Protein AF-0000000080307669 (afdb_homodimer)

Structure (mmCIF, N/CA/C/O backbone):
data_AF-0000000080307669-model_v1
#
loop_
_entity.id
_entity.type
_entity.pdbx_description
1 polymer 'D-3-phosphoglycerate dehydrogenase'
#
loop_
_atom_site.group_PDB
_atom_site.id
_atom_site.type_symbol
_atom_site.label_atom_id
_atom_site.label_alt_id
_atom_site.label_comp_id
_atom_site.label_asym_id
_atom_site.label_entity_id
_atom_site.label_seq_id
_atom_site.pdbx_PDB_ins_code
_atom_site.Cartn_x
_atom_site.Cartn_y
_atom_site.Cartn_z
_atom_site.occupancy
_atom_site.B_iso_or_equiv
_atom_site.auth_seq_id
_atom_site.auth_comp_id
_atom_site.auth_asym_id
_atom_site.auth_atom_id
_atom_site.pdbx_PDB_model_num
ATOM 1 N N . MET A 1 1 ? 22.219 -35.094 -15.328 1 85.38 1 MET A N 1
ATOM 2 C CA . MET A 1 1 ? 20.797 -34.781 -15.484 1 85.38 1 MET A CA 1
ATOM 3 C C . MET A 1 1 ? 20.578 -33.75 -16.609 1 85.38 1 MET A C 1
ATOM 5 O O . MET A 1 1 ? 21.328 -32.781 -16.703 1 85.38 1 MET A O 1
ATOM 9 N N . ARG A 1 2 ? 19.766 -34.094 -17.531 1 91.94 2 ARG A N 1
ATOM 10 C CA . ARG A 1 2 ? 19.469 -33.188 -18.641 1 91.94 2 ARG A CA 1
ATOM 11 C C . ARG A 1 2 ? 18.156 -32.438 -18.406 1 91.94 2 ARG A C 1
ATOM 13 O O . ARG A 1 2 ? 17.141 -33.062 -18.062 1 91.94 2 ARG A O 1
ATOM 20 N N . ILE A 1 3 ? 18.25 -31.109 -18.547 1 97 3 ILE A N 1
ATOM 21 C CA . ILE A 1 3 ? 17.094 -30.266 -18.312 1 97 3 ILE A CA 1
ATOM 22 C C . ILE A 1 3 ? 16.75 -29.484 -19.562 1 97 3 ILE A C 1
ATOM 24 O O . ILE A 1 3 ? 17.641 -28.906 -20.203 1 97 3 ILE A O 1
ATOM 28 N N . LEU A 1 4 ? 15.523 -29.594 -19.969 1 97.62 4 LEU A N 1
ATOM 29 C CA . LEU A 1 4 ? 15.008 -28.734 -21.031 1 97.62 4 LEU A CA 1
ATOM 30 C C . LEU A 1 4 ? 14.125 -27.625 -20.469 1 97.62 4 LEU A C 1
ATOM 32 O O . LEU A 1 4 ? 13.164 -27.891 -19.75 1 97.62 4 LEU A O 1
ATOM 36 N N . VAL A 1 5 ? 14.531 -26.375 -20.734 1 97.38 5 VAL A N 1
ATOM 37 C CA . VAL A 1 5 ? 13.734 -25.219 -20.359 1 97.38 5 VAL A CA 1
ATOM 38 C C . VAL A 1 5 ? 13.031 -24.641 -21.578 1 97.38 5 VAL A C 1
ATOM 40 O O . VAL A 1 5 ? 13.68 -24.109 -22.484 1 97.38 5 VAL A O 1
ATOM 43 N N . ALA A 1 6 ? 11.703 -24.734 -21.547 1 96.12 6 ALA A N 1
ATOM 44 C CA . ALA A 1 6 ? 10.953 -24.391 -22.75 1 96.12 6 ALA A CA 1
ATOM 45 C C . ALA A 1 6 ? 10.242 -23.062 -22.609 1 96.12 6 ALA A C 1
ATOM 47 O O . ALA A 1 6 ? 9.328 -22.75 -23.375 1 96.12 6 ALA A O 1
ATOM 48 N N . ASP A 1 7 ? 10.562 -22.25 -21.547 1 93.94 7 ASP A N 1
ATOM 49 C CA . ASP A 1 7 ? 10 -20.922 -21.312 1 93.94 7 ASP A CA 1
ATOM 50 C C . ASP A 1 7 ? 11.055 -19.969 -20.734 1 93.94 7 ASP A C 1
ATOM 52 O O . ASP A 1 7 ? 12.125 -20.406 -20.312 1 93.94 7 ASP A O 1
ATOM 56 N N . LYS A 1 8 ? 10.734 -18.688 -20.797 1 88.81 8 LYS A N 1
ATOM 57 C CA . LYS A 1 8 ? 11.625 -17.703 -20.203 1 88.81 8 LYS A CA 1
ATOM 58 C C . LYS A 1 8 ? 11.539 -17.734 -18.672 1 88.81 8 LYS A C 1
ATOM 60 O O . LYS A 1 8 ? 10.445 -17.812 -18.109 1 88.81 8 LYS A O 1
ATOM 65 N N . LEU A 1 9 ? 12.758 -17.859 -18.062 1 92.44 9 LEU A N 1
ATOM 66 C CA . LEU A 1 9 ? 12.891 -17.812 -16.609 1 92.44 9 LEU A CA 1
ATOM 67 C C . LEU A 1 9 ? 13.812 -16.672 -16.188 1 92.44 9 LEU A C 1
ATOM 69 O O . LEU A 1 9 ? 14.406 -16 -17.031 1 92.44 9 LEU A O 1
ATOM 73 N N . ALA A 1 10 ? 13.812 -16.453 -14.906 1 90.69 10 ALA A N 1
ATOM 74 C CA . ALA A 1 10 ? 14.75 -15.453 -14.383 1 90.69 10 ALA A CA 1
ATOM 75 C C . ALA A 1 10 ? 16.172 -15.75 -14.867 1 90.69 10 ALA A C 1
ATOM 77 O O . ALA A 1 10 ? 16.578 -16.906 -14.961 1 90.69 10 ALA A O 1
ATOM 78 N N . SER A 1 11 ? 16.969 -14.711 -15.016 1 91.69 11 SER A N 1
ATOM 79 C CA . SER A 1 11 ? 18.25 -14.789 -15.711 1 91.69 11 SER A CA 1
ATOM 80 C C . SER A 1 11 ? 19.25 -15.633 -14.922 1 91.69 11 SER A C 1
ATOM 82 O O . SER A 1 11 ? 20.172 -16.219 -15.5 1 91.69 11 SER A O 1
ATOM 84 N N . PHE A 1 12 ? 19.047 -15.719 -13.664 1 92.25 12 PHE A N 1
ATOM 85 C CA . PHE A 1 12 ? 20.031 -16.422 -12.852 1 92.25 12 PHE A CA 1
ATOM 86 C C . PHE A 1 12 ? 19.75 -17.922 -12.852 1 92.25 12 PHE A C 1
ATOM 88 O O . PHE A 1 12 ? 20.625 -18.719 -12.484 1 92.25 12 PHE A O 1
ATOM 95 N N . VAL A 1 13 ? 18.578 -18.328 -13.297 1 95 13 VAL A N 1
ATOM 96 C CA . VAL A 1 13 ? 18.125 -19.703 -13.109 1 95 13 VAL A CA 1
ATOM 97 C C . VAL A 1 13 ? 19.016 -20.656 -13.898 1 95 13 VAL A C 1
ATOM 99 O O . VAL A 1 13 ? 19.5 -21.656 -13.359 1 95 13 VAL A O 1
ATOM 102 N N . PRO A 1 14 ? 19.297 -20.375 -15.172 1 94.44 14 PRO A N 1
ATOM 103 C CA . PRO A 1 14 ? 20.172 -21.281 -15.922 1 94.44 14 PRO A CA 1
ATOM 104 C C . PRO A 1 14 ? 21.531 -21.484 -15.266 1 94.44 14 PRO A C 1
ATOM 106 O O . PRO A 1 14 ? 22.016 -22.609 -15.156 1 94.44 14 PRO A O 1
ATOM 109 N N . GLY A 1 15 ? 22.094 -20.391 -14.812 1 94.75 15 GLY A N 1
ATOM 110 C CA . GLY A 1 15 ? 23.359 -20.484 -14.125 1 94.75 15 GLY A CA 1
ATOM 111 C C . GLY A 1 15 ? 23.312 -21.328 -12.867 1 94.75 15 GLY A C 1
ATOM 112 O O . GLY A 1 15 ? 24.203 -22.141 -12.617 1 94.75 15 GLY A O 1
ATOM 113 N N . ARG A 1 16 ? 22.297 -21.141 -12.141 1 95.56 16 ARG A N 1
ATOM 114 C CA . ARG A 1 16 ? 22.141 -21.891 -10.898 1 95.56 16 ARG A CA 1
ATOM 115 C C . ARG A 1 16 ? 21.922 -23.375 -11.188 1 95.56 16 ARG A C 1
ATOM 117 O O . ARG A 1 16 ? 22.344 -24.234 -10.414 1 95.56 16 ARG A O 1
ATOM 124 N N . LEU A 1 17 ? 21.172 -23.656 -12.258 1 95.81 17 LEU A N 1
ATOM 125 C CA . LEU A 1 17 ? 20.938 -25.047 -12.641 1 95.81 17 LEU A CA 1
ATOM 126 C C . LEU A 1 17 ? 22.219 -25.703 -13.125 1 95.81 17 LEU A C 1
ATOM 128 O O . LEU A 1 17 ? 22.469 -26.875 -12.836 1 95.81 17 LEU A O 1
ATOM 132 N N . GLN A 1 18 ? 23.031 -24.953 -13.789 1 94.88 18 GLN A N 1
ATOM 133 C CA . GLN A 1 18 ? 24.328 -25.469 -14.234 1 94.88 18 GLN A CA 1
ATOM 134 C C . GLN A 1 18 ? 25.25 -25.734 -13.047 1 94.88 18 GLN A C 1
ATOM 136 O O . GLN A 1 18 ? 26 -26.703 -13.047 1 94.88 18 GLN A O 1
ATOM 141 N N . ASP A 1 19 ? 25.125 -24.875 -12.109 1 93.88 19 ASP A N 1
ATOM 142 C CA . ASP A 1 19 ? 25.906 -25.062 -10.891 1 93.88 19 ASP A CA 1
ATOM 143 C C . ASP A 1 19 ? 25.547 -26.359 -10.18 1 93.88 19 ASP A C 1
ATOM 145 O O . ASP A 1 19 ? 26.375 -26.938 -9.477 1 93.88 19 ASP A O 1
ATOM 149 N N . LEU A 1 20 ? 24.375 -26.828 -10.414 1 90.88 20 LEU A N 1
ATOM 150 C CA . LEU A 1 20 ? 23.922 -28.078 -9.836 1 90.88 20 LEU A CA 1
ATOM 151 C C . LEU A 1 20 ? 24.438 -29.266 -10.641 1 90.88 20 LEU A C 1
ATOM 153 O O . LEU A 1 20 ? 24.234 -30.422 -10.266 1 90.88 20 LEU A O 1
ATOM 157 N N . GLY A 1 21 ? 25.062 -28.922 -11.828 1 90.06 21 GLY A N 1
ATOM 158 C CA . GLY A 1 21 ? 25.641 -29.984 -12.641 1 90.06 21 GLY A CA 1
ATOM 159 C C . GLY A 1 21 ? 24.734 -30.438 -13.766 1 90.06 21 GLY A C 1
ATOM 160 O O . GLY A 1 21 ? 24.984 -31.469 -14.391 1 90.06 21 GLY A O 1
ATOM 161 N N . ALA A 1 22 ? 23.734 -29.672 -14.062 1 91.25 22 ALA A N 1
ATOM 162 C CA . ALA A 1 22 ? 22.766 -30.062 -15.086 1 91.25 22 ALA A CA 1
ATOM 163 C C . ALA A 1 22 ? 23.25 -29.672 -16.484 1 91.25 22 ALA A C 1
ATOM 165 O O . ALA A 1 22 ? 23.922 -28.656 -16.641 1 91.25 22 ALA A O 1
ATOM 166 N N . ARG A 1 23 ? 23.047 -30.531 -17.453 1 94.88 23 ARG A N 1
ATOM 167 C CA . ARG A 1 23 ? 23.125 -30.172 -18.859 1 94.88 23 ARG A CA 1
ATOM 168 C C . ARG A 1 23 ? 21.859 -29.484 -19.328 1 94.88 23 ARG A C 1
ATOM 170 O O . ARG A 1 23 ? 20.797 -30.109 -19.406 1 94.88 23 ARG A O 1
ATOM 177 N N . LEU A 1 24 ? 22.047 -28.234 -19.688 1 96 24 LEU A N 1
ATOM 178 C CA . LEU A 1 24 ? 20.859 -27.406 -19.875 1 96 24 LEU A CA 1
ATOM 179 C C . LEU A 1 24 ? 20.656 -27.078 -21.344 1 96 24 LEU A C 1
ATOM 181 O O . LEU A 1 24 ? 21.609 -26.734 -22.047 1 96 24 LEU A O 1
ATOM 185 N N . ASP A 1 25 ? 19.469 -27.281 -21.812 1 96.56 25 ASP A N 1
ATOM 186 C CA . ASP A 1 25 ? 18.984 -26.75 -23.094 1 96.56 25 ASP A CA 1
ATOM 187 C C . ASP A 1 25 ? 17.859 -25.75 -22.875 1 96.56 25 ASP A C 1
ATOM 189 O O . ASP A 1 25 ? 16.812 -26.094 -22.328 1 96.56 25 ASP A O 1
ATOM 193 N N . VAL A 1 26 ? 18.156 -24.484 -23.219 1 96.19 26 VAL A N 1
ATOM 194 C CA . VAL A 1 26 ? 17.172 -23.438 -23 1 96.19 26 VAL A CA 1
ATOM 195 C C . VAL A 1 26 ? 16.656 -22.938 -24.344 1 96.19 26 VAL A C 1
ATOM 197 O O . VAL A 1 26 ? 17.422 -22.422 -25.156 1 96.19 26 VAL A O 1
ATOM 200 N N . ASP A 1 27 ? 15.336 -23.109 -24.578 1 95.5 27 ASP A N 1
ATOM 201 C CA . ASP A 1 27 ? 14.68 -22.594 -25.781 1 95.5 27 ASP A CA 1
ATOM 202 C C . ASP A 1 27 ? 13.242 -22.188 -25.484 1 95.5 27 ASP A C 1
ATOM 204 O O . ASP A 1 27 ? 12.312 -22.969 -25.672 1 95.5 27 ASP A O 1
ATOM 208 N N . PRO A 1 28 ? 13.078 -20.875 -25.125 1 91.75 28 PRO A N 1
ATOM 209 C CA . PRO A 1 28 ? 11.75 -20.406 -24.734 1 91.75 28 PRO A CA 1
ATOM 210 C C . PRO A 1 28 ? 10.766 -20.344 -25.891 1 91.75 28 PRO A C 1
ATOM 212 O O . PRO A 1 28 ? 9.594 -20 -25.703 1 91.75 28 PRO A O 1
ATOM 215 N N . LYS A 1 29 ? 11.156 -20.75 -27.156 1 89.81 29 LYS A N 1
ATOM 216 C CA . LYS A 1 29 ? 10.289 -20.672 -28.328 1 89.81 29 LYS A CA 1
ATOM 217 C C . LYS A 1 29 ? 9.625 -22.016 -28.609 1 89.81 29 LYS A C 1
ATOM 219 O O . LYS A 1 29 ? 8.75 -22.109 -29.469 1 89.81 29 LYS A O 1
ATOM 224 N N . LEU A 1 30 ? 9.945 -23.016 -27.844 1 92.81 30 LEU A N 1
ATOM 225 C CA . LEU A 1 30 ? 9.43 -24.359 -28.078 1 92.81 30 LEU A CA 1
ATOM 226 C C . LEU A 1 30 ? 7.949 -24.453 -27.703 1 92.81 30 LEU A C 1
ATOM 228 O O . LEU A 1 30 ? 7.551 -24 -26.625 1 92.81 30 LEU A O 1
ATOM 232 N N . GLU A 1 31 ? 7.141 -24.938 -28.625 1 92.94 31 GLU A N 1
ATOM 233 C CA . GLU A 1 31 ? 5.723 -25.203 -28.391 1 92.94 31 GLU A CA 1
ATOM 234 C C . GLU A 1 31 ? 5.176 -26.25 -29.359 1 92.94 31 GLU A C 1
ATOM 236 O O . GLU A 1 31 ? 5.789 -26.516 -30.391 1 92.94 31 GLU A O 1
ATOM 241 N N . GLY A 1 32 ? 4.121 -26.859 -29 1 93.94 32 GLY A N 1
ATOM 242 C CA . GLY A 1 32 ? 3.463 -27.797 -29.875 1 93.94 32 GLY A CA 1
ATOM 243 C C . GLY A 1 32 ? 4.414 -28.828 -30.469 1 93.94 32 GLY A C 1
ATOM 244 O O . GLY A 1 32 ? 5.141 -29.5 -29.734 1 93.94 32 GLY A O 1
ATOM 245 N N . GLU A 1 33 ? 4.473 -28.844 -31.75 1 94.94 33 GLU A N 1
ATOM 246 C CA . GLU A 1 33 ? 5.254 -29.859 -32.469 1 94.94 33 GLU A CA 1
ATOM 247 C C . GLU A 1 33 ? 6.75 -29.641 -32.25 1 94.94 33 GLU A C 1
ATOM 249 O O . GLU A 1 33 ? 7.512 -30.609 -32.188 1 94.94 33 GLU A O 1
ATOM 254 N N . THR A 1 34 ? 7.168 -28.438 -32.125 1 96.88 34 THR A N 1
ATOM 255 C CA . THR A 1 34 ? 8.586 -28.172 -31.906 1 96.88 34 THR A CA 1
ATOM 256 C C . THR A 1 34 ? 9.031 -28.656 -30.531 1 96.88 34 THR A C 1
ATOM 258 O O . THR A 1 34 ? 10.164 -29.141 -30.375 1 96.88 34 THR A O 1
ATOM 261 N N . LEU A 1 35 ? 8.156 -28.516 -29.562 1 97.12 35 LEU A N 1
ATOM 262 C CA . LEU A 1 35 ? 8.469 -29.062 -28.25 1 97.12 35 LEU A CA 1
ATOM 263 C C . LEU A 1 35 ? 8.57 -30.594 -28.312 1 97.12 35 LEU A C 1
ATOM 265 O O . LEU A 1 35 ? 9.484 -31.188 -27.734 1 97.12 35 LEU A O 1
ATOM 269 N N . GLY A 1 36 ? 7.633 -31.188 -29.016 1 96.38 36 GLY A N 1
ATOM 270 C CA . GLY A 1 36 ? 7.676 -32.625 -29.188 1 96.38 36 GLY A CA 1
ATOM 271 C C . GLY A 1 36 ? 8.969 -33.125 -29.812 1 96.38 36 GLY A C 1
ATOM 272 O O . GLY A 1 36 ? 9.555 -34.125 -29.359 1 96.38 36 GLY A O 1
ATOM 273 N N . ALA A 1 37 ? 9.352 -32.469 -30.828 1 96.88 37 ALA A N 1
ATOM 274 C CA . ALA A 1 37 ? 10.594 -32.812 -31.516 1 96.88 37 ALA A CA 1
ATOM 275 C C . ALA A 1 37 ? 11.789 -32.656 -30.578 1 96.88 37 ALA A C 1
ATOM 277 O O . ALA A 1 37 ? 12.68 -33.531 -30.562 1 96.88 37 ALA A O 1
ATOM 278 N N . ALA A 1 38 ? 11.82 -31.609 -29.828 1 97.12 38 ALA A N 1
ATOM 279 C CA . ALA A 1 38 ? 12.914 -31.391 -28.875 1 97.12 38 ALA A CA 1
ATOM 280 C C . ALA A 1 38 ? 12.922 -32.469 -27.797 1 97.12 38 ALA A C 1
ATOM 282 O O . ALA A 1 38 ? 13.992 -32.938 -27.375 1 97.12 38 ALA A O 1
ATOM 283 N N . MET A 1 39 ? 11.773 -32.812 -27.375 1 95.88 39 MET A N 1
ATOM 284 C CA . MET A 1 39 ? 11.641 -33.844 -26.359 1 95.88 39 MET A CA 1
ATOM 285 C C . MET A 1 39 ? 12.211 -35.156 -26.844 1 95.88 39 MET A C 1
ATOM 287 O O . MET A 1 39 ? 12.891 -35.875 -26.109 1 95.88 39 MET A O 1
ATOM 291 N N . ARG A 1 40 ? 11.953 -35.5 -28.094 1 94.38 40 ARG A N 1
ATOM 292 C CA . ARG A 1 40 ? 12.438 -36.719 -28.688 1 94.38 40 ARG A CA 1
ATOM 293 C C . ARG A 1 40 ? 13.945 -36.688 -28.875 1 94.38 40 ARG A C 1
ATOM 295 O O . ARG A 1 40 ? 14.633 -37.688 -28.609 1 94.38 40 ARG A O 1
ATOM 302 N N . GLU A 1 41 ? 14.367 -35.594 -29.312 1 96.56 41 GLU A N 1
ATOM 303 C CA . GLU A 1 41 ? 15.781 -35.469 -29.672 1 96.56 41 GLU A CA 1
ATOM 304 C C . GLU A 1 41 ? 16.656 -35.375 -28.422 1 96.56 41 GLU A C 1
ATOM 306 O O . GLU A 1 41 ? 17.688 -36.062 -28.328 1 96.56 41 GLU A O 1
ATOM 311 N N . LEU A 1 42 ? 16.297 -34.562 -27.5 1 95.31 42 LEU A N 1
ATOM 312 C CA . LEU A 1 42 ? 17.141 -34.312 -26.328 1 95.31 42 LEU A CA 1
ATOM 313 C C . LEU A 1 42 ? 16.875 -35.344 -25.219 1 95.31 42 LEU A C 1
ATOM 315 O O . LEU A 1 42 ? 17.75 -35.594 -24.391 1 95.31 42 LEU A O 1
ATOM 319 N N . ASP A 1 43 ? 15.641 -35.812 -25.188 1 91.81 43 ASP A N 1
ATOM 320 C CA . ASP A 1 43 ? 15.188 -36.812 -24.203 1 91.81 43 ASP A CA 1
ATOM 321 C C . ASP A 1 43 ? 15.555 -36.375 -22.781 1 91.81 43 ASP A C 1
ATOM 323 O O . ASP A 1 43 ? 16.219 -37.094 -22.047 1 91.81 43 ASP A O 1
ATOM 327 N N . PRO A 1 44 ? 15.102 -35.188 -22.375 1 95.44 44 PRO A N 1
ATOM 328 C CA . PRO A 1 44 ? 15.461 -34.625 -21.078 1 95.44 44 PRO A CA 1
ATOM 329 C C . PRO A 1 44 ? 14.828 -35.406 -19.922 1 95.44 44 PRO A C 1
ATOM 331 O O . PRO A 1 44 ? 13.75 -36 -20.078 1 95.44 44 PRO A O 1
ATOM 334 N N . GLU A 1 45 ? 15.469 -35.375 -18.781 1 89.25 45 GLU A N 1
ATOM 335 C CA . GLU A 1 45 ? 14.93 -35.938 -17.547 1 89.25 45 GLU A CA 1
ATOM 336 C C . GLU A 1 45 ? 13.953 -34.969 -16.891 1 89.25 45 GLU A C 1
ATOM 338 O O . GLU A 1 45 ? 13.008 -35.406 -16.219 1 89.25 45 GLU A O 1
ATOM 343 N N . VAL A 1 46 ? 14.266 -33.688 -17.062 1 95.06 46 VAL A N 1
ATOM 344 C CA . VAL A 1 46 ? 13.461 -32.625 -16.453 1 95.06 46 VAL A CA 1
ATOM 345 C C . VAL A 1 46 ? 13.023 -31.625 -17.531 1 95.06 46 VAL A C 1
ATOM 347 O O . VAL A 1 46 ? 13.836 -31.203 -18.359 1 95.06 46 VAL A O 1
ATOM 350 N N . LEU A 1 47 ? 11.734 -31.359 -17.562 1 96.94 47 LEU A N 1
ATOM 351 C CA . LEU A 1 47 ? 11.172 -30.312 -18.422 1 96.94 47 LEU A CA 1
ATOM 352 C C . LEU A 1 47 ? 10.641 -29.156 -17.578 1 96.94 47 LEU A C 1
ATOM 354 O O . LEU A 1 47 ? 9.859 -29.359 -16.641 1 96.94 47 LEU A O 1
ATOM 358 N N . ILE A 1 48 ? 11.117 -27.984 -17.844 1 96.94 48 ILE A N 1
ATOM 359 C CA . ILE A 1 48 ? 10.641 -26.797 -17.141 1 96.94 48 ILE A CA 1
ATOM 360 C C . ILE A 1 48 ? 9.852 -25.906 -18.094 1 96.94 48 ILE A C 1
ATOM 362 O O . ILE A 1 48 ? 10.344 -25.547 -19.172 1 96.94 48 ILE A O 1
ATOM 366 N N . VAL A 1 49 ? 8.594 -25.625 -17.703 1 95.44 49 VAL A N 1
ATOM 367 C CA . VAL A 1 49 ? 7.727 -24.781 -18.5 1 95.44 49 VAL A CA 1
ATOM 368 C C . VAL A 1 49 ? 7.094 -23.703 -17.625 1 95.44 49 VAL A C 1
ATOM 370 O O . VAL A 1 49 ? 7.18 -23.766 -16.406 1 95.44 49 VAL A O 1
ATOM 373 N N . ARG A 1 50 ? 6.57 -22.656 -18.234 1 90.69 50 ARG A N 1
ATOM 374 C CA . ARG A 1 50 ? 5.785 -21.625 -17.547 1 90.69 50 ARG A CA 1
ATOM 375 C C . ARG A 1 50 ? 4.391 -21.516 -18.156 1 90.69 50 ARG A C 1
ATOM 377 O O . ARG A 1 50 ? 3.402 -21.906 -17.516 1 90.69 50 ARG A O 1
ATOM 384 N N . SER A 1 51 ? 4.32 -21.188 -19.438 1 85.5 51 SER A N 1
ATOM 385 C CA . SER A 1 51 ? 3.043 -21.062 -20.141 1 85.5 51 SER A CA 1
ATOM 386 C C . SER A 1 51 ? 2.918 -22.094 -21.25 1 85.5 51 SER A C 1
ATOM 388 O O . SER A 1 51 ? 1.816 -22.375 -21.719 1 85.5 51 SER A O 1
ATOM 390 N N . THR A 1 52 ? 4.02 -22.75 -21.594 1 90.56 52 THR A N 1
ATOM 391 C CA . THR A 1 52 ? 4.035 -23.734 -22.656 1 90.56 52 THR A CA 1
ATOM 392 C C . THR A 1 52 ? 3.178 -24.938 -22.297 1 90.56 52 THR A C 1
ATOM 394 O O . THR A 1 52 ? 3.312 -25.5 -21.219 1 90.56 52 THR A O 1
ATOM 397 N N . LYS A 1 53 ? 2.301 -25.281 -23.203 1 93 53 LYS A N 1
ATOM 398 C CA . LYS A 1 53 ? 1.428 -26.438 -22.984 1 93 53 LYS A CA 1
ATOM 399 C C . LYS A 1 53 ? 2.205 -27.75 -23.094 1 93 53 LYS A C 1
ATOM 401 O O . LYS A 1 53 ? 3.029 -27.906 -24 1 93 53 LYS A O 1
ATOM 406 N N . VAL A 1 54 ? 1.972 -28.609 -22.188 1 94.88 54 VAL A N 1
ATOM 407 C CA . VAL A 1 54 ? 2.561 -29.953 -22.188 1 94.88 54 VAL A CA 1
ATOM 408 C C . VAL A 1 54 ? 1.458 -31 -22.312 1 94.88 54 VAL A C 1
ATOM 410 O O . VAL A 1 54 ? 0.791 -31.328 -21.328 1 94.88 54 VAL A O 1
ATOM 413 N N . THR A 1 55 ? 1.358 -31.516 -23.484 1 95.69 55 THR A N 1
ATOM 414 C CA . THR A 1 55 ? 0.305 -32.5 -23.781 1 95.69 55 THR A CA 1
ATOM 415 C C . THR A 1 55 ? 0.795 -33.906 -23.547 1 95.69 55 THR A C 1
ATOM 417 O O . THR A 1 55 ? 1.976 -34.125 -23.25 1 95.69 55 THR A O 1
ATOM 420 N N . ALA A 1 56 ? -0.192 -34.812 -23.672 1 92.69 56 ALA A N 1
ATOM 421 C CA . ALA A 1 56 ? 0.137 -36.25 -23.547 1 92.69 56 ALA A CA 1
ATOM 422 C C . ALA A 1 56 ? 1.225 -36.625 -24.547 1 92.69 56 ALA A C 1
ATOM 424 O O . ALA A 1 56 ? 2.115 -37.438 -24.219 1 92.69 56 ALA A O 1
ATOM 425 N N . GLN A 1 57 ? 1.126 -36.062 -25.672 1 95.06 57 GLN A N 1
ATOM 426 C CA . GLN A 1 57 ? 2.098 -36.375 -26.719 1 95.06 57 GLN A CA 1
ATOM 427 C C . GLN A 1 57 ? 3.502 -35.938 -26.297 1 95.06 57 GLN A C 1
ATOM 429 O O . GLN A 1 57 ? 4.48 -36.656 -26.578 1 95.06 57 GLN A O 1
ATOM 434 N N . HIS A 1 58 ? 3.611 -34.781 -25.703 1 96.25 58 HIS A N 1
ATOM 435 C CA . HIS A 1 58 ? 4.91 -34.312 -25.25 1 96.25 58 HIS A CA 1
ATOM 436 C C . HIS A 1 58 ? 5.5 -35.219 -24.172 1 96.25 58 HIS A C 1
ATOM 438 O O . HIS A 1 58 ? 6.699 -35.5 -24.188 1 96.25 58 HIS A O 1
ATOM 444 N N . VAL A 1 59 ? 4.668 -35.656 -23.266 1 91.38 59 VAL A N 1
ATOM 445 C CA . VAL A 1 59 ? 5.09 -36.562 -22.188 1 91.38 59 VAL A CA 1
ATOM 446 C C . VAL A 1 59 ? 5.602 -37.875 -22.766 1 91.38 59 VAL A C 1
ATOM 448 O O . VAL A 1 59 ? 6.637 -38.375 -22.328 1 91.38 59 VAL A O 1
ATOM 451 N N . GLU A 1 60 ? 4.902 -38.344 -23.781 1 87.62 60 GLU A N 1
ATOM 452 C CA . GLU A 1 60 ? 5.234 -39.625 -24.406 1 87.62 60 GLU A CA 1
ATOM 453 C C . GLU A 1 60 ? 6.512 -39.5 -25.234 1 87.62 60 GLU A C 1
ATOM 455 O O . GLU A 1 60 ? 7.238 -40.5 -25.391 1 87.62 60 GLU A O 1
ATOM 460 N N . SER A 1 61 ? 6.766 -38.375 -25.688 1 90.69 61 SER A N 1
ATOM 461 C CA . SER A 1 61 ? 7.918 -38.156 -26.562 1 90.69 61 SER A CA 1
ATOM 462 C C . SER A 1 61 ? 9.219 -38.219 -25.766 1 90.69 61 SER A C 1
ATOM 464 O O . SER A 1 61 ? 10.281 -38.5 -26.328 1 90.69 61 SER A O 1
ATOM 466 N N . GLY A 1 62 ? 9.18 -37.844 -24.516 1 86.69 62 GLY A N 1
ATOM 467 C CA . GLY A 1 62 ? 10.352 -37.906 -23.656 1 86.69 62 GLY A CA 1
ATOM 468 C C . GLY A 1 62 ? 10.469 -39.219 -22.891 1 86.69 62 GLY A C 1
ATOM 469 O O . GLY A 1 62 ? 9.906 -39.375 -21.812 1 86.69 62 GLY A O 1
ATOM 470 N N . LYS A 1 63 ? 11.297 -40.094 -23.312 1 82.69 63 LYS A N 1
ATOM 471 C CA . LYS A 1 63 ? 11.406 -41.406 -22.688 1 82.69 63 LYS A CA 1
ATOM 472 C C . LYS A 1 63 ? 12.047 -41.312 -21.312 1 82.69 63 LYS A C 1
ATOM 474 O O . LYS A 1 63 ? 11.688 -42.062 -20.406 1 82.69 63 LYS A O 1
ATOM 479 N N . SER A 1 64 ? 12.898 -40.406 -21.156 1 85.62 64 SER A N 1
ATOM 480 C CA . SER A 1 64 ? 13.617 -40.281 -19.891 1 85.62 64 SER A CA 1
ATOM 481 C C . SER A 1 64 ? 12.938 -39.281 -18.969 1 85.62 64 SER A C 1
ATOM 483 O O . SER A 1 64 ? 13.352 -39.094 -17.812 1 85.62 64 SER A O 1
ATOM 485 N N . LEU A 1 65 ? 11.875 -38.625 -19.453 1 91.06 65 LEU A N 1
ATOM 486 C CA . LEU A 1 65 ? 11.211 -37.594 -18.672 1 91.06 65 LEU A CA 1
ATOM 487 C C . LEU A 1 65 ? 10.719 -38.125 -17.344 1 91.06 65 LEU A C 1
ATOM 489 O O . LEU A 1 65 ? 10.023 -39.156 -17.297 1 91.06 65 LEU A O 1
ATOM 493 N N . SER A 1 66 ? 11.156 -37.438 -16.312 1 87.56 66 SER A N 1
ATOM 494 C CA . SER A 1 66 ? 10.789 -37.906 -14.984 1 87.56 66 SER A CA 1
ATOM 495 C C . SER A 1 66 ? 10.188 -36.781 -14.141 1 87.56 66 SER A C 1
ATOM 497 O O . SER A 1 66 ? 9.516 -37.062 -13.133 1 87.56 66 SER A O 1
ATOM 499 N N . LEU A 1 67 ? 10.406 -35.531 -14.516 1 91.38 67 LEU A N 1
ATOM 500 C CA . LEU A 1 67 ? 9.922 -34.406 -13.758 1 91.38 67 LEU A CA 1
ATOM 501 C C . LEU A 1 67 ? 9.547 -33.25 -14.688 1 91.38 67 LEU A C 1
ATOM 503 O O . LEU A 1 67 ? 10.312 -32.906 -15.586 1 91.38 67 LEU A O 1
ATOM 507 N N . ILE A 1 68 ? 8.344 -32.781 -14.523 1 94.38 68 ILE A N 1
ATOM 508 C CA . ILE A 1 68 ? 7.902 -31.562 -15.156 1 94.38 68 ILE A CA 1
ATOM 509 C C . ILE A 1 68 ? 7.699 -30.469 -14.102 1 94.38 68 ILE A C 1
ATOM 511 O O . ILE A 1 68 ? 7.031 -30.703 -13.086 1 94.38 68 ILE A O 1
ATOM 515 N N . ILE A 1 69 ? 8.367 -29.344 -14.281 1 95.56 69 ILE A N 1
ATOM 516 C CA . ILE A 1 69 ? 8.188 -28.219 -13.359 1 95.56 69 ILE A CA 1
ATOM 517 C C . ILE A 1 69 ? 7.434 -27.094 -14.062 1 95.56 69 ILE A C 1
ATOM 519 O O . ILE A 1 69 ? 7.875 -26.594 -15.102 1 95.56 69 ILE A O 1
ATOM 523 N N . ARG A 1 70 ? 6.332 -26.812 -13.516 1 94.94 70 ARG A N 1
ATOM 524 C CA . ARG A 1 70 ? 5.637 -25.609 -13.922 1 94.94 70 ARG A CA 1
ATOM 525 C C . ARG A 1 70 ? 6.137 -24.391 -13.133 1 94.94 70 ARG A C 1
ATOM 527 O O . ARG A 1 70 ? 5.812 -24.234 -11.953 1 94.94 70 ARG A O 1
ATOM 534 N N . ALA A 1 71 ? 6.844 -23.531 -13.82 1 93.75 71 ALA A N 1
ATOM 535 C CA . ALA A 1 71 ? 7.363 -22.328 -13.188 1 93.75 71 ALA A CA 1
ATOM 536 C C . ALA A 1 71 ? 6.254 -21.297 -12.953 1 93.75 71 ALA A C 1
ATOM 538 O O . ALA A 1 71 ? 6.258 -20.219 -13.555 1 93.75 71 ALA A O 1
ATOM 539 N N . GLY A 1 72 ? 5.406 -21.516 -12.039 1 89.19 72 GLY A N 1
ATOM 540 C CA . GLY A 1 72 ? 4.223 -20.766 -11.656 1 89.19 72 GLY A CA 1
ATOM 541 C C . GLY A 1 72 ? 3.266 -21.547 -10.781 1 89.19 72 GLY A C 1
ATOM 542 O O . GLY A 1 72 ? 3.553 -22.688 -10.422 1 89.19 72 GLY A O 1
ATOM 543 N N . ALA A 1 73 ? 2.133 -21.016 -10.43 1 81.5 73 ALA A N 1
ATOM 544 C CA . ALA A 1 73 ? 1.198 -21.656 -9.516 1 81.5 73 ALA A CA 1
ATOM 545 C C . ALA A 1 73 ? 0.239 -22.578 -10.266 1 81.5 73 ALA A C 1
ATOM 547 O O . ALA A 1 73 ? -0.085 -23.656 -9.789 1 81.5 73 ALA A O 1
ATOM 548 N N . GLY A 1 74 ? -0.209 -22.172 -11.375 1 78.88 74 GLY A N 1
ATOM 549 C CA . GLY A 1 74 ? -1.192 -22.938 -12.125 1 78.88 74 GLY A CA 1
ATOM 550 C C . GLY A 1 74 ? -0.585 -24.078 -12.906 1 78.88 74 GLY A C 1
ATOM 551 O O . GLY A 1 74 ? 0.52 -23.969 -13.438 1 78.88 74 GLY A O 1
ATOM 552 N N . VAL A 1 75 ? -1.338 -25.25 -13 1 82.38 75 VAL A N 1
ATOM 553 C CA . VAL A 1 75 ? -0.814 -26.406 -13.719 1 82.38 75 VAL A CA 1
ATOM 554 C C . VAL A 1 75 ? -1.779 -26.812 -14.828 1 82.38 75 VAL A C 1
ATOM 556 O O . VAL A 1 75 ? -1.725 -27.938 -15.336 1 82.38 75 VAL A O 1
ATOM 559 N N . ASN A 1 76 ? -2.604 -25.859 -15.227 1 77.5 76 ASN A N 1
ATOM 560 C CA . ASN A 1 76 ? -3.664 -26.156 -16.188 1 77.5 76 ASN A CA 1
ATOM 561 C C . ASN A 1 76 ? -3.102 -26.453 -17.562 1 77.5 76 ASN A C 1
ATOM 563 O O . ASN A 1 76 ? -3.773 -27.078 -18.391 1 77.5 76 ASN A O 1
ATOM 567 N N . THR A 1 77 ? -1.924 -26.062 -17.859 1 86.12 77 THR A N 1
ATOM 568 C CA . THR A 1 77 ? -1.325 -26.25 -19.172 1 86.12 77 THR A CA 1
ATOM 569 C C . THR A 1 77 ? -0.651 -27.609 -19.281 1 86.12 77 THR A C 1
ATOM 571 O O . THR A 1 77 ? -0.173 -27.984 -20.359 1 86.12 77 THR A O 1
ATOM 574 N N . ILE A 1 78 ? -0.624 -28.359 -18.234 1 91.06 78 ILE A N 1
ATOM 575 C CA . ILE A 1 78 ? 0.062 -29.656 -18.219 1 91.06 78 ILE A CA 1
ATOM 576 C C . ILE A 1 78 ? -0.962 -30.781 -18.141 1 91.06 78 ILE A C 1
ATOM 578 O O . ILE A 1 78 ? -1.88 -30.734 -17.312 1 91.06 78 ILE A O 1
ATOM 582 N N . ASP A 1 79 ? -0.862 -31.672 -19.031 1 91.12 79 ASP A N 1
ATOM 583 C CA . ASP A 1 79 ? -1.687 -32.875 -18.938 1 91.12 79 ASP A CA 1
ATOM 584 C C . ASP A 1 79 ? -1.253 -33.75 -17.75 1 91.12 79 ASP A C 1
ATOM 586 O O . ASP A 1 79 ? -0.45 -34.656 -17.922 1 91.12 79 ASP A O 1
ATOM 590 N N . MET A 1 80 ? -1.89 -33.531 -16.688 1 86.94 80 MET A N 1
ATOM 591 C CA . MET A 1 80 ? -1.507 -34.156 -15.43 1 86.94 80 MET A CA 1
ATOM 592 C C . MET A 1 80 ? -1.76 -35.656 -15.484 1 86.94 80 MET A C 1
ATOM 594 O O . MET A 1 80 ? -0.986 -36.469 -14.938 1 86.94 80 MET A O 1
ATOM 598 N N . SER A 1 81 ? -2.797 -36.062 -16.109 1 85.19 81 SER A N 1
ATOM 599 C CA . SER A 1 81 ? -3.146 -37.469 -16.234 1 85.19 81 SER A CA 1
ATOM 600 C C . SER A 1 81 ? -2.09 -38.25 -17.016 1 85.19 81 SER A C 1
ATOM 602 O O . SER A 1 81 ? -1.676 -39.312 -16.609 1 85.19 81 SER A O 1
ATOM 604 N N . ALA A 1 82 ? -1.702 -37.656 -18.094 1 85.5 82 ALA A N 1
ATOM 605 C CA . ALA A 1 82 ? -0.673 -38.312 -18.906 1 85.5 82 ALA A CA 1
ATOM 606 C C . ALA A 1 82 ? 0.64 -38.406 -18.141 1 85.5 82 ALA A C 1
ATOM 608 O O . ALA A 1 82 ? 1.327 -39.438 -18.234 1 85.5 82 ALA A O 1
ATOM 609 N N . ALA A 1 83 ? 1.004 -37.406 -17.391 1 87.38 83 ALA A N 1
ATOM 610 C CA . ALA A 1 83 ? 2.225 -37.438 -16.578 1 87.38 83 ALA A CA 1
ATOM 611 C C . ALA A 1 83 ? 2.154 -38.5 -15.516 1 87.38 83 ALA A C 1
ATOM 613 O O . ALA A 1 83 ? 3.09 -39.281 -15.352 1 87.38 83 ALA A O 1
ATOM 614 N N . SER A 1 84 ? 1.063 -38.594 -14.844 1 78.69 84 SER A N 1
ATOM 615 C CA . SER A 1 84 ? 0.87 -39.562 -13.789 1 78.69 84 SER A CA 1
ATOM 616 C C . SER A 1 84 ? 0.919 -41 -14.344 1 78.69 84 SER A C 1
ATOM 618 O O . SER A 1 84 ? 1.52 -41.875 -13.734 1 78.69 84 SER A O 1
ATOM 620 N N . ALA A 1 85 ? 0.284 -41.156 -15.484 1 76.56 85 ALA A N 1
ATOM 621 C CA . ALA A 1 85 ? 0.208 -42.469 -16.109 1 76.56 85 ALA A CA 1
ATOM 622 C C . ALA A 1 85 ? 1.597 -43 -16.469 1 76.56 85 ALA A C 1
ATOM 624 O O . ALA A 1 85 ? 1.822 -44.188 -16.531 1 76.56 85 ALA A O 1
ATOM 625 N N . ARG A 1 86 ? 2.52 -42.094 -16.641 1 78.75 86 ARG A N 1
ATOM 626 C CA . ARG A 1 86 ? 3.865 -42.469 -17.062 1 78.75 86 ARG A CA 1
ATOM 627 C C . ARG A 1 86 ? 4.855 -42.344 -15.906 1 78.75 86 ARG A C 1
ATOM 629 O O . ARG A 1 86 ? 6.066 -42.469 -16.109 1 78.75 86 ARG A O 1
ATOM 636 N N . GLY A 1 87 ? 4.336 -42.031 -14.719 1 75.88 87 GLY A N 1
ATOM 637 C CA . GLY A 1 87 ? 5.184 -41.906 -13.547 1 75.88 87 GLY A CA 1
ATOM 638 C C . GLY A 1 87 ? 6.07 -40.688 -13.586 1 75.88 87 GLY A C 1
ATOM 639 O O . GLY A 1 87 ? 7.219 -40.719 -13.133 1 75.88 87 GLY A O 1
ATOM 640 N N . VAL A 1 88 ? 5.652 -39.656 -14.266 1 85.81 88 VAL A N 1
ATOM 641 C CA . VAL A 1 88 ? 6.383 -38.406 -14.344 1 85.81 88 VAL A CA 1
ATOM 642 C C . VAL A 1 88 ? 5.859 -37.438 -13.273 1 85.81 88 VAL A C 1
ATOM 644 O O . VAL A 1 88 ? 4.664 -37.125 -13.234 1 85.81 88 VAL A O 1
ATOM 647 N N . TYR A 1 89 ? 6.777 -36.938 -12.375 1 84.12 89 TYR A N 1
ATOM 648 C CA . TYR A 1 89 ? 6.391 -35.969 -11.367 1 84.12 89 TYR A CA 1
ATOM 649 C C . TYR A 1 89 ? 6.02 -34.625 -12.008 1 84.12 89 TYR A C 1
ATOM 651 O O . TYR A 1 89 ? 6.629 -34.219 -12.992 1 84.12 89 TYR A O 1
ATOM 659 N N . VAL A 1 90 ? 4.977 -34.062 -11.484 1 90.12 90 VAL A N 1
ATOM 660 C CA . VAL A 1 90 ? 4.652 -32.688 -11.844 1 90.12 90 VAL A CA 1
ATOM 661 C C . VAL A 1 90 ? 4.691 -31.797 -10.602 1 90.12 90 VAL A C 1
ATOM 663 O O . VAL A 1 90 ? 3.996 -32.062 -9.617 1 90.12 90 VAL A O 1
ATOM 666 N N . ALA A 1 91 ? 5.637 -30.859 -10.586 1 90.81 91 ALA A N 1
ATOM 667 C CA . ALA A 1 91 ? 5.762 -29.906 -9.477 1 90.81 91 ALA A CA 1
ATOM 668 C C . ALA A 1 91 ? 5.516 -28.484 -9.945 1 90.81 91 ALA A C 1
ATOM 670 O O . ALA A 1 91 ? 5.742 -28.156 -11.117 1 90.81 91 ALA A O 1
ATOM 671 N N . ASN A 1 92 ? 4.91 -27.688 -9.062 1 92.81 92 ASN A N 1
ATOM 672 C CA . ASN A 1 92 ? 4.703 -26.281 -9.391 1 92.81 92 ASN A CA 1
ATOM 673 C C . ASN A 1 92 ? 5.324 -25.359 -8.336 1 92.81 92 ASN A C 1
ATOM 675 O O . ASN A 1 92 ? 6.168 -25.797 -7.551 1 92.81 92 ASN A O 1
ATOM 679 N N . CYS A 1 93 ? 5.184 -24.062 -8.492 1 91.81 93 CYS A N 1
ATOM 680 C CA . CYS A 1 93 ? 5.762 -23.078 -7.594 1 91.81 93 CYS A CA 1
ATOM 681 C C . CYS A 1 93 ? 4.676 -22.234 -6.93 1 91.81 93 CYS A C 1
ATOM 683 O O . CYS A 1 93 ? 4.613 -21.016 -7.121 1 91.81 93 CYS A O 1
ATOM 685 N N . PRO A 1 94 ? 3.904 -22.891 -5.992 1 87.25 94 PRO A N 1
ATOM 686 C CA . PRO A 1 94 ? 2.762 -22.188 -5.398 1 87.25 94 PRO A CA 1
ATOM 687 C C . PRO A 1 94 ? 3.182 -21.062 -4.453 1 87.25 94 PRO A C 1
ATOM 689 O O . PRO A 1 94 ? 4.168 -21.203 -3.727 1 87.25 94 PRO A O 1
ATOM 692 N N . GLY A 1 95 ? 2.482 -19.953 -4.5 1 89.75 95 GLY A N 1
ATOM 693 C CA . GLY A 1 95 ? 2.629 -18.891 -3.52 1 89.75 95 GLY A CA 1
ATOM 694 C C . GLY A 1 95 ? 3.781 -17.953 -3.828 1 89.75 95 GLY A C 1
ATOM 695 O O . GLY A 1 95 ? 3.955 -16.938 -3.152 1 89.75 95 GLY A O 1
ATOM 696 N N . LYS A 1 96 ? 4.547 -18.234 -4.836 1 91.12 96 LYS A N 1
ATOM 697 C CA . LYS A 1 96 ? 5.75 -17.453 -5.102 1 91.12 96 LYS A CA 1
ATOM 698 C C . LYS A 1 96 ? 5.398 -16.094 -5.711 1 91.12 96 LYS A C 1
ATOM 700 O O . LYS A 1 96 ? 6.211 -15.172 -5.684 1 91.12 96 LYS A O 1
ATOM 705 N N . ASN A 1 97 ? 4.184 -16.031 -6.145 1 92.25 97 ASN A N 1
ATOM 706 C CA . ASN A 1 97 ? 3.736 -14.758 -6.695 1 92.25 97 ASN A CA 1
ATOM 707 C C . ASN A 1 97 ? 2.859 -13.992 -5.703 1 92.25 97 ASN A C 1
ATOM 709 O O . ASN A 1 97 ? 2.346 -12.922 -6.02 1 92.25 97 ASN A O 1
ATOM 713 N N . ALA A 1 98 ? 2.729 -14.5 -4.504 1 95.5 98 ALA A N 1
ATOM 714 C CA . ALA A 1 98 ? 1.741 -13.992 -3.555 1 95.5 98 ALA A CA 1
ATOM 715 C C . ALA A 1 98 ? 2.043 -12.547 -3.174 1 95.5 98 ALA A C 1
ATOM 717 O O . ALA A 1 98 ? 1.139 -11.711 -3.121 1 95.5 98 ALA A O 1
ATOM 718 N N . ALA A 1 99 ? 3.273 -12.242 -2.965 1 96.31 99 ALA A N 1
ATOM 719 C CA . ALA A 1 99 ? 3.646 -10.891 -2.568 1 96.31 99 ALA A CA 1
ATOM 720 C C . ALA A 1 99 ? 3.336 -9.891 -3.676 1 96.31 99 ALA A C 1
ATOM 722 O O . ALA A 1 99 ? 2.838 -8.789 -3.41 1 96.31 99 ALA A O 1
ATOM 723 N N . ALA A 1 100 ? 3.666 -10.305 -4.883 1 97.06 100 ALA A N 1
ATOM 724 C CA . ALA A 1 100 ? 3.42 -9.43 -6.027 1 97.06 100 ALA A CA 1
ATOM 725 C C . ALA A 1 100 ? 1.933 -9.133 -6.18 1 97.06 100 ALA A C 1
ATOM 727 O O . ALA A 1 100 ? 1.545 -7.98 -6.395 1 97.06 100 ALA A O 1
ATOM 728 N N . VAL A 1 101 ? 1.133 -10.117 -6.07 1 97.56 101 VAL A N 1
ATOM 729 C CA . VAL A 1 101 ? -0.308 -9.945 -6.223 1 97.56 101 VAL A CA 1
ATOM 730 C C . VAL A 1 101 ? -0.853 -9.109 -5.07 1 97.56 101 VAL A C 1
ATOM 732 O O . VAL A 1 101 ? -1.735 -8.266 -5.27 1 97.56 101 VAL A O 1
ATOM 735 N N . ALA A 1 102 ? -0.329 -9.328 -3.889 1 98.56 102 ALA A N 1
ATOM 736 C CA . ALA A 1 102 ? -0.751 -8.555 -2.725 1 98.56 102 ALA A CA 1
ATOM 737 C C . ALA A 1 102 ? -0.424 -7.074 -2.902 1 98.56 102 ALA A C 1
ATOM 739 O O . ALA A 1 102 ? -1.213 -6.207 -2.518 1 98.56 102 ALA A O 1
ATOM 740 N N . GLU A 1 103 ? 0.76 -6.785 -3.457 1 98.56 103 GLU A N 1
ATOM 741 C CA . GLU A 1 103 ? 1.137 -5.406 -3.736 1 98.56 103 GLU A CA 1
ATOM 742 C C . GLU A 1 103 ? 0.116 -4.727 -4.645 1 98.56 103 GLU A C 1
ATOM 744 O O . GLU A 1 103 ? -0.322 -3.607 -4.371 1 98.56 103 GLU A O 1
ATOM 749 N N . LEU A 1 104 ? -0.293 -5.418 -5.672 1 98.75 104 LEU A N 1
ATOM 750 C CA . LEU A 1 104 ? -1.267 -4.848 -6.598 1 98.75 104 LEU A CA 1
ATOM 751 C C . LEU A 1 104 ? -2.623 -4.68 -5.922 1 98.75 104 LEU A C 1
ATOM 753 O O . LEU A 1 104 ? -3.326 -3.695 -6.168 1 98.75 104 LEU A O 1
ATOM 757 N N . THR A 1 105 ? -2.982 -5.664 -5.078 1 98.88 105 THR A N 1
ATOM 758 C CA . THR A 1 105 ? -4.234 -5.57 -4.336 1 98.88 105 THR A CA 1
ATOM 759 C C . THR A 1 105 ? -4.273 -4.293 -3.502 1 98.88 105 THR A C 1
ATOM 761 O O . THR A 1 105 ? -5.246 -3.537 -3.559 1 98.88 105 THR A O 1
ATOM 764 N N . ILE A 1 106 ? -3.18 -4.008 -2.791 1 98.88 106 ILE A N 1
ATOM 765 C CA . ILE A 1 106 ? -3.072 -2.811 -1.968 1 98.88 106 ILE A CA 1
ATOM 766 C C . ILE A 1 106 ? -3.078 -1.569 -2.857 1 98.88 106 ILE A C 1
ATOM 768 O O . ILE A 1 106 ? -3.711 -0.564 -2.527 1 98.88 106 ILE A O 1
ATOM 772 N N . GLY A 1 107 ? -2.381 -1.646 -3.98 1 98.81 107 GLY A N 1
ATOM 773 C CA . GLY A 1 107 ? -2.385 -0.556 -4.941 1 98.81 107 GLY A CA 1
ATOM 774 C C . GLY A 1 107 ? -3.775 -0.196 -5.43 1 98.81 107 GLY A C 1
ATOM 775 O O . GLY A 1 107 ? -4.129 0.983 -5.504 1 98.81 107 GLY A O 1
ATOM 776 N N . HIS A 1 108 ? -4.551 -1.241 -5.738 1 98.88 108 HIS A N 1
ATOM 777 C CA . HIS A 1 108 ? -5.926 -1.007 -6.172 1 98.88 108 HIS A CA 1
ATOM 778 C C . HIS A 1 108 ? -6.762 -0.405 -5.051 1 98.88 108 HIS A C 1
ATOM 780 O O . HIS A 1 108 ? -7.574 0.492 -5.289 1 98.88 108 HIS A O 1
ATOM 786 N N . LEU A 1 109 ? -6.602 -0.899 -3.842 1 98.75 109 LEU A N 1
ATOM 787 C CA . LEU A 1 109 ? -7.344 -0.365 -2.707 1 98.75 109 LEU A CA 1
ATOM 788 C C . LEU A 1 109 ? -7.105 1.134 -2.557 1 98.75 109 LEU A C 1
ATOM 790 O O . LEU A 1 109 ? -8.055 1.908 -2.424 1 98.75 109 LEU A O 1
ATOM 794 N N . ILE A 1 110 ? -5.852 1.568 -2.641 1 98.75 110 ILE A N 1
ATOM 795 C CA . ILE A 1 110 ? -5.512 2.977 -2.471 1 98.75 110 ILE A CA 1
ATOM 796 C C . ILE A 1 110 ? -5.984 3.771 -3.686 1 98.75 110 ILE A C 1
ATOM 798 O O . ILE A 1 110 ? -6.484 4.891 -3.549 1 98.75 110 ILE A O 1
ATOM 802 N N . ASN A 1 111 ? -5.836 3.16 -4.906 1 98.69 111 ASN A N 1
ATOM 803 C CA . ASN A 1 111 ? -6.312 3.811 -6.121 1 98.69 111 ASN A CA 1
ATOM 804 C C . ASN A 1 111 ? -7.816 4.066 -6.07 1 98.69 111 ASN A C 1
ATOM 806 O O . ASN A 1 111 ? -8.289 5.102 -6.539 1 98.69 111 ASN A O 1
ATOM 810 N N . LEU A 1 112 ? -8.547 3.113 -5.52 1 98.69 112 LEU A N 1
ATOM 811 C CA . LEU A 1 112 ? -9.992 3.262 -5.402 1 98.69 112 LEU A CA 1
ATOM 812 C C . LEU A 1 112 ? -10.352 4.379 -4.426 1 98.69 112 LEU A C 1
ATOM 814 O O . LEU A 1 112 ? -11.273 5.156 -4.672 1 98.69 112 LEU A O 1
ATOM 818 N N . ASP A 1 113 ? -9.664 4.461 -3.344 1 98.44 113 ASP A N 1
ATOM 819 C CA . ASP A 1 113 ? -9.938 5.457 -2.312 1 98.44 113 ASP A CA 1
ATOM 820 C C . ASP A 1 113 ? -9.531 6.852 -2.775 1 98.44 113 ASP A C 1
ATOM 822 O O . ASP A 1 113 ? -10.297 7.805 -2.633 1 98.44 113 ASP A O 1
ATOM 826 N N . ARG A 1 114 ? -8.336 6.922 -3.422 1 98.25 114 ARG A N 1
ATOM 827 C CA . ARG A 1 114 ? -7.734 8.219 -3.719 1 98.25 114 ARG A CA 1
ATOM 828 C C . ARG A 1 114 ? -7.957 8.602 -5.176 1 98.25 114 ARG A C 1
ATOM 830 O O . ARG A 1 114 ? -7.586 9.703 -5.598 1 98.25 114 ARG A O 1
ATOM 837 N N . ARG A 1 115 ? -8.5 7.688 -5.957 1 97.81 115 ARG A N 1
ATOM 838 C CA . ARG A 1 115 ? -8.797 7.895 -7.367 1 97.81 115 ARG A CA 1
ATOM 839 C C . ARG A 1 115 ? -7.562 8.359 -8.125 1 97.81 115 ARG A C 1
ATOM 841 O O . ARG A 1 115 ? -7.617 9.344 -8.875 1 97.81 115 ARG A O 1
ATOM 848 N N . ILE A 1 116 ? -6.453 7.664 -7.887 1 98.44 116 ILE A N 1
ATOM 849 C CA . ILE A 1 116 ? -5.172 8.023 -8.477 1 98.44 116 ILE A CA 1
ATOM 850 C C . ILE A 1 116 ? -5.285 8.039 -10 1 98.44 116 ILE A C 1
ATOM 852 O O . ILE A 1 116 ? -4.859 8.992 -10.656 1 98.44 116 ILE A O 1
ATOM 856 N N . ALA A 1 117 ? -5.941 7.027 -10.586 1 98.25 117 ALA A N 1
ATOM 857 C CA . ALA A 1 117 ? -6.062 6.926 -12.039 1 98.25 117 ALA A CA 1
ATOM 858 C C . ALA A 1 117 ? -6.844 8.102 -12.609 1 98.25 117 ALA A C 1
ATOM 860 O O . ALA A 1 117 ? -6.469 8.664 -13.648 1 98.25 117 ALA A O 1
ATOM 861 N N . ASP A 1 118 ? -7.902 8.523 -11.945 1 98.06 118 ASP A N 1
ATOM 862 C CA . ASP A 1 118 ? -8.711 9.648 -12.398 1 98.06 118 ASP A CA 1
ATOM 863 C C . ASP A 1 118 ? -7.938 10.961 -12.281 1 98.06 118 ASP A C 1
ATOM 865 O O . ASP A 1 118 ? -8.07 11.844 -13.133 1 98.06 118 ASP A O 1
ATOM 869 N N . ASN A 1 119 ? -7.18 11.078 -11.195 1 98 119 ASN A N 1
ATOM 870 C CA . ASN A 1 119 ? -6.348 12.258 -11.023 1 98 119 ASN A CA 1
ATOM 871 C C . ASN A 1 119 ? -5.32 12.398 -12.141 1 98 119 ASN A C 1
ATOM 873 O O . ASN A 1 119 ? -5.145 13.477 -12.703 1 98 119 ASN A O 1
ATOM 877 N N . VAL A 1 120 ? -4.633 11.289 -12.445 1 97.81 120 VAL A N 1
ATOM 878 C CA . VAL A 1 120 ? -3.625 11.281 -13.5 1 97.81 120 VAL A CA 1
ATOM 879 C C . VAL A 1 120 ? -4.262 11.68 -14.828 1 97.81 120 VAL A C 1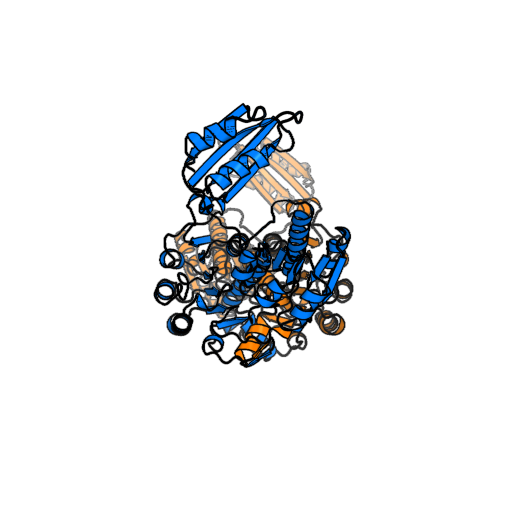
ATOM 881 O O . VAL A 1 120 ? -3.732 12.523 -15.547 1 97.81 120 VAL A O 1
ATOM 884 N N . ALA A 1 121 ? -5.406 11.102 -15.141 1 96.88 121 ALA A N 1
ATOM 885 C CA . ALA A 1 121 ? -6.113 11.414 -16.375 1 96.88 121 ALA A CA 1
ATOM 886 C C . ALA A 1 121 ? -6.512 12.883 -16.422 1 96.88 121 ALA A C 1
ATOM 888 O O . ALA A 1 121 ? -6.391 13.539 -17.469 1 96.88 121 ALA A O 1
ATOM 889 N N . SER A 1 122 ? -7.016 13.422 -15.32 1 97.31 122 SER A N 1
ATOM 890 C CA . SER A 1 122 ? -7.465 14.805 -15.242 1 97.31 122 SER A CA 1
ATOM 891 C C . SER A 1 122 ? -6.312 15.773 -15.469 1 97.31 122 SER A C 1
ATOM 893 O O . SER A 1 122 ? -6.438 16.734 -16.25 1 97.31 122 SER A O 1
ATOM 895 N N . LEU A 1 123 ? -5.188 15.547 -14.836 1 97.06 123 LEU A N 1
ATOM 896 C CA . LEU A 1 123 ? -4.035 16.438 -14.977 1 97.06 123 LEU A CA 1
ATOM 897 C C . LEU A 1 123 ? -3.469 16.359 -16.391 1 97.06 123 LEU A C 1
ATOM 899 O O . LEU A 1 123 ? -3.064 17.391 -16.953 1 97.06 123 LEU A O 1
ATOM 903 N N . ARG A 1 124 ? -3.434 15.148 -16.953 1 96 124 ARG A N 1
ATOM 904 C CA . ARG A 1 124 ? -2.953 15 -18.328 1 96 124 ARG A CA 1
ATOM 905 C C . ARG A 1 124 ? -3.889 15.688 -19.312 1 96 124 ARG A C 1
ATOM 907 O O . ARG A 1 124 ? -3.479 16.047 -20.422 1 96 124 ARG A O 1
ATOM 914 N N . ALA A 1 125 ? -5.074 15.875 -18.953 1 96.5 125 ALA A N 1
ATOM 915 C CA . ALA A 1 125 ? -6.047 16.609 -19.75 1 96.5 125 ALA A CA 1
ATOM 916 C C . ALA A 1 125 ? -6.027 18.109 -19.406 1 96.5 125 ALA A C 1
ATOM 918 O O . ALA A 1 125 ? -6.922 18.844 -19.812 1 96.5 125 ALA A O 1
ATOM 919 N N . HIS A 1 126 ? -5.074 18.562 -18.578 1 97.25 126 HIS A N 1
ATOM 920 C CA . HIS A 1 126 ? -4.832 19.953 -18.219 1 97.25 126 HIS A CA 1
ATOM 921 C C . HIS A 1 126 ? -5.934 20.484 -17.312 1 97.25 126 HIS A C 1
ATOM 923 O O . HIS A 1 126 ? -6.355 21.641 -17.453 1 97.25 126 HIS A O 1
ATOM 929 N N . ARG A 1 127 ? -6.383 19.625 -16.469 1 97.12 127 ARG A N 1
ATOM 930 C CA . ARG A 1 127 ? -7.441 20.016 -15.539 1 97.12 127 ARG A CA 1
ATOM 931 C C . ARG A 1 127 ? -7.047 19.734 -14.102 1 97.12 127 ARG A C 1
ATOM 933 O O . ARG A 1 127 ? -6.73 18.578 -13.75 1 97.12 127 ARG A O 1
ATOM 940 N N . TRP A 1 128 ? -7.031 20.766 -13.305 1 96.38 128 TRP A N 1
ATOM 941 C CA . TRP A 1 128 ? -6.945 20.656 -11.859 1 96.38 128 TRP A CA 1
ATOM 942 C C . TRP A 1 128 ? -8.328 20.516 -11.234 1 96.38 128 TRP A C 1
ATOM 944 O O . TRP A 1 128 ? -9.148 21.438 -11.328 1 96.38 128 TRP A O 1
ATOM 954 N N . ASP A 1 129 ? -8.633 19.328 -10.625 1 96.19 129 ASP A N 1
ATOM 955 C CA . ASP A 1 129 ? -9.992 19.109 -10.141 1 96.19 129 ASP A CA 1
ATOM 956 C C . ASP A 1 129 ? -9.984 18.531 -8.727 1 96.19 129 ASP A C 1
ATOM 958 O O . ASP A 1 129 ? -10.523 17.453 -8.484 1 96.19 129 ASP A O 1
ATOM 962 N N . LYS A 1 130 ? -9.492 19.281 -7.848 1 92.88 130 LYS A N 1
ATOM 963 C CA . LYS A 1 130 ? -9.414 18.875 -6.449 1 92.88 130 LYS A CA 1
ATOM 964 C C . LYS A 1 130 ? -10.805 18.781 -5.824 1 92.88 130 LYS A C 1
ATOM 966 O O . LYS A 1 130 ? -11.039 17.922 -4.961 1 92.88 130 LYS A O 1
ATOM 971 N N . LYS A 1 131 ? -11.68 19.625 -6.23 1 90.31 131 LYS A N 1
ATOM 972 C CA . LYS A 1 131 ? -13.039 19.625 -5.691 1 90.31 131 LYS A CA 1
ATOM 973 C C . LYS A 1 131 ? -13.711 18.266 -5.867 1 90.31 131 LYS A C 1
ATOM 975 O O . LYS A 1 131 ? -14.367 17.781 -4.949 1 90.31 131 LYS A O 1
ATOM 980 N N . THR A 1 132 ? -13.5 17.672 -7.043 1 92.69 132 THR A N 1
ATOM 981 C CA . THR A 1 132 ? -14.148 16.422 -7.371 1 92.69 132 THR A CA 1
ATOM 982 C C . THR A 1 132 ? -13.305 15.234 -6.898 1 92.69 132 THR A C 1
ATOM 984 O O . THR A 1 132 ? -13.844 14.242 -6.395 1 92.69 132 THR A O 1
ATOM 987 N N . LEU A 1 133 ? -12 15.383 -7.02 1 94.25 133 LEU A N 1
ATOM 988 C CA . LEU A 1 133 ? -11.125 14.227 -6.867 1 94.25 133 LEU A CA 1
ATOM 989 C C . LEU A 1 133 ? -10.414 14.258 -5.516 1 94.25 133 LEU A C 1
ATOM 991 O O . LEU A 1 133 ? -9.641 13.352 -5.195 1 94.25 133 LEU A O 1
ATOM 995 N N . GLY A 1 134 ? -10.758 15.273 -4.723 1 91.56 134 GLY A N 1
ATOM 996 C CA . GLY A 1 134 ? -10.055 15.43 -3.461 1 91.56 134 GLY A CA 1
ATOM 997 C C . GLY A 1 134 ? -10.781 14.797 -2.289 1 91.56 134 GLY A C 1
ATOM 998 O O . GLY A 1 134 ? -10.398 14.992 -1.134 1 91.56 134 GLY A O 1
ATOM 999 N N . GLU A 1 135 ? -11.82 14.055 -2.549 1 90.25 135 GLU A N 1
ATOM 1000 C CA . GLU A 1 135 ? -12.57 13.391 -1.484 1 90.25 135 GLU A CA 1
ATOM 1001 C C . GLU A 1 135 ? -12.18 11.922 -1.376 1 90.25 135 GLU A C 1
ATOM 1003 O O . GLU A 1 135 ? -12.281 11.172 -2.354 1 90.25 135 GLU A O 1
ATOM 1008 N N . ALA A 1 136 ? -11.648 11.555 -0.211 1 95.69 136 ALA A N 1
ATOM 1009 C CA . ALA A 1 136 ? -11.289 10.164 0.076 1 95.69 136 ALA A CA 1
ATOM 1010 C C . ALA A 1 136 ? -11.609 9.805 1.523 1 95.69 136 ALA A C 1
ATOM 1012 O O . ALA A 1 136 ? -11.75 10.688 2.373 1 95.69 136 ALA A O 1
ATOM 1013 N N . ARG A 1 137 ? -11.758 8.617 1.812 1 95.88 137 ARG A N 1
ATOM 1014 C CA . ARG A 1 137 ? -12.078 8.148 3.156 1 95.88 137 ARG A CA 1
ATOM 1015 C C . ARG A 1 137 ? -10.812 7.969 3.986 1 95.88 137 ARG A C 1
ATOM 1017 O O . ARG A 1 137 ? -10.781 8.328 5.164 1 95.88 137 ARG A O 1
ATOM 1024 N N . GLY A 1 138 ? -9.797 7.52 3.346 1 97.25 138 GLY A N 1
ATOM 1025 C CA . GLY A 1 138 ? -8.664 6.977 4.082 1 97.25 138 GLY A CA 1
ATOM 1026 C C . GLY A 1 138 ? -8.859 5.523 4.48 1 97.25 138 GLY A C 1
ATOM 1027 O O . GLY A 1 138 ? -9.984 5.039 4.551 1 97.25 138 GLY A O 1
ATOM 1028 N N . LEU A 1 139 ? -7.75 4.82 4.766 1 97.88 139 LEU A N 1
ATOM 1029 C CA . LEU A 1 139 ? -7.852 3.385 5.016 1 97.88 139 LEU A CA 1
ATOM 1030 C C . LEU A 1 139 ? -7.648 3.074 6.492 1 97.88 139 LEU A C 1
ATOM 1032 O O . LEU A 1 139 ? -8.18 2.08 7 1 97.88 139 LEU A O 1
ATOM 1036 N N . ARG A 1 140 ? -6.871 3.898 7.168 1 96.44 140 ARG A N 1
ATOM 1037 C CA . ARG A 1 140 ? -6.617 3.643 8.586 1 96.44 140 ARG A CA 1
ATOM 1038 C C . ARG A 1 140 ? -7.922 3.629 9.375 1 96.44 140 ARG A C 1
ATOM 1040 O O . ARG A 1 140 ? -8.75 4.531 9.234 1 96.44 140 ARG A O 1
ATOM 1047 N N . GLY A 1 141 ? -8.078 2.613 10.141 1 95.94 141 GLY A N 1
ATOM 1048 C CA . GLY A 1 141 ? -9.258 2.477 10.984 1 95.94 141 GLY A CA 1
ATOM 1049 C C . GLY A 1 141 ? -10.438 1.85 10.258 1 95.94 141 GLY A C 1
ATOM 1050 O O . GLY A 1 141 ? -11.438 1.497 10.883 1 95.94 141 GLY A O 1
ATOM 1051 N N . ARG A 1 142 ? -10.367 1.687 8.945 1 98 142 ARG A N 1
ATOM 1052 C CA . ARG A 1 142 ? -11.43 1.058 8.172 1 98 142 ARG A CA 1
ATOM 1053 C C . ARG A 1 142 ? -11.281 -0.46 8.172 1 98 142 ARG A C 1
ATOM 1055 O O . ARG A 1 142 ? -10.242 -0.988 8.578 1 98 142 ARG A O 1
ATOM 1062 N N . THR A 1 143 ? -12.305 -1.153 7.711 1 98.75 143 THR A N 1
ATOM 1063 C CA . THR A 1 143 ? -12.32 -2.611 7.762 1 98.75 143 THR A CA 1
ATOM 1064 C C . THR A 1 143 ? -12.203 -3.205 6.363 1 98.75 143 THR A C 1
ATOM 1066 O O . THR A 1 143 ? -12.906 -2.787 5.441 1 98.75 143 THR A O 1
ATOM 1069 N N . LEU A 1 144 ? -11.273 -4.145 6.203 1 98.94 144 LEU A N 1
ATOM 1070 C CA . LEU A 1 144 ? -11.117 -4.926 4.98 1 98.94 144 LEU A CA 1
ATOM 1071 C C . LEU A 1 144 ? -11.625 -6.352 5.184 1 98.94 144 LEU A C 1
ATOM 1073 O O . LEU A 1 144 ? -11.195 -7.035 6.117 1 98.94 144 LEU A O 1
ATOM 1077 N N . ALA A 1 145 ? -12.547 -6.758 4.352 1 98.94 145 ALA A N 1
ATOM 1078 C CA . ALA A 1 145 ? -12.93 -8.164 4.301 1 98.94 145 ALA A CA 1
ATOM 1079 C C . ALA A 1 145 ? -12.133 -8.914 3.24 1 98.94 145 ALA A C 1
ATOM 1081 O O . ALA A 1 145 ? -12.055 -8.477 2.09 1 98.94 145 ALA A O 1
ATOM 1082 N N . VAL A 1 146 ? -11.555 -9.977 3.688 1 98.88 146 VAL A N 1
ATOM 1083 C CA . VAL A 1 146 ? -10.781 -10.828 2.787 1 98.88 146 VAL A CA 1
ATOM 1084 C C . VAL A 1 146 ? -11.508 -12.156 2.57 1 98.88 146 VAL A C 1
ATOM 1086 O O . VAL A 1 146 ? -11.766 -12.891 3.525 1 98.88 146 VAL A O 1
ATOM 1089 N N . LEU A 1 147 ? -11.867 -12.445 1.298 1 98.75 147 LEU A N 1
ATOM 1090 C CA . LEU A 1 147 ? -12.547 -13.688 0.951 1 98.75 147 LEU A CA 1
ATOM 1091 C C . LEU A 1 147 ? -11.57 -14.68 0.331 1 98.75 147 LEU A C 1
ATOM 1093 O O . LEU A 1 147 ? -11.109 -14.484 -0.795 1 98.75 147 LEU A O 1
ATOM 1097 N N . GLY A 1 148 ? -11.336 -15.727 0.946 1 97.81 148 GLY A N 1
ATOM 1098 C CA . GLY A 1 148 ? -10.242 -16.641 0.65 1 97.81 148 GLY A CA 1
ATOM 1099 C C . GLY A 1 148 ? -8.961 -16.281 1.388 1 97.81 148 GLY A C 1
ATOM 1100 O O . GLY A 1 148 ? -8.359 -15.242 1.13 1 97.81 148 GLY A O 1
ATOM 1101 N N . VAL A 1 149 ? -8.617 -17.172 2.34 1 96.94 149 VAL A N 1
ATOM 1102 C CA . VAL A 1 149 ? -7.445 -16.859 3.154 1 96.94 149 VAL A CA 1
ATOM 1103 C C . VAL A 1 149 ? -6.324 -17.844 2.846 1 96.94 149 VAL A C 1
ATOM 1105 O O . VAL A 1 149 ? -5.973 -18.688 3.684 1 96.94 149 VAL A O 1
ATOM 1108 N N . GLY A 1 150 ? -5.773 -17.703 1.666 1 94.56 150 GLY A N 1
ATOM 1109 C CA . GLY A 1 150 ? -4.605 -18.453 1.235 1 94.56 150 GLY A CA 1
ATOM 1110 C C . GLY A 1 150 ? -3.332 -17.625 1.237 1 94.56 150 GLY A C 1
ATOM 1111 O O . GLY A 1 150 ? -3.186 -16.703 2.041 1 94.56 150 GLY A O 1
ATOM 1112 N N . ALA A 1 151 ? -2.387 -18 0.417 1 92.62 151 ALA A N 1
ATOM 1113 C CA . ALA A 1 151 ? -1.064 -17.375 0.397 1 92.62 151 ALA A CA 1
ATOM 1114 C C . ALA A 1 151 ? -1.158 -15.891 0.057 1 92.62 151 ALA A C 1
ATOM 1116 O O . ALA A 1 151 ? -0.532 -15.055 0.713 1 92.62 151 ALA A O 1
ATOM 1117 N N . ILE A 1 152 ? -1.938 -15.57 -0.958 1 96.19 152 ILE A N 1
ATOM 1118 C CA . ILE A 1 152 ? -2.053 -14.18 -1.395 1 96.19 152 ILE A CA 1
ATOM 1119 C C . ILE A 1 152 ? -2.744 -13.359 -0.311 1 96.19 152 ILE A C 1
ATOM 1121 O O . ILE A 1 152 ? -2.27 -12.273 0.053 1 96.19 152 ILE A O 1
ATOM 1125 N N . ALA A 1 153 ? -3.84 -13.867 0.24 1 97.75 153 ALA A N 1
ATOM 1126 C CA . ALA A 1 153 ? -4.605 -13.156 1.262 1 97.75 153 ALA A CA 1
ATOM 1127 C C . ALA A 1 153 ? -3.754 -12.891 2.5 1 97.75 153 ALA A C 1
ATOM 1129 O O . ALA A 1 153 ? -3.873 -11.836 3.127 1 97.75 153 ALA A O 1
ATOM 1130 N N . ARG A 1 154 ? -2.992 -13.828 2.857 1 97 154 ARG A N 1
ATOM 1131 C CA . ARG A 1 154 ? -2.133 -13.648 4.023 1 97 154 ARG A CA 1
ATOM 1132 C C . ARG A 1 154 ? -1.164 -12.484 3.82 1 97 154 ARG A C 1
ATOM 1134 O O . ARG A 1 154 ? -0.901 -11.719 4.75 1 97 154 ARG A O 1
ATOM 1141 N N . GLU A 1 155 ? -0.61 -12.43 2.604 1 98.06 155 GLU A N 1
ATOM 1142 C CA . GLU A 1 155 ? 0.239 -11.289 2.271 1 98.06 155 GLU A CA 1
ATOM 1143 C C . GLU A 1 155 ? -0.554 -9.984 2.297 1 98.06 155 GLU A C 1
ATOM 1145 O O . GLU A 1 155 ? -0.045 -8.953 2.734 1 98.06 155 GLU A O 1
ATOM 1150 N N . VAL A 1 156 ? -1.83 -9.977 1.855 1 98.75 156 VAL A N 1
ATOM 1151 C CA . VAL A 1 156 ? -2.691 -8.805 1.853 1 98.75 156 VAL A CA 1
ATOM 1152 C C . VAL A 1 156 ? -2.986 -8.375 3.289 1 98.75 156 VAL A C 1
ATOM 1154 O O . VAL A 1 156 ? -2.953 -7.184 3.605 1 98.75 156 VAL A O 1
ATOM 1157 N N . ILE A 1 157 ? -3.225 -9.352 4.148 1 98.75 157 ILE A N 1
ATOM 1158 C CA . ILE A 1 157 ? -3.58 -9.102 5.543 1 98.75 157 ILE A CA 1
ATOM 1159 C C . ILE A 1 157 ? -2.447 -8.344 6.234 1 98.75 157 ILE A C 1
ATOM 1161 O O . ILE A 1 157 ? -2.682 -7.324 6.891 1 98.75 157 ILE A O 1
ATOM 1165 N N . VAL A 1 158 ? -1.21 -8.758 6.039 1 98.12 158 VAL A N 1
ATOM 1166 C CA . VAL A 1 158 ? -0.046 -8.125 6.645 1 98.12 158 VAL A CA 1
ATOM 1167 C C . VAL A 1 158 ? 0.031 -6.66 6.207 1 98.12 158 VAL A C 1
ATOM 1169 O O . VAL A 1 158 ? 0.227 -5.766 7.031 1 98.12 158 VAL A O 1
ATOM 1172 N N . ARG A 1 159 ? -0.152 -6.414 4.996 1 98.69 159 ARG A N 1
ATOM 1173 C CA . ARG A 1 159 ? -0.014 -5.074 4.438 1 98.69 159 ARG A CA 1
ATOM 1174 C C . ARG A 1 159 ? -1.194 -4.191 4.832 1 98.69 159 ARG A C 1
ATOM 1176 O O . ARG A 1 159 ? -1.021 -3.004 5.113 1 98.69 159 ARG A O 1
ATOM 1183 N N . ALA A 1 160 ? -2.395 -4.793 4.867 1 98.75 160 ALA A N 1
ATOM 1184 C CA . ALA A 1 160 ? -3.576 -4.051 5.301 1 98.75 160 ALA A CA 1
ATOM 1185 C C . ALA A 1 160 ? -3.447 -3.617 6.758 1 98.75 160 ALA A C 1
ATOM 1187 O O . ALA A 1 160 ? -3.807 -2.49 7.109 1 98.75 160 ALA A O 1
ATOM 1188 N N . GLN A 1 161 ? -2.949 -4.477 7.559 1 98.5 161 GLN A N 1
ATOM 1189 C CA . GLN A 1 161 ? -2.752 -4.156 8.969 1 98.5 161 GLN A CA 1
ATOM 1190 C C . GLN A 1 161 ? -1.706 -3.062 9.148 1 98.5 161 GLN A C 1
ATOM 1192 O O . GLN A 1 161 ? -1.836 -2.209 10.023 1 98.5 161 GLN A O 1
ATOM 1197 N N . ALA A 1 162 ? -0.691 -3.037 8.32 1 97.81 162 ALA A N 1
ATOM 1198 C CA . ALA A 1 162 ? 0.323 -1.986 8.359 1 97.81 162 ALA A CA 1
ATOM 1199 C C . ALA A 1 162 ? -0.267 -0.639 7.953 1 97.81 162 ALA A C 1
ATOM 1201 O O . ALA A 1 162 ? 0.237 0.413 8.352 1 97.81 162 ALA A O 1
ATOM 1202 N N . LEU A 1 163 ? -1.353 -0.684 7.172 1 98.25 163 LEU A N 1
ATOM 1203 C CA . LEU A 1 163 ? -2.076 0.531 6.809 1 98.25 163 LEU A CA 1
ATOM 1204 C C . LEU A 1 163 ? -3.021 0.955 7.926 1 98.25 163 LEU A C 1
ATOM 1206 O O . LEU A 1 163 ? -3.676 1.996 7.828 1 98.25 163 LEU A O 1
ATOM 1210 N N . GLY A 1 164 ? -3.113 0.13 8.969 1 97.44 164 GLY A N 1
ATOM 1211 C CA . GLY A 1 164 ? -3.959 0.44 10.109 1 97.44 164 GLY A CA 1
ATOM 1212 C C . GLY A 1 164 ? -5.387 -0.045 9.945 1 97.44 164 GLY A C 1
ATOM 1213 O O . GLY A 1 164 ? -6.285 0.404 10.656 1 97.44 164 GLY A O 1
ATOM 1214 N N . MET A 1 165 ? -5.625 -0.945 9.023 1 98.44 165 MET A N 1
ATOM 1215 C CA . MET A 1 165 ? -6.973 -1.462 8.797 1 98.44 165 MET A CA 1
ATOM 1216 C C . MET A 1 165 ? -7.277 -2.617 9.742 1 98.44 165 MET A C 1
ATOM 1218 O O . MET A 1 165 ? -6.367 -3.32 10.188 1 98.44 165 MET A O 1
ATOM 1222 N N . ARG A 1 166 ? -8.562 -2.744 10.086 1 98.44 166 ARG A N 1
ATOM 1223 C CA . ARG A 1 166 ? -9.078 -3.99 10.648 1 98.44 166 ARG A CA 1
ATOM 1224 C C . ARG A 1 166 ? -9.398 -4.996 9.555 1 98.44 166 ARG A C 1
ATOM 1226 O O . ARG A 1 166 ? -9.797 -4.613 8.445 1 98.44 166 ARG A O 1
ATOM 1233 N N . VAL A 1 167 ? -9.188 -6.363 9.828 1 98.81 167 VAL A N 1
ATOM 1234 C CA . VAL A 1 167 ? -9.406 -7.344 8.773 1 98.81 167 VAL A CA 1
ATOM 1235 C C . VAL A 1 167 ? -10.383 -8.422 9.258 1 98.81 167 VAL A C 1
ATOM 1237 O O . VAL A 1 167 ? -10.266 -8.906 10.383 1 98.81 167 VAL A O 1
ATOM 1240 N N . VAL A 1 168 ? -11.367 -8.703 8.461 1 98.88 168 VAL A N 1
ATOM 1241 C CA . VAL A 1 168 ? -12.266 -9.844 8.617 1 98.88 168 VAL A CA 1
ATOM 1242 C C . VAL A 1 168 ? -12.031 -10.844 7.492 1 98.88 168 VAL A C 1
ATOM 1244 O O . VAL A 1 168 ? -11.945 -10.461 6.32 1 98.88 168 VAL A O 1
ATOM 1247 N N . GLY A 1 169 ? -11.867 -12.086 7.852 1 98.69 169 GLY A N 1
ATOM 1248 C CA . GLY A 1 169 ? -11.562 -13.094 6.848 1 98.69 169 GLY A CA 1
ATOM 1249 C C . GLY A 1 169 ? -12.586 -14.211 6.789 1 98.69 169 GLY A C 1
ATOM 1250 O O . GLY A 1 169 ? -13.133 -14.609 7.816 1 98.69 169 GLY A O 1
ATOM 1251 N N . TRP A 1 170 ? -12.805 -14.68 5.586 1 98.38 170 TRP A N 1
ATOM 1252 C CA . TRP A 1 170 ? -13.609 -15.875 5.383 1 98.38 170 TRP A CA 1
ATOM 1253 C C . TRP A 1 170 ? -12.93 -16.828 4.406 1 98.38 170 TRP A C 1
ATOM 1255 O O . TRP A 1 170 ? -12.453 -16.406 3.35 1 98.38 170 TRP A O 1
ATOM 1265 N N . SER A 1 171 ? -12.859 -17.969 4.766 1 96.56 171 SER A N 1
ATOM 1266 C CA . SER A 1 171 ? -12.516 -19.109 3.912 1 96.56 171 SER A CA 1
ATOM 1267 C C . SER A 1 171 ? -13.172 -20.391 4.406 1 96.56 171 SER A C 1
ATOM 1269 O O . SER A 1 171 ? -13.484 -20.516 5.594 1 96.56 171 SER A O 1
ATOM 1271 N N . ARG A 1 172 ? -13.375 -21.359 3.508 1 90.5 172 ARG A N 1
ATOM 1272 C CA . ARG A 1 172 ? -14.023 -22.609 3.885 1 90.5 172 ARG A CA 1
ATOM 1273 C C . ARG A 1 172 ? -13.25 -23.312 4.996 1 90.5 172 ARG A C 1
ATOM 1275 O O . ARG A 1 172 ? -13.852 -23.906 5.891 1 90.5 172 ARG A O 1
ATOM 1282 N N . ARG A 1 173 ? -11.938 -23.234 5.039 1 89.25 173 ARG A N 1
ATOM 1283 C CA . ARG A 1 173 ? -11.133 -24.031 5.961 1 89.25 173 ARG A CA 1
ATOM 1284 C C . ARG A 1 173 ? -10.5 -23.141 7.031 1 89.25 173 ARG A C 1
ATOM 1286 O O . ARG A 1 173 ? -9.664 -23.609 7.809 1 89.25 173 ARG A O 1
ATOM 1293 N N . LEU A 1 174 ? -10.852 -21.875 7.109 1 93.31 174 LEU A N 1
ATOM 1294 C CA . LEU A 1 174 ? -10.258 -20.969 8.086 1 93.31 174 LEU A CA 1
ATOM 1295 C C . LEU A 1 174 ? -10.758 -21.281 9.492 1 93.31 174 LEU A C 1
ATOM 1297 O O . LEU A 1 174 ? -11.969 -21.25 9.742 1 93.31 174 LEU A O 1
ATOM 1301 N N . THR A 1 175 ? -9.891 -21.594 10.406 1 95.12 175 THR A N 1
ATOM 1302 C CA . THR A 1 175 ? -10.25 -21.875 11.789 1 95.12 175 THR A CA 1
ATOM 1303 C C . THR A 1 175 ? -10.109 -20.609 12.648 1 95.12 175 THR A C 1
ATOM 1305 O O . THR A 1 175 ? -9.453 -19.656 12.242 1 95.12 175 THR A O 1
ATOM 1308 N N . GLU A 1 176 ? -10.719 -20.656 13.781 1 95.38 176 GLU A N 1
ATOM 1309 C CA . GLU A 1 176 ? -10.602 -19.562 14.727 1 95.38 176 GLU A CA 1
ATOM 1310 C C . GLU A 1 176 ? -9.148 -19.359 15.156 1 95.38 176 GLU A C 1
ATOM 1312 O O . GLU A 1 176 ? -8.688 -18.219 15.312 1 95.38 176 GLU A O 1
ATOM 1317 N N . ALA A 1 177 ? -8.469 -20.422 15.336 1 93.94 177 ALA A N 1
ATOM 1318 C CA . ALA A 1 177 ? -7.074 -20.375 15.766 1 93.94 177 ALA A CA 1
ATOM 1319 C C . ALA A 1 177 ? -6.199 -19.703 14.711 1 93.94 177 ALA A C 1
ATOM 1321 O O . ALA A 1 177 ? -5.328 -18.891 15.031 1 93.94 177 ALA A O 1
ATOM 1322 N N . GLN A 1 178 ? -6.434 -20.062 13.477 1 94 178 GLN A N 1
ATOM 1323 C CA . GLN A 1 178 ? -5.684 -19.469 12.383 1 94 178 GLN A CA 1
ATOM 1324 C C . GLN A 1 178 ? -5.965 -17.969 12.273 1 94 178 GLN A C 1
ATOM 1326 O O . GLN A 1 178 ? -5.055 -17.172 12.031 1 94 178 GLN A O 1
ATOM 1331 N N . ALA A 1 179 ? -7.23 -17.625 12.438 1 97.19 179 ALA A N 1
ATOM 1332 C CA . ALA A 1 179 ? -7.617 -16.219 12.391 1 97.19 179 ALA A CA 1
ATOM 1333 C C . ALA A 1 179 ? -6.934 -15.43 13.492 1 97.19 179 ALA A C 1
ATOM 1335 O O . ALA A 1 179 ? -6.438 -14.32 13.258 1 97.19 179 ALA A O 1
ATOM 1336 N N . GLU A 1 180 ? -6.902 -15.961 14.648 1 95.44 180 GLU A N 1
ATOM 1337 C CA . GLU A 1 180 ? -6.25 -15.32 15.789 1 95.44 180 GLU A CA 1
ATOM 1338 C C . GLU A 1 180 ? -4.758 -15.125 15.531 1 95.44 180 GLU A C 1
ATOM 1340 O O . GLU A 1 180 ? -4.195 -14.086 15.867 1 95.44 180 GLU A O 1
ATOM 1345 N N . GLU A 1 181 ? -4.18 -16.141 14.977 1 95.69 181 GLU A N 1
ATOM 1346 C CA . GLU A 1 181 ? -2.758 -16.047 14.648 1 95.69 181 GLU A CA 1
ATOM 1347 C C . GLU A 1 181 ? -2.484 -14.93 13.656 1 95.69 181 GLU A C 1
ATOM 1349 O O . GLU A 1 181 ? -1.445 -14.273 13.727 1 95.69 181 GLU A O 1
ATOM 1354 N N . LEU A 1 182 ? -3.418 -14.742 12.758 1 96.81 182 LEU A N 1
ATOM 1355 C CA . LEU A 1 182 ? -3.275 -13.727 11.727 1 96.81 182 LEU A CA 1
ATOM 1356 C C . LEU A 1 182 ? -3.707 -12.359 12.242 1 96.81 182 LEU A C 1
ATOM 1358 O O . LEU A 1 182 ? -3.527 -11.344 11.562 1 96.81 182 LEU A O 1
ATOM 1362 N N . GLY A 1 183 ? -4.312 -12.328 13.445 1 97.69 183 GLY A N 1
ATOM 1363 C CA . GLY A 1 183 ? -4.809 -11.086 14.008 1 97.69 183 GLY A CA 1
ATOM 1364 C C . GLY A 1 183 ? -6.043 -10.562 13.305 1 97.69 183 GLY A C 1
ATOM 1365 O O . GLY A 1 183 ? -6.203 -9.352 13.141 1 97.69 183 GLY A O 1
ATOM 1366 N N . ILE A 1 184 ? -6.852 -11.492 12.766 1 98.5 184 ILE A N 1
ATOM 1367 C CA . ILE A 1 184 ? -8.047 -11.055 12.055 1 98.5 184 ILE A CA 1
ATOM 1368 C C . ILE A 1 184 ? -9.289 -11.68 12.688 1 98.5 184 ILE A C 1
ATOM 1370 O O . ILE A 1 184 ? -9.172 -12.57 13.531 1 98.5 184 ILE A O 1
ATOM 1374 N N . VAL A 1 185 ? -10.453 -11.227 12.344 1 98.5 185 VAL A N 1
ATOM 1375 C CA . VAL A 1 185 ? -11.727 -11.766 12.797 1 98.5 185 VAL A CA 1
ATOM 1376 C C . VAL A 1 185 ? -12.266 -12.75 11.766 1 98.5 185 VAL A C 1
ATOM 1378 O O . VAL A 1 185 ? -12.297 -12.453 10.57 1 98.5 185 VAL A O 1
ATOM 1381 N N . ARG A 1 186 ? -12.648 -13.883 12.211 1 98.31 186 ARG A N 1
ATOM 1382 C CA . ARG A 1 186 ? -13.188 -14.906 11.32 1 98.31 186 ARG A CA 1
ATOM 1383 C C . ARG A 1 186 ? -14.68 -14.711 11.109 1 98.31 186 ARG A C 1
ATOM 1385 O O . ARG A 1 186 ? -15.43 -14.492 12.062 1 98.31 186 ARG A O 1
ATOM 1392 N N . ALA A 1 187 ? -15.102 -14.742 9.844 1 98.25 187 ALA A N 1
ATOM 1393 C CA . ALA A 1 187 ? -16.516 -14.766 9.508 1 98.25 187 ALA A CA 1
ATOM 1394 C C . ALA A 1 187 ? -16.953 -16.156 9.07 1 98.25 187 ALA A C 1
ATOM 1396 O O . ALA A 1 187 ? -16.156 -16.938 8.547 1 98.25 187 ALA A O 1
ATOM 1397 N N . THR A 1 188 ? -18.234 -16.438 9.148 1 96.38 188 THR A N 1
ATOM 1398 C CA . THR A 1 188 ? -18.734 -17.766 8.883 1 96.38 188 THR A CA 1
ATOM 1399 C C . THR A 1 188 ? -19.234 -17.891 7.445 1 96.38 188 THR A C 1
ATOM 1401 O O . THR A 1 188 ? -19.312 -18.984 6.891 1 96.38 188 THR A O 1
ATOM 1404 N N . THR A 1 189 ? -19.609 -16.766 6.902 1 97.12 189 THR A N 1
ATOM 1405 C CA . THR A 1 189 ? -20.047 -16.719 5.512 1 97.12 189 THR A CA 1
ATOM 1406 C C . THR A 1 189 ? -19.453 -15.508 4.805 1 97.12 189 THR A C 1
ATOM 1408 O O . THR A 1 189 ? -18.984 -14.57 5.453 1 97.12 189 THR A O 1
ATOM 1411 N N . PRO A 1 190 ? -19.422 -15.547 3.465 1 98.12 190 PRO A N 1
ATOM 1412 C CA . PRO A 1 190 ? -18.953 -14.352 2.738 1 98.12 190 PRO A CA 1
ATOM 1413 C C . PRO A 1 190 ? -19.797 -13.117 3.055 1 98.12 190 PRO A C 1
ATOM 1415 O O . PRO A 1 190 ? -19.25 -12.023 3.201 1 98.12 190 PRO A O 1
ATOM 1418 N N . GLU A 1 191 ? -21.109 -13.281 3.178 1 98.38 191 GLU A N 1
ATOM 1419 C CA . GLU A 1 191 ? -22.016 -12.172 3.459 1 98.38 191 GLU A CA 1
ATOM 1420 C C . GLU A 1 191 ? -21.719 -11.562 4.828 1 98.38 191 GLU A C 1
ATOM 1422 O O . GLU A 1 191 ? -21.703 -10.336 4.977 1 98.38 191 GLU A O 1
ATOM 1427 N N . ALA A 1 192 ? -21.453 -12.414 5.793 1 98.31 192 ALA A N 1
ATOM 1428 C CA . ALA A 1 192 ? -21.125 -11.93 7.133 1 98.31 192 ALA A CA 1
ATOM 1429 C C . ALA A 1 192 ? -19.812 -11.148 7.129 1 98.31 192 ALA A C 1
ATOM 1431 O O . ALA A 1 192 ? -19.656 -10.172 7.867 1 98.31 192 ALA A O 1
ATOM 1432 N N . ALA A 1 193 ? -18.922 -11.562 6.324 1 98.69 193 ALA A N 1
ATOM 1433 C CA . ALA A 1 193 ? -17.609 -10.922 6.266 1 98.69 193 ALA A CA 1
ATOM 1434 C C . ALA A 1 193 ? -17.703 -9.508 5.707 1 98.69 193 ALA A C 1
ATOM 1436 O O . ALA A 1 193 ? -17.016 -8.594 6.172 1 98.69 193 ALA A O 1
ATOM 1437 N N . VAL A 1 194 ? -18.672 -9.258 4.77 1 98.75 194 VAL A N 1
ATOM 1438 C CA . VAL A 1 194 ? -18.625 -8.023 3.998 1 98.75 194 VAL A CA 1
ATOM 1439 C C . VAL A 1 194 ? -19.578 -7 4.598 1 98.75 194 VAL A C 1
ATOM 1441 O O . VAL A 1 194 ? -19.516 -5.812 4.273 1 98.75 194 VAL A O 1
ATOM 1444 N N . THR A 1 195 ? -20.531 -7.297 5.41 1 97.75 195 THR A N 1
ATOM 1445 C CA . THR A 1 195 ? -21.641 -6.48 5.875 1 97.75 195 THR A CA 1
ATOM 1446 C C . THR A 1 195 ? -21.141 -5.188 6.516 1 97.75 195 THR A C 1
ATOM 1448 O O . THR A 1 195 ? -21.688 -4.113 6.27 1 97.75 195 THR A O 1
ATOM 1451 N N . ASN A 1 196 ? -20.016 -5.176 7.234 1 96.44 196 ASN A N 1
ATOM 1452 C CA . ASN A 1 196 ? -19.531 -3.971 7.891 1 96.44 196 ASN A CA 1
ATOM 1453 C C . ASN A 1 196 ? -18.156 -3.564 7.363 1 96.44 196 ASN A C 1
ATOM 1455 O O . ASN A 1 196 ? -17.453 -2.758 7.98 1 96.44 196 ASN A O 1
ATOM 1459 N N . ALA A 1 197 ? -17.891 -4.109 6.234 1 98.69 197 ALA A N 1
ATOM 1460 C CA . ALA A 1 197 ? -16.562 -3.832 5.668 1 98.69 197 ALA A CA 1
ATOM 1461 C C . ALA A 1 197 ? -16.594 -2.586 4.789 1 98.69 197 ALA A C 1
ATOM 1463 O O . ALA A 1 197 ? -17.594 -2.314 4.121 1 98.69 197 ALA A O 1
ATOM 1464 N N . ASP A 1 198 ? -15.539 -1.822 4.84 1 98.69 198 ASP A N 1
ATOM 1465 C CA . ASP A 1 198 ? -15.383 -0.66 3.971 1 98.69 198 ASP A CA 1
ATOM 1466 C C . ASP A 1 198 ? -14.789 -1.061 2.619 1 98.69 198 ASP A C 1
ATOM 1468 O O . ASP A 1 198 ? -14.938 -0.335 1.633 1 98.69 198 ASP A O 1
ATOM 1472 N N . ALA A 1 199 ? -14.117 -2.178 2.578 1 98.88 199 ALA A N 1
ATOM 1473 C CA . ALA A 1 199 ? -13.508 -2.736 1.375 1 98.88 199 ALA A CA 1
ATOM 1474 C C . ALA A 1 199 ? -13.516 -4.262 1.411 1 98.88 199 ALA A C 1
ATOM 1476 O O . ALA A 1 199 ? -13.516 -4.863 2.486 1 98.88 199 ALA A O 1
ATOM 1477 N N . VAL A 1 200 ? -13.531 -4.855 0.22 1 98.94 200 VAL A N 1
ATOM 1478 C CA . VAL A 1 200 ? -13.531 -6.305 0.059 1 98.94 200 VAL A CA 1
ATOM 1479 C C . VAL A 1 200 ? -12.477 -6.711 -0.967 1 98.94 200 VAL A C 1
ATOM 1481 O O . VAL A 1 200 ? -12.336 -6.062 -2.006 1 98.94 200 VAL A O 1
ATOM 1484 N N . SER A 1 201 ? -11.711 -7.691 -0.664 1 98.88 201 SER A N 1
ATOM 1485 C CA . SER A 1 201 ? -10.789 -8.266 -1.635 1 98.88 201 SER A CA 1
ATOM 1486 C C . SER A 1 201 ? -10.992 -9.773 -1.766 1 98.88 201 SER A C 1
ATOM 1488 O O . SER A 1 201 ? -11.195 -10.469 -0.767 1 98.88 201 SER A O 1
ATOM 1490 N N . VAL A 1 202 ? -10.922 -10.266 -2.992 1 98.75 202 VAL A N 1
ATOM 1491 C CA . VAL A 1 202 ? -11.219 -11.664 -3.295 1 98.75 202 VAL A CA 1
ATOM 1492 C C . VAL A 1 202 ? -9.938 -12.398 -3.67 1 98.75 202 VAL A C 1
ATOM 1494 O O . VAL A 1 202 ? -9.188 -11.945 -4.535 1 98.75 202 VAL A O 1
ATOM 1497 N N . HIS A 1 203 ? -9.75 -13.547 -3.045 1 97.5 203 HIS A N 1
ATOM 1498 C CA . HIS A 1 203 ? -8.562 -14.367 -3.26 1 97.5 203 HIS A CA 1
ATOM 1499 C C . HIS A 1 203 ? -8.922 -15.852 -3.295 1 97.5 203 HIS A C 1
ATOM 1501 O O . HIS A 1 203 ? -8.234 -16.672 -2.693 1 97.5 203 HIS A O 1
ATOM 1507 N N . LEU A 1 204 ? -9.961 -16.172 -4.004 1 95.25 204 LEU A N 1
ATOM 1508 C CA . LEU A 1 204 ? -10.461 -17.547 -4.113 1 95.25 204 LEU A CA 1
ATOM 1509 C C . LEU A 1 204 ? -9.938 -18.203 -5.383 1 95.25 204 LEU A C 1
ATOM 1511 O O . LEU A 1 204 ? -9.844 -17.562 -6.434 1 95.25 204 LEU A O 1
ATOM 1515 N N . ALA A 1 205 ? -9.664 -19.516 -5.258 1 87 205 ALA A N 1
ATOM 1516 C CA . ALA A 1 205 ? -9.383 -20.312 -6.453 1 87 205 ALA A CA 1
ATOM 1517 C C . ALA A 1 205 ? -10.664 -20.594 -7.242 1 87 205 ALA A C 1
ATOM 1519 O O . ALA A 1 205 ? -11.758 -20.594 -6.676 1 87 205 ALA A O 1
ATOM 1520 N N . LEU A 1 206 ? -10.484 -20.734 -8.516 1 87.25 206 LEU A N 1
ATOM 1521 C CA . LEU A 1 206 ? -11.641 -21.094 -9.328 1 87.25 206 LEU A CA 1
ATOM 1522 C C . LEU A 1 206 ? -11.875 -22.609 -9.289 1 87.25 206 LEU A C 1
ATOM 1524 O O . LEU A 1 206 ? -10.984 -23.391 -9.641 1 87.25 206 LEU A O 1
ATOM 1528 N N . THR A 1 207 ? -12.875 -23.031 -8.758 1 84.12 207 THR A N 1
ATOM 1529 C CA . THR A 1 207 ? -13.406 -24.391 -8.742 1 84.12 207 THR A CA 1
ATOM 1530 C C . THR A 1 207 ? -14.891 -24.406 -9.086 1 84.12 207 THR A C 1
ATOM 1532 O O . THR A 1 207 ? -15.523 -23.344 -9.172 1 84.12 207 THR A O 1
ATOM 1535 N N . PRO A 1 208 ? -15.414 -25.531 -9.375 1 89.56 208 PRO A N 1
ATOM 1536 C CA . PRO A 1 208 ? -16.859 -25.547 -9.602 1 89.56 208 PRO A CA 1
ATOM 1537 C C . PRO A 1 208 ? -17.656 -24.953 -8.438 1 89.56 208 PRO A C 1
ATOM 1539 O O . PRO A 1 208 ? -18.703 -24.328 -8.648 1 89.56 208 PRO A O 1
ATOM 1542 N N . GLU A 1 209 ? -17.125 -25.094 -7.281 1 90.5 209 GLU A N 1
ATOM 1543 C CA . GLU A 1 209 ? -17.797 -24.609 -6.086 1 90.5 209 GLU A CA 1
ATOM 1544 C C . GLU A 1 209 ? -17.656 -23.094 -5.949 1 90.5 209 GLU A C 1
ATOM 1546 O O . GLU A 1 209 ? -18.469 -22.438 -5.312 1 90.5 209 GLU A O 1
ATOM 1551 N N . THR A 1 210 ? -16.609 -22.484 -6.512 1 94.44 210 THR A N 1
ATOM 1552 C CA . THR A 1 210 ? -16.359 -21.062 -6.301 1 94.44 210 THR A CA 1
ATOM 1553 C C . THR A 1 210 ? -16.766 -20.25 -7.527 1 94.44 210 THR A C 1
ATOM 1555 O O . THR A 1 210 ? -16.703 -19.016 -7.508 1 94.44 210 THR A O 1
ATOM 1558 N N . ASP A 1 211 ? -17.156 -20.953 -8.562 1 95.06 211 ASP A N 1
ATOM 1559 C CA . ASP A 1 211 ? -17.641 -20.266 -9.758 1 95.06 211 ASP A CA 1
ATOM 1560 C C . ASP A 1 211 ? -18.828 -19.359 -9.43 1 95.06 211 ASP A C 1
ATOM 1562 O O . ASP A 1 211 ? -19.875 -19.844 -8.984 1 95.06 211 ASP A O 1
ATOM 1566 N N . LYS A 1 212 ? -18.688 -18.047 -9.594 1 96.62 212 LYS A N 1
ATOM 1567 C CA . LYS A 1 212 ? -19.688 -17.016 -9.352 1 96.62 212 LYS A CA 1
ATOM 1568 C C . LYS A 1 212 ? -20.188 -17.062 -7.91 1 96.62 212 LYS A C 1
ATOM 1570 O O . LYS A 1 212 ? -21.328 -16.719 -7.629 1 96.62 212 LYS A O 1
ATOM 1575 N N . ARG A 1 213 ? -19.281 -17.531 -7.082 1 96 213 ARG A N 1
ATOM 1576 C CA . ARG A 1 213 ? -19.609 -17.578 -5.656 1 96 213 ARG A CA 1
ATOM 1577 C C . ARG A 1 213 ? -19.828 -16.172 -5.105 1 96 213 ARG A C 1
ATOM 1579 O O . ARG A 1 213 ? -20.641 -15.977 -4.195 1 96 213 ARG A O 1
ATOM 1586 N N . ILE A 1 214 ? -19.125 -15.219 -5.594 1 98.25 214 ILE A N 1
ATOM 1587 C CA . ILE A 1 214 ? -19.297 -13.82 -5.227 1 98.25 214 ILE A CA 1
ATOM 1588 C C . ILE A 1 214 ? -20.281 -13.156 -6.18 1 98.25 214 ILE A C 1
ATOM 1590 O O . ILE A 1 214 ? -19.906 -12.672 -7.246 1 98.25 214 ILE A O 1
ATOM 1594 N N . GLY A 1 215 ? -21.5 -13.109 -5.758 1 98.06 215 GLY A N 1
ATOM 1595 C CA . GLY A 1 215 ? -22.562 -12.617 -6.625 1 98.06 215 GLY A CA 1
ATOM 1596 C C . GLY A 1 215 ? -23.5 -11.641 -5.934 1 98.06 215 GLY A C 1
ATOM 1597 O O . GLY A 1 215 ? -23.062 -10.875 -5.07 1 98.06 215 GLY A O 1
ATOM 1598 N N . ALA A 1 216 ? -24.719 -11.641 -6.332 1 97.81 216 ALA A N 1
ATOM 1599 C CA . ALA A 1 216 ? -25.719 -10.648 -5.945 1 97.81 216 ALA A CA 1
ATOM 1600 C C . ALA A 1 216 ? -25.875 -10.602 -4.426 1 97.81 216 ALA A C 1
ATOM 1602 O O . ALA A 1 216 ? -26.016 -9.516 -3.846 1 97.81 216 ALA A O 1
ATOM 1603 N N . SER A 1 217 ? -25.906 -11.742 -3.809 1 98.06 217 SER A N 1
ATOM 1604 C CA . SER A 1 217 ? -26.109 -11.789 -2.363 1 98.06 217 SER A CA 1
ATOM 1605 C C . SER A 1 217 ? -24.969 -11.094 -1.621 1 98.06 217 SER A C 1
ATOM 1607 O O . SER A 1 217 ? -25.203 -10.367 -0.656 1 98.06 217 SER A O 1
ATOM 1609 N N . VAL A 1 218 ? -23.797 -11.32 -2.039 1 98.56 218 VAL A N 1
ATOM 1610 C CA . VAL A 1 218 ? -22.625 -10.711 -1.404 1 98.56 218 VAL A CA 1
ATOM 1611 C C . VAL A 1 218 ? -22.625 -9.203 -1.645 1 98.56 218 VAL A C 1
ATOM 1613 O O . VAL A 1 218 ? -22.406 -8.422 -0.718 1 98.56 218 VAL A O 1
ATOM 1616 N N . PHE A 1 219 ? -22.953 -8.773 -2.855 1 98.62 219 PHE A N 1
ATOM 1617 C CA . PHE A 1 219 ? -22.953 -7.359 -3.197 1 98.62 219 PHE A CA 1
ATOM 1618 C C . PHE A 1 219 ? -24.062 -6.625 -2.467 1 98.62 219 PHE A C 1
ATOM 1620 O O . PHE A 1 219 ? -23.906 -5.457 -2.102 1 98.62 219 PHE A O 1
ATOM 1627 N N . ALA A 1 220 ? -25.172 -7.332 -2.229 1 98.19 220 ALA A N 1
ATOM 1628 C CA . ALA A 1 220 ? -26.266 -6.738 -1.479 1 98.19 220 ALA A CA 1
ATOM 1629 C C . ALA A 1 220 ? -25.891 -6.539 -0.013 1 98.19 220 ALA A C 1
ATOM 1631 O O . ALA A 1 220 ? -26.375 -5.609 0.638 1 98.19 220 ALA A O 1
ATOM 1632 N N . ALA A 1 221 ? -25.031 -7.371 0.484 1 98.5 221 ALA A N 1
ATOM 1633 C CA . ALA A 1 221 ? -24.625 -7.32 1.886 1 98.5 221 ALA A CA 1
ATOM 1634 C C . ALA A 1 221 ? -23.562 -6.246 2.111 1 98.5 221 ALA A C 1
ATOM 1636 O O . ALA A 1 221 ? -23.359 -5.789 3.238 1 98.5 221 ALA A O 1
ATOM 1637 N N . MET A 1 222 ? -22.859 -5.77 1.067 1 98.5 222 MET A N 1
ATOM 1638 C CA . MET A 1 222 ? -21.797 -4.773 1.183 1 98.5 222 MET A CA 1
ATOM 1639 C C . MET A 1 222 ? -22.375 -3.402 1.519 1 98.5 222 MET A C 1
ATOM 1641 O O . MET A 1 222 ? -23.531 -3.107 1.179 1 98.5 222 MET A O 1
ATOM 1645 N N . LYS A 1 223 ? -21.594 -2.535 2.15 1 97.88 223 LYS A N 1
ATOM 1646 C CA . LYS A 1 223 ? -21.969 -1.138 2.348 1 97.88 223 LYS A CA 1
ATOM 1647 C C . LYS A 1 223 ? -22.078 -0.403 1.014 1 97.88 223 LYS A C 1
ATOM 1649 O O . LYS A 1 223 ? -21.266 -0.631 0.112 1 97.88 223 LYS A O 1
ATOM 1654 N N . PRO A 1 224 ? -23.094 0.43 0.879 1 97.38 224 PRO A N 1
ATOM 1655 C CA . PRO A 1 224 ? -23.062 1.296 -0.302 1 97.38 224 PRO A CA 1
ATOM 1656 C C . PRO A 1 224 ? -21.766 2.111 -0.402 1 97.38 224 PRO A C 1
ATOM 1658 O O . PRO A 1 224 ? -21.266 2.594 0.613 1 97.38 224 PRO A O 1
ATOM 1661 N N . GLY A 1 225 ? -21.203 2.148 -1.565 1 97.62 225 GLY A N 1
ATOM 1662 C CA . GLY A 1 225 ? -20.016 2.959 -1.783 1 97.62 225 GLY A CA 1
ATOM 1663 C C . GLY A 1 225 ? -18.734 2.26 -1.379 1 97.62 225 GLY A C 1
ATOM 1664 O O . GLY A 1 225 ? -17.641 2.832 -1.484 1 97.62 225 GLY A O 1
ATOM 1665 N N . ALA A 1 226 ? -18.828 0.963 -0.955 1 98.5 226 ALA A N 1
ATOM 1666 C CA . ALA A 1 226 ? -17.641 0.221 -0.532 1 98.5 226 ALA A CA 1
ATOM 1667 C C . ALA A 1 226 ? -16.734 -0.096 -1.723 1 98.5 226 ALA A C 1
ATOM 1669 O O . ALA A 1 226 ? -17.141 0.07 -2.877 1 98.5 226 ALA A O 1
ATOM 1670 N N . TYR A 1 227 ? -15.508 -0.433 -1.43 1 98.88 227 TYR A N 1
ATOM 1671 C CA . TYR A 1 227 ? -14.531 -0.809 -2.441 1 98.88 227 TYR A CA 1
ATOM 1672 C C . TYR A 1 227 ? -14.492 -2.322 -2.625 1 98.88 227 TYR A C 1
ATOM 1674 O O . TYR A 1 227 ? -14.68 -3.074 -1.669 1 98.88 227 TYR A O 1
ATOM 1682 N N . PHE A 1 228 ? -14.344 -2.732 -3.873 1 98.94 228 PHE A N 1
ATOM 1683 C CA . PHE A 1 228 ? -14.258 -4.148 -4.223 1 98.94 228 PHE A CA 1
ATOM 1684 C C . PHE A 1 228 ? -13.039 -4.418 -5.098 1 98.94 228 PHE A C 1
ATOM 1686 O O . PHE A 1 228 ? -12.875 -3.793 -6.145 1 98.94 228 PHE A O 1
ATOM 1693 N N . VAL A 1 229 ? -12.156 -5.355 -4.621 1 98.94 229 VAL A N 1
ATOM 1694 C CA . VAL A 1 229 ? -10.961 -5.684 -5.395 1 98.94 229 VAL A CA 1
ATOM 1695 C C . VAL A 1 229 ? -10.953 -7.176 -5.719 1 98.94 229 VAL A C 1
ATOM 1697 O O . VAL A 1 229 ? -11.203 -8.008 -4.848 1 98.94 229 VAL A O 1
ATOM 1700 N N . ASN A 1 230 ? -10.672 -7.5 -6.992 1 98.69 230 ASN A N 1
ATOM 1701 C CA . ASN A 1 230 ? -10.477 -8.891 -7.391 1 98.69 230 ASN A CA 1
ATOM 1702 C C . ASN A 1 230 ? -9.172 -9.078 -8.164 1 98.69 230 ASN A C 1
ATOM 1704 O O . ASN A 1 230 ? -9.039 -8.586 -9.289 1 98.69 230 ASN A O 1
ATOM 1708 N N . THR A 1 231 ? -8.258 -9.734 -7.57 1 97.75 231 THR A N 1
ATOM 1709 C CA . THR A 1 231 ? -6.992 -10.07 -8.203 1 97.75 231 THR A CA 1
ATOM 1710 C C . THR A 1 231 ? -6.812 -11.586 -8.289 1 97.75 231 THR A C 1
ATOM 1712 O O . THR A 1 231 ? -5.688 -12.078 -8.359 1 97.75 231 THR A O 1
ATOM 1715 N N . SER A 1 232 ? -7.875 -12.32 -8.195 1 94.38 232 SER A N 1
ATOM 1716 C CA . SER A 1 232 ? -7.844 -13.781 -8.266 1 94.38 232 SER A CA 1
ATOM 1717 C C . SER A 1 232 ? -8.242 -14.266 -9.656 1 94.38 232 SER A C 1
ATOM 1719 O O . SER A 1 232 ? -7.469 -14.156 -10.609 1 94.38 232 SER A O 1
ATOM 1721 N N . ARG A 1 233 ? -9.461 -14.797 -9.797 1 91.19 233 ARG A N 1
ATOM 1722 C CA . ARG A 1 233 ? -9.992 -15.211 -11.086 1 91.19 233 ARG A CA 1
ATOM 1723 C C . ARG A 1 233 ? -11.289 -14.477 -11.414 1 91.19 233 ARG A C 1
ATOM 1725 O O . ARG A 1 233 ? -12.117 -14.25 -10.531 1 91.19 233 ARG A O 1
ATOM 1732 N N . GLY A 1 234 ? -11.406 -14.047 -12.68 1 95.06 234 GLY A N 1
ATOM 1733 C CA . GLY A 1 234 ? -12.578 -13.281 -13.078 1 95.06 234 GLY A CA 1
ATOM 1734 C C . GLY A 1 234 ? -13.883 -14.023 -12.883 1 95.06 234 GLY A C 1
ATOM 1735 O O . GLY A 1 234 ? -14.898 -13.43 -12.531 1 95.06 234 GLY A O 1
ATOM 1736 N N . GLU A 1 235 ? -13.812 -15.383 -13 1 94.06 235 GLU A N 1
ATOM 1737 C CA . GLU A 1 235 ? -15.008 -16.219 -13.016 1 94.06 235 GLU A CA 1
ATOM 1738 C C . GLU A 1 235 ? -15.547 -16.422 -11.602 1 94.06 235 GLU A C 1
ATOM 1740 O O . GLU A 1 235 ? -16.703 -16.812 -11.422 1 94.06 235 GLU A O 1
ATOM 1745 N N . VAL A 1 236 ? -14.773 -16.172 -10.641 1 96.88 236 VAL A N 1
ATOM 1746 C CA . VAL A 1 236 ? -15.203 -16.328 -9.258 1 96.88 236 VAL A CA 1
ATOM 1747 C C . VAL A 1 236 ? -16.266 -15.289 -8.93 1 96.88 236 VAL A C 1
ATOM 1749 O O . VAL A 1 236 ? -17.125 -15.508 -8.055 1 96.88 236 VAL A O 1
ATOM 1752 N N . VAL A 1 237 ? -16.281 -14.18 -9.672 1 98.12 237 VAL A N 1
ATOM 1753 C CA . VAL A 1 237 ? -17.188 -13.062 -9.453 1 98.12 237 VAL A CA 1
ATOM 1754 C C . VAL A 1 237 ? -18.25 -13.031 -10.547 1 98.12 237 VAL A C 1
ATOM 1756 O O . VAL A 1 237 ? -17.922 -13.141 -11.734 1 98.12 237 VAL A O 1
ATOM 1759 N N . ASP A 1 238 ? -19.484 -12.984 -10.156 1 98 238 ASP A N 1
ATOM 1760 C CA . ASP A 1 238 ? -20.531 -12.672 -11.117 1 98 238 ASP A CA 1
ATOM 1761 C C . ASP A 1 238 ? -20.422 -11.234 -11.609 1 98 238 ASP A C 1
ATOM 1763 O O . ASP A 1 238 ? -20.922 -10.312 -10.969 1 98 238 ASP A O 1
ATOM 1767 N N . GLN A 1 239 ? -19.891 -11.062 -12.781 1 96.44 239 GLN A N 1
ATOM 1768 C CA . GLN A 1 239 ? -19.516 -9.734 -13.258 1 96.44 239 GLN A CA 1
ATOM 1769 C C . GLN A 1 239 ? -20.75 -8.891 -13.562 1 96.44 239 GLN A C 1
ATOM 1771 O O . GLN A 1 239 ? -20.719 -7.672 -13.398 1 96.44 239 GLN A O 1
ATOM 1776 N N . ASP A 1 240 ? -21.797 -9.57 -14 1 96.69 240 ASP A N 1
ATOM 1777 C CA . ASP A 1 240 ? -23.031 -8.828 -14.211 1 96.69 240 ASP A CA 1
ATOM 1778 C C . ASP A 1 240 ? -23.578 -8.266 -12.898 1 96.69 240 ASP A C 1
ATOM 1780 O O . ASP A 1 240 ? -24.047 -7.129 -12.852 1 96.69 240 ASP A O 1
ATOM 1784 N N . ALA A 1 241 ? -23.531 -9.07 -11.914 1 98.06 241 ALA A N 1
ATOM 1785 C CA . ALA A 1 241 ? -23.969 -8.617 -10.594 1 98.06 241 ALA A CA 1
ATOM 1786 C C . ALA A 1 241 ? -23.078 -7.488 -10.094 1 98.06 241 ALA A C 1
ATOM 1788 O O . ALA A 1 241 ? -23.562 -6.543 -9.469 1 98.06 241 ALA A O 1
ATOM 1789 N N . LEU A 1 242 ? -21.812 -7.613 -10.297 1 98.38 242 LEU A N 1
ATOM 1790 C CA . LEU A 1 242 ? -20.875 -6.562 -9.898 1 98.38 242 LEU A CA 1
ATOM 1791 C C . LEU A 1 242 ? -21.188 -5.262 -10.625 1 98.38 242 LEU A C 1
ATOM 1793 O O . LEU A 1 242 ? -21.188 -4.188 -10.023 1 98.38 242 LEU A O 1
ATOM 1797 N N . LEU A 1 243 ? -21.391 -5.371 -11.922 1 97.5 243 LEU A N 1
ATOM 1798 C CA . LEU A 1 243 ? -21.719 -4.199 -12.727 1 97.5 243 LEU A CA 1
ATOM 1799 C C . LEU A 1 243 ? -22.969 -3.51 -12.188 1 97.5 243 LEU A C 1
ATOM 1801 O O . LEU A 1 243 ? -23.016 -2.281 -12.094 1 97.5 243 LEU A O 1
ATOM 1805 N N . ALA A 1 244 ? -23.953 -4.309 -11.875 1 97.88 244 ALA A N 1
ATOM 1806 C CA . ALA A 1 244 ? -25.188 -3.77 -11.305 1 97.88 244 ALA A CA 1
ATOM 1807 C C . ALA A 1 244 ? -24.922 -3.057 -9.984 1 97.88 244 ALA A C 1
ATOM 1809 O O . ALA A 1 244 ? -25.484 -1.996 -9.719 1 97.88 244 ALA A O 1
ATOM 1810 N N . ALA A 1 245 ? -24.094 -3.611 -9.148 1 98.25 245 ALA A N 1
ATOM 1811 C CA . ALA A 1 245 ? -23.766 -3.029 -7.852 1 98.25 245 ALA A CA 1
ATOM 1812 C C . ALA A 1 245 ? -23 -1.721 -8.016 1 98.25 245 ALA A C 1
ATOM 1814 O O . ALA A 1 245 ? -23.188 -0.782 -7.234 1 98.25 245 ALA A O 1
ATOM 1815 N N . CYS A 1 246 ? -22.109 -1.627 -8.992 1 98.12 246 CYS A N 1
ATOM 1816 C CA . CYS A 1 246 ? -21.391 -0.39 -9.281 1 98.12 246 CYS A CA 1
ATOM 1817 C C . CYS A 1 246 ? -22.359 0.728 -9.656 1 98.12 246 CYS A C 1
ATOM 1819 O O . CYS A 1 246 ? -22.203 1.868 -9.219 1 98.12 246 CYS A O 1
ATOM 1821 N N . SER A 1 247 ? -23.344 0.413 -10.367 1 97.31 247 SER A N 1
ATOM 1822 C CA . SER A 1 247 ? -24.297 1.397 -10.875 1 97.31 247 SER A CA 1
ATOM 1823 C C . SER A 1 247 ? -25.297 1.801 -9.789 1 97.31 247 SER A C 1
ATOM 1825 O O . SER A 1 247 ? -25.609 2.984 -9.641 1 97.31 247 SER A O 1
ATOM 1827 N N . SER A 1 248 ? -25.797 0.84 -8.984 1 97.31 248 SER A N 1
ATOM 1828 C CA . SER A 1 248 ? -26.938 1.095 -8.117 1 97.31 248 SER A CA 1
ATOM 1829 C C . SER A 1 248 ? -26.5 1.4 -6.691 1 97.31 248 SER A C 1
ATOM 1831 O O . SER A 1 248 ? -27.203 2.078 -5.945 1 97.31 248 SER A O 1
ATOM 1833 N N . ARG A 1 249 ? -25.328 0.932 -6.391 1 97.19 249 ARG A N 1
ATOM 1834 C CA . ARG A 1 249 ? -24.953 1.059 -4.988 1 97.19 249 ARG A CA 1
ATOM 1835 C C . ARG A 1 249 ? -23.656 1.854 -4.84 1 97.19 249 ARG A C 1
ATOM 1837 O O . ARG A 1 249 ? -23.141 2.008 -3.734 1 97.19 249 ARG A O 1
ATOM 1844 N N . GLY A 1 250 ? -23.094 2.266 -5.949 1 97.5 250 GLY A N 1
ATOM 1845 C CA . GLY A 1 250 ? -21.906 3.119 -5.914 1 97.5 250 GLY A CA 1
ATOM 1846 C C . GLY A 1 250 ? -20.641 2.363 -5.602 1 97.5 250 GLY A C 1
ATOM 1847 O O . GLY A 1 250 ? -19.625 2.963 -5.211 1 97.5 250 GLY A O 1
ATOM 1848 N N . ILE A 1 251 ? -20.672 1.037 -5.703 1 98.25 251 ILE A N 1
ATOM 1849 C CA . ILE A 1 251 ? -19.469 0.241 -5.457 1 98.25 251 ILE A CA 1
ATOM 1850 C C . ILE A 1 251 ? -18.391 0.614 -6.469 1 98.25 251 ILE A C 1
ATOM 1852 O O . ILE A 1 251 ? -18.672 0.745 -7.664 1 98.25 251 ILE A O 1
ATOM 1856 N N . ARG A 1 252 ? -17.172 0.919 -6.023 1 98.31 252 ARG A N 1
ATOM 1857 C CA . ARG A 1 252 ? -16.016 1.093 -6.895 1 98.31 252 ARG A CA 1
ATOM 1858 C C . ARG A 1 252 ? -15.141 -0.155 -6.895 1 98.31 252 ARG A C 1
ATOM 1860 O O . ARG A 1 252 ? -14.828 -0.703 -5.836 1 98.31 252 ARG A O 1
ATOM 1867 N N . ALA A 1 253 ? -14.727 -0.609 -8.07 1 98.81 253 ALA A N 1
ATOM 1868 C CA . ALA A 1 253 ? -14.07 -1.911 -8.164 1 98.81 253 ALA A CA 1
ATOM 1869 C C . ALA A 1 253 ? -12.703 -1.791 -8.828 1 98.81 253 ALA A C 1
ATOM 1871 O O . ALA A 1 253 ? -12.547 -1.072 -9.82 1 98.81 253 ALA A O 1
ATOM 1872 N N . GLY A 1 254 ? -11.664 -2.314 -8.219 1 98.81 254 GLY A N 1
ATOM 1873 C CA . GLY A 1 254 ? -10.383 -2.592 -8.836 1 98.81 254 GLY A CA 1
ATOM 1874 C C . GLY A 1 254 ? -10.227 -4.035 -9.273 1 98.81 254 GLY A C 1
ATOM 1875 O O . GLY A 1 254 ? -10.211 -4.945 -8.438 1 98.81 254 GLY A O 1
ATOM 1876 N N . LEU A 1 255 ? -10.094 -4.27 -10.578 1 98.62 255 LEU A N 1
ATOM 1877 C CA . LEU A 1 255 ? -10.07 -5.621 -11.125 1 98.62 255 LEU A CA 1
ATOM 1878 C C . LEU A 1 255 ? -8.781 -5.871 -11.906 1 98.62 255 LEU A C 1
ATOM 1880 O O . LEU A 1 255 ? -8.43 -5.102 -12.797 1 98.62 255 LEU A O 1
ATOM 1884 N N . ASP A 1 256 ? -8.117 -6.98 -11.586 1 98.19 256 ASP A N 1
ATOM 1885 C CA . ASP A 1 256 ? -6.969 -7.402 -12.391 1 98.19 256 ASP A CA 1
ATOM 1886 C C . ASP A 1 256 ? -7.332 -8.57 -13.305 1 98.19 256 ASP A C 1
ATOM 1888 O O . ASP A 1 256 ? -6.504 -9.031 -14.094 1 98.19 256 ASP A O 1
ATOM 1892 N N . VAL A 1 257 ? -8.555 -9.078 -13.102 1 96.38 257 VAL A N 1
ATOM 1893 C CA . VAL A 1 257 ? -8.984 -10.258 -13.852 1 96.38 257 VAL A CA 1
ATOM 1894 C C . VAL A 1 257 ? -10.422 -10.055 -14.344 1 96.38 257 VAL A C 1
ATOM 1896 O O . VAL A 1 257 ? -11.219 -9.375 -13.688 1 96.38 257 VAL A O 1
ATOM 1899 N N . PHE A 1 258 ? -10.688 -10.57 -15.469 1 95.69 258 PHE A N 1
ATOM 1900 C CA . PHE A 1 258 ? -11.984 -10.492 -16.125 1 95.69 258 PHE A CA 1
ATOM 1901 C C . PHE A 1 258 ? -12.422 -11.859 -16.641 1 95.69 258 PHE A C 1
ATOM 1903 O O . PHE A 1 258 ? -11.578 -12.719 -16.906 1 95.69 258 PHE A O 1
ATOM 1910 N N . ALA A 1 259 ? -13.68 -12.094 -16.766 1 90.56 259 ALA A N 1
ATOM 1911 C CA . ALA A 1 259 ? -14.203 -13.398 -17.172 1 90.56 259 ALA A CA 1
ATOM 1912 C C . ALA A 1 259 ? -13.836 -13.711 -18.625 1 90.56 259 ALA A C 1
ATOM 1914 O O . ALA A 1 259 ? -13.602 -14.875 -18.969 1 90.56 259 ALA A O 1
ATOM 1915 N N . LYS A 1 260 ? -13.727 -12.672 -19.5 1 89.75 260 LYS A N 1
ATOM 1916 C CA . LYS A 1 260 ? -13.445 -12.859 -20.922 1 89.75 260 LYS A CA 1
ATOM 1917 C C . LYS A 1 260 ? -12.156 -12.156 -21.328 1 89.75 260 LYS A C 1
ATOM 1919 O O . LYS A 1 260 ? -12.164 -11.281 -22.188 1 89.75 260 LYS A O 1
ATOM 1924 N N . GLU A 1 261 ? -11.078 -12.656 -20.828 1 92.25 261 GLU A N 1
ATOM 1925 C CA . GLU A 1 261 ? -9.789 -12.039 -21.125 1 92.25 261 GLU A CA 1
ATOM 1926 C C . GLU A 1 261 ? -9.242 -12.539 -22.453 1 92.25 261 GLU A C 1
ATOM 1928 O O . GLU A 1 261 ? -9.414 -13.711 -22.812 1 92.25 261 GLU A O 1
ATOM 1933 N N . PRO A 1 262 ? -8.602 -11.648 -23.156 1 91.25 262 PRO A N 1
ATOM 1934 C CA . PRO A 1 262 ? -7.93 -12.109 -24.375 1 91.25 262 PRO A CA 1
ATOM 1935 C C . PRO A 1 262 ? -6.738 -13.016 -24.078 1 91.25 262 PRO A C 1
ATOM 1937 O O . PRO A 1 262 ? -6.102 -12.883 -23.031 1 91.25 262 PRO A O 1
ATOM 1940 N N . SER A 1 263 ? -6.445 -13.883 -24.984 1 81.94 263 SER A N 1
ATOM 1941 C CA . SER A 1 263 ? -5.289 -14.758 -24.844 1 81.94 263 SER A CA 1
ATOM 1942 C C . SER A 1 263 ? -4 -14.039 -25.234 1 81.94 263 SER A C 1
ATOM 1944 O O . SER A 1 263 ? -2.93 -14.336 -24.703 1 81.94 263 SER A O 1
ATOM 1946 N N . ALA A 1 264 ? -4.203 -13.078 -26.094 1 83.06 264 ALA A N 1
ATOM 1947 C CA . ALA A 1 264 ? -3.039 -12.359 -26.609 1 83.06 264 ALA A CA 1
ATOM 1948 C C . ALA A 1 264 ? -2.641 -11.227 -25.672 1 83.06 264 ALA A C 1
ATOM 1950 O O . ALA A 1 264 ? -3.479 -10.695 -24.938 1 83.06 264 ALA A O 1
ATOM 1951 N N . GLY A 1 265 ? -1.367 -10.867 -25.734 1 88.38 265 GLY A N 1
ATOM 1952 C CA . GLY A 1 265 ? -0.834 -9.789 -24.922 1 88.38 265 GLY A CA 1
ATOM 1953 C C . GLY A 1 265 ? -1.374 -8.43 -25.312 1 88.38 265 GLY A C 1
ATOM 1954 O O . GLY A 1 265 ? -1.374 -7.5 -24.5 1 88.38 265 GLY A O 1
ATOM 1955 N N . GLN A 1 266 ? -1.736 -8.289 -26.578 1 93.44 266 GLN A N 1
ATOM 1956 C CA . GLN A 1 266 ? -2.398 -7.094 -27.094 1 93.44 266 GLN A CA 1
ATOM 1957 C C . GLN A 1 266 ? -3.631 -7.457 -27.906 1 93.44 266 GLN A C 1
ATOM 1959 O O . GLN A 1 266 ? -3.559 -8.305 -28.812 1 93.44 266 GLN A O 1
ATOM 1964 N N . ALA A 1 267 ? -4.707 -6.867 -27.531 1 95.75 267 ALA A N 1
ATOM 1965 C CA . ALA A 1 267 ? -5.965 -7.176 -28.203 1 95.75 267 ALA A CA 1
ATOM 1966 C C . ALA A 1 267 ? -7.031 -6.133 -27.875 1 95.75 267 ALA A C 1
ATOM 1968 O O . ALA A 1 267 ? -6.91 -5.402 -26.891 1 95.75 267 ALA A O 1
ATOM 1969 N N . PRO A 1 268 ? -8.031 -6.07 -28.75 1 95.88 268 PRO A N 1
ATOM 1970 C CA . PRO A 1 268 ? -9.211 -5.305 -28.344 1 95.88 268 PRO A CA 1
ATOM 1971 C C . PRO A 1 268 ? -9.922 -5.922 -27.141 1 95.88 268 PRO A C 1
ATOM 1973 O O . PRO A 1 268 ? -9.984 -7.148 -27.016 1 95.88 268 PRO A O 1
ATOM 1976 N N . PHE A 1 269 ? -10.367 -5.109 -26.281 1 95.75 269 PHE A N 1
ATOM 1977 C CA . PHE A 1 269 ? -11.094 -5.547 -25.094 1 95.75 269 PHE A CA 1
ATOM 1978 C C . PHE A 1 269 ? -12.312 -4.672 -24.859 1 95.75 269 PHE A C 1
ATOM 1980 O O . PHE A 1 269 ? -12.203 -3.586 -24.281 1 95.75 269 PHE A O 1
ATOM 1987 N N . GLU A 1 270 ? -13.453 -5.184 -25.297 1 94.12 270 GLU A N 1
ATOM 1988 C CA . GLU A 1 270 ? -14.711 -4.445 -25.188 1 94.12 270 GLU A CA 1
ATOM 1989 C C . GLU A 1 270 ? -15.688 -5.168 -24.266 1 94.12 270 GLU A C 1
ATOM 1991 O O . GLU A 1 270 ? -16.516 -5.949 -24.719 1 94.12 270 GLU A O 1
ATOM 1996 N N . GLU A 1 271 ? -15.5 -4.973 -23.047 1 92.81 271 GLU A N 1
ATOM 1997 C CA . GLU A 1 271 ? -16.375 -5.551 -22.031 1 92.81 271 GLU A CA 1
ATOM 1998 C C . GLU A 1 271 ? -17.094 -4.461 -21.234 1 92.81 271 GLU A C 1
ATOM 2000 O O . GLU A 1 271 ? -16.469 -3.498 -20.797 1 92.81 271 GLU A O 1
ATOM 2005 N N . PRO A 1 272 ? -18.422 -4.566 -21.078 1 92.38 272 PRO A N 1
ATOM 2006 C CA . PRO A 1 272 ? -19.188 -3.543 -20.359 1 92.38 272 PRO A CA 1
ATOM 2007 C C . PRO A 1 272 ? -18.609 -3.215 -18.984 1 92.38 272 PRO A C 1
ATOM 2009 O O . PRO A 1 272 ? -18.609 -2.053 -18.578 1 92.38 272 PRO A O 1
ATOM 2012 N N . ILE A 1 273 ? -18.125 -4.152 -18.297 1 93.31 273 ILE A N 1
ATOM 2013 C CA . ILE A 1 273 ? -17.625 -3.951 -16.953 1 93.31 273 ILE A CA 1
ATOM 2014 C C . ILE A 1 273 ? -16.406 -3.021 -16.984 1 93.31 273 ILE A C 1
ATOM 2016 O O . ILE A 1 273 ? -16.219 -2.211 -16.062 1 93.31 273 ILE A O 1
ATOM 2020 N N . ALA A 1 274 ? -15.617 -3.086 -18 1 91.19 274 ALA A N 1
ATOM 2021 C CA . ALA A 1 274 ? -14.391 -2.295 -18.094 1 91.19 274 ALA A CA 1
ATOM 2022 C C . ALA A 1 274 ? -14.703 -0.847 -18.453 1 91.19 274 ALA A C 1
ATOM 2024 O O . ALA A 1 274 ? -13.875 0.045 -18.25 1 91.19 274 ALA A O 1
ATOM 2025 N N . ASP A 1 275 ? -15.938 -0.568 -18.891 1 90.94 275 ASP A N 1
ATOM 2026 C CA . ASP A 1 275 ? -16.344 0.758 -19.344 1 90.94 275 ASP A CA 1
ATOM 2027 C C . ASP A 1 275 ? -16.953 1.569 -18.203 1 90.94 275 ASP A C 1
ATOM 2029 O O . ASP A 1 275 ? -17.094 2.787 -18.312 1 90.94 275 ASP A O 1
ATOM 2033 N N . HIS A 1 276 ? -17.328 0.894 -17.234 1 95.38 276 HIS A N 1
ATOM 2034 C CA . HIS A 1 276 ? -18.031 1.584 -16.156 1 95.38 276 HIS A CA 1
ATOM 2035 C C . HIS A 1 276 ? -17.109 2.547 -15.422 1 95.38 276 HIS A C 1
ATOM 2037 O O . HIS A 1 276 ? -15.977 2.191 -15.086 1 95.38 276 HIS A O 1
ATOM 2043 N N . PRO A 1 277 ? -17.531 3.738 -15.094 1 95.62 277 PRO A N 1
ATOM 2044 C CA . PRO A 1 277 ? -16.656 4.75 -14.484 1 95.62 277 PRO A CA 1
ATOM 2045 C C . PRO A 1 277 ? -16.172 4.344 -13.102 1 95.62 277 PRO A C 1
ATOM 2047 O O . PRO A 1 277 ? -15.117 4.816 -12.656 1 95.62 277 PRO A O 1
ATOM 2050 N N . ASN A 1 278 ? -16.859 3.43 -12.453 1 97.75 278 ASN A N 1
ATOM 2051 C CA . ASN A 1 278 ? -16.484 3.008 -11.109 1 97.75 278 ASN A CA 1
ATOM 2052 C C . ASN A 1 278 ? -15.555 1.794 -11.148 1 97.75 278 ASN A C 1
ATOM 2054 O O . ASN A 1 278 ? -15.195 1.248 -10.102 1 97.75 278 ASN A O 1
ATOM 2058 N N . VAL A 1 279 ? -15.172 1.399 -12.344 1 98.06 279 VAL A N 1
ATOM 2059 C CA . VAL A 1 279 ? -14.305 0.228 -12.445 1 98.06 279 VAL A CA 1
ATOM 2060 C C . VAL A 1 279 ? -12.914 0.652 -12.898 1 98.06 279 VAL A C 1
ATOM 2062 O O . VAL A 1 279 ? -12.766 1.361 -13.898 1 98.06 279 VAL A O 1
ATOM 2065 N N . TYR A 1 280 ? -11.953 0.306 -12.148 1 98.56 280 TYR A N 1
ATOM 2066 C CA . TYR A 1 280 ? -10.539 0.515 -12.422 1 98.56 280 TYR A CA 1
ATOM 2067 C C . TYR A 1 280 ? -9.836 -0.808 -12.695 1 98.56 280 TYR A C 1
ATOM 2069 O O . TYR A 1 280 ? -9.672 -1.633 -11.797 1 98.56 280 TYR A O 1
ATOM 2077 N N . GLY A 1 281 ? -9.367 -1.013 -13.93 1 97.88 281 GLY A N 1
ATOM 2078 C CA . GLY A 1 281 ? -8.883 -2.328 -14.312 1 97.88 281 GLY A CA 1
ATOM 2079 C C . GLY A 1 281 ? -7.41 -2.34 -14.672 1 97.88 281 GLY A C 1
ATOM 2080 O O . GLY A 1 281 ? -6.871 -1.331 -15.141 1 97.88 281 GLY A O 1
ATOM 2081 N N . THR A 1 282 ? -6.762 -3.422 -14.414 1 97.88 282 THR A N 1
ATOM 2082 C CA . THR A 1 282 ? -5.457 -3.797 -14.961 1 97.88 282 THR A CA 1
ATOM 2083 C C . THR A 1 282 ? -5.555 -5.105 -15.734 1 97.88 282 THR A C 1
ATOM 2085 O O . THR A 1 282 ? -6.516 -5.859 -15.586 1 97.88 282 THR A O 1
ATOM 2088 N N . CYS A 1 283 ? -4.648 -5.371 -16.609 1 96.62 283 CYS A N 1
ATOM 2089 C CA . CYS A 1 283 ? -4.789 -6.426 -17.609 1 96.62 283 CYS A CA 1
ATOM 2090 C C . CYS A 1 283 ? -4.105 -7.707 -17.141 1 96.62 283 CYS A C 1
ATOM 2092 O O . CYS A 1 283 ? -3.275 -8.273 -17.859 1 96.62 283 CYS A O 1
ATOM 2094 N N . HIS A 1 284 ? -4.488 -8.203 -15.977 1 93.81 284 HIS A N 1
ATOM 2095 C CA . HIS A 1 284 ? -4.023 -9.477 -15.43 1 93.81 284 HIS A CA 1
ATOM 2096 C C . HIS A 1 284 ? -2.51 -9.477 -15.234 1 93.81 284 HIS A C 1
ATOM 2098 O O . HIS A 1 284 ? -1.819 -10.375 -15.719 1 93.81 284 HIS A O 1
ATOM 2104 N N . VAL A 1 285 ? -2.07 -8.531 -14.453 1 95.19 285 VAL A N 1
ATOM 2105 C CA . VAL A 1 285 ? -0.633 -8.312 -14.32 1 95.19 285 VAL A CA 1
ATOM 2106 C C . VAL A 1 285 ? -0.195 -8.586 -12.891 1 95.19 285 VAL A C 1
ATOM 2108 O O . VAL A 1 285 ? 0.95 -8.312 -12.516 1 95.19 285 VAL A O 1
ATOM 2111 N N . GLY A 1 286 ? -1.011 -9.078 -12.039 1 94.38 286 GLY A N 1
ATOM 2112 C CA . GLY A 1 286 ? -0.747 -9.227 -10.617 1 94.38 286 GLY A CA 1
ATOM 2113 C C . GLY A 1 286 ? 0.538 -9.977 -10.32 1 94.38 286 GLY A C 1
ATOM 2114 O O . GLY A 1 286 ? 1.305 -9.578 -9.438 1 94.38 286 GLY A O 1
ATOM 2115 N N . ALA A 1 287 ? 0.771 -11 -11.109 1 90.12 287 ALA A N 1
ATOM 2116 C CA . ALA A 1 287 ? 1.938 -11.844 -10.867 1 90.12 287 ALA A CA 1
ATOM 2117 C C . ALA A 1 287 ? 3.111 -11.422 -11.75 1 90.12 287 ALA A C 1
ATOM 2119 O O . ALA A 1 287 ? 4.211 -11.969 -11.633 1 90.12 287 ALA A O 1
ATOM 2120 N N . SER A 1 288 ? 2.934 -10.469 -12.57 1 88.75 288 SER A N 1
ATOM 2121 C CA . SER A 1 288 ? 3.91 -10.125 -13.594 1 88.75 288 SER A CA 1
ATOM 2122 C C . SER A 1 288 ? 4.945 -9.141 -13.062 1 88.75 288 SER A C 1
ATOM 2124 O O . SER A 1 288 ? 4.973 -7.977 -13.469 1 88.75 288 SER A O 1
ATOM 2126 N N . THR A 1 289 ? 5.844 -9.602 -12.25 1 93.12 289 THR A N 1
ATOM 2127 C CA . THR A 1 289 ? 6.91 -8.773 -11.695 1 93.12 289 THR A CA 1
ATOM 2128 C C . THR A 1 289 ? 8.242 -9.523 -11.703 1 93.12 289 THR A C 1
ATOM 2130 O O . THR A 1 289 ? 8.258 -10.758 -11.695 1 93.12 289 THR A O 1
ATOM 2133 N N . ASP A 1 290 ? 9.32 -8.734 -11.703 1 93 290 ASP A N 1
ATOM 2134 C CA . ASP A 1 290 ? 10.648 -9.32 -11.547 1 93 290 ASP A CA 1
ATOM 2135 C C . ASP A 1 290 ? 10.758 -10.086 -10.234 1 93 290 ASP A C 1
ATOM 2137 O O . ASP A 1 290 ? 11.328 -11.18 -10.188 1 93 290 ASP A O 1
ATOM 2141 N N . GLU A 1 291 ? 10.188 -9.523 -9.266 1 93.38 291 GLU A N 1
ATOM 2142 C CA . GLU A 1 291 ? 10.25 -10.156 -7.953 1 93.38 291 GLU A CA 1
ATOM 2143 C C . GLU A 1 291 ? 9.586 -11.531 -7.969 1 93.38 291 GLU A C 1
ATOM 2145 O O . GLU A 1 291 ? 10.102 -12.484 -7.391 1 93.38 291 GLU A O 1
ATOM 2150 N N . ALA A 1 292 ? 8.438 -11.594 -8.547 1 92.44 292 ALA A N 1
ATOM 2151 C CA . ALA A 1 292 ? 7.73 -12.867 -8.641 1 92.44 292 ALA A CA 1
ATOM 2152 C C . ALA A 1 292 ? 8.523 -13.875 -9.461 1 92.44 292 ALA A C 1
ATOM 2154 O O . ALA A 1 292 ? 8.625 -15.047 -9.094 1 92.44 292 ALA A O 1
ATOM 2155 N N . GLU A 1 293 ? 9.078 -13.406 -10.562 1 91.44 293 GLU A N 1
ATOM 2156 C CA . GLU A 1 293 ? 9.883 -14.266 -11.422 1 91.44 293 GLU A CA 1
ATOM 2157 C C . GLU A 1 293 ? 11.117 -14.781 -10.688 1 91.44 293 GLU A C 1
ATOM 2159 O O . GLU A 1 293 ? 11.492 -15.945 -10.836 1 91.44 293 GLU A O 1
ATOM 2164 N N . GLU A 1 294 ? 11.68 -13.906 -9.969 1 93.44 294 GLU A N 1
ATOM 2165 C CA . GLU A 1 294 ? 12.844 -14.289 -9.18 1 93.44 294 GLU A CA 1
ATOM 2166 C C . GLU A 1 294 ? 12.484 -15.328 -8.125 1 93.44 294 GLU A C 1
ATOM 2168 O O . GLU A 1 294 ? 13.195 -16.312 -7.941 1 93.44 294 GLU A O 1
ATOM 2173 N N . ALA A 1 295 ? 11.391 -15.141 -7.5 1 92.94 295 ALA A N 1
ATOM 2174 C CA . ALA A 1 295 ? 10.93 -16.094 -6.484 1 92.94 295 ALA A CA 1
ATOM 2175 C C . ALA A 1 295 ? 10.609 -17.438 -7.102 1 92.94 295 ALA A C 1
ATOM 2177 O O . ALA A 1 295 ? 10.945 -18.484 -6.535 1 92.94 295 ALA A O 1
ATOM 2178 N N . VAL A 1 296 ? 9.992 -17.391 -8.203 1 93.62 296 VAL A N 1
ATOM 217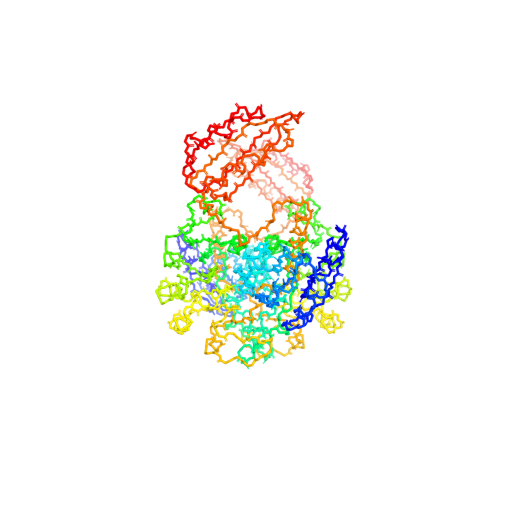9 C CA . VAL A 1 296 ? 9.672 -18.625 -8.93 1 93.62 296 VAL A CA 1
ATOM 2180 C C . VAL A 1 296 ? 10.961 -19.328 -9.352 1 93.62 296 VAL A C 1
ATOM 2182 O O . VAL A 1 296 ? 11.078 -20.547 -9.227 1 93.62 296 VAL A O 1
ATOM 2185 N N . GLY A 1 297 ? 11.883 -18.531 -9.852 1 94.94 297 GLY A N 1
ATOM 2186 C CA . GLY A 1 297 ? 13.172 -19.094 -10.234 1 94.94 297 GLY A CA 1
ATOM 2187 C C . GLY A 1 297 ? 13.875 -19.812 -9.102 1 94.94 297 GLY A C 1
ATOM 2188 O O . GLY A 1 297 ? 14.398 -20.906 -9.289 1 94.94 297 GLY A O 1
ATOM 2189 N N . GLU A 1 298 ? 13.852 -19.172 -7.996 1 94.81 298 GLU A N 1
ATOM 2190 C CA . GLU A 1 298 ? 14.469 -19.797 -6.824 1 94.81 298 GLU A CA 1
ATOM 2191 C C . GLU A 1 298 ? 13.781 -21.109 -6.473 1 94.81 298 GLU A C 1
ATOM 2193 O O . GLU A 1 298 ? 14.445 -22.078 -6.098 1 94.81 298 GLU A O 1
ATOM 2198 N N . GLU A 1 299 ? 12.484 -21.125 -6.586 1 94.31 299 GLU A N 1
ATOM 2199 C CA . GLU A 1 299 ? 11.719 -22.328 -6.27 1 94.31 299 GLU A CA 1
ATOM 2200 C C . GLU A 1 299 ? 12.016 -23.453 -7.266 1 94.31 299 GLU A C 1
ATOM 2202 O O . GLU A 1 299 ? 12.102 -24.609 -6.891 1 94.31 299 GLU A O 1
ATOM 2207 N N . VAL A 1 300 ? 12.195 -23.047 -8.508 1 95.56 300 VAL A N 1
ATOM 2208 C CA . VAL A 1 300 ? 12.539 -24.016 -9.547 1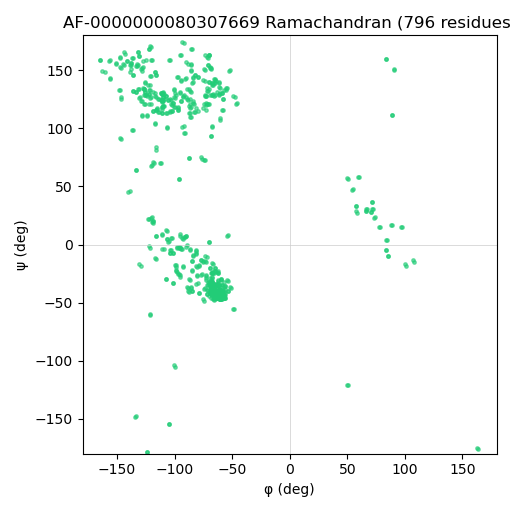 95.56 300 VAL A CA 1
ATOM 2209 C C . VAL A 1 300 ? 13.875 -24.672 -9.219 1 95.56 300 VAL A C 1
ATOM 2211 O O . VAL A 1 300 ? 14.008 -25.891 -9.266 1 95.56 300 VAL A O 1
ATOM 2214 N N . VAL A 1 301 ? 14.812 -23.844 -8.836 1 95.62 301 VAL A N 1
ATOM 2215 C CA . VAL A 1 301 ? 16.141 -24.344 -8.5 1 95.62 301 VAL A CA 1
ATOM 2216 C C . VAL A 1 301 ? 16.047 -25.281 -7.293 1 95.62 301 VAL A C 1
ATOM 2218 O O . VAL A 1 301 ? 16.688 -26.328 -7.262 1 95.62 301 VAL A O 1
ATOM 2221 N N . ARG A 1 302 ? 15.242 -24.875 -6.383 1 93.81 302 ARG A N 1
ATOM 2222 C CA . ARG A 1 302 ? 15.055 -25.703 -5.188 1 93.81 302 ARG A CA 1
ATOM 2223 C C . ARG A 1 302 ? 14.461 -27.047 -5.539 1 93.81 302 ARG A C 1
ATOM 2225 O O . ARG A 1 302 ? 14.906 -28.078 -5.031 1 93.81 302 ARG A O 1
ATOM 2232 N N . ILE A 1 303 ? 13.469 -27.125 -6.398 1 92.44 303 ILE A N 1
ATOM 2233 C CA . ILE A 1 303 ? 12.797 -28.344 -6.812 1 92.44 303 ILE A CA 1
ATOM 2234 C C . ILE A 1 303 ? 13.781 -29.25 -7.543 1 92.44 303 ILE A C 1
ATOM 2236 O O . ILE A 1 303 ? 13.875 -30.453 -7.25 1 92.44 303 ILE A O 1
ATOM 2240 N N . VAL A 1 304 ? 14.586 -28.672 -8.453 1 93.06 304 VAL A N 1
ATOM 2241 C CA . VAL A 1 304 ? 15.562 -29.453 -9.211 1 93.06 304 VAL A CA 1
ATOM 2242 C C . VAL A 1 304 ? 16.625 -30.016 -8.266 1 93.06 304 VAL A C 1
ATOM 2244 O O . VAL A 1 304 ? 17.031 -31.172 -8.406 1 93.06 304 VAL A O 1
ATOM 2247 N N . GLY A 1 305 ? 16.984 -29.188 -7.371 1 90.38 305 GLY A N 1
ATOM 2248 C CA . GLY A 1 305 ? 17.938 -29.672 -6.379 1 90.38 305 GLY A CA 1
ATOM 2249 C C . GLY A 1 305 ? 17.438 -30.859 -5.586 1 90.38 305 GLY A C 1
ATOM 2250 O O . GLY A 1 305 ? 18.156 -31.828 -5.387 1 90.38 305 GLY A O 1
ATOM 2251 N N . ALA A 1 306 ? 16.234 -30.781 -5.102 1 85.12 306 ALA A N 1
ATOM 2252 C CA . ALA A 1 306 ? 15.625 -31.875 -4.359 1 85.12 306 ALA A CA 1
ATOM 2253 C C . ALA A 1 306 ? 15.547 -33.125 -5.223 1 85.12 306 ALA A C 1
ATOM 2255 O O . ALA A 1 306 ? 15.836 -34.25 -4.754 1 85.12 306 ALA A O 1
ATOM 2256 N N . TYR A 1 307 ? 15.172 -33 -6.461 1 84.75 307 TYR A N 1
ATOM 2257 C CA . TYR A 1 307 ? 15.094 -34.094 -7.414 1 84.75 307 TYR A CA 1
ATOM 2258 C C . TYR A 1 307 ? 16.453 -34.75 -7.602 1 84.75 307 TYR A C 1
ATOM 2260 O O . TYR A 1 307 ? 16.578 -36 -7.578 1 84.75 307 TYR A O 1
ATOM 2268 N N . GLN A 1 308 ? 17.406 -33.906 -7.746 1 81.5 308 GLN A N 1
ATOM 2269 C CA . GLN A 1 308 ? 18.766 -34.406 -7.961 1 81.5 308 GLN A CA 1
ATOM 2270 C C . GLN A 1 308 ? 19.266 -35.219 -6.77 1 81.5 308 GLN A C 1
ATOM 2272 O O . GLN A 1 308 ? 19.984 -36.188 -6.938 1 81.5 308 GLN A O 1
ATOM 2277 N N . ARG A 1 309 ? 18.828 -34.812 -5.645 1 76.5 309 ARG A N 1
ATOM 2278 C CA . ARG A 1 309 ? 19.281 -35.469 -4.422 1 76.5 309 ARG A CA 1
ATOM 2279 C C . ARG A 1 309 ? 18.344 -36.594 -4.027 1 76.5 309 ARG A C 1
ATOM 2281 O O . ARG A 1 309 ? 18.469 -37.156 -2.938 1 76.5 309 ARG A O 1
ATOM 2288 N N . ALA A 1 310 ? 17.391 -36.875 -4.902 1 74 310 ALA A N 1
ATOM 2289 C CA . ALA A 1 310 ? 16.422 -37.938 -4.652 1 74 310 ALA A CA 1
ATOM 2290 C C . ALA A 1 310 ? 15.664 -37.688 -3.354 1 74 310 ALA A C 1
ATOM 2292 O O . ALA A 1 310 ? 15.398 -38.625 -2.592 1 74 310 ALA A O 1
ATOM 2293 N N . GLU A 1 311 ? 15.461 -36.438 -3.062 1 70.69 311 GLU A N 1
ATOM 2294 C CA . GLU A 1 311 ? 14.602 -36 -1.959 1 70.69 311 GLU A CA 1
ATOM 2295 C C . GLU A 1 311 ? 13.156 -35.844 -2.412 1 70.69 311 GLU A C 1
ATOM 2297 O O . GLU A 1 311 ? 12.867 -35.844 -3.611 1 70.69 311 GLU A O 1
ATOM 2302 N N . PRO A 1 312 ? 12.273 -35.969 -1.405 1 73.69 312 PRO A N 1
ATOM 2303 C CA . PRO A 1 312 ? 10.898 -35.656 -1.801 1 73.69 312 PRO A CA 1
ATOM 2304 C C . PRO A 1 312 ? 10.781 -34.344 -2.588 1 73.69 312 PRO A C 1
ATOM 2306 O O . PRO A 1 312 ? 11.375 -33.344 -2.199 1 73.69 312 PRO A O 1
ATOM 2309 N N . ILE A 1 313 ? 10.156 -34.438 -3.76 1 80.75 313 ILE A N 1
ATOM 2310 C CA . ILE A 1 313 ? 10.016 -33.281 -4.641 1 80.75 313 ILE A CA 1
ATOM 2311 C C . ILE A 1 313 ? 9.031 -32.281 -4.035 1 80.75 313 ILE A C 1
ATOM 2313 O O . ILE A 1 313 ? 7.875 -32.625 -3.773 1 80.75 313 ILE A O 1
ATOM 2317 N N . PRO A 1 314 ? 9.508 -31.078 -3.805 1 88.44 314 PRO A N 1
ATOM 2318 C CA . PRO A 1 314 ? 8.586 -30.062 -3.27 1 88.44 314 PRO A CA 1
ATOM 2319 C C . PRO A 1 314 ? 7.426 -29.766 -4.219 1 88.44 314 PRO A C 1
ATOM 2321 O O . PRO A 1 314 ? 7.605 -29.766 -5.438 1 88.44 314 PRO A O 1
ATOM 2324 N N . ASN A 1 315 ? 6.234 -29.609 -3.689 1 88.25 315 ASN A N 1
ATOM 2325 C CA . ASN A 1 315 ? 5.078 -29.062 -4.395 1 88.25 315 ASN A CA 1
ATOM 2326 C C . ASN A 1 315 ? 4.625 -29.984 -5.52 1 88.25 315 ASN A C 1
ATOM 2328 O O . ASN A 1 315 ? 4.223 -29.531 -6.59 1 88.25 315 ASN A O 1
ATOM 2332 N N . CYS A 1 316 ? 4.867 -31.25 -5.328 1 84.31 316 CYS A N 1
ATOM 2333 C CA . CYS A 1 316 ? 4.371 -32.188 -6.316 1 84.31 316 CYS A CA 1
ATOM 2334 C C . CYS A 1 316 ? 2.848 -32.25 -6.316 1 84.31 316 CYS A C 1
ATOM 2336 O O . CYS A 1 316 ? 2.229 -32.406 -5.262 1 84.31 316 CYS A O 1
ATOM 2338 N N . VAL A 1 317 ? 2.205 -32.094 -7.488 1 85.25 317 VAL A N 1
ATOM 2339 C CA . VAL A 1 317 ? 0.765 -31.875 -7.523 1 85.25 317 VAL A CA 1
ATOM 2340 C C . VAL A 1 317 ? 0.058 -33.125 -8.07 1 85.25 317 VAL A C 1
ATOM 2342 O O . VAL A 1 317 ? -1.174 -33.156 -8.109 1 85.25 317 VAL A O 1
ATOM 2345 N N . ASN A 1 318 ? 0.789 -34.156 -8.492 1 78.25 318 ASN A N 1
ATOM 2346 C CA . ASN A 1 318 ? 0.125 -35.312 -9.086 1 78.25 318 ASN A CA 1
ATOM 2347 C C . ASN A 1 318 ? 0.404 -36.594 -8.305 1 78.25 318 ASN A C 1
ATOM 2349 O O . ASN A 1 318 ? 0.45 -37.656 -8.875 1 78.25 318 ASN A O 1
ATOM 2353 N N . LEU A 1 319 ? 0.731 -36.375 -7.051 1 67.62 319 LEU A N 1
ATOM 2354 C CA . LEU A 1 319 ? 0.854 -37.562 -6.188 1 67.62 319 LEU A CA 1
ATOM 2355 C C . LEU A 1 319 ? -0.487 -37.906 -5.551 1 67.62 319 LEU A C 1
ATOM 2357 O O . LEU A 1 319 ? -1.279 -37 -5.234 1 67.62 319 LEU A O 1
ATOM 2361 N N . ALA A 1 320 ? -0.858 -39.094 -5.57 1 58.91 320 ALA A N 1
ATOM 2362 C CA . ALA A 1 320 ? -2.08 -39.531 -4.902 1 58.91 320 ALA A CA 1
ATOM 2363 C C . ALA A 1 320 ? -2.021 -39.25 -3.404 1 58.91 320 ALA A C 1
ATOM 2365 O O . ALA A 1 320 ? -0.972 -39.406 -2.777 1 58.91 320 ALA A O 1
ATOM 2366 N N . VAL A 1 321 ? -2.852 -38.188 -2.793 1 51.09 321 VAL A N 1
ATOM 2367 C CA . VAL A 1 321 ? -2.908 -37.844 -1.38 1 51.09 321 VAL A CA 1
ATOM 2368 C C . VAL A 1 321 ? -3.109 -39.094 -0.535 1 51.09 321 VAL A C 1
ATOM 2370 O O . VAL A 1 321 ? -2.496 -39.25 0.525 1 51.09 321 VAL A O 1
ATOM 2373 N N . ARG A 1 322 ? -4.227 -39.875 -0.873 1 53.22 322 ARG A N 1
ATOM 2374 C CA . ARG A 1 322 ? -4.57 -41.031 -0.06 1 53.22 322 ARG A CA 1
ATOM 2375 C C . ARG A 1 322 ? -4.223 -42.344 -0.785 1 53.22 322 ARG A C 1
ATOM 2377 O O . ARG A 1 322 ? -4.602 -42.531 -1.943 1 53.22 322 ARG A O 1
ATOM 2384 N N . SER A 1 323 ? -3.062 -42.75 -0.254 1 54.28 323 SER A N 1
ATOM 2385 C CA . SER A 1 323 ? -2.793 -44.125 -0.684 1 54.28 323 SER A CA 1
ATOM 2386 C C . SER A 1 323 ? -4.035 -45 -0.549 1 54.28 323 SER A C 1
ATOM 2388 O O . SER A 1 323 ? -4.855 -44.781 0.347 1 54.28 323 SER A O 1
ATOM 2390 N N . ALA A 1 324 ? -4.461 -45.594 -1.661 1 61.75 324 ALA A N 1
ATOM 2391 C CA . ALA A 1 324 ? -5.551 -46.562 -1.548 1 61.75 324 ALA A CA 1
ATOM 2392 C C . ALA A 1 324 ? -5.219 -47.656 -0.531 1 61.75 324 ALA A C 1
ATOM 2394 O O . ALA A 1 324 ? -6.008 -48.562 -0.32 1 61.75 324 ALA A O 1
ATOM 2395 N N . ALA A 1 325 ? -4.125 -47.312 0.04 1 64.75 325 ALA A N 1
ATOM 2396 C CA . ALA A 1 325 ? -3.707 -48.344 0.982 1 64.75 325 ALA A CA 1
ATOM 2397 C C . ALA A 1 325 ? -4.676 -48.438 2.156 1 64.75 325 ALA A C 1
ATOM 2399 O O . ALA A 1 325 ? -5.141 -47.406 2.672 1 64.75 325 ALA A O 1
ATOM 2400 N N . THR A 1 326 ? -5.145 -49.531 2.467 1 72.81 326 THR A N 1
ATOM 2401 C CA . THR A 1 326 ? -6.027 -49.812 3.602 1 72.81 326 THR A CA 1
ATOM 2402 C C . THR A 1 326 ? -5.242 -50.375 4.773 1 72.81 326 THR A C 1
ATOM 2404 O O . THR A 1 326 ? -5.691 -50.312 5.922 1 72.81 326 THR A O 1
ATOM 2407 N N . HIS A 1 327 ? -4.051 -50.938 4.453 1 76.5 327 HIS A N 1
ATOM 2408 C CA . HIS A 1 327 ? -3.242 -51.594 5.465 1 76.5 327 HIS A CA 1
ATOM 2409 C C . HIS A 1 327 ? -1.765 -51.25 5.301 1 76.5 327 HIS A C 1
ATOM 2411 O O . HIS A 1 327 ? -1.336 -50.844 4.227 1 76.5 327 HIS A O 1
ATOM 2417 N N . VAL A 1 328 ? -1.111 -51.281 6.422 1 80.31 328 VAL A N 1
ATOM 2418 C CA . VAL A 1 328 ? 0.34 -51.125 6.406 1 80.31 328 VAL A CA 1
ATOM 2419 C C . VAL A 1 328 ? 0.993 -52.406 6.941 1 80.31 328 VAL A C 1
ATOM 2421 O O . VAL A 1 328 ? 0.585 -52.938 7.984 1 80.31 328 VAL A O 1
ATOM 2424 N N . VAL A 1 329 ? 1.917 -52.906 6.129 1 82.12 329 VAL A N 1
ATOM 2425 C CA . VAL A 1 329 ? 2.754 -54.031 6.562 1 82.12 329 VAL A CA 1
ATOM 2426 C C . VAL A 1 329 ? 4.094 -53.5 7.074 1 82.12 329 VAL A C 1
ATOM 2428 O O . VAL A 1 329 ? 4.812 -52.812 6.348 1 82.12 329 VAL A O 1
ATOM 2431 N N . VAL A 1 330 ? 4.316 -53.781 8.359 1 80.25 330 VAL A N 1
ATOM 2432 C CA . VAL A 1 330 ? 5.578 -53.375 8.961 1 80.25 330 VAL A CA 1
ATOM 2433 C C . VAL A 1 330 ? 6.504 -54.594 9.094 1 80.25 330 VAL A C 1
ATOM 2435 O O . VAL A 1 330 ? 6.125 -55.594 9.68 1 80.25 330 VAL A O 1
ATOM 2438 N N . VAL A 1 331 ? 7.723 -54.406 8.484 1 80.5 331 VAL A N 1
ATOM 2439 C CA . VAL A 1 331 ? 8.695 -55.5 8.5 1 80.5 331 VAL A CA 1
ATOM 2440 C C . VAL A 1 331 ? 10 -55 9.125 1 80.5 331 VAL A C 1
ATOM 2442 O O . VAL A 1 331 ? 10.656 -54.125 8.586 1 80.5 331 VAL A O 1
ATOM 2445 N N . ARG A 1 332 ? 10.305 -55.531 10.328 1 80 332 ARG A N 1
ATOM 2446 C CA . ARG A 1 332 ? 11.648 -55.344 10.875 1 80 332 ARG A CA 1
ATOM 2447 C C . ARG A 1 332 ? 12.578 -56.438 10.375 1 80 332 ARG A C 1
ATOM 2449 O O . ARG A 1 332 ? 12.273 -57.625 10.484 1 80 332 ARG A O 1
ATOM 2456 N N . HIS A 1 333 ? 13.656 -56 9.781 1 80.56 333 HIS A N 1
ATOM 2457 C CA . HIS A 1 333 ? 14.477 -57 9.094 1 80.56 333 HIS A CA 1
ATOM 2458 C C . HIS A 1 333 ? 15.953 -56.625 9.164 1 80.56 333 HIS A C 1
ATOM 2460 O O . HIS A 1 333 ? 16.297 -55.5 9.539 1 80.56 333 HIS A O 1
ATOM 2466 N N . ALA A 1 334 ? 16.734 -57.656 8.945 1 76.69 334 ALA A N 1
ATOM 2467 C CA . ALA A 1 334 ? 18.172 -57.406 8.797 1 76.69 334 ALA A CA 1
ATOM 2468 C C . ALA A 1 334 ? 18.438 -56.562 7.551 1 76.69 334 ALA A C 1
ATOM 2470 O O . ALA A 1 334 ? 17.781 -56.719 6.527 1 76.69 334 ALA A O 1
ATOM 2471 N N . ASP A 1 335 ? 19.406 -55.688 7.715 1 78 335 ASP A N 1
ATOM 2472 C CA . ASP A 1 335 ? 19.781 -54.875 6.566 1 78 335 ASP A CA 1
ATOM 2473 C C . ASP A 1 335 ? 20.641 -55.688 5.594 1 78 335 ASP A C 1
ATOM 2475 O O . ASP A 1 335 ? 21.875 -55.5 5.559 1 78 335 ASP A O 1
ATOM 2479 N N . ARG A 1 336 ? 19.984 -56.562 4.863 1 78.12 336 ARG A N 1
ATOM 2480 C CA . ARG A 1 336 ? 20.641 -57.438 3.898 1 78.12 336 ARG A CA 1
ATOM 2481 C C . ARG A 1 336 ? 19.938 -57.344 2.541 1 78.12 336 ARG A C 1
ATOM 2483 O O . ARG A 1 336 ? 18.734 -57.094 2.465 1 78.12 336 ARG A O 1
ATOM 2490 N N . VAL A 1 337 ? 20.812 -57.594 1.562 1 77.75 337 VAL A N 1
ATOM 2491 C CA . VAL A 1 337 ? 20.297 -57.562 0.192 1 77.75 337 VAL A CA 1
ATOM 2492 C C . VAL A 1 337 ? 19.25 -58.656 0.01 1 77.75 337 VAL A C 1
ATOM 2494 O O . VAL A 1 337 ? 19.438 -59.781 0.483 1 77.75 337 VAL A O 1
ATOM 2497 N N . GLY A 1 338 ? 18.016 -58.281 -0.583 1 79.56 338 GLY A N 1
ATOM 2498 C CA . GLY A 1 338 ? 17.047 -59.281 -0.994 1 79.56 338 GLY A CA 1
ATOM 2499 C C . GLY A 1 338 ? 15.828 -59.344 -0.087 1 79.56 338 GLY A C 1
ATOM 2500 O O . GLY A 1 338 ? 14.789 -59.906 -0.464 1 79.56 338 GLY A O 1
ATOM 2501 N N . VAL A 1 339 ? 15.992 -58.688 1.055 1 79 339 VAL A N 1
ATOM 2502 C CA . VAL A 1 339 ? 14.891 -58.844 2.004 1 79 339 VAL A CA 1
ATOM 2503 C C . VAL A 1 339 ? 13.656 -58.094 1.478 1 79 339 VAL A C 1
ATOM 2505 O O . VAL A 1 339 ? 12.555 -58.656 1.493 1 79 339 VAL A O 1
ATOM 2508 N N . LEU A 1 340 ? 13.875 -56.969 1.024 1 79.19 340 LEU A N 1
ATOM 2509 C CA . LEU A 1 340 ? 12.734 -56.219 0.525 1 79.19 340 LEU A CA 1
ATOM 2510 C C . LEU A 1 340 ? 12.141 -56.875 -0.715 1 79.19 340 LEU A C 1
ATOM 2512 O O . LEU A 1 340 ? 10.922 -56.906 -0.89 1 79.19 340 LEU A O 1
ATOM 2516 N N . ALA A 1 341 ? 13.008 -57.438 -1.452 1 79.44 341 ALA A N 1
ATOM 2517 C CA . ALA A 1 341 ? 12.539 -58.188 -2.619 1 79.44 341 ALA A CA 1
ATOM 2518 C C . ALA A 1 341 ? 11.68 -59.375 -2.201 1 79.44 341 ALA A C 1
ATOM 2520 O O . ALA A 1 341 ? 10.656 -59.656 -2.836 1 79.44 341 ALA A O 1
ATOM 2521 N N . HIS A 1 342 ? 12.109 -59.969 -1.19 1 81.94 342 HIS A N 1
ATOM 2522 C CA . HIS A 1 342 ? 11.352 -61.094 -0.625 1 81.94 342 HIS A CA 1
ATOM 2523 C C . HIS A 1 342 ? 9.969 -60.625 -0.181 1 81.94 342 HIS A C 1
ATOM 2525 O O . HIS A 1 342 ? 8.969 -61.25 -0.536 1 81.94 342 HIS A O 1
ATOM 2531 N N . VAL A 1 343 ? 9.961 -59.562 0.463 1 81.75 343 VAL A N 1
ATOM 2532 C CA . VAL A 1 343 ? 8.703 -59.031 0.977 1 81.75 343 VAL A CA 1
ATOM 2533 C C . VAL A 1 343 ? 7.777 -58.688 -0.185 1 81.75 343 VAL A C 1
ATOM 2535 O O . VAL A 1 343 ? 6.617 -59.094 -0.211 1 81.75 343 VAL A O 1
ATOM 2538 N N . LEU A 1 344 ? 8.328 -58.062 -1.109 1 81.06 344 LEU A N 1
ATOM 2539 C CA . LEU A 1 344 ? 7.527 -57.594 -2.23 1 81.06 344 LEU A CA 1
ATOM 2540 C C . LEU A 1 344 ? 7.066 -58.75 -3.104 1 81.06 344 LEU A C 1
ATOM 2542 O O . LEU A 1 344 ? 5.949 -58.719 -3.631 1 81.06 344 LEU A O 1
ATOM 2546 N N . ARG A 1 345 ? 7.898 -59.719 -3.201 1 81 345 ARG A N 1
ATOM 2547 C CA . ARG A 1 345 ? 7.535 -60.906 -3.961 1 81 345 ARG A CA 1
ATOM 2548 C C . ARG A 1 345 ? 6.32 -61.594 -3.348 1 81 345 ARG A C 1
ATOM 2550 O O . ARG A 1 345 ? 5.379 -61.938 -4.059 1 81 345 ARG A O 1
ATOM 2557 N N . ILE A 1 346 ? 6.355 -61.656 -2.104 1 85.81 346 ILE A N 1
ATOM 2558 C CA . ILE A 1 346 ? 5.277 -62.344 -1.407 1 85.81 346 ILE A CA 1
ATOM 2559 C C . ILE A 1 346 ? 3.984 -61.531 -1.535 1 85.81 346 ILE A C 1
ATOM 2561 O O . ILE A 1 346 ? 2.922 -62.094 -1.813 1 85.81 346 ILE A O 1
ATOM 2565 N N . LEU A 1 347 ? 4.145 -60.312 -1.405 1 85.31 347 LEU A N 1
ATOM 2566 C CA . LEU A 1 347 ? 2.965 -59.469 -1.517 1 85.31 347 LEU A CA 1
ATOM 2567 C C . LEU A 1 347 ? 2.398 -59.5 -2.932 1 85.31 347 LEU A C 1
ATOM 2569 O O . LEU A 1 347 ? 1.18 -59.531 -3.119 1 85.31 347 LEU A O 1
ATOM 2573 N N . SER A 1 348 ? 3.291 -59.594 -3.869 1 84.25 348 SER A N 1
ATOM 2574 C CA . SER A 1 348 ? 2.893 -59.688 -5.27 1 84.25 348 SER A CA 1
ATOM 2575 C C . SER A 1 348 ? 2.182 -61 -5.559 1 84.25 348 SER A C 1
ATOM 2577 O O . SER A 1 348 ? 1.143 -61.031 -6.219 1 84.25 348 SER A O 1
ATOM 2579 N N . GLU A 1 349 ? 2.695 -62.031 -5.051 1 84.88 349 GLU A N 1
ATOM 2580 C CA . GLU A 1 349 ? 2.105 -63.344 -5.238 1 84.88 349 GLU A CA 1
ATOM 2581 C C . GLU A 1 349 ? 0.709 -63.406 -4.629 1 84.88 349 GLU A C 1
ATOM 2583 O O . GLU A 1 349 ? -0.174 -64.062 -5.164 1 84.88 349 GLU A O 1
ATOM 2588 N N . ALA A 1 350 ? 0.629 -62.656 -3.633 1 87.12 350 ALA A N 1
ATOM 2589 C CA . ALA A 1 350 ? -0.662 -62.625 -2.949 1 87.12 350 ALA A CA 1
ATOM 2590 C C . ALA A 1 350 ? -1.581 -61.562 -3.547 1 87.12 350 ALA A C 1
ATOM 2592 O O . ALA A 1 350 ? -2.693 -61.344 -3.061 1 87.12 350 ALA A O 1
ATOM 2593 N N . ARG A 1 351 ? -1.077 -60.844 -4.551 1 85 351 ARG A N 1
ATOM 2594 C CA . ARG A 1 351 ? -1.829 -59.875 -5.328 1 85 351 ARG A CA 1
ATOM 2595 C C . ARG A 1 351 ? -2.24 -58.688 -4.465 1 85 351 ARG A C 1
ATOM 2597 O O . ARG A 1 351 ? -3.357 -58.188 -4.59 1 85 351 ARG A O 1
ATOM 2604 N N . HIS A 1 352 ? -1.365 -58.406 -3.453 1 83.88 352 HIS A N 1
ATOM 2605 C CA . HIS A 1 352 ? -1.544 -57.156 -2.719 1 83.88 352 HIS A CA 1
ATOM 2606 C C . HIS A 1 352 ? -0.842 -56 -3.42 1 83.88 352 HIS A C 1
ATOM 2608 O O . HIS A 1 352 ? 0.384 -56 -3.557 1 83.88 352 HIS A O 1
ATOM 2614 N N . ASN A 1 353 ? -1.633 -55.031 -3.82 1 78 353 ASN A N 1
ATOM 2615 C CA . ASN A 1 353 ? -1.076 -53.844 -4.469 1 78 353 ASN A CA 1
ATOM 2616 C C . ASN A 1 353 ? -0.397 -52.938 -3.465 1 78 353 ASN A C 1
ATOM 2618 O O . ASN A 1 353 ? -1.015 -52.5 -2.482 1 78 353 ASN A O 1
ATOM 2622 N N . VAL A 1 354 ? 0.917 -52.656 -3.639 1 71.56 354 VAL A N 1
ATOM 2623 C CA . VAL A 1 354 ? 1.681 -51.75 -2.766 1 71.56 354 VAL A CA 1
ATOM 2624 C C . VAL A 1 354 ? 1.474 -50.312 -3.197 1 71.56 354 VAL A C 1
ATOM 2626 O O . VAL A 1 354 ? 1.711 -49.969 -4.355 1 71.56 354 VAL A O 1
ATOM 2629 N N . GLN A 1 355 ? 0.96 -49.531 -2.252 1 68.69 355 GLN A N 1
ATOM 2630 C CA . GLN A 1 355 ? 0.665 -48.125 -2.525 1 68.69 355 GLN A CA 1
ATOM 2631 C C . GLN A 1 355 ? 1.815 -47.219 -2.084 1 68.69 355 GLN A C 1
ATOM 2633 O O . GLN A 1 355 ? 1.979 -46.125 -2.604 1 68.69 355 GLN A O 1
ATOM 2638 N N . GLY A 1 356 ? 2.535 -47.625 -1.191 1 68.94 356 GLY A N 1
ATOM 2639 C CA . GLY A 1 356 ? 3.662 -46.875 -0.639 1 68.94 356 GLY A CA 1
ATOM 2640 C C . GLY A 1 356 ? 4.613 -47.781 0.151 1 68.94 356 GLY A C 1
ATOM 2641 O O . GLY A 1 356 ? 4.223 -48.812 0.655 1 68.94 356 GLY A O 1
ATOM 2642 N N . MET A 1 357 ? 5.902 -47.438 0.167 1 66.69 357 MET A N 1
ATOM 2643 C CA . MET A 1 357 ? 6.871 -48.188 0.959 1 66.69 357 MET A CA 1
ATOM 2644 C C . MET A 1 357 ? 7.988 -47.281 1.457 1 66.69 357 MET A C 1
ATOM 2646 O O . MET A 1 357 ? 8.422 -46.375 0.74 1 66.69 357 MET A O 1
ATOM 2650 N N . GLU A 1 358 ? 8.195 -47.469 2.643 1 66.69 358 GLU A N 1
ATOM 2651 C CA . GLU A 1 358 ? 9.344 -46.812 3.26 1 66.69 358 GLU A CA 1
ATOM 2652 C C . GLU A 1 358 ? 10.227 -47.812 3.994 1 66.69 358 GLU A C 1
ATOM 2654 O O . GLU A 1 358 ? 9.727 -48.75 4.633 1 66.69 358 GLU A O 1
ATOM 2659 N N . ASN A 1 359 ? 11.586 -47.688 3.766 1 68.12 359 ASN A N 1
ATOM 2660 C CA . ASN A 1 359 ? 12.562 -48.5 4.504 1 68.12 359 ASN A CA 1
ATOM 2661 C C . ASN A 1 359 ? 13.555 -47.625 5.258 1 68.12 359 ASN A C 1
ATOM 2663 O O . ASN A 1 359 ? 14.219 -46.75 4.66 1 68.12 359 ASN A O 1
ATOM 2667 N N . VAL A 1 360 ? 13.57 -47.812 6.52 1 63.78 360 VAL A N 1
ATOM 2668 C CA . VAL A 1 360 ? 14.469 -47.031 7.352 1 63.78 360 VAL A CA 1
ATOM 2669 C C . VAL A 1 360 ? 15.523 -47.938 7.977 1 63.78 360 VAL A C 1
ATOM 2671 O O . VAL A 1 360 ? 15.195 -48.938 8.609 1 63.78 360 VAL A O 1
ATOM 2674 N N . VAL A 1 361 ? 16.781 -47.594 7.758 1 65.56 361 VAL A N 1
ATOM 2675 C CA . VAL A 1 361 ? 17.891 -48.344 8.328 1 65.56 361 VAL A CA 1
ATOM 2676 C C . VAL A 1 361 ? 18.281 -47.781 9.68 1 65.56 361 VAL A C 1
ATOM 2678 O O . VAL A 1 361 ? 18.438 -46.562 9.812 1 65.56 361 VAL A O 1
ATOM 2681 N N . PHE A 1 362 ? 18.344 -48.625 10.703 1 54.06 362 PHE A N 1
ATOM 2682 C CA . PHE A 1 362 ? 18.734 -48.188 12.031 1 54.06 362 PHE A CA 1
ATOM 2683 C C . PHE A 1 362 ? 20.219 -47.875 12.086 1 54.06 362 PHE A C 1
ATOM 2685 O O . PHE A 1 362 ? 21 -48.344 11.258 1 54.06 362 PHE A O 1
ATOM 2692 N N . SER A 1 363 ? 20.547 -47.125 13.109 1 68.19 363 SER A N 1
ATOM 2693 C CA . SER A 1 363 ? 21.953 -46.812 13.336 1 68.19 363 SER A CA 1
ATOM 2694 C C . SER A 1 363 ? 22.781 -48.062 13.445 1 68.19 363 SER A C 1
ATOM 2696 O O . SER A 1 363 ? 22.375 -49.031 14.078 1 68.19 363 SER A O 1
ATOM 2698 N N . GLY A 1 364 ? 23.938 -48.219 12.797 1 67.5 364 GLY A N 1
ATOM 2699 C CA . GLY A 1 364 ? 24.828 -49.375 12.789 1 67.5 364 GLY A CA 1
ATOM 2700 C C . GLY A 1 364 ? 24.672 -50.25 11.555 1 67.5 364 GLY A C 1
ATOM 2701 O O . GLY A 1 364 ? 25.516 -51.094 11.266 1 67.5 364 GLY A O 1
ATOM 2702 N N . GLY A 1 365 ? 23.547 -50.062 10.836 1 64.25 365 GLY A N 1
ATOM 2703 C CA . GLY A 1 365 ? 23.375 -50.656 9.516 1 64.25 365 GLY A CA 1
ATOM 2704 C C . GLY A 1 365 ? 23.125 -52.156 9.57 1 64.25 365 GLY A C 1
ATOM 2705 O O . GLY A 1 365 ? 23.422 -52.875 8.617 1 64.25 365 GLY A O 1
ATOM 2706 N N . ARG A 1 366 ? 22.656 -52.688 10.625 1 73.69 366 ARG A N 1
ATOM 2707 C CA . ARG A 1 366 ? 22.438 -54.125 10.758 1 73.69 366 ARG A CA 1
ATOM 2708 C C . ARG A 1 366 ? 20.969 -54.469 10.562 1 73.69 366 ARG A C 1
ATOM 2710 O O . ARG A 1 366 ? 20.656 -55.594 10.125 1 73.69 366 ARG A O 1
ATOM 2717 N N . ALA A 1 367 ? 20.125 -53.469 11.016 1 69.25 367 ALA A N 1
ATOM 2718 C CA . ALA A 1 367 ? 18.688 -53.688 10.945 1 69.25 367 ALA A CA 1
ATOM 2719 C C . ALA A 1 367 ? 17.969 -52.531 10.242 1 69.25 367 ALA A C 1
ATOM 2721 O O . ALA A 1 367 ? 18.5 -51.438 10.172 1 69.25 367 ALA A O 1
ATOM 2722 N N . ALA A 1 368 ? 16.828 -52.844 9.617 1 72.5 368 ALA A N 1
ATOM 2723 C CA . ALA A 1 368 ? 15.992 -51.875 8.938 1 72.5 368 ALA A CA 1
ATOM 2724 C C . ALA A 1 368 ? 14.508 -52.125 9.219 1 72.5 368 ALA A C 1
ATOM 2726 O O . ALA A 1 368 ? 14.148 -53.219 9.703 1 72.5 368 ALA A O 1
ATOM 2727 N N . LEU A 1 369 ? 13.742 -51.094 9.109 1 70.81 369 LEU A N 1
ATOM 2728 C CA . LEU A 1 369 ? 12.289 -51.156 9.211 1 70.81 369 LEU A CA 1
ATOM 2729 C C . LEU A 1 369 ? 11.633 -50.75 7.898 1 70.81 369 LEU A C 1
ATOM 2731 O O . LEU A 1 369 ? 11.828 -49.625 7.426 1 70.81 369 LEU A O 1
ATOM 2735 N N . ALA A 1 370 ? 10.945 -51.688 7.305 1 74.38 370 ALA A N 1
ATOM 2736 C CA . ALA A 1 370 ? 10.195 -51.406 6.086 1 74.38 370 ALA A CA 1
ATOM 2737 C C . ALA A 1 370 ? 8.711 -51.219 6.383 1 74.38 370 ALA A C 1
ATOM 2739 O O . ALA A 1 370 ? 8.109 -52.031 7.105 1 74.38 370 ALA A O 1
ATOM 2740 N N . ARG A 1 371 ? 8.18 -50.125 5.941 1 73.69 371 ARG A N 1
ATOM 2741 C CA . ARG A 1 371 ? 6.742 -49.875 5.945 1 73.69 371 ARG A CA 1
ATOM 2742 C C . ARG A 1 371 ? 6.168 -49.938 4.531 1 73.69 371 ARG A C 1
ATOM 2744 O O . ARG A 1 371 ? 6.559 -49.156 3.662 1 73.69 371 ARG A O 1
ATOM 2751 N N . VAL A 1 372 ? 5.32 -50.969 4.305 1 74.5 372 VAL A N 1
ATOM 2752 C CA . VAL A 1 372 ? 4.719 -51.125 2.986 1 74.5 372 VAL A CA 1
ATOM 2753 C C . VAL A 1 372 ? 3.207 -50.938 3.076 1 74.5 372 VAL A C 1
ATOM 2755 O O . VAL A 1 372 ? 2.52 -51.688 3.785 1 74.5 372 VAL A O 1
ATOM 2758 N N . GLU A 1 373 ? 2.74 -49.969 2.434 1 75.25 373 GLU A N 1
ATOM 2759 C CA . GLU A 1 373 ? 1.308 -49.688 2.377 1 75.25 373 GLU A CA 1
ATOM 2760 C C . GLU A 1 373 ? 0.644 -50.469 1.243 1 75.25 373 GLU A C 1
ATOM 2762 O O . GLU A 1 373 ? 1.044 -50.344 0.084 1 75.25 373 GLU A O 1
ATOM 2767 N N . VAL A 1 374 ? -0.399 -51.344 1.681 1 78.94 374 VAL A N 1
ATOM 2768 C CA . VAL A 1 374 ? -1.003 -52.219 0.68 1 78.94 374 VAL A CA 1
ATOM 2769 C C . VAL A 1 374 ? -2.521 -52.062 0.698 1 78.94 374 VAL A C 1
ATOM 2771 O O . VAL A 1 374 ? -3.088 -51.594 1.687 1 78.94 374 VAL A O 1
ATOM 2774 N N . VAL A 1 375 ? -3.066 -52.438 -0.434 1 79.56 375 VAL A N 1
ATOM 2775 C CA . VAL A 1 375 ? -4.523 -52.5 -0.528 1 79.56 375 VAL A CA 1
ATOM 2776 C C . VAL A 1 375 ? -5.016 -53.875 -0.077 1 79.56 375 VAL A C 1
ATOM 2778 O O . VAL A 1 375 ? -4.547 -54.906 -0.568 1 79.56 375 VAL A O 1
ATOM 2781 N N . GLY A 1 376 ? -5.918 -53.875 0.903 1 80 376 GLY A N 1
ATOM 2782 C CA . GLY A 1 376 ? -6.473 -55.125 1.399 1 80 376 GLY A CA 1
ATOM 2783 C C . GLY A 1 376 ? -5.68 -55.719 2.555 1 80 376 GLY A C 1
ATOM 2784 O O . GLY A 1 376 ? -4.484 -55.438 2.695 1 80 376 GLY A O 1
ATOM 2785 N N . GLU A 1 377 ? -6.309 -56.375 3.35 1 85.5 377 GLU A N 1
ATOM 2786 C CA . GLU A 1 377 ? -5.66 -57 4.508 1 85.5 377 GLU A CA 1
ATOM 2787 C C . GLU A 1 377 ? -4.82 -58.188 4.094 1 85.5 377 GLU A C 1
ATOM 2789 O O . GLU A 1 377 ? -5.34 -59.156 3.539 1 85.5 377 GLU A O 1
ATOM 2794 N N . PRO A 1 378 ? -3.547 -58.094 4.293 1 87.12 378 PRO A N 1
ATOM 2795 C CA . PRO A 1 378 ? -2.75 -59.312 4.059 1 87.12 378 PRO A CA 1
ATOM 2796 C C . PRO A 1 378 ? -3.164 -60.469 4.953 1 87.12 378 PRO A C 1
ATOM 2798 O O . PRO A 1 378 ? -3.371 -60.281 6.156 1 87.12 378 PRO A O 1
ATOM 2801 N N . SER A 1 379 ? -3.305 -61.688 4.41 1 89.88 379 SER A N 1
ATOM 2802 C CA . SER A 1 379 ? -3.693 -62.875 5.168 1 89.88 379 SER A CA 1
ATOM 2803 C C . SER A 1 379 ? -2.584 -63.312 6.113 1 89.88 379 SER A C 1
ATOM 2805 O O . SER A 1 379 ? -1.438 -62.875 5.98 1 89.88 379 SER A O 1
ATOM 2807 N N . ALA A 1 380 ? -3.004 -64.125 7.035 1 88.12 380 ALA A N 1
ATOM 2808 C CA . ALA A 1 380 ? -2.031 -64.688 7.965 1 88.12 380 ALA A CA 1
ATOM 2809 C C . ALA A 1 380 ? -0.964 -65.5 7.215 1 88.12 380 ALA A C 1
ATOM 2811 O O . ALA A 1 380 ? 0.205 -65.5 7.609 1 88.12 380 ALA A O 1
ATOM 2812 N N . GLU A 1 381 ? -1.361 -66.062 6.148 1 91.75 381 GLU A N 1
ATOM 2813 C CA . GLU A 1 381 ? -0.424 -66.875 5.344 1 91.75 381 GLU A CA 1
ATOM 2814 C C . GLU A 1 381 ? 0.619 -65.938 4.688 1 91.75 381 GLU A C 1
ATOM 2816 O O . GLU A 1 381 ? 1.799 -66.312 4.629 1 91.75 381 GLU A O 1
ATOM 2821 N N . VAL A 1 382 ? 0.178 -64.875 4.277 1 92.25 382 VAL A N 1
ATOM 2822 C CA . VAL A 1 382 ? 1.067 -63.906 3.619 1 92.25 382 VAL A CA 1
ATOM 2823 C C . VAL A 1 382 ? 2.08 -63.375 4.625 1 92.25 382 VAL A C 1
ATOM 2825 O O . VAL A 1 382 ? 3.279 -63.312 4.34 1 92.25 382 VAL A O 1
ATOM 2828 N N . LEU A 1 383 ? 1.612 -63.031 5.809 1 90.94 383 LEU A N 1
ATOM 2829 C CA . LEU A 1 383 ? 2.504 -62.5 6.84 1 90.94 383 LEU A CA 1
ATOM 2830 C C . LEU A 1 383 ? 3.502 -63.562 7.281 1 90.94 383 LEU A C 1
ATOM 2832 O O . LEU A 1 383 ? 4.68 -63.281 7.5 1 90.94 383 LEU A O 1
ATOM 2836 N N . ALA A 1 384 ? 2.986 -64.812 7.359 1 89.31 384 ALA A N 1
ATOM 2837 C CA . ALA A 1 384 ? 3.863 -65.875 7.734 1 89.31 384 ALA A CA 1
ATOM 2838 C C . ALA A 1 384 ? 4.934 -66.125 6.672 1 89.31 384 ALA A C 1
ATOM 2840 O O . ALA A 1 384 ? 6.09 -66.438 6.996 1 89.31 384 ALA A O 1
ATOM 2841 N N . ALA A 1 385 ? 4.527 -65.938 5.469 1 91.44 385 ALA A N 1
ATOM 2842 C CA . ALA A 1 385 ? 5.469 -66.125 4.367 1 91.44 385 ALA A CA 1
ATOM 2843 C C . ALA A 1 385 ? 6.562 -65.062 4.398 1 91.44 385 ALA A C 1
ATOM 2845 O O . ALA A 1 385 ? 7.738 -65.375 4.168 1 91.44 385 ALA A O 1
ATOM 2846 N N . ILE A 1 386 ? 6.195 -63.938 4.688 1 91.31 386 ILE A N 1
ATOM 2847 C CA . ILE A 1 386 ? 7.172 -62.875 4.789 1 91.31 386 ILE A CA 1
ATOM 2848 C C . ILE A 1 386 ? 8.117 -63.125 5.953 1 91.31 386 ILE A C 1
ATOM 2850 O O . ILE A 1 386 ? 9.336 -62.969 5.82 1 91.31 386 ILE A O 1
ATOM 2854 N N . GLY A 1 387 ? 7.555 -63.562 7 1 89.62 387 GLY A N 1
ATOM 2855 C CA . GLY A 1 387 ? 8.32 -63.812 8.211 1 89.62 387 GLY A CA 1
ATOM 2856 C C . GLY A 1 387 ? 9.188 -65.062 8.117 1 89.62 387 GLY A C 1
ATOM 2857 O O . GLY A 1 387 ? 10.023 -65.312 8.992 1 89.62 387 GLY A O 1
ATOM 2858 N N . ALA A 1 388 ? 9 -65.812 7.117 1 89.12 388 ALA A N 1
ATOM 2859 C CA . ALA A 1 388 ? 9.703 -67.062 6.984 1 89.12 388 ALA A CA 1
ATOM 2860 C C . ALA A 1 388 ? 11.164 -66.875 6.621 1 89.12 388 ALA A C 1
ATOM 2862 O O . ALA A 1 388 ? 12 -67.75 6.785 1 89.12 388 ALA A O 1
ATOM 2863 N N . SER A 1 389 ? 11.398 -65.688 6.23 1 86.31 389 SER A N 1
ATOM 2864 C CA . SER A 1 389 ? 12.789 -65.375 5.922 1 86.31 389 SER A CA 1
ATOM 2865 C C . SER A 1 389 ? 13.617 -65.25 7.195 1 86.31 389 SER A C 1
ATOM 2867 O O . SER A 1 389 ? 13.164 -64.625 8.156 1 86.31 389 SER A O 1
ATOM 2869 N N . ALA A 1 390 ? 14.875 -65.75 7.176 1 86.19 390 ALA A N 1
ATOM 2870 C CA . ALA A 1 390 ? 15.773 -65.625 8.32 1 86.19 390 ALA A CA 1
ATOM 2871 C C . ALA A 1 390 ? 16.172 -64.188 8.586 1 86.19 390 ALA A C 1
ATOM 2873 O O . ALA A 1 390 ? 16.609 -63.844 9.688 1 86.19 390 ALA A O 1
ATOM 2874 N N . ASP A 1 391 ? 15.945 -63.406 7.594 1 85.44 391 ASP A N 1
ATOM 2875 C CA . ASP A 1 391 ? 16.391 -62.031 7.715 1 85.44 391 ASP A CA 1
ATOM 2876 C C . ASP A 1 391 ? 15.258 -61.125 8.211 1 85.44 391 ASP A C 1
ATOM 2878 O O . ASP A 1 391 ? 15.461 -59.938 8.406 1 85.44 391 ASP A O 1
ATOM 2882 N N . VAL A 1 392 ? 14.109 -61.719 8.398 1 87.75 392 VAL A N 1
ATOM 2883 C CA . VAL A 1 392 ? 12.969 -60.969 8.922 1 87.75 392 VAL A CA 1
ATOM 2884 C C . VAL A 1 392 ? 12.797 -61.281 10.406 1 87.75 392 VAL A C 1
ATOM 2886 O O . VAL A 1 392 ? 12.633 -62.438 10.805 1 87.75 392 VAL A O 1
ATOM 2889 N N . PHE A 1 393 ? 12.859 -60.219 11.234 1 76.31 393 PHE A N 1
ATOM 2890 C CA . PHE A 1 393 ? 12.75 -60.375 12.68 1 76.31 393 PHE A CA 1
ATOM 2891 C C . PHE A 1 393 ? 11.289 -60.406 13.109 1 76.31 393 PHE A C 1
ATOM 2893 O O . PHE A 1 393 ? 10.914 -61.125 14.031 1 76.31 393 PHE A O 1
ATOM 2900 N N . HIS A 1 394 ? 10.578 -59.562 12.461 1 80.38 394 HIS A N 1
ATOM 2901 C CA . HIS A 1 394 ? 9.164 -59.406 12.805 1 80.38 394 HIS A CA 1
ATOM 2902 C C . HIS A 1 394 ? 8.375 -58.844 11.625 1 80.38 394 HIS A C 1
ATOM 2904 O O . HIS A 1 394 ? 8.898 -58.062 10.828 1 80.38 394 HIS A O 1
ATOM 2910 N N . VAL A 1 395 ? 7.164 -59.281 11.438 1 87.12 395 VAL A N 1
ATOM 2911 C CA . VAL A 1 395 ? 6.242 -58.781 10.43 1 87.12 395 VAL A CA 1
ATOM 2912 C C . VAL A 1 395 ? 4.855 -58.594 11.039 1 87.12 395 VAL A C 1
ATOM 2914 O O . VAL A 1 395 ? 4.414 -59.438 11.836 1 87.12 395 VAL A O 1
ATOM 2917 N N . GLY A 1 396 ? 4.25 -57.5 10.828 1 82.12 396 GLY A N 1
ATOM 2918 C CA . GLY A 1 396 ? 2.887 -57.219 11.258 1 82.12 396 GLY A CA 1
ATOM 2919 C C . GLY A 1 396 ? 2.127 -56.344 10.273 1 82.12 396 GLY A C 1
ATOM 2920 O O . GLY A 1 396 ? 2.729 -55.688 9.414 1 82.12 396 GLY A O 1
ATOM 2921 N N . ALA A 1 397 ? 0.78 -56.5 10.344 1 83.5 397 ALA A N 1
ATOM 2922 C CA . ALA A 1 397 ? -0.077 -55.688 9.5 1 83.5 397 ALA A CA 1
ATOM 2923 C C . ALA A 1 397 ? -1.137 -54.969 10.328 1 83.5 397 ALA A C 1
ATOM 2925 O O . ALA A 1 397 ? -1.61 -55.5 11.336 1 83.5 397 ALA A O 1
ATOM 2926 N N . SER A 1 398 ? -1.317 -53.719 10.07 1 75.88 398 SER A N 1
ATOM 2927 C CA . SER A 1 398 ? -2.365 -52.938 10.734 1 75.88 398 SER A CA 1
ATOM 2928 C C . SER A 1 398 ? -3.174 -52.125 9.734 1 75.88 398 SER A C 1
ATOM 2930 O O . SER A 1 398 ? -2.719 -51.906 8.617 1 75.88 398 SER A O 1
ATOM 2932 N N . THR A 1 399 ? -4.426 -51.781 10.039 1 73.31 399 THR A N 1
ATOM 2933 C CA . THR A 1 399 ? -5.277 -50.938 9.219 1 73.31 399 THR A CA 1
ATOM 2934 C C . THR A 1 399 ? -4.789 -49.469 9.258 1 73.31 399 THR A C 1
ATOM 2936 O O . THR A 1 399 ? -4.359 -49 10.305 1 73.31 399 THR A O 1
ATOM 2939 N N . ILE A 1 400 ? -4.691 -48.906 8.062 1 65.5 400 ILE A N 1
ATOM 2940 C CA . ILE A 1 400 ? -4.324 -47.5 7.977 1 65.5 400 ILE A CA 1
ATOM 2941 C C . ILE A 1 400 ? -5.551 -46.656 8.25 1 65.5 400 ILE A C 1
ATOM 2943 O O . ILE A 1 400 ? -6.652 -46.938 7.789 1 65.5 400 ILE A O 1
ATOM 2947 N N . MET B 1 1 ? -16.906 29.094 28.172 1 85.75 1 MET B N 1
ATOM 2948 C CA . MET B 1 1 ? -15.953 29.344 27.094 1 85.75 1 MET B CA 1
ATOM 2949 C C . MET B 1 1 ? -16.656 29.438 25.75 1 85.75 1 MET B C 1
ATOM 2951 O O . MET B 1 1 ? -17.547 28.641 25.453 1 85.75 1 MET B O 1
ATOM 2955 N N . ARG B 1 2 ? -16.453 30.516 25.062 1 92.06 2 ARG B N 1
ATOM 2956 C CA . ARG B 1 2 ? -17.078 30.688 23.75 1 92.06 2 ARG B CA 1
ATOM 2957 C C . ARG B 1 2 ? -16.078 30.359 22.641 1 92.06 2 ARG B C 1
ATOM 2959 O O . ARG B 1 2 ? -14.945 30.828 22.656 1 92.06 2 ARG B O 1
ATOM 2966 N N . ILE B 1 3 ? -16.594 29.5 21.734 1 97.06 3 ILE B N 1
ATOM 2967 C CA . ILE B 1 3 ? -15.742 29.031 20.641 1 97.06 3 ILE B CA 1
ATOM 2968 C C . ILE B 1 3 ? -16.391 29.406 19.297 1 97.06 3 ILE B C 1
ATOM 2970 O O . ILE B 1 3 ? -17.594 29.203 19.109 1 97.06 3 ILE B O 1
ATOM 2974 N N . LEU B 1 4 ? -15.617 30.078 18.484 1 97.62 4 LEU B N 1
ATOM 2975 C CA . LEU B 1 4 ? -16.016 30.328 17.109 1 97.62 4 LEU B CA 1
ATOM 2976 C C . LEU B 1 4 ? -15.289 29.391 16.156 1 97.62 4 LEU B C 1
ATOM 2978 O O . LEU B 1 4 ? -14.055 29.344 16.141 1 97.62 4 LEU B O 1
ATOM 2982 N N . VAL B 1 5 ? -16.062 28.578 15.406 1 97.38 5 VAL B N 1
ATOM 2983 C CA . VAL B 1 5 ? -15.508 27.719 14.375 1 97.38 5 VAL B CA 1
ATOM 2984 C C . VAL B 1 5 ? -15.789 28.312 13 1 97.38 5 VAL B C 1
ATOM 2986 O O . VAL B 1 5 ? -16.938 28.375 12.562 1 97.38 5 VAL B O 1
ATOM 2989 N N . ALA B 1 6 ? -14.703 28.688 12.328 1 96.12 6 ALA B N 1
ATOM 2990 C CA . ALA B 1 6 ? -14.883 29.453 11.094 1 96.12 6 ALA B CA 1
ATOM 2991 C C . ALA B 1 6 ? -14.57 28.609 9.867 1 96.12 6 ALA B C 1
ATOM 2993 O O . ALA B 1 6 ? -14.367 29.125 8.773 1 96.12 6 ALA B O 1
ATOM 2994 N N . ASP B 1 7 ? -14.438 27.234 10.016 1 93.88 7 ASP B N 1
ATOM 2995 C CA . ASP B 1 7 ? -14.203 26.297 8.922 1 93.88 7 ASP B CA 1
ATOM 2996 C C . ASP B 1 7 ? -14.938 24.969 9.164 1 93.88 7 ASP B C 1
ATOM 2998 O O . ASP B 1 7 ? -15.445 24.734 10.258 1 93.88 7 ASP B O 1
ATOM 3002 N N . LYS B 1 8 ? -15.023 24.203 8.094 1 88.69 8 LYS B N 1
ATOM 3003 C CA . LYS B 1 8 ? -15.633 22.875 8.234 1 88.69 8 LYS B CA 1
ATOM 3004 C C . LYS B 1 8 ? -14.695 21.922 8.953 1 88.69 8 LYS B C 1
ATOM 3006 O O . LYS B 1 8 ? -13.5 21.875 8.664 1 88.69 8 LYS B O 1
ATOM 3011 N N . LEU B 1 9 ? -15.281 21.266 10.023 1 92.38 9 LEU B N 1
ATOM 3012 C CA . LEU B 1 9 ? -14.57 20.234 10.766 1 92.38 9 LEU B CA 1
ATOM 3013 C C . LEU B 1 9 ? -15.344 18.922 10.727 1 92.38 9 LEU B C 1
ATOM 3015 O O . LEU B 1 9 ? -16.453 18.859 10.211 1 92.38 9 LEU B O 1
ATOM 3019 N N . ALA B 1 10 ? -14.688 17.922 11.203 1 90.69 10 ALA B N 1
ATOM 3020 C CA . ALA B 1 10 ? -15.383 16.641 11.32 1 90.69 10 ALA B CA 1
ATOM 3021 C C . ALA B 1 10 ? -16.703 16.797 12.086 1 90.69 10 ALA B C 1
ATOM 3023 O O . ALA B 1 10 ? -16.781 17.578 13.039 1 90.69 10 ALA B O 1
ATOM 3024 N N . SER B 1 11 ? -17.672 15.984 11.766 1 91.69 11 SER B N 1
ATOM 3025 C CA . SER B 1 11 ? -19.047 16.172 12.203 1 91.69 11 SER B CA 1
ATOM 3026 C C . SER B 1 11 ? -19.188 15.984 13.711 1 91.69 11 SER B C 1
ATOM 3028 O O . SER B 1 11 ? -20.078 16.547 14.336 1 91.69 11 SER B O 1
ATOM 3030 N N . PHE B 1 12 ? -18.297 15.258 14.258 1 92.31 12 PHE B N 1
ATOM 3031 C CA . PHE B 1 12 ? -18.438 14.961 15.68 1 92.31 12 PHE B CA 1
ATOM 3032 C C . PHE B 1 12 ? -17.844 16.078 16.531 1 92.31 12 PHE B C 1
ATOM 3034 O O . PHE B 1 12 ? -18.125 16.172 17.734 1 92.31 12 PHE B O 1
ATOM 3041 N N . VAL B 1 13 ? -17.062 16.953 15.93 1 95.06 13 VAL B N 1
ATOM 3042 C CA . VAL B 1 13 ? -16.25 17.906 16.672 1 95.06 13 VAL B CA 1
ATOM 3043 C C . VAL B 1 13 ? -17.156 18.875 17.422 1 95.06 13 VAL B C 1
ATOM 3045 O O . VAL B 1 13 ? -17 19.094 18.625 1 95.06 13 VAL B O 1
ATOM 3048 N N . PRO B 1 14 ? -18.188 19.453 16.781 1 94.5 14 PRO B N 1
ATOM 3049 C CA . PRO B 1 14 ? -19.062 20.375 17.516 1 94.5 14 PRO B CA 1
ATOM 3050 C C . PRO B 1 14 ? -19.719 19.719 18.734 1 94.5 14 PRO B C 1
ATOM 3052 O O . PRO B 1 14 ? -19.75 20.312 19.812 1 94.5 14 PRO B O 1
ATOM 3055 N N . GLY B 1 15 ? -20.156 18.516 18.531 1 94.81 15 GLY B N 1
ATOM 3056 C CA . GLY B 1 15 ? -20.75 17.797 19.656 1 94.81 15 GLY B CA 1
ATOM 3057 C C . GLY B 1 15 ? -19.781 17.562 20.797 1 94.81 15 GLY B C 1
ATOM 3058 O O . GLY B 1 15 ? -20.141 17.734 21.969 1 94.81 15 GLY B O 1
ATOM 3059 N N . ARG B 1 16 ? -18.625 17.188 20.453 1 95.62 16 ARG B N 1
ATOM 3060 C CA . ARG B 1 16 ? -17.609 16.938 21.469 1 95.62 16 ARG B CA 1
ATOM 3061 C C . ARG B 1 16 ? -17.234 18.219 22.203 1 95.62 16 ARG B C 1
ATOM 3063 O O . ARG B 1 16 ? -16.922 18.188 23.391 1 95.62 16 ARG B O 1
ATOM 3070 N N . LEU B 1 17 ? -17.203 19.328 21.469 1 95.88 17 LEU B N 1
ATOM 3071 C CA . LEU B 1 17 ? -16.875 20.609 22.078 1 95.88 17 LEU B CA 1
ATOM 3072 C C . LEU B 1 17 ? -18 21.062 23 1 95.88 17 LEU B C 1
ATOM 3074 O O . LEU B 1 17 ? -17.734 21.641 24.062 1 95.88 17 LEU B O 1
ATOM 3078 N N . GLN B 1 18 ? -19.203 20.781 22.625 1 94.94 18 GLN B N 1
ATOM 3079 C CA . GLN B 1 18 ? -20.344 21.109 23.469 1 94.94 18 GLN B CA 1
ATOM 3080 C C . GLN B 1 18 ? -20.328 20.266 24.75 1 94.94 18 GLN B C 1
ATOM 3082 O O . GLN B 1 18 ? -20.688 20.75 25.828 1 94.94 18 GLN B O 1
ATOM 3087 N N . ASP B 1 19 ? -19.906 19.078 24.562 1 93.88 19 ASP B N 1
ATOM 3088 C CA . ASP B 1 19 ? -19.797 18.188 25.719 1 93.88 19 ASP B CA 1
ATOM 3089 C C . ASP B 1 19 ? -18.781 18.719 26.719 1 93.88 19 ASP B C 1
ATOM 3091 O O . ASP B 1 19 ? -18.891 18.438 27.922 1 93.88 19 ASP B O 1
ATOM 3095 N N . LEU B 1 20 ? -17.875 19.5 26.266 1 90.81 20 LEU B N 1
ATOM 3096 C CA . LEU B 1 20 ? -16.891 20.109 27.141 1 90.81 20 LEU B CA 1
ATOM 3097 C C . LEU B 1 20 ? -17.453 21.344 27.828 1 90.81 20 LEU B C 1
ATOM 3099 O O . LEU B 1 20 ? -16.781 21.953 28.656 1 90.81 20 LEU B O 1
ATOM 3103 N N . GLY B 1 21 ? -18.703 21.734 27.375 1 90.12 21 GLY B N 1
ATOM 3104 C CA . GLY B 1 21 ? -19.359 22.875 28 1 90.12 21 GLY B CA 1
ATOM 3105 C C . GLY B 1 21 ? -19.156 24.172 27.25 1 90.12 21 GLY B C 1
ATOM 3106 O O . GLY B 1 21 ? -19.453 25.25 27.781 1 90.12 21 GLY B O 1
ATOM 3107 N N . ALA B 1 22 ? -18.719 24.078 26.031 1 91.44 22 ALA B N 1
ATOM 3108 C CA . ALA B 1 22 ? -18.453 25.281 25.25 1 91.44 22 ALA B CA 1
ATOM 3109 C C . ALA B 1 22 ? -19.719 25.812 24.578 1 91.44 22 ALA B C 1
ATOM 3111 O O . ALA B 1 22 ? -20.594 25.047 24.203 1 91.44 22 ALA B O 1
ATOM 3112 N N . ARG B 1 23 ? -19.891 27.125 24.562 1 94.81 23 ARG B N 1
ATOM 3113 C CA . ARG B 1 23 ? -20.844 27.766 23.672 1 94.81 23 ARG B CA 1
ATOM 3114 C C . ARG B 1 23 ? -20.266 27.938 22.266 1 94.81 23 ARG B C 1
ATOM 3116 O O . ARG B 1 23 ? -19.312 28.688 22.062 1 94.81 23 ARG B O 1
ATOM 3123 N N . LEU B 1 24 ? -20.938 27.266 21.375 1 96 24 LEU B N 1
ATOM 3124 C CA . LEU B 1 24 ? -20.312 27.109 20.062 1 96 24 LEU B CA 1
ATOM 3125 C C . LEU B 1 24 ? -21.062 27.922 19 1 96 24 LEU B C 1
ATOM 3127 O O . LEU B 1 24 ? -22.297 27.922 18.969 1 96 24 LEU B O 1
ATOM 3131 N N . ASP B 1 25 ? -20.344 28.688 18.25 1 96.56 25 ASP B N 1
ATOM 3132 C CA . ASP B 1 25 ? -20.812 29.281 17 1 96.56 25 ASP B CA 1
ATOM 3133 C C . ASP B 1 25 ? -20.047 28.719 15.805 1 96.56 25 ASP B C 1
ATOM 3135 O O . ASP B 1 25 ? -18.828 28.859 15.711 1 96.56 25 ASP B O 1
ATOM 3139 N N . VAL B 1 26 ? -20.781 27.984 14.961 1 96.19 26 VAL B N 1
ATOM 3140 C CA . VAL B 1 26 ? -20.141 27.344 13.805 1 96.19 26 VAL B CA 1
ATOM 3141 C C . VAL B 1 26 ? -20.625 28.016 12.523 1 96.19 26 VAL B C 1
ATOM 3143 O O . VAL B 1 26 ? -21.812 28 12.211 1 96.19 26 VAL B O 1
ATOM 3146 N N . ASP B 1 27 ? -19.672 28.641 11.797 1 95.5 27 ASP B N 1
ATOM 3147 C CA . ASP B 1 27 ? -19.969 29.266 10.5 1 95.5 27 ASP B CA 1
ATOM 3148 C C . ASP B 1 27 ? -18.766 29.141 9.555 1 95.5 27 ASP B C 1
ATOM 3150 O O . ASP B 1 27 ? -17.938 30.047 9.477 1 95.5 27 ASP B O 1
ATOM 3154 N N . PRO B 1 28 ? -18.766 28.031 8.773 1 91.62 28 PRO B N 1
ATOM 3155 C CA . PRO B 1 28 ? -17.609 27.766 7.902 1 91.62 28 PRO B CA 1
ATOM 3156 C C . PRO B 1 28 ? -17.516 28.75 6.746 1 91.62 28 PRO B C 1
ATOM 3158 O O . PRO B 1 28 ? -16.562 28.688 5.957 1 91.62 28 PRO B O 1
ATOM 3161 N N . LYS B 1 29 ? -18.438 29.797 6.613 1 89.69 29 LYS B N 1
ATOM 3162 C CA . LYS B 1 29 ? -18.438 30.75 5.508 1 89.69 29 LYS B CA 1
ATOM 3163 C C . LYS B 1 29 ? -17.734 32.062 5.902 1 89.69 29 LYS B C 1
ATOM 3165 O O . LYS B 1 29 ? -17.5 32.906 5.059 1 89.69 29 LYS B O 1
ATOM 3170 N N . LEU B 1 30 ? -17.297 32.156 7.117 1 92.69 30 LEU B N 1
ATOM 3171 C CA . LEU B 1 30 ? -16.688 33.375 7.617 1 92.69 30 LEU B CA 1
ATOM 3172 C C . LEU B 1 30 ? -15.289 33.562 7.027 1 92.69 30 LEU B C 1
ATOM 3174 O O . LEU B 1 30 ? -14.484 32.625 7.02 1 92.69 30 LEU B O 1
ATOM 3178 N N . GLU B 1 31 ? -15.047 34.719 6.469 1 92.75 31 GLU B N 1
ATOM 3179 C CA . GLU B 1 31 ? -13.734 35.125 5.961 1 92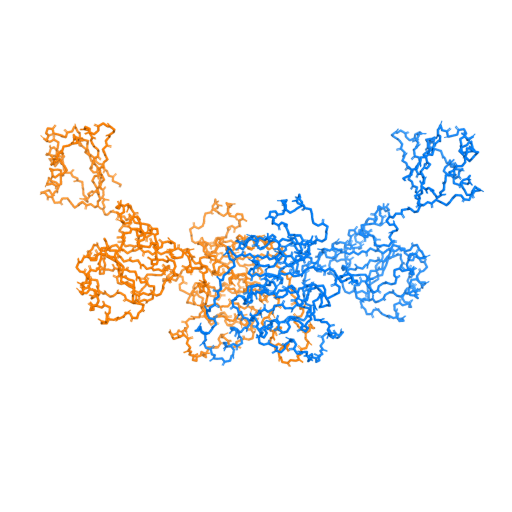.75 31 GLU B CA 1
ATOM 3180 C C . GLU B 1 31 ? -13.594 36.625 5.891 1 92.75 31 GLU B C 1
ATOM 3182 O O . GLU B 1 31 ? -14.594 37.344 5.914 1 92.75 31 GLU B O 1
ATOM 3187 N N . GLY B 1 32 ? -12.398 37.094 5.887 1 93.81 32 GLY B N 1
ATOM 3188 C CA . GLY B 1 32 ? -12.148 38.5 5.719 1 93.81 32 GLY B CA 1
ATOM 3189 C C . GLY B 1 32 ? -12.969 39.375 6.656 1 93.81 32 GLY B C 1
ATOM 3190 O O . GLY B 1 32 ? -12.961 39.156 7.871 1 93.81 32 GLY B O 1
ATOM 3191 N N . GLU B 1 33 ? -13.742 40.219 6.059 1 94.88 33 GLU B N 1
ATOM 3192 C CA . GLU B 1 33 ? -14.5 41.219 6.84 1 94.88 33 GLU B CA 1
ATOM 3193 C C . GLU B 1 33 ? -15.609 40.531 7.641 1 94.88 33 GLU B C 1
ATOM 3195 O O . GLU B 1 33 ? -15.938 40.969 8.742 1 94.88 33 GLU B O 1
ATOM 3200 N N . THR B 1 34 ? -16.172 39.5 7.121 1 96.94 34 THR B N 1
ATOM 3201 C CA . THR B 1 34 ? -17.234 38.812 7.848 1 96.94 34 THR B CA 1
ATOM 3202 C C . THR B 1 34 ? -16.688 38.125 9.094 1 96.94 34 THR B C 1
ATOM 3204 O O . THR B 1 34 ? -17.359 38.062 10.117 1 96.94 34 THR B O 1
ATOM 3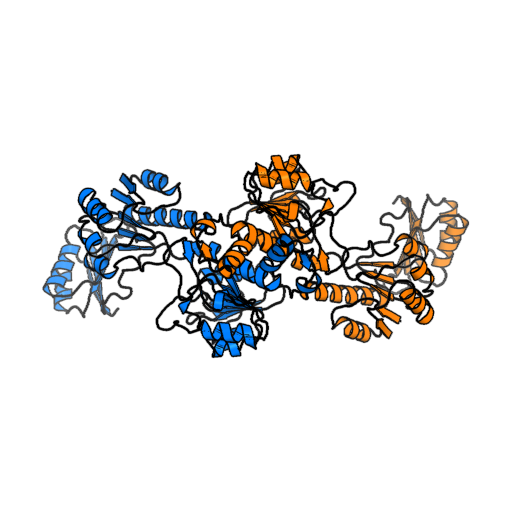207 N N . LEU B 1 35 ? -15.484 37.594 8.969 1 97.06 35 LEU B N 1
ATOM 3208 C CA . LEU B 1 35 ? -14.852 37.031 10.156 1 97.06 35 LEU B CA 1
ATOM 3209 C C . LEU B 1 35 ? -14.594 38.094 11.203 1 97.06 35 LEU B C 1
ATOM 3211 O O . LEU B 1 35 ? -14.844 37.906 12.391 1 97.06 35 LEU B O 1
ATOM 3215 N N . GLY B 1 36 ? -14.109 39.25 10.734 1 96.38 36 GLY B N 1
ATOM 3216 C CA . GLY B 1 36 ? -13.883 40.344 11.648 1 96.38 36 GLY B CA 1
ATOM 3217 C C . GLY B 1 36 ? -15.133 40.781 12.398 1 96.38 36 GLY B C 1
ATOM 3218 O O . GLY B 1 36 ? -15.086 41.031 13.602 1 96.38 36 GLY B O 1
ATOM 3219 N N . ALA B 1 37 ? -16.172 40.875 11.664 1 96.88 37 ALA B N 1
ATOM 3220 C CA . ALA B 1 37 ? -17.453 41.281 12.273 1 96.88 37 ALA B CA 1
ATOM 3221 C C . ALA B 1 37 ? -17.891 40.25 13.305 1 96.88 37 ALA B C 1
ATOM 3223 O O . ALA B 1 37 ? -18.391 40.594 14.375 1 96.88 37 ALA B O 1
ATOM 3224 N N . ALA B 1 38 ? -17.75 38.969 12.977 1 97.12 38 ALA B N 1
ATOM 3225 C CA . ALA B 1 38 ? -18.125 37.906 13.898 1 97.12 38 ALA B CA 1
ATOM 3226 C C . ALA B 1 38 ? -17.266 37.938 15.156 1 97.12 38 ALA B C 1
ATOM 3228 O O . ALA B 1 38 ? -17.75 37.719 16.266 1 97.12 38 ALA B O 1
ATOM 3229 N N . MET B 1 39 ? -16.047 38.188 14.938 1 95.94 39 MET B N 1
ATOM 3230 C CA . MET B 1 39 ? -15.109 38.281 16.047 1 95.94 39 MET B CA 1
ATOM 3231 C C . MET B 1 39 ? -15.508 39.375 17.016 1 95.94 39 MET B C 1
ATOM 3233 O O . MET B 1 39 ? -15.445 39.219 18.234 1 95.94 39 MET B O 1
ATOM 3237 N N . ARG B 1 40 ? -15.922 40.5 16.484 1 94.44 40 ARG B N 1
ATOM 3238 C CA . ARG B 1 40 ? -16.328 41.656 17.297 1 94.44 40 ARG B CA 1
ATOM 3239 C C . ARG B 1 40 ? -17.625 41.375 18.031 1 94.44 40 ARG B C 1
ATOM 3241 O O . ARG B 1 40 ? -17.766 41.688 19.219 1 94.44 40 ARG B O 1
ATOM 3248 N N . GLU B 1 41 ? -18.484 40.781 17.328 1 96.56 41 GLU B N 1
ATOM 3249 C CA . GLU B 1 41 ? -19.828 40.562 17.859 1 96.56 41 GLU B CA 1
ATOM 3250 C C . GLU B 1 41 ? -19.828 39.469 18.891 1 96.56 41 GLU B C 1
ATOM 3252 O O . GLU B 1 41 ? -20.422 39.625 19.969 1 96.56 41 GLU B O 1
ATOM 3257 N N . LEU B 1 42 ? -19.234 38.375 18.609 1 95.38 42 LEU B N 1
ATOM 3258 C CA . LEU B 1 42 ? -19.297 37.188 19.469 1 95.38 42 LEU B CA 1
ATOM 3259 C C . LEU B 1 42 ? -18.219 37.219 20.531 1 95.38 42 LEU B C 1
ATOM 3261 O O . LEU B 1 42 ? -18.375 36.625 21.594 1 95.38 42 LEU B O 1
ATOM 3265 N N . ASP B 1 43 ? -17.109 37.844 20.203 1 92 43 ASP B N 1
ATOM 3266 C CA . ASP B 1 43 ? -15.953 38 21.078 1 92 43 ASP B CA 1
ATOM 3267 C C . ASP B 1 43 ? -15.547 36.656 21.688 1 92 43 ASP B C 1
ATOM 3269 O O . ASP B 1 43 ? -15.477 36.5 22.906 1 92 43 ASP B O 1
ATOM 3273 N N . PRO B 1 44 ? -15.258 35.656 20.828 1 95.44 44 PRO B N 1
ATOM 3274 C CA . PRO B 1 44 ? -14.93 34.312 21.297 1 95.44 44 PRO B CA 1
ATOM 3275 C C . PRO B 1 44 ? -13.594 34.25 22.016 1 95.44 44 PRO B C 1
ATOM 3277 O O . PRO B 1 44 ? -12.688 35.062 21.734 1 95.44 44 PRO B O 1
ATOM 3280 N N . GLU B 1 45 ? -13.469 33.344 22.922 1 89.44 45 GLU B N 1
ATOM 3281 C CA . GLU B 1 45 ? -12.203 33.062 23.594 1 89.44 45 GLU B CA 1
ATOM 3282 C C . GLU B 1 45 ? -11.305 32.188 22.719 1 89.44 45 GLU B C 1
ATOM 3284 O O . GLU B 1 45 ? -10.078 32.281 22.812 1 89.44 45 GLU B O 1
ATOM 3289 N N . VAL B 1 46 ? -11.977 31.297 21.938 1 95.19 46 VAL B N 1
ATOM 3290 C CA . VAL B 1 46 ? -11.266 30.375 21.078 1 95.19 46 VAL B CA 1
ATOM 3291 C C . VAL B 1 46 ? -11.773 30.5 19.641 1 95.19 46 VAL B C 1
ATOM 3293 O O . VAL B 1 46 ? -12.984 30.547 19.406 1 95.19 46 VAL B O 1
ATOM 3296 N N . LEU B 1 47 ? -10.844 30.672 18.719 1 97 47 LEU B N 1
ATOM 3297 C CA . LEU B 1 47 ? -11.133 30.656 17.297 1 97 47 LEU B CA 1
ATOM 3298 C C . LEU B 1 47 ? -10.531 29.422 16.625 1 97 47 LEU B C 1
ATOM 3300 O O . LEU B 1 47 ? -9.344 29.141 16.797 1 97 47 LEU B O 1
ATOM 3304 N N . ILE B 1 48 ? -11.352 28.641 15.984 1 97 48 ILE B N 1
ATOM 3305 C CA . ILE B 1 48 ? -10.875 27.469 15.266 1 97 48 ILE B CA 1
ATOM 3306 C C . ILE B 1 48 ? -11.008 27.688 13.758 1 97 48 ILE B C 1
ATOM 3308 O O . ILE B 1 48 ? -12.094 28.031 13.273 1 97 48 ILE B O 1
ATOM 3312 N N . VAL B 1 49 ? -9.859 27.547 13.062 1 95.44 49 VAL B N 1
ATOM 3313 C CA . VAL B 1 49 ? -9.844 27.719 11.617 1 95.44 49 VAL B CA 1
ATOM 3314 C C . VAL B 1 49 ? -9.117 26.547 10.969 1 95.44 49 VAL B C 1
ATOM 3316 O O . VAL B 1 49 ? -8.484 25.734 11.656 1 95.44 49 VAL B O 1
ATOM 3319 N N . ARG B 1 50 ? -9.312 26.344 9.672 1 90.5 50 ARG B N 1
ATOM 3320 C CA . ARG B 1 50 ? -8.562 25.359 8.883 1 90.5 50 ARG B CA 1
ATOM 3321 C C . ARG B 1 50 ? -7.832 26.047 7.727 1 90.5 50 ARG B C 1
ATOM 3323 O O . ARG B 1 50 ? -6.602 26.109 7.719 1 90.5 50 ARG B O 1
ATOM 3330 N N . SER B 1 51 ? -8.594 26.703 6.848 1 85.31 51 SER B N 1
ATOM 3331 C CA . SER B 1 51 ? -8.008 27.406 5.711 1 85.31 51 SER B CA 1
ATOM 3332 C C . SER B 1 51 ? -8.281 28.906 5.789 1 85.31 51 SER B C 1
ATOM 3334 O O . SER B 1 51 ? -7.613 29.688 5.121 1 85.31 51 SER B O 1
ATOM 3336 N N . THR B 1 52 ? -9.172 29.312 6.68 1 90.5 52 THR B N 1
ATOM 3337 C CA . THR B 1 52 ? -9.547 30.719 6.824 1 90.5 52 THR B CA 1
ATOM 3338 C C . THR B 1 52 ? -8.367 31.547 7.324 1 90.5 52 THR B C 1
ATOM 3340 O O . THR B 1 52 ? -7.715 31.172 8.305 1 90.5 52 THR B O 1
ATOM 3343 N N . LYS B 1 53 ? -8.094 32.594 6.621 1 93 53 LYS B N 1
ATOM 3344 C CA . LYS B 1 53 ? -6.996 33.5 7.008 1 93 53 LYS B CA 1
ATOM 3345 C C . LYS B 1 53 ? -7.34 34.281 8.266 1 93 53 LYS B C 1
ATOM 3347 O O . LYS B 1 53 ? -8.453 34.781 8.398 1 93 53 LYS B O 1
ATOM 3352 N N . VAL B 1 54 ? -6.441 34.344 9.156 1 94.88 54 VAL B N 1
ATOM 3353 C CA . VAL B 1 54 ? -6.57 35.125 10.383 1 94.88 54 VAL B CA 1
ATOM 3354 C C . VAL B 1 54 ? -5.512 36.219 10.406 1 94.88 54 VAL B C 1
ATOM 3356 O O . VAL B 1 54 ? -4.352 35.969 10.727 1 94.88 54 VAL B O 1
ATOM 3359 N N . THR B 1 55 ? -5.965 37.406 10.148 1 95.62 55 THR B N 1
ATOM 3360 C CA . THR B 1 55 ? -5.062 38.531 10.062 1 95.62 55 THR B CA 1
ATOM 3361 C C . THR B 1 55 ? -4.961 39.25 11.406 1 95.62 55 THR B C 1
ATOM 3363 O O . THR B 1 55 ? -5.676 38.906 12.352 1 95.62 55 THR B O 1
ATOM 3366 N N . ALA B 1 56 ? -4.043 40.219 11.391 1 92.62 56 ALA B N 1
ATOM 3367 C CA . ALA B 1 56 ? -3.879 41.031 12.586 1 92.62 56 ALA B CA 1
ATOM 3368 C C . ALA B 1 56 ? -5.195 41.719 12.984 1 92.62 56 ALA B C 1
ATOM 3370 O O . ALA B 1 56 ? -5.516 41.812 14.172 1 92.62 56 ALA B O 1
ATOM 3371 N N . GLN B 1 57 ? -5.898 42.094 12.008 1 95.12 57 GLN B N 1
ATOM 3372 C CA . GLN B 1 57 ? -7.176 42.75 12.25 1 95.12 57 GLN B CA 1
ATOM 3373 C C . GLN B 1 57 ? -8.156 41.812 12.945 1 95.12 57 GLN B C 1
ATOM 3375 O O . GLN B 1 57 ? -8.914 42.219 13.828 1 95.12 57 GLN B O 1
ATOM 3380 N N . HIS B 1 58 ? -8.195 40.562 12.508 1 96.31 58 HIS B N 1
ATOM 3381 C CA . HIS B 1 58 ? -9.078 39.594 13.133 1 96.31 58 HIS B CA 1
ATOM 3382 C C . HIS B 1 58 ? -8.711 39.375 14.594 1 96.31 58 HIS B C 1
ATOM 3384 O O . HIS B 1 58 ? -9.594 39.25 15.453 1 96.31 58 HIS B O 1
ATOM 3390 N N . VAL B 1 59 ? -7.434 39.281 14.883 1 91.5 59 VAL B N 1
ATOM 3391 C CA . VAL B 1 59 ? -6.938 39.062 16.234 1 91.5 59 VAL B CA 1
ATOM 3392 C C . VAL B 1 59 ? -7.34 40.25 17.125 1 91.5 59 VAL B C 1
ATOM 3394 O O . VAL B 1 59 ? -7.785 40.062 18.25 1 91.5 59 VAL B O 1
ATOM 3397 N N . GLU B 1 60 ? -7.238 41.438 16.562 1 87.75 60 GLU B N 1
ATOM 3398 C CA . GLU B 1 60 ? -7.535 42.656 17.297 1 87.75 60 GLU B CA 1
ATOM 3399 C C . GLU B 1 60 ? -9.039 42.812 17.531 1 87.75 60 GLU B C 1
ATOM 3401 O O . GLU B 1 60 ? -9.461 43.406 18.516 1 87.75 60 GLU B O 1
ATOM 3406 N N . SER B 1 61 ? -9.773 42.25 16.688 1 90.75 61 SER B N 1
ATOM 3407 C CA . SER B 1 61 ? -11.227 42.375 16.766 1 90.75 61 SER B CA 1
ATOM 3408 C C . SER B 1 61 ? -11.797 41.562 17.922 1 90.75 61 SER B C 1
ATOM 3410 O O . SER B 1 61 ? -12.867 41.875 18.438 1 90.75 61 SER B O 1
ATOM 3412 N N . GLY B 1 62 ? -11.133 40.5 18.266 1 86.88 62 GLY B N 1
ATOM 3413 C CA . GLY B 1 62 ? -11.562 39.656 19.391 1 86.88 62 GLY B CA 1
ATOM 3414 C C . GLY B 1 62 ? -10.898 40.031 20.703 1 86.88 62 GLY B C 1
ATOM 3415 O O . GLY B 1 62 ? -9.805 39.562 21 1 86.88 62 GLY B O 1
ATOM 3416 N N . LYS B 1 63 ? -11.57 40.719 21.516 1 82.75 63 LYS B N 1
ATOM 3417 C CA . LYS B 1 63 ? -10.984 41.188 22.766 1 82.75 63 LYS B CA 1
ATOM 3418 C C . LYS B 1 63 ? -10.727 40.031 23.734 1 82.75 63 LYS B C 1
ATOM 3420 O O . LYS B 1 63 ? -9.75 40.062 24.5 1 82.75 63 LYS B O 1
ATOM 3425 N N . SER B 1 64 ? -11.539 39.094 23.688 1 85.94 64 SER B N 1
ATOM 3426 C CA . SER B 1 64 ? -11.422 37.969 24.609 1 85.94 64 SER B CA 1
ATOM 3427 C C . SER B 1 64 ? -10.609 36.812 24.016 1 85.94 64 SER B C 1
ATOM 3429 O O . SER B 1 64 ? -10.328 35.844 24.703 1 85.94 64 SER B O 1
ATOM 3431 N N . LEU B 1 65 ? -10.211 36.969 22.766 1 91.19 65 LEU B N 1
ATOM 3432 C CA . LEU B 1 65 ? -9.516 35.906 22.062 1 91.19 65 LEU B CA 1
ATOM 3433 C C . LEU B 1 65 ? -8.242 35.5 22.797 1 91.19 65 LEU B C 1
ATOM 3435 O O . LEU B 1 65 ? -7.414 36.375 23.109 1 91.19 65 LEU B O 1
ATOM 3439 N N . SER B 1 66 ? -8.164 34.219 23.078 1 87.75 66 SER B N 1
ATOM 3440 C CA . SER B 1 66 ? -7.004 33.781 23.844 1 87.75 66 SER B CA 1
ATOM 3441 C C . SER B 1 66 ? -6.336 32.562 23.172 1 87.75 66 SER B C 1
ATOM 3443 O O . SER B 1 66 ? -5.176 32.281 23.453 1 87.75 66 SER B O 1
ATOM 3445 N N . LEU B 1 67 ? -7.031 31.891 22.266 1 91.56 67 LEU B N 1
ATOM 3446 C CA . LEU B 1 67 ? -6.504 30.703 21.594 1 91.56 67 LEU B CA 1
ATOM 3447 C C . LEU B 1 67 ? -7.023 30.609 20.156 1 91.56 67 LEU B C 1
ATOM 3449 O O . LEU B 1 67 ? -8.219 30.781 19.922 1 91.56 67 LEU B O 1
ATOM 3453 N N . ILE B 1 68 ? -6.098 30.516 19.266 1 94.5 68 ILE B N 1
ATOM 3454 C CA . ILE B 1 68 ? -6.418 30.188 17.891 1 94.5 68 ILE B CA 1
ATOM 3455 C C . ILE B 1 68 ? -5.934 28.766 17.562 1 94.5 68 ILE B C 1
ATOM 3457 O O . ILE B 1 68 ? -4.777 28.422 17.828 1 94.5 68 ILE B O 1
ATOM 3461 N N . ILE B 1 69 ? -6.84 27.938 17.078 1 95.69 69 ILE B N 1
ATOM 3462 C CA . ILE B 1 69 ? -6.461 26.578 16.688 1 95.69 69 ILE B CA 1
ATOM 3463 C C . ILE B 1 69 ? -6.543 26.453 15.164 1 95.69 69 ILE B C 1
ATOM 3465 O O . ILE B 1 69 ? -7.598 26.688 14.57 1 95.69 69 ILE B O 1
ATOM 3469 N N . ARG B 1 70 ? -5.43 26.172 14.625 1 94.94 70 ARG B N 1
ATOM 3470 C CA . ARG B 1 70 ? -5.41 25.781 13.227 1 94.94 70 ARG B CA 1
ATOM 3471 C C . ARG B 1 70 ? -5.656 24.281 13.078 1 94.94 70 ARG B C 1
ATOM 3473 O O . ARG B 1 70 ? -4.777 23.469 13.375 1 94.94 70 ARG B O 1
ATOM 3480 N N . ALA B 1 71 ? -6.812 23.938 12.562 1 93.69 71 ALA B N 1
ATOM 3481 C CA . ALA B 1 71 ? -7.168 22.547 12.352 1 93.69 71 ALA B CA 1
ATOM 3482 C C . ALA B 1 71 ? -6.414 21.953 11.164 1 93.69 71 ALA B C 1
ATOM 3484 O O . ALA B 1 71 ? -7.02 21.594 10.148 1 93.69 71 ALA B O 1
ATOM 3485 N N . GLY B 1 72 ? -5.176 21.703 11.281 1 89.06 72 GLY B N 1
ATOM 3486 C CA . GLY B 1 72 ? -4.215 21.219 10.305 1 89.06 72 GLY B CA 1
ATOM 3487 C C . GLY B 1 72 ? -2.773 21.438 10.727 1 89.06 72 GLY B C 1
ATOM 3488 O O . GLY B 1 72 ? -2.51 21.922 11.836 1 89.06 72 GLY B O 1
ATOM 3489 N N . ALA B 1 73 ? -1.816 21.125 9.891 1 81.25 73 ALA B N 1
ATOM 3490 C CA . ALA B 1 73 ? -0.402 21.203 10.25 1 81.25 73 ALA B CA 1
ATOM 3491 C C . ALA B 1 73 ? 0.156 22.594 9.969 1 81.25 73 ALA B C 1
ATOM 3493 O O . ALA B 1 73 ? 0.951 23.125 10.742 1 81.25 73 ALA B O 1
ATOM 3494 N N . GLY B 1 74 ? -0.227 23.172 8.898 1 78.69 74 GLY B N 1
ATOM 3495 C CA . GLY B 1 74 ? 0.312 24.453 8.492 1 78.69 74 GLY B CA 1
ATOM 3496 C C . GLY B 1 74 ? -0.317 25.625 9.227 1 78.69 74 GLY B C 1
ATOM 3497 O O . GLY B 1 74 ? -1.517 25.609 9.516 1 78.69 74 GLY B O 1
ATOM 3498 N N . VAL B 1 75 ? 0.506 26.703 9.547 1 82.38 75 VAL B N 1
ATOM 3499 C CA . VAL B 1 75 ? -0.02 27.859 10.266 1 82.38 75 VAL B CA 1
ATOM 3500 C C . VAL B 1 75 ? 0.21 29.125 9.445 1 82.38 75 VAL B C 1
ATOM 3502 O O . VAL B 1 75 ? 0.175 30.234 9.984 1 82.38 75 VAL B O 1
ATOM 3505 N N . ASN B 1 76 ? 0.389 28.938 8.156 1 77.38 76 ASN B N 1
ATOM 3506 C CA . ASN B 1 76 ? 0.76 30.047 7.289 1 77.38 76 ASN B CA 1
ATOM 3507 C C . ASN B 1 76 ? -0.387 31.047 7.133 1 77.38 76 ASN B C 1
ATOM 3509 O O . ASN B 1 76 ? -0.166 32.188 6.773 1 77.38 76 ASN B O 1
ATOM 3513 N N . THR B 1 77 ? -1.574 30.672 7.391 1 86 77 THR B N 1
ATOM 3514 C CA . THR B 1 77 ? -2.746 31.516 7.203 1 86 77 THR B CA 1
ATOM 3515 C C . THR B 1 77 ? -2.996 32.375 8.438 1 86 77 THR B C 1
ATOM 3517 O O . THR B 1 77 ? -3.879 33.25 8.43 1 86 77 THR B O 1
ATOM 3520 N N . ILE B 1 78 ? -2.24 32.188 9.469 1 91.06 78 ILE B N 1
ATOM 3521 C CA . ILE B 1 78 ? -2.449 32.906 10.727 1 91.06 78 ILE B CA 1
ATOM 3522 C C . ILE B 1 78 ? -1.317 33.906 10.953 1 91.06 78 ILE B C 1
ATOM 3524 O O . ILE B 1 78 ? -0.142 33.562 10.805 1 91.06 78 ILE B O 1
ATOM 3528 N N . ASP B 1 79 ? -1.671 35.094 11.18 1 91.12 79 ASP B N 1
ATOM 3529 C CA . ASP B 1 79 ? -0.67 36.094 11.57 1 91.12 79 ASP B CA 1
ATOM 3530 C C . ASP B 1 79 ? -0.132 35.781 12.969 1 91.12 79 ASP B C 1
ATOM 3532 O O . ASP B 1 79 ? -0.613 36.375 13.953 1 91.12 79 ASP B O 1
ATOM 3536 N N . MET B 1 80 ? 0.913 35.094 12.992 1 86.94 80 MET B N 1
ATOM 3537 C CA . MET B 1 80 ? 1.479 34.594 14.242 1 86.94 80 MET B CA 1
ATOM 3538 C C . MET B 1 80 ? 2.018 35.75 15.078 1 86.94 80 MET B C 1
ATOM 3540 O O . MET B 1 80 ? 1.914 35.75 16.312 1 86.94 80 MET B O 1
ATOM 3544 N N . SER B 1 81 ? 2.578 36.719 14.453 1 85.19 81 SER B N 1
ATOM 3545 C CA . SER B 1 81 ? 3.141 37.875 15.148 1 85.19 81 SER B CA 1
ATOM 3546 C C . SER B 1 81 ? 2.057 38.656 15.867 1 85.19 81 SER B C 1
ATOM 3548 O O . SER B 1 81 ? 2.232 39.031 17.031 1 85.19 81 SER B O 1
ATOM 3550 N N . ALA B 1 82 ? 1 38.875 15.172 1 85.62 82 ALA B N 1
ATOM 3551 C CA . ALA B 1 82 ? -0.114 39.594 15.773 1 85.62 82 ALA B CA 1
ATOM 3552 C C . ALA B 1 82 ? -0.686 38.844 16.969 1 85.62 82 ALA B C 1
ATOM 3554 O O . ALA B 1 82 ? -1.029 39.438 17.984 1 85.62 82 ALA B O 1
ATOM 3555 N N . ALA B 1 83 ? -0.794 37.531 16.859 1 87.56 83 ALA B N 1
ATOM 3556 C CA . ALA B 1 83 ? -1.297 36.688 17.953 1 87.56 83 ALA B CA 1
ATOM 3557 C C . ALA B 1 83 ? -0.369 36.75 19.172 1 87.56 83 ALA B C 1
ATOM 3559 O O . ALA B 1 83 ? -0.823 36.969 20.297 1 87.56 83 ALA B O 1
ATOM 3560 N N . SER B 1 84 ? 0.877 36.656 18.938 1 78.94 84 SER B N 1
ATOM 3561 C CA . SER B 1 84 ? 1.87 36.719 20 1 78.94 84 SER B CA 1
ATOM 3562 C C . SER B 1 84 ? 1.87 38.062 20.703 1 78.94 84 SER B C 1
ATOM 3564 O O . SER B 1 84 ? 1.961 38.125 21.938 1 78.94 84 SER B O 1
ATOM 3566 N N . ALA B 1 85 ? 1.773 39.094 19.906 1 76.81 85 ALA B N 1
ATOM 3567 C CA . ALA B 1 85 ? 1.808 40.438 20.438 1 76.81 85 ALA B CA 1
ATOM 3568 C C . ALA B 1 85 ? 0.631 40.688 21.375 1 76.81 85 ALA B C 1
ATOM 3570 O O . ALA B 1 85 ? 0.717 41.531 22.281 1 76.81 85 ALA B O 1
ATOM 3571 N N . ARG B 1 86 ? -0.404 39.938 21.219 1 78.81 86 ARG B N 1
ATOM 3572 C CA . ARG B 1 86 ? -1.607 40.125 22.016 1 78.81 86 ARG B CA 1
ATOM 3573 C C . ARG B 1 86 ? -1.768 39.031 23.047 1 78.81 86 ARG B C 1
ATOM 3575 O O . ARG B 1 86 ? -2.801 38.938 23.703 1 78.81 86 ARG B O 1
ATOM 3582 N N . GLY B 1 87 ? -0.771 38.156 23.125 1 76.31 87 GLY B N 1
ATOM 3583 C CA . GLY B 1 87 ? -0.808 37.062 24.078 1 76.31 87 GLY B CA 1
ATOM 3584 C C . GLY B 1 87 ? -1.835 36 23.734 1 76.31 87 GLY B C 1
ATOM 3585 O O . GLY B 1 87 ? -2.471 35.438 24.625 1 76.31 87 GLY B O 1
ATOM 3586 N N . VAL B 1 88 ? -2.133 35.844 22.484 1 86.06 88 VAL B N 1
ATOM 3587 C CA . VAL B 1 88 ? -3.062 34.812 22.016 1 86.06 88 VAL B CA 1
ATOM 3588 C C . VAL B 1 88 ? -2.291 33.562 21.594 1 86.06 88 VAL B C 1
ATOM 3590 O O . VAL B 1 88 ? -1.397 33.625 20.734 1 86.06 88 VAL B O 1
ATOM 3593 N N . TYR B 1 89 ? -2.625 32.375 22.203 1 84.38 89 TYR B N 1
ATOM 3594 C CA . TYR B 1 89 ? -1.994 31.125 21.828 1 84.38 89 TYR B CA 1
ATOM 3595 C C . TYR B 1 89 ? -2.393 30.719 20.422 1 84.38 89 TYR B C 1
ATOM 3597 O O . TYR B 1 89 ? -3.531 30.953 20 1 84.38 89 TYR B O 1
ATOM 3605 N N . VAL B 1 90 ? -1.405 30.234 19.703 1 90.19 90 VAL B N 1
ATOM 3606 C CA . VAL B 1 90 ? -1.696 29.594 18.422 1 90.19 90 VAL B CA 1
ATOM 3607 C C . VAL B 1 90 ? -1.242 28.141 18.469 1 90.19 90 VAL B C 1
ATOM 3609 O O . VAL B 1 90 ? -0.074 27.844 18.734 1 90.19 90 VAL B O 1
ATOM 3612 N N . ALA B 1 91 ? -2.219 27.234 18.375 1 90.94 91 ALA B N 1
ATOM 3613 C CA . ALA B 1 91 ? -1.93 25.797 18.359 1 90.94 91 ALA B CA 1
ATOM 3614 C C . ALA B 1 91 ? -2.355 25.172 17.031 1 90.94 91 ALA B C 1
ATOM 3616 O O . ALA B 1 91 ? -3.271 25.672 16.375 1 90.94 91 ALA B O 1
ATOM 3617 N N . ASN B 1 92 ? -1.582 24.172 16.594 1 92.81 92 ASN B N 1
ATOM 3618 C CA . ASN B 1 92 ? -1.949 23.453 15.375 1 92.81 92 ASN B CA 1
ATOM 3619 C C . ASN B 1 92 ? -2.068 21.953 15.617 1 92.81 92 ASN B C 1
ATOM 3621 O O . ASN B 1 92 ? -2.182 21.516 16.766 1 92.81 92 ASN B O 1
ATOM 3625 N N . CYS B 1 93 ? -2.371 21.188 14.594 1 91.81 93 CYS B N 1
ATOM 3626 C CA . CYS B 1 93 ? -2.564 19.75 14.695 1 91.81 93 CYS B CA 1
ATOM 3627 C C . CYS B 1 93 ? -1.542 19 13.844 1 91.81 93 CYS B C 1
ATOM 3629 O O . CYS B 1 93 ? -1.907 18.297 12.906 1 91.81 93 CYS B O 1
ATOM 3631 N N . PRO B 1 94 ? -0.25 19.031 14.297 1 87.31 94 PRO B N 1
ATOM 3632 C CA . PRO B 1 94 ? 0.81 18.438 13.477 1 87.31 94 PRO B CA 1
ATOM 3633 C C . PRO B 1 94 ? 0.731 16.922 13.422 1 87.31 94 PRO B C 1
ATOM 3635 O O . PRO B 1 94 ? 0.401 16.281 14.422 1 87.31 94 PRO B O 1
ATOM 3638 N N . GLY B 1 95 ? 0.984 16.359 12.266 1 89.81 95 GLY B N 1
ATOM 3639 C CA . GLY B 1 95 ? 1.155 14.922 12.117 1 89.81 95 GLY B CA 1
ATOM 3640 C C . GLY B 1 95 ? -0.158 14.172 11.984 1 89.81 95 GLY B C 1
ATOM 3641 O O . GLY B 1 95 ? -0.169 12.969 11.727 1 89.81 95 GLY B O 1
ATOM 3642 N N . LYS B 1 96 ? -1.258 14.852 12.109 1 91.06 96 LYS B N 1
ATOM 3643 C CA . LYS B 1 96 ? -2.551 14.172 12.133 1 91.06 96 LYS B CA 1
ATOM 3644 C C . LYS B 1 96 ? -2.957 13.719 10.734 1 91.06 96 LYS B C 1
ATOM 3646 O O . LYS B 1 96 ? -3.814 12.844 10.586 1 91.06 96 LYS B O 1
ATOM 3651 N N . ASN B 1 97 ? -2.264 14.25 9.797 1 92.19 97 ASN B N 1
ATOM 3652 C CA . ASN B 1 97 ? -2.537 13.836 8.43 1 92.19 97 ASN B CA 1
ATOM 3653 C C . ASN B 1 97 ? -1.478 12.867 7.918 1 92.19 97 ASN B C 1
ATOM 3655 O O . ASN B 1 97 ? -1.521 12.445 6.758 1 92.19 97 ASN B O 1
ATOM 3659 N N . ALA B 1 98 ? -0.567 12.461 8.766 1 95.44 98 ALA B N 1
ATOM 3660 C CA . ALA B 1 98 ? 0.615 11.719 8.336 1 95.44 98 ALA B CA 1
ATOM 3661 C C . ALA B 1 98 ? 0.229 10.367 7.73 1 95.44 98 ALA B C 1
ATOM 3663 O O . ALA B 1 98 ? 0.765 9.969 6.691 1 95.44 98 ALA B O 1
ATOM 3664 N N . ALA B 1 99 ? -0.691 9.711 8.328 1 96.31 99 ALA B N 1
ATOM 3665 C CA . ALA B 1 99 ? -1.102 8.398 7.832 1 96.31 99 ALA B CA 1
ATOM 3666 C C . ALA B 1 99 ? -1.731 8.508 6.445 1 96.31 99 ALA B C 1
ATOM 3668 O O . ALA B 1 99 ? -1.463 7.688 5.566 1 96.31 99 ALA B O 1
ATOM 3669 N N . ALA B 1 100 ? -2.568 9.523 6.309 1 97 100 ALA B N 1
ATOM 3670 C CA . ALA B 1 100 ? -3.238 9.734 5.027 1 97 100 ALA B CA 1
ATOM 3671 C C . ALA B 1 100 ? -2.227 9.992 3.916 1 97 100 ALA B C 1
ATOM 3673 O O . ALA B 1 100 ? -2.33 9.422 2.828 1 97 100 ALA B O 1
ATOM 3674 N N . VAL B 1 101 ? -1.289 10.82 4.176 1 97.5 101 VAL B N 1
ATOM 3675 C CA . VAL B 1 101 ? -0.282 11.156 3.178 1 97.5 101 VAL B CA 1
ATOM 3676 C C . VAL B 1 101 ? 0.584 9.938 2.879 1 97.5 101 VAL B C 1
ATOM 3678 O O . VAL B 1 101 ? 0.96 9.703 1.729 1 97.5 101 VAL B O 1
ATOM 3681 N N . ALA B 1 102 ? 0.895 9.18 3.906 1 98.56 102 ALA B N 1
ATOM 3682 C CA . ALA B 1 102 ? 1.688 7.969 3.727 1 98.56 102 ALA B CA 1
ATOM 3683 C C . ALA B 1 102 ? 0.96 6.965 2.84 1 98.56 102 ALA B C 1
ATOM 3685 O O . ALA B 1 102 ? 1.58 6.297 2.008 1 98.56 102 ALA B O 1
ATOM 3686 N N . GLU B 1 103 ? -0.366 6.828 3.039 1 98.56 103 GLU B N 1
ATOM 3687 C CA . GLU B 1 103 ? -1.164 5.945 2.193 1 98.56 103 GLU B CA 1
ATOM 3688 C C . GLU B 1 103 ? -1.041 6.332 0.722 1 98.56 103 GLU B C 1
ATOM 3690 O O . GLU B 1 103 ? -0.821 5.473 -0.134 1 98.56 103 GLU B O 1
ATOM 3695 N N . LEU B 1 104 ? -1.126 7.609 0.447 1 98.69 104 LEU B N 1
ATOM 3696 C CA . LEU B 1 104 ? -1.022 8.062 -0.935 1 98.69 104 LEU B CA 1
ATOM 3697 C C . LEU B 1 104 ? 0.384 7.836 -1.479 1 98.69 104 LEU B C 1
ATOM 3699 O O . LEU B 1 104 ? 0.551 7.484 -2.648 1 98.69 104 LEU B O 1
ATOM 3703 N N . THR B 1 105 ? 1.388 8.062 -0.616 1 98.88 105 THR B N 1
ATOM 3704 C CA . THR B 1 105 ? 2.77 7.816 -1.017 1 98.88 105 THR B CA 1
ATOM 3705 C C . THR B 1 105 ? 2.949 6.371 -1.478 1 98.88 105 THR B C 1
ATOM 3707 O O . THR B 1 105 ? 3.496 6.121 -2.555 1 98.88 105 THR B O 1
ATOM 3710 N N . ILE B 1 106 ? 2.416 5.426 -0.701 1 98.88 106 ILE B N 1
ATOM 3711 C CA . ILE B 1 106 ? 2.494 4.008 -1.033 1 98.88 106 ILE B CA 1
ATOM 3712 C C . ILE B 1 106 ? 1.688 3.73 -2.299 1 98.88 106 ILE B C 1
ATOM 3714 O O . ILE B 1 106 ? 2.121 2.963 -3.162 1 98.88 106 ILE B O 1
ATOM 3718 N N . GLY B 1 107 ? 0.524 4.359 -2.408 1 98.81 107 GLY B N 1
ATOM 3719 C CA . GLY B 1 107 ? -0.287 4.234 -3.607 1 98.81 107 GLY B CA 1
ATOM 3720 C C . GLY B 1 107 ? 0.444 4.652 -4.867 1 98.81 107 GLY B C 1
ATOM 3721 O O . GLY B 1 107 ? 0.382 3.963 -5.887 1 98.81 107 GLY B O 1
ATOM 3722 N N . HIS B 1 108 ? 1.146 5.793 -4.758 1 98.88 108 HIS B N 1
ATOM 3723 C CA . HIS B 1 108 ? 1.926 6.262 -5.898 1 98.88 108 HIS B CA 1
ATOM 3724 C C . HIS B 1 108 ? 3.064 5.301 -6.223 1 98.88 108 HIS B C 1
ATOM 3726 O O . HIS B 1 108 ? 3.344 5.031 -7.391 1 98.88 108 HIS B O 1
ATOM 3732 N N . LEU B 1 109 ? 3.742 4.805 -5.207 1 98.81 109 LEU B N 1
ATOM 3733 C CA . LEU B 1 109 ? 4.836 3.861 -5.426 1 98.81 109 LEU B CA 1
ATOM 3734 C C . LEU B 1 109 ? 4.355 2.646 -6.211 1 98.81 109 LEU B C 1
ATOM 3736 O O . LEU B 1 109 ? 4.988 2.25 -7.191 1 98.81 109 LEU B O 1
ATOM 3740 N N . ILE B 1 110 ? 3.215 2.076 -5.832 1 98.75 110 ILE B N 1
ATOM 3741 C CA . ILE B 1 110 ? 2.691 0.886 -6.496 1 98.75 110 ILE B CA 1
ATOM 3742 C C . ILE B 1 110 ? 2.182 1.251 -7.887 1 98.75 110 ILE B C 1
ATOM 3744 O O . ILE B 1 110 ? 2.375 0.498 -8.844 1 98.75 110 ILE B O 1
ATOM 3748 N N . ASN B 1 111 ? 1.531 2.457 -8 1 98.69 111 ASN B N 1
ATOM 3749 C CA . ASN B 1 111 ? 1.062 2.922 -9.305 1 98.69 111 ASN B CA 1
ATOM 3750 C C . ASN B 1 111 ? 2.213 3.084 -10.289 1 98.69 111 ASN B C 1
ATOM 3752 O O . ASN B 1 111 ? 2.066 2.789 -11.477 1 98.69 111 ASN B O 1
ATOM 3756 N N . LEU B 1 112 ? 3.338 3.578 -9.797 1 98.69 112 LEU B N 1
ATOM 3757 C CA . LEU B 1 112 ? 4.508 3.756 -10.648 1 98.69 112 LEU B CA 1
ATOM 3758 C C . LEU B 1 112 ? 5.055 2.408 -11.109 1 98.69 112 LEU B C 1
ATOM 3760 O O . LEU B 1 112 ? 5.453 2.258 -12.266 1 98.69 112 LEU B O 1
ATOM 3764 N N . ASP B 1 113 ? 5.09 1.452 -10.242 1 98.44 113 ASP B N 1
ATOM 3765 C CA . ASP B 1 113 ? 5.633 0.134 -10.547 1 98.44 113 ASP B CA 1
ATOM 3766 C C . ASP B 1 113 ? 4.707 -0.642 -11.477 1 98.44 113 ASP B C 1
ATOM 3768 O O . ASP B 1 113 ? 5.152 -1.219 -12.469 1 98.44 113 ASP B O 1
ATOM 3772 N N . ARG B 1 114 ? 3.385 -0.555 -11.172 1 98.25 114 ARG B N 1
ATOM 3773 C CA . ARG B 1 114 ? 2.42 -1.42 -11.844 1 98.25 114 ARG B CA 1
ATOM 3774 C C . ARG B 1 114 ? 1.68 -0.665 -12.945 1 98.25 114 ARG B C 1
ATOM 3776 O O . ARG B 1 114 ? 0.881 -1.251 -13.68 1 98.25 114 ARG B O 1
ATOM 3783 N N . ARG B 1 115 ? 1.895 0.632 -13.016 1 97.88 115 ARG B N 1
ATOM 3784 C CA . ARG B 1 115 ? 1.283 1.502 -14.016 1 97.88 115 ARG B CA 1
ATOM 3785 C C . ARG B 1 115 ? -0.236 1.368 -14 1 97.88 115 ARG B C 1
ATOM 3787 O O . ARG B 1 115 ? -0.857 1.188 -15.055 1 97.88 115 ARG B O 1
ATOM 3794 N N . ILE B 1 116 ? -0.799 1.422 -12.797 1 98.44 116 ILE B N 1
ATOM 3795 C CA . ILE B 1 116 ? -2.232 1.231 -12.609 1 98.44 116 ILE B CA 1
ATOM 3796 C C . ILE B 1 116 ? -3.004 2.266 -13.422 1 98.44 116 ILE B C 1
ATOM 3798 O O . ILE B 1 116 ? -3.945 1.922 -14.141 1 98.44 116 ILE B O 1
ATOM 3802 N N . ALA B 1 117 ? -2.564 3.539 -13.414 1 98.25 117 ALA B N 1
ATOM 3803 C CA . ALA B 1 117 ? -3.26 4.605 -14.125 1 98.25 117 ALA B CA 1
ATOM 3804 C C . ALA B 1 117 ? -3.264 4.352 -15.633 1 98.25 117 ALA B C 1
ATOM 3806 O O . ALA B 1 117 ? -4.281 4.551 -16.297 1 98.25 117 ALA B O 1
ATOM 3807 N N . ASP B 1 118 ? -2.156 3.881 -16.172 1 98.06 118 ASP B N 1
ATOM 3808 C CA . ASP B 1 118 ? -2.059 3.592 -17.609 1 98.06 118 ASP B CA 1
ATOM 3809 C C . ASP B 1 118 ? -2.932 2.398 -17.984 1 98.06 118 ASP B C 1
ATOM 3811 O O . ASP B 1 118 ? -3.525 2.375 -19.062 1 98.06 118 ASP B O 1
ATOM 3815 N N . ASN B 1 119 ? -2.947 1.401 -17.109 1 98.06 119 ASN B N 1
ATOM 3816 C CA . ASN B 1 119 ? -3.803 0.242 -17.344 1 98.06 119 ASN B CA 1
ATOM 3817 C C . ASN B 1 119 ? -5.277 0.636 -17.406 1 98.06 119 ASN B C 1
ATOM 3819 O O . ASN B 1 119 ? -6 0.207 -18.297 1 98.06 119 ASN B O 1
ATOM 3823 N N . VAL B 1 120 ? -5.707 1.449 -16.422 1 97.88 120 VAL B N 1
ATOM 3824 C CA . VAL B 1 120 ? -7.094 1.902 -16.375 1 97.88 120 VAL B CA 1
ATOM 3825 C C . VAL B 1 120 ? -7.438 2.664 -17.641 1 97.88 120 VAL B C 1
ATOM 3827 O O . VAL B 1 120 ? -8.477 2.41 -18.266 1 97.88 120 VAL B O 1
ATOM 3830 N N . ALA B 1 121 ? -6.559 3.566 -18.047 1 96.94 121 ALA B N 1
ATOM 3831 C CA . ALA B 1 121 ? -6.777 4.348 -19.266 1 96.94 121 ALA B CA 1
ATOM 3832 C C . ALA B 1 121 ? -6.859 3.443 -20.5 1 96.94 121 ALA B C 1
ATOM 3834 O O . ALA B 1 121 ? -7.703 3.646 -21.375 1 96.94 121 ALA B O 1
ATOM 3835 N N . SER B 1 122 ? -5.98 2.461 -20.594 1 97.31 122 SER B N 1
ATOM 3836 C CA . SER B 1 122 ? -5.934 1.55 -21.734 1 97.31 122 SER B CA 1
ATOM 3837 C C . SER B 1 122 ? -7.215 0.731 -21.844 1 97.31 122 SER B C 1
ATOM 3839 O O . SER B 1 122 ? -7.793 0.609 -22.922 1 97.31 122 SER B O 1
ATOM 3841 N N . LEU B 1 123 ? -7.688 0.18 -20.75 1 97.06 123 LEU B N 1
ATOM 3842 C CA . LEU B 1 123 ? -8.898 -0.638 -20.75 1 97.06 123 LEU B CA 1
ATOM 3843 C C . LEU B 1 123 ? -10.125 0.206 -21.094 1 97.06 123 LEU B C 1
ATOM 3845 O O . LEU B 1 123 ? -11.016 -0.244 -21.812 1 97.06 123 LEU B O 1
ATOM 3849 N N . ARG B 1 124 ? -10.164 1.434 -20.531 1 96.06 124 ARG B N 1
ATOM 3850 C CA . ARG B 1 124 ? -11.273 2.33 -20.828 1 96.06 124 ARG B CA 1
ATOM 3851 C C . ARG B 1 124 ? -11.273 2.736 -22.297 1 96.06 124 ARG B C 1
ATOM 3853 O O . ARG B 1 124 ? -12.305 3.111 -22.844 1 96.06 124 ARG B O 1
ATOM 3860 N N . ALA B 1 125 ? -10.172 2.662 -22.922 1 96.44 125 ALA B N 1
ATOM 3861 C CA . ALA B 1 125 ? -10.047 2.92 -24.344 1 96.44 125 ALA B CA 1
ATOM 3862 C C . ALA B 1 125 ? -10.242 1.641 -25.156 1 96.44 125 ALA B C 1
ATOM 3864 O O . ALA B 1 125 ? -9.953 1.604 -26.359 1 96.44 125 ALA B O 1
ATOM 3865 N N . HIS B 1 126 ? -10.633 0.521 -24.531 1 97.19 126 HIS B N 1
ATOM 3866 C CA . HIS B 1 126 ? -10.977 -0.756 -25.141 1 97.19 126 HIS B CA 1
ATOM 3867 C C . HIS B 1 126 ? -9.734 -1.459 -25.672 1 97.19 126 HIS B C 1
ATOM 3869 O O . HIS B 1 126 ? -9.766 -2.07 -26.75 1 97.19 126 HIS B O 1
ATOM 3875 N N . ARG B 1 127 ? -8.695 -1.299 -24.938 1 97.12 127 ARG B N 1
ATOM 3876 C CA . ARG B 1 127 ? -7.438 -1.92 -25.344 1 97.12 127 ARG B CA 1
ATOM 3877 C C . ARG B 1 127 ? -6.859 -2.775 -24.219 1 97.12 127 ARG B C 1
ATOM 3879 O O . ARG B 1 127 ? -6.625 -2.281 -23.109 1 97.12 127 ARG B O 1
ATOM 3886 N N . TRP B 1 128 ? -6.691 -4.051 -24.516 1 96.44 128 TRP B N 1
ATOM 3887 C CA . TRP B 1 128 ? -5.91 -4.953 -23.688 1 96.44 128 TRP B CA 1
ATOM 3888 C C . TRP B 1 128 ? -4.434 -4.914 -24.062 1 96.44 128 TRP B C 1
ATOM 3890 O O . TRP B 1 128 ? -4.07 -5.285 -25.188 1 96.44 128 TRP B O 1
ATOM 3900 N N . ASP B 1 129 ? -3.553 -4.406 -23.141 1 96.12 129 ASP B N 1
ATOM 3901 C CA . ASP B 1 129 ? -2.152 -4.23 -23.516 1 96.12 129 ASP B CA 1
ATOM 3902 C C . ASP B 1 129 ? -1.22 -4.766 -22.438 1 96.12 129 ASP B C 1
ATOM 3904 O O . ASP B 1 129 ? -0.391 -4.027 -21.906 1 96.12 129 ASP B O 1
ATOM 3908 N N . LYS B 1 130 ? -1.298 -6.02 -22.234 1 93 130 LYS B N 1
ATOM 3909 C CA . LYS B 1 130 ? -0.47 -6.684 -21.234 1 93 130 LYS B CA 1
ATOM 3910 C C . LYS B 1 130 ? 1 -6.676 -21.641 1 93 130 LYS B C 1
ATOM 3912 O O . LYS B 1 130 ? 1.886 -6.586 -20.781 1 93 130 LYS B O 1
ATOM 3917 N N . LYS B 1 131 ? 1.25 -6.766 -22.891 1 90.38 131 LYS B N 1
ATOM 3918 C CA . LYS B 1 131 ? 2.617 -6.789 -23.406 1 90.38 131 LYS B CA 1
ATOM 3919 C C . LYS B 1 131 ? 3.389 -5.547 -22.969 1 90.38 131 LYS B C 1
ATOM 3921 O O . LYS B 1 131 ? 4.547 -5.641 -22.547 1 90.38 131 LYS B O 1
ATOM 3926 N N . THR B 1 132 ? 2.707 -4.398 -23.016 1 92.81 132 THR B N 1
ATOM 3927 C CA . THR B 1 132 ? 3.354 -3.131 -22.703 1 92.81 132 THR B CA 1
ATOM 3928 C C . THR B 1 132 ? 3.252 -2.828 -21.219 1 92.81 132 THR B C 1
ATOM 3930 O O . THR B 1 132 ? 4.203 -2.326 -20.609 1 92.81 132 THR B O 1
ATOM 3933 N N . LEU B 1 133 ? 2.125 -3.188 -20.625 1 94.31 133 LEU B N 1
ATOM 3934 C CA . LEU B 1 133 ? 1.81 -2.697 -19.297 1 94.31 133 LEU B CA 1
ATOM 3935 C C . LEU B 1 133 ? 2.002 -3.795 -18.25 1 94.31 133 LEU B C 1
ATOM 3937 O O . LEU B 1 133 ? 1.804 -3.564 -17.062 1 94.31 133 LEU B O 1
ATOM 3941 N N . GLY B 1 134 ? 2.461 -4.949 -18.734 1 91.69 134 GLY B N 1
ATOM 3942 C CA . GLY B 1 134 ? 2.576 -6.078 -17.828 1 91.69 134 GLY B CA 1
ATOM 3943 C C . GLY B 1 134 ? 3.965 -6.227 -17.234 1 91.69 134 GLY B C 1
ATOM 3944 O O . GLY B 1 134 ? 4.262 -7.227 -16.578 1 91.69 134 GLY B O 1
ATOM 3945 N N . GLU B 1 135 ? 4.828 -5.273 -17.469 1 90.38 135 GLU B N 1
ATOM 3946 C CA . GLU B 1 135 ? 6.18 -5.328 -16.922 1 90.38 135 GLU B CA 1
ATOM 3947 C C . GLU B 1 135 ? 6.305 -4.461 -15.664 1 90.38 135 GLU B C 1
ATOM 3949 O O . GLU B 1 135 ? 6.023 -3.264 -15.703 1 90.38 135 GLU B O 1
ATOM 3954 N N . ALA B 1 136 ? 6.629 -5.117 -14.555 1 95.75 136 ALA B N 1
ATOM 3955 C CA . ALA B 1 136 ? 6.859 -4.426 -13.289 1 95.75 136 ALA B CA 1
ATOM 3956 C C . ALA B 1 136 ? 8.016 -5.055 -12.516 1 95.75 136 ALA B C 1
ATOM 3958 O O . ALA B 1 136 ? 8.391 -6.203 -12.773 1 95.75 136 ALA B O 1
ATOM 3959 N N . ARG B 1 137 ? 8.602 -4.379 -11.672 1 95.88 137 ARG B N 1
ATOM 3960 C CA . ARG B 1 137 ? 9.727 -4.863 -10.883 1 95.88 137 ARG B CA 1
ATOM 3961 C C . ARG B 1 137 ? 9.242 -5.602 -9.633 1 95.88 137 ARG B C 1
ATOM 3963 O O . ARG B 1 137 ? 9.789 -6.648 -9.273 1 95.88 137 ARG B O 1
ATOM 3970 N N . GLY B 1 138 ? 8.195 -5.113 -9.078 1 97.31 138 GLY B N 1
ATOM 3971 C CA . GLY B 1 138 ? 7.852 -5.5 -7.723 1 97.31 138 GLY B CA 1
ATOM 3972 C C . GLY B 1 138 ? 8.586 -4.695 -6.668 1 97.31 138 GLY B C 1
ATOM 3973 O O . GLY B 1 138 ? 9.641 -4.121 -6.941 1 97.31 138 GLY B O 1
ATOM 3974 N N . LEU B 1 139 ? 8.055 -4.664 -5.434 1 97.94 139 LEU B N 1
ATOM 3975 C CA . LEU B 1 139 ? 8.633 -3.793 -4.414 1 97.94 139 LEU B CA 1
ATOM 3976 C C . LEU B 1 139 ? 9.383 -4.609 -3.367 1 97.94 139 LEU B C 1
ATOM 3978 O O . LEU B 1 139 ? 10.336 -4.113 -2.752 1 97.94 139 LEU B O 1
ATOM 3982 N N . ARG B 1 140 ? 8.945 -5.836 -3.133 1 96.5 140 ARG B N 1
ATOM 3983 C CA . ARG B 1 140 ? 9.609 -6.66 -2.129 1 96.5 140 ARG B CA 1
ATOM 3984 C C . ARG B 1 140 ? 11.078 -6.852 -2.467 1 96.5 140 ARG B C 1
ATOM 3986 O O . ARG B 1 140 ? 11.422 -7.184 -3.605 1 96.5 140 ARG B O 1
ATOM 3993 N N . GLY B 1 141 ? 11.898 -6.609 -1.5 1 95.94 141 GLY B N 1
ATOM 3994 C CA . GLY B 1 141 ? 13.328 -6.781 -1.669 1 95.94 141 GLY B CA 1
ATOM 3995 C C . GLY B 1 141 ? 14.008 -5.566 -2.27 1 95.94 141 GLY B C 1
ATOM 3996 O O . GLY B 1 141 ? 15.242 -5.496 -2.309 1 95.94 141 GLY B O 1
ATOM 3997 N N . ARG B 1 142 ? 13.258 -4.594 -2.75 1 98 142 ARG B N 1
ATOM 3998 C CA . ARG B 1 142 ? 13.812 -3.367 -3.311 1 98 142 ARG B CA 1
ATOM 3999 C C . ARG B 1 142 ? 14.078 -2.334 -2.219 1 98 142 ARG B C 1
ATOM 4001 O O . ARG B 1 142 ? 13.625 -2.498 -1.084 1 98 142 ARG B O 1
ATOM 4008 N N . THR B 1 143 ? 14.797 -1.277 -2.568 1 98.75 143 THR B N 1
ATOM 4009 C CA . THR B 1 143 ? 15.203 -0.283 -1.583 1 98.75 143 THR B CA 1
ATOM 4010 C C . THR B 1 143 ? 14.477 1.036 -1.809 1 98.75 143 THR B C 1
ATOM 4012 O O . THR B 1 143 ? 14.406 1.531 -2.936 1 98.75 143 THR B O 1
ATOM 4015 N N . LEU B 1 144 ? 13.891 1.561 -0.746 1 98.94 144 LEU B N 1
ATOM 4016 C CA . LEU B 1 144 ? 13.281 2.885 -0.741 1 98.94 144 LEU B CA 1
ATOM 4017 C C . LEU B 1 144 ? 14.148 3.881 0.024 1 98.94 144 LEU B C 1
ATOM 4019 O O . LEU B 1 144 ? 14.508 3.635 1.177 1 98.94 144 LEU B O 1
ATOM 4023 N N . ALA B 1 145 ? 14.516 4.961 -0.634 1 98.94 145 ALA B N 1
ATOM 4024 C CA . ALA B 1 145 ? 15.141 6.082 0.058 1 98.94 145 ALA B CA 1
ATOM 4025 C C . ALA B 1 145 ? 14.102 7.117 0.485 1 98.94 145 ALA B C 1
ATOM 4027 O O . ALA B 1 145 ? 13.289 7.559 -0.329 1 98.94 145 ALA B O 1
ATOM 4028 N N . VAL B 1 146 ? 14.164 7.414 1.74 1 98.81 146 VAL B N 1
ATOM 4029 C CA . VAL B 1 146 ? 13.258 8.414 2.295 1 98.81 146 VAL B CA 1
ATOM 4030 C C . VAL B 1 146 ? 14.039 9.672 2.662 1 98.81 146 VAL B C 1
ATOM 4032 O O . VAL B 1 146 ? 14.961 9.617 3.477 1 98.81 146 VAL B O 1
ATOM 4035 N N . LEU B 1 147 ? 13.68 10.82 2.027 1 98.75 147 LEU B N 1
ATOM 4036 C CA . LEU B 1 147 ? 14.328 12.094 2.303 1 98.75 147 LEU B CA 1
ATOM 4037 C C . LEU B 1 147 ? 13.461 12.961 3.205 1 98.75 147 LEU B C 1
ATOM 4039 O O . LEU B 1 147 ? 12.414 13.453 2.783 1 98.75 147 LEU B O 1
ATOM 4043 N N . GLY B 1 148 ? 13.883 13.234 4.344 1 97.75 148 GLY B N 1
ATOM 4044 C CA . GLY B 1 148 ? 13.078 13.797 5.418 1 97.75 148 GLY B CA 1
ATOM 4045 C C . GLY B 1 148 ? 12.398 12.734 6.266 1 97.75 148 GLY B C 1
ATOM 4046 O O . GLY B 1 148 ? 11.516 12.016 5.781 1 97.75 148 GLY B O 1
ATOM 4047 N N . VAL B 1 149 ? 12.891 12.648 7.52 1 96.81 149 VAL B N 1
ATOM 4048 C CA . VAL B 1 149 ? 12.352 11.586 8.367 1 96.81 149 VAL B CA 1
ATOM 4049 C C . VAL B 1 149 ? 11.531 12.203 9.5 1 96.81 149 VAL B C 1
ATOM 4051 O O . VAL B 1 149 ? 11.93 12.133 10.672 1 96.81 149 VAL B O 1
ATOM 4054 N N . GLY B 1 150 ? 10.398 12.742 9.133 1 94.44 150 GLY B N 1
ATOM 4055 C CA . GLY B 1 150 ? 9.422 13.266 10.078 1 94.44 150 GLY B CA 1
ATOM 4056 C C . GLY B 1 150 ? 8.211 12.367 10.242 1 94.44 150 GLY B C 1
ATOM 4057 O O . GLY B 1 150 ? 8.32 11.148 10.109 1 94.44 150 GLY B O 1
ATOM 4058 N N . ALA B 1 151 ? 7.105 12.93 10.617 1 92.56 151 ALA B N 1
ATOM 4059 C CA . ALA B 1 151 ? 5.895 12.172 10.938 1 92.56 151 ALA B CA 1
ATOM 4060 C C . ALA B 1 151 ? 5.406 11.383 9.734 1 92.56 151 ALA B C 1
ATOM 4062 O O . ALA B 1 151 ? 5.074 10.195 9.852 1 92.56 151 ALA B O 1
ATOM 4063 N N . ILE B 1 152 ? 5.371 12.023 8.578 1 96.12 152 ILE B N 1
ATOM 4064 C CA . ILE B 1 152 ? 4.871 11.367 7.379 1 96.12 152 ILE B CA 1
ATOM 4065 C C . ILE B 1 152 ? 5.816 10.234 6.977 1 96.12 152 ILE B C 1
ATOM 4067 O O . ILE B 1 152 ? 5.379 9.117 6.703 1 96.12 152 ILE B O 1
ATOM 4071 N N . ALA B 1 153 ? 7.117 10.508 6.969 1 97.75 153 ALA B N 1
ATOM 4072 C CA . ALA B 1 153 ? 8.117 9.523 6.57 1 97.75 153 ALA B CA 1
ATOM 4073 C C . ALA B 1 153 ? 8.07 8.297 7.48 1 97.75 153 ALA B C 1
ATOM 4075 O O . ALA B 1 153 ? 8.25 7.168 7.02 1 97.75 153 ALA B O 1
ATOM 4076 N N . ARG B 1 154 ? 7.91 8.523 8.719 1 96.94 154 ARG B N 1
ATOM 4077 C CA . ARG B 1 154 ? 7.844 7.41 9.656 1 96.94 154 ARG B CA 1
ATOM 4078 C C . ARG B 1 154 ? 6.676 6.484 9.328 1 96.94 154 ARG B C 1
ATOM 4080 O O . ARG B 1 154 ? 6.801 5.262 9.422 1 96.94 154 ARG B O 1
ATOM 4087 N N . GLU B 1 155 ? 5.539 7.121 9 1 98.06 155 GLU B N 1
ATOM 4088 C CA . GLU B 1 155 ? 4.398 6.324 8.555 1 98.06 155 GLU B CA 1
ATOM 4089 C C . GLU B 1 155 ? 4.711 5.59 7.254 1 98.06 155 GLU B C 1
ATOM 4091 O O . GLU B 1 155 ? 4.301 4.445 7.07 1 98.06 155 GLU B O 1
ATOM 4096 N N . VAL B 1 156 ? 5.461 6.199 6.316 1 98.75 156 VAL B N 1
ATOM 4097 C CA . VAL B 1 156 ? 5.84 5.586 5.047 1 98.75 156 VAL B CA 1
ATOM 4098 C C . VAL B 1 156 ? 6.773 4.402 5.301 1 98.75 156 VAL B C 1
ATOM 4100 O O . VAL B 1 156 ? 6.625 3.348 4.684 1 98.75 156 VAL B O 1
ATOM 4103 N N . ILE B 1 157 ? 7.695 4.586 6.242 1 98.75 157 ILE B N 1
ATOM 4104 C CA . ILE B 1 157 ? 8.695 3.568 6.555 1 98.75 157 ILE B CA 1
ATOM 4105 C C . ILE B 1 157 ? 8 2.293 7.027 1 98.75 157 ILE B C 1
ATOM 4107 O O . ILE B 1 157 ? 8.305 1.2 6.543 1 98.75 157 ILE B O 1
ATOM 4111 N N . VAL B 1 158 ? 7.02 2.402 7.91 1 98.12 158 VAL B N 1
ATOM 4112 C CA . VAL B 1 158 ? 6.285 1.259 8.438 1 98.12 158 VAL B CA 1
ATOM 4113 C C . VAL B 1 158 ? 5.613 0.503 7.297 1 98.12 158 VAL B C 1
ATOM 4115 O O . VAL B 1 158 ? 5.699 -0.724 7.219 1 98.12 158 VAL B O 1
ATOM 4118 N N . ARG B 1 159 ? 5.02 1.179 6.43 1 98.69 159 ARG B N 1
ATOM 4119 C CA . ARG B 1 159 ? 4.262 0.573 5.34 1 98.69 159 ARG B CA 1
ATOM 4120 C C . ARG B 1 159 ? 5.191 -0.015 4.285 1 98.69 159 ARG B C 1
ATOM 4122 O O . ARG B 1 159 ? 4.918 -1.084 3.734 1 98.69 159 ARG B O 1
ATOM 4129 N N . ALA B 1 160 ? 6.305 0.689 4.027 1 98.81 160 ALA B N 1
ATOM 4130 C CA . ALA B 1 160 ? 7.289 0.173 3.082 1 98.81 160 ALA B CA 1
ATOM 4131 C C . ALA B 1 160 ? 7.898 -1.135 3.582 1 98.81 160 ALA B C 1
ATOM 4133 O O . ALA B 1 160 ? 8.094 -2.07 2.805 1 98.81 160 ALA B O 1
ATOM 4134 N N . GLN B 1 161 ? 8.18 -1.187 4.832 1 98.5 161 GLN B N 1
ATOM 4135 C CA . GLN B 1 161 ? 8.734 -2.398 5.426 1 98.5 161 GLN B CA 1
ATOM 4136 C C . GLN B 1 161 ? 7.734 -3.547 5.371 1 98.5 161 GLN B C 1
ATOM 4138 O O . GLN B 1 161 ? 8.117 -4.703 5.164 1 98.5 161 GLN B O 1
ATOM 4143 N N . ALA B 1 162 ? 6.457 -3.266 5.516 1 97.81 162 ALA B N 1
ATOM 4144 C CA . ALA B 1 162 ? 5.418 -4.285 5.406 1 97.81 162 ALA B CA 1
ATOM 4145 C C . ALA B 1 162 ? 5.316 -4.812 3.977 1 97.81 162 ALA B C 1
ATOM 4147 O O . ALA B 1 162 ? 4.883 -5.945 3.756 1 97.81 162 ALA B O 1
ATOM 4148 N N . LEU B 1 163 ? 5.742 -3.992 3.016 1 98.31 163 LEU B N 1
ATOM 4149 C CA . LEU B 1 163 ? 5.805 -4.426 1.624 1 98.31 163 LEU B CA 1
ATOM 4150 C C . LEU B 1 163 ? 7.07 -5.234 1.362 1 98.31 163 LEU B C 1
ATOM 4152 O O . LEU B 1 163 ? 7.273 -5.738 0.256 1 98.31 163 LEU B O 1
ATOM 4156 N N . GLY B 1 164 ? 7.945 -5.32 2.371 1 97.44 164 GLY B N 1
ATOM 4157 C CA . GLY B 1 164 ? 9.172 -6.086 2.252 1 97.44 164 GLY B CA 1
ATOM 4158 C C . GLY B 1 164 ? 10.328 -5.277 1.69 1 97.44 164 GLY B C 1
ATOM 4159 O O . GLY B 1 164 ? 11.328 -5.844 1.236 1 97.44 164 GLY B O 1
ATOM 4160 N N . MET B 1 165 ? 10.227 -3.975 1.699 1 98.44 165 MET B N 1
ATOM 4161 C CA . MET B 1 165 ? 11.289 -3.125 1.175 1 98.44 165 MET B CA 1
ATOM 4162 C C . MET B 1 165 ? 12.352 -2.863 2.238 1 98.44 165 MET B C 1
ATOM 4164 O O . MET B 1 165 ? 12.055 -2.887 3.436 1 98.44 165 MET B O 1
ATOM 4168 N N . ARG B 1 166 ? 13.594 -2.674 1.765 1 98.44 166 ARG B N 1
ATOM 4169 C CA . ARG B 1 166 ? 14.625 -2.043 2.582 1 98.44 166 ARG B CA 1
ATOM 4170 C C . ARG B 1 166 ? 14.508 -0.522 2.529 1 98.44 166 ARG B C 1
ATOM 4172 O O . ARG B 1 166 ? 14.102 0.04 1.513 1 98.44 166 ARG B O 1
ATOM 4179 N N . VAL B 1 167 ? 14.836 0.195 3.691 1 98.81 167 VAL B N 1
ATOM 4180 C CA . VAL B 1 167 ? 14.664 1.644 3.701 1 98.81 167 VAL B CA 1
ATOM 4181 C C . VAL B 1 167 ? 15.969 2.316 4.105 1 98.81 167 VAL B C 1
ATOM 4183 O O . VAL B 1 167 ? 16.641 1.882 5.051 1 98.81 167 VAL B O 1
ATOM 4186 N N . VAL B 1 168 ? 16.375 3.303 3.355 1 98.88 168 VAL B N 1
ATOM 4187 C CA . VAL B 1 168 ? 17.469 4.227 3.678 1 98.88 168 VAL B CA 1
ATOM 4188 C C . VAL B 1 168 ? 16.891 5.621 3.92 1 98.88 168 VAL B C 1
ATOM 4190 O O . VAL B 1 168 ? 16.078 6.109 3.143 1 98.88 168 VAL B O 1
ATOM 4193 N N . GLY B 1 169 ? 17.281 6.215 5.008 1 98.69 169 GLY B N 1
ATOM 4194 C CA . GLY B 1 169 ? 16.719 7.512 5.359 1 98.69 169 GLY B CA 1
ATOM 4195 C C . GLY B 1 169 ? 17.781 8.594 5.496 1 98.69 169 GLY B C 1
ATOM 4196 O O . GLY B 1 169 ? 18.891 8.336 5.965 1 98.69 169 GLY B O 1
ATOM 4197 N N . TRP B 1 170 ? 17.391 9.773 5.098 1 98.31 170 TRP B N 1
ATOM 4198 C CA . TRP B 1 170 ? 18.203 10.961 5.344 1 98.31 170 TRP B CA 1
ATOM 4199 C C . TRP B 1 170 ? 17.359 12.109 5.879 1 98.31 170 TRP B C 1
ATOM 4201 O O . TRP B 1 170 ? 16.281 12.391 5.348 1 98.31 170 TRP B O 1
ATOM 4211 N N . SER B 1 171 ? 17.797 12.648 6.852 1 96.56 171 SER B N 1
ATOM 4212 C CA . SER B 1 171 ? 17.328 13.93 7.379 1 96.56 171 SER B CA 1
ATOM 4213 C C . SER B 1 171 ? 18.453 14.672 8.102 1 96.56 171 SER B C 1
ATOM 4215 O O . SER B 1 171 ? 19.391 14.047 8.602 1 96.56 171 SER B O 1
ATOM 4217 N N . ARG B 1 172 ? 18.344 16.016 8.203 1 90.38 172 ARG B N 1
ATOM 4218 C CA . ARG B 1 172 ? 19.391 16.812 8.859 1 90.38 172 ARG B CA 1
ATOM 4219 C C . ARG B 1 172 ? 19.578 16.359 10.305 1 90.38 172 ARG B C 1
ATOM 4221 O O . ARG B 1 172 ? 20.719 16.328 10.797 1 90.38 172 ARG B O 1
ATOM 4228 N N . ARG B 1 173 ? 18.531 15.953 11.008 1 89.12 173 ARG B N 1
ATOM 4229 C CA . ARG B 1 173 ? 18.625 15.695 12.438 1 89.12 173 ARG B CA 1
ATOM 4230 C C . ARG B 1 173 ? 18.5 14.203 12.734 1 89.12 173 ARG B C 1
ATOM 4232 O O . ARG B 1 173 ? 18.406 13.805 13.898 1 89.12 173 ARG B O 1
ATOM 4239 N N . LEU B 1 174 ? 18.516 13.336 11.727 1 93.19 174 LEU B N 1
ATOM 4240 C CA . LEU B 1 174 ? 18.359 11.898 11.945 1 93.19 174 LEU B CA 1
ATOM 4241 C C . LEU B 1 174 ? 19.625 11.312 12.57 1 93.19 174 LEU B C 1
ATOM 4243 O O . LEU B 1 174 ? 20.719 11.438 12 1 93.19 174 LEU B O 1
ATOM 4247 N N . THR B 1 175 ? 19.531 10.711 13.703 1 95 175 THR B N 1
ATOM 4248 C CA . THR B 1 175 ? 20.672 10.07 14.375 1 95 175 THR B CA 1
ATOM 4249 C C . THR B 1 175 ? 20.719 8.586 14.039 1 95 175 THR B C 1
ATOM 4251 O O . THR B 1 175 ? 19.734 8.016 13.57 1 95 175 THR B O 1
ATOM 4254 N N . GLU B 1 176 ? 21.859 8.016 14.289 1 95.19 176 GLU B N 1
ATOM 4255 C CA . GLU B 1 176 ? 22.016 6.578 14.086 1 95.19 176 GLU B CA 1
ATOM 4256 C C . GLU B 1 176 ? 21.062 5.789 14.977 1 95.19 176 GLU B C 1
ATOM 4258 O O . GLU B 1 176 ? 20.5 4.773 14.555 1 95.19 176 GLU B O 1
ATOM 4263 N N . ALA B 1 177 ? 20.891 6.254 16.141 1 94 177 ALA B N 1
ATOM 4264 C CA . ALA B 1 177 ? 20.016 5.59 17.109 1 94 177 ALA B CA 1
ATOM 4265 C C . ALA B 1 177 ? 18.562 5.605 16.641 1 94 177 ALA B C 1
ATOM 4267 O O . ALA B 1 177 ? 17.859 4.602 16.75 1 94 177 ALA B O 1
ATOM 4268 N N . GLN B 1 178 ? 18.156 6.723 16.141 1 93.88 178 GLN B N 1
ATOM 4269 C CA . GLN B 1 178 ? 16.797 6.84 15.617 1 93.88 178 GLN B CA 1
ATOM 4270 C C . GLN B 1 178 ? 16.594 5.926 14.414 1 93.88 178 GLN B C 1
ATOM 4272 O O . GLN B 1 178 ? 15.531 5.305 14.273 1 93.88 178 GLN B O 1
ATOM 4277 N N . ALA B 1 179 ? 17.578 5.902 13.562 1 97.19 179 ALA B N 1
ATOM 4278 C CA . ALA B 1 179 ? 17.516 5.039 12.383 1 97.19 179 ALA B CA 1
ATOM 4279 C C . ALA B 1 179 ? 17.391 3.572 12.781 1 97.19 179 ALA B C 1
ATOM 4281 O O . ALA B 1 179 ? 16.594 2.826 12.211 1 97.19 179 ALA B O 1
ATOM 4282 N N . GLU B 1 180 ? 18.156 3.184 13.727 1 95.38 180 GLU B N 1
ATOM 4283 C CA . GLU B 1 180 ? 18.125 1.813 14.227 1 95.38 180 GLU B CA 1
ATOM 4284 C C . GLU B 1 180 ? 16.75 1.474 14.812 1 95.38 180 GLU B C 1
ATOM 4286 O O . GLU B 1 180 ? 16.234 0.375 14.594 1 95.38 180 GLU B O 1
ATOM 4291 N N . GLU B 1 181 ? 16.234 2.396 15.531 1 95.62 181 GLU B N 1
ATOM 4292 C CA . GLU B 1 181 ? 14.914 2.199 16.125 1 95.62 181 GLU B CA 1
ATOM 4293 C C . GLU B 1 181 ? 13.859 2.008 15.039 1 95.62 181 GLU B C 1
ATOM 4295 O O . GLU B 1 181 ? 12.914 1.236 15.219 1 95.62 181 GLU B O 1
ATOM 4300 N N . LEU B 1 182 ? 14.039 2.699 13.953 1 96.81 182 LEU B N 1
ATOM 4301 C CA . LEU B 1 182 ? 13.086 2.637 12.844 1 96.81 182 LEU B CA 1
ATOM 4302 C C . LEU B 1 182 ? 13.375 1.438 11.945 1 96.81 182 LEU B C 1
ATOM 4304 O O . LEU B 1 182 ? 12.594 1.13 11.047 1 96.81 182 LEU B O 1
ATOM 4308 N N . GLY B 1 183 ? 14.523 0.78 12.164 1 97.69 183 GLY B N 1
ATOM 4309 C CA . GLY B 1 183 ? 14.914 -0.349 11.344 1 97.69 183 GLY B CA 1
ATOM 4310 C C . GLY B 1 183 ? 15.359 0.058 9.945 1 97.69 183 GLY B C 1
ATOM 4311 O O . GLY B 1 183 ? 15.086 -0.645 8.977 1 97.69 183 GLY B O 1
ATOM 4312 N N . ILE B 1 184 ? 15.93 1.275 9.852 1 98.5 184 ILE B N 1
ATOM 4313 C CA . ILE B 1 184 ? 16.359 1.74 8.539 1 98.5 184 ILE B CA 1
ATOM 4314 C C . ILE B 1 184 ? 17.859 2.068 8.57 1 98.5 184 ILE B C 1
ATOM 4316 O O . ILE B 1 184 ? 18.453 2.105 9.641 1 98.5 184 ILE B O 1
ATOM 4320 N N . VAL B 1 185 ? 18.469 2.27 7.445 1 98.5 185 VAL B N 1
ATOM 4321 C CA . VAL B 1 185 ? 19.859 2.666 7.309 1 98.5 185 VAL B CA 1
ATOM 4322 C C . VAL B 1 185 ? 19.953 4.184 7.156 1 98.5 185 VAL B C 1
ATOM 4324 O O . VAL B 1 185 ? 19.234 4.777 6.355 1 98.5 185 VAL B O 1
ATOM 4327 N N . ARG B 1 186 ? 20.797 4.773 7.914 1 98.31 186 ARG B N 1
ATOM 4328 C CA . ARG B 1 186 ? 20.969 6.223 7.848 1 98.31 186 ARG B CA 1
ATOM 4329 C C . ARG B 1 186 ? 21.984 6.602 6.773 1 98.31 186 ARG B C 1
ATOM 4331 O O . ARG B 1 186 ? 23.047 6 6.684 1 98.31 186 ARG B O 1
ATOM 4338 N N . ALA B 1 187 ? 21.609 7.562 5.945 1 98.19 187 ALA B N 1
ATOM 4339 C CA . ALA B 1 187 ? 22.547 8.164 4.996 1 98.19 187 ALA B CA 1
ATOM 4340 C C . ALA B 1 187 ? 22.984 9.547 5.461 1 98.19 187 ALA B C 1
ATOM 4342 O O . ALA B 1 187 ? 22.25 10.234 6.176 1 98.19 187 ALA B O 1
ATOM 4343 N N . THR B 1 188 ? 24.094 10.008 4.965 1 96.31 188 THR B N 1
ATOM 4344 C CA . THR B 1 188 ? 24.672 11.258 5.438 1 96.31 188 THR B CA 1
ATOM 4345 C C . THR B 1 188 ? 24.297 12.414 4.52 1 96.31 188 THR B C 1
ATOM 4347 O O . THR B 1 188 ? 24.312 13.578 4.934 1 96.31 188 THR B O 1
ATOM 4350 N N . THR B 1 189 ? 24.016 12.086 3.299 1 97.12 189 THR B N 1
ATOM 4351 C CA . THR B 1 189 ? 23.547 13.078 2.334 1 97.12 189 THR B CA 1
ATOM 4352 C C . THR B 1 189 ? 22.375 12.547 1.517 1 97.12 189 THR B C 1
ATOM 4354 O O . THR B 1 189 ? 22.156 11.336 1.473 1 97.12 189 THR B O 1
ATOM 4357 N N . PRO B 1 190 ? 21.609 13.445 0.901 1 98.12 190 PRO B N 1
ATOM 4358 C CA . PRO B 1 190 ? 20.547 12.977 0.011 1 98.12 190 PRO B CA 1
ATOM 4359 C C . PRO B 1 190 ? 21.078 12.102 -1.126 1 98.12 190 PRO B C 1
ATOM 4361 O O . PRO B 1 190 ? 20.453 11.094 -1.476 1 98.12 190 PRO B O 1
ATOM 4364 N N . GLU B 1 191 ? 22.234 12.469 -1.681 1 98.38 191 GLU B N 1
ATOM 4365 C CA . GLU B 1 191 ? 22.812 11.727 -2.791 1 98.38 191 GLU B CA 1
ATOM 4366 C C . GLU B 1 191 ? 23.219 10.312 -2.361 1 98.38 191 GLU B C 1
ATOM 4368 O O . GLU B 1 191 ? 22.969 9.352 -3.088 1 98.38 191 GLU B O 1
ATOM 4373 N N . ALA B 1 192 ? 23.75 10.211 -1.173 1 98.31 192 ALA B N 1
ATOM 4374 C CA . ALA B 1 192 ? 24.125 8.898 -0.649 1 98.31 192 ALA B CA 1
ATOM 4375 C C . ALA B 1 192 ? 22.891 8.023 -0.434 1 98.31 192 ALA B C 1
ATOM 4377 O O . ALA B 1 192 ? 22.953 6.805 -0.637 1 98.31 192 ALA B O 1
ATOM 4378 N N . ALA B 1 193 ? 21.844 8.625 -0.046 1 98.69 193 ALA B N 1
ATOM 4379 C CA . ALA B 1 193 ? 20.609 7.887 0.24 1 98.69 193 ALA B CA 1
ATOM 4380 C C . ALA B 1 193 ? 20.016 7.285 -1.034 1 98.69 193 ALA B C 1
ATOM 4382 O O . ALA B 1 193 ? 19.516 6.164 -1.021 1 98.69 193 ALA B O 1
ATOM 4383 N N . VAL B 1 194 ? 20.203 7.973 -2.209 1 98.75 194 VAL B N 1
ATOM 4384 C CA . VAL B 1 194 ? 19.422 7.602 -3.383 1 98.75 194 VAL B CA 1
ATOM 4385 C C . VAL B 1 194 ? 20.25 6.723 -4.309 1 98.75 194 VAL B C 1
ATOM 4387 O O . VAL B 1 194 ? 19.719 6.082 -5.215 1 98.75 194 VAL B O 1
ATOM 4390 N N . THR B 1 195 ? 21.531 6.625 -4.262 1 97.62 195 THR B N 1
ATOM 4391 C CA . THR B 1 195 ? 22.469 6.016 -5.203 1 97.62 195 THR B CA 1
ATOM 4392 C C . THR B 1 195 ? 22.109 4.555 -5.453 1 97.62 195 THR B C 1
ATOM 4394 O O . THR B 1 195 ? 22.125 4.094 -6.598 1 97.62 195 THR B O 1
ATOM 4397 N N . ASN B 1 196 ? 21.609 3.795 -4.465 1 96.44 196 ASN B N 1
ATOM 4398 C CA . ASN B 1 196 ? 21.281 2.385 -4.66 1 96.44 196 ASN B CA 1
ATOM 4399 C C . ASN B 1 196 ? 19.812 2.109 -4.41 1 96.44 196 ASN B C 1
ATOM 4401 O O . ASN B 1 196 ? 19.406 0.956 -4.242 1 96.44 196 ASN B O 1
ATOM 4405 N N . ALA B 1 197 ? 19.109 3.166 -4.469 1 98.69 197 ALA B N 1
ATOM 4406 C CA . ALA B 1 197 ? 17.688 3.014 -4.184 1 98.69 197 ALA B CA 1
ATOM 4407 C C . ALA B 1 197 ? 16.891 2.738 -5.461 1 98.69 197 ALA B C 1
ATOM 4409 O O . ALA B 1 197 ? 17.234 3.248 -6.531 1 98.69 197 ALA B O 1
ATOM 4410 N N . ASP B 1 198 ? 15.906 1.904 -5.352 1 98.69 198 ASP B N 1
ATOM 4411 C CA . ASP B 1 198 ? 15 1.623 -6.461 1 98.69 198 ASP B CA 1
ATOM 4412 C C . ASP B 1 198 ? 13.875 2.654 -6.527 1 98.69 198 ASP B C 1
ATOM 4414 O O . ASP B 1 198 ? 13.25 2.834 -7.574 1 98.69 198 ASP B O 1
ATOM 4418 N N . ALA B 1 199 ? 13.594 3.295 -5.422 1 98.88 199 ALA B N 1
ATOM 4419 C CA . ALA B 1 199 ? 12.57 4.336 -5.297 1 98.88 199 ALA B CA 1
ATOM 4420 C C . ALA B 1 199 ? 12.984 5.391 -4.273 1 98.88 199 ALA B C 1
ATOM 4422 O O . ALA B 1 199 ? 13.742 5.098 -3.348 1 98.88 199 ALA B O 1
ATOM 4423 N N . VAL B 1 200 ? 12.484 6.609 -4.48 1 98.94 200 VAL B N 1
ATOM 4424 C CA . VAL B 1 200 ? 12.758 7.738 -3.598 1 98.94 200 VAL B CA 1
ATOM 4425 C C . VAL B 1 200 ? 11.445 8.438 -3.238 1 98.94 200 VAL B C 1
ATOM 4427 O O . VAL B 1 200 ? 10.586 8.633 -4.098 1 98.94 200 VAL B O 1
ATOM 4430 N N . SER B 1 201 ? 11.258 8.734 -1.999 1 98.88 201 SER B N 1
ATOM 4431 C CA . SER B 1 201 ? 10.125 9.555 -1.572 1 98.88 201 SER B CA 1
ATOM 4432 C C . SER B 1 201 ? 10.594 10.75 -0.747 1 98.88 201 SER B C 1
ATOM 4434 O O . SER B 1 201 ? 11.484 10.617 0.094 1 98.88 201 SER B O 1
ATOM 4436 N N . VAL B 1 202 ? 9.977 11.906 -0.994 1 98.75 202 VAL B N 1
ATOM 4437 C CA . VAL B 1 202 ? 10.398 13.164 -0.383 1 98.75 202 VAL B CA 1
ATOM 4438 C C . VAL B 1 202 ? 9.359 13.617 0.645 1 98.75 202 VAL B C 1
ATOM 4440 O O . VAL B 1 202 ? 8.164 13.68 0.342 1 98.75 202 VAL B O 1
ATOM 4443 N N . HIS B 1 203 ? 9.836 13.938 1.827 1 97.44 203 HIS B N 1
ATOM 4444 C CA . HIS B 1 203 ? 8.992 14.367 2.936 1 97.44 203 HIS B CA 1
ATOM 4445 C C . HIS B 1 203 ? 9.625 15.523 3.701 1 97.44 203 HIS B C 1
ATOM 4447 O O . HIS B 1 203 ? 9.641 15.523 4.934 1 97.44 203 HIS B O 1
ATOM 4453 N N . LEU B 1 204 ? 10.117 16.5 2.98 1 95.19 204 LEU B N 1
ATOM 4454 C CA . LEU B 1 204 ? 10.797 17.656 3.551 1 95.19 204 LEU B CA 1
ATOM 4455 C C . LEU B 1 204 ? 9.844 18.844 3.668 1 95.19 204 LEU B C 1
ATOM 4457 O O . LEU B 1 204 ? 9.016 19.062 2.783 1 95.19 204 LEU B O 1
ATOM 4461 N N . ALA B 1 205 ? 10.031 19.609 4.758 1 86.81 205 ALA B N 1
ATOM 4462 C CA . ALA B 1 205 ? 9.344 20.891 4.855 1 86.81 205 ALA B CA 1
ATOM 4463 C C . ALA B 1 205 ? 9.977 21.922 3.932 1 86.81 205 ALA B C 1
ATOM 4465 O O . ALA B 1 205 ? 11.156 21.828 3.605 1 86.81 205 ALA B O 1
ATOM 4466 N N . LEU B 1 206 ? 9.148 22.828 3.494 1 87.06 206 LEU B N 1
ATOM 4467 C CA . LEU B 1 206 ? 9.695 23.906 2.689 1 87.06 206 LEU B CA 1
ATOM 4468 C C . LEU B 1 206 ? 10.281 25 3.578 1 87.06 206 LEU B C 1
ATOM 4470 O O . LEU B 1 206 ? 9.578 25.562 4.422 1 87.06 206 LEU B O 1
ATOM 4474 N N . THR B 1 207 ? 11.484 25.203 3.557 1 83.88 207 THR B N 1
ATOM 4475 C CA . THR B 1 207 ? 12.25 26.281 4.172 1 83.88 207 THR B CA 1
ATOM 4476 C C . THR B 1 207 ? 13.234 26.891 3.172 1 83.88 207 THR B C 1
ATOM 4478 O O . THR B 1 207 ? 13.414 26.359 2.074 1 83.88 207 THR B O 1
ATOM 4481 N N . PRO B 1 208 ? 13.766 28 3.475 1 89.25 208 PRO B N 1
ATOM 4482 C CA . PRO B 1 208 ? 14.789 28.531 2.568 1 89.25 208 PRO B CA 1
ATOM 4483 C C . PRO B 1 208 ? 15.906 27.531 2.301 1 89.25 208 PRO B C 1
ATOM 4485 O O . PRO B 1 208 ? 16.453 27.484 1.194 1 89.25 208 PRO B O 1
ATOM 4488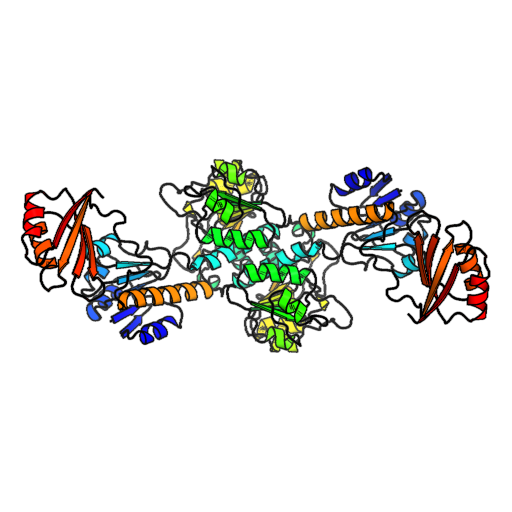 N N . GLU B 1 209 ? 16.172 26.734 3.262 1 90.38 209 GLU B N 1
ATOM 4489 C CA . GLU B 1 209 ? 17.25 25.75 3.145 1 90.38 209 GLU B CA 1
ATOM 4490 C C . GLU B 1 209 ? 16.844 24.562 2.287 1 90.38 209 GLU B C 1
ATOM 4492 O O . GLU B 1 209 ? 17.688 23.891 1.695 1 90.38 209 GLU B O 1
ATOM 4497 N N . THR B 1 210 ? 15.547 24.25 2.186 1 94.31 210 THR B N 1
ATOM 4498 C CA . THR B 1 210 ? 15.109 23.047 1.488 1 94.31 210 THR B CA 1
ATOM 4499 C C . THR B 1 210 ? 14.531 23.391 0.12 1 94.31 210 THR B C 1
ATOM 4501 O O . THR B 1 210 ? 14.188 22.5 -0.658 1 94.31 210 THR B O 1
ATOM 4504 N N . ASP B 1 211 ? 14.445 24.672 -0.134 1 94.88 211 ASP B N 1
ATOM 4505 C CA . ASP B 1 211 ? 13.969 25.109 -1.447 1 94.88 211 ASP B CA 1
ATOM 4506 C C . ASP B 1 211 ? 14.859 24.562 -2.559 1 94.88 211 ASP B C 1
ATOM 4508 O O . ASP B 1 211 ? 16.062 24.844 -2.604 1 94.88 211 ASP B O 1
ATOM 4512 N N . LYS B 1 212 ? 14.328 23.703 -3.436 1 96.62 212 LYS B N 1
ATOM 4513 C CA . LYS B 1 212 ? 14.992 23.078 -4.57 1 96.62 212 LYS B CA 1
ATOM 4514 C C . LYS B 1 212 ? 16.203 22.266 -4.113 1 96.62 212 LYS B C 1
ATOM 4516 O O . LYS B 1 212 ? 17.188 22.125 -4.852 1 96.62 212 LYS B O 1
ATOM 4521 N N . ARG B 1 213 ? 16.094 21.828 -2.885 1 96 213 ARG B N 1
ATOM 4522 C CA . ARG B 1 213 ? 17.156 20.984 -2.34 1 96 213 ARG B CA 1
ATOM 4523 C C . ARG B 1 213 ? 17.297 19.688 -3.127 1 96 213 ARG B C 1
ATOM 4525 O O . ARG B 1 213 ? 18.391 19.156 -3.273 1 96 213 ARG B O 1
ATOM 4532 N N . ILE B 1 214 ? 16.219 19.172 -3.596 1 98.25 214 ILE B N 1
ATOM 4533 C CA . ILE B 1 214 ? 16.219 17.984 -4.441 1 98.25 214 ILE B CA 1
ATOM 4534 C C . ILE B 1 214 ? 16.297 18.391 -5.91 1 98.25 214 ILE B C 1
ATOM 4536 O O . ILE B 1 214 ? 15.266 18.656 -6.539 1 98.25 214 ILE B O 1
ATOM 4540 N N . GLY B 1 215 ? 17.484 18.391 -6.422 1 98.06 215 GLY B N 1
ATOM 4541 C CA . GLY B 1 215 ? 17.703 18.891 -7.77 1 98.06 215 GLY B CA 1
ATOM 4542 C C . GLY B 1 215 ? 18.578 17.969 -8.609 1 98.06 215 GLY B C 1
ATOM 4543 O O . GLY B 1 215 ? 18.531 16.75 -8.453 1 98.06 215 GLY B O 1
ATOM 4544 N N . ALA B 1 216 ? 19.328 18.531 -9.484 1 97.81 216 ALA B N 1
ATOM 4545 C CA . ALA B 1 216 ? 20.078 17.828 -10.516 1 97.81 216 ALA B CA 1
ATOM 4546 C C . ALA B 1 216 ? 21.047 16.812 -9.891 1 97.81 216 ALA B C 1
ATOM 4548 O O . ALA B 1 216 ? 21.203 15.703 -10.398 1 97.81 216 ALA B O 1
ATOM 4549 N N . SER B 1 217 ? 21.688 17.219 -8.836 1 98.06 217 SER B N 1
ATOM 4550 C CA . SER B 1 217 ? 22.672 16.344 -8.211 1 98.06 217 SER B CA 1
ATOM 4551 C C . SER B 1 217 ? 22.031 15.07 -7.668 1 98.06 217 SER B C 1
ATOM 4553 O O . SER B 1 217 ? 22.562 13.977 -7.809 1 98.06 217 SER B O 1
ATOM 4555 N N . VAL B 1 218 ? 20.922 15.211 -7.066 1 98.56 218 VAL B N 1
ATOM 4556 C CA . VAL B 1 218 ? 20.203 14.07 -6.5 1 98.56 218 VAL B CA 1
ATOM 4557 C C . VAL B 1 218 ? 19.688 13.172 -7.625 1 98.56 218 VAL B C 1
ATOM 4559 O O . VAL B 1 218 ? 19.844 11.945 -7.566 1 98.56 218 VAL B O 1
ATOM 4562 N N . PHE B 1 219 ? 19.156 13.758 -8.688 1 98.62 219 PHE B N 1
ATOM 4563 C CA . PHE B 1 219 ? 18.594 12.984 -9.789 1 98.62 219 PHE B CA 1
ATOM 4564 C C . PHE B 1 219 ? 19.703 12.258 -10.547 1 98.62 219 PHE B C 1
ATOM 4566 O O . PHE B 1 219 ? 19.5 11.156 -11.055 1 98.62 219 PHE B O 1
ATOM 4573 N N . ALA B 1 220 ? 20.891 12.883 -10.586 1 98.19 220 ALA B N 1
ATOM 4574 C CA . ALA B 1 220 ? 22.031 12.242 -11.227 1 98.19 220 ALA B CA 1
ATOM 4575 C C . ALA B 1 220 ? 22.5 11.031 -10.43 1 98.19 220 ALA B C 1
ATOM 4577 O O . ALA B 1 220 ? 23.016 10.062 -11 1 98.19 220 ALA B O 1
ATOM 4578 N N . ALA B 1 221 ? 22.328 11.078 -9.148 1 98.5 221 ALA B N 1
ATOM 4579 C CA . ALA B 1 221 ? 22.781 10.008 -8.266 1 98.5 221 ALA B CA 1
ATOM 4580 C C . ALA B 1 221 ? 21.797 8.836 -8.266 1 98.5 221 ALA B C 1
ATOM 4582 O O . ALA B 1 221 ? 22.156 7.711 -7.91 1 98.5 221 ALA B O 1
ATOM 4583 N N . MET B 1 222 ? 20.531 9.023 -8.695 1 98.5 222 MET B N 1
ATOM 4584 C CA . MET B 1 222 ? 19.516 7.977 -8.711 1 98.5 222 MET B CA 1
ATOM 4585 C C . MET B 1 222 ? 19.812 6.938 -9.781 1 98.5 222 MET B C 1
ATOM 4587 O O . MET B 1 222 ? 20.453 7.242 -10.789 1 98.5 222 MET B O 1
ATOM 4591 N N . LYS B 1 223 ? 19.328 5.715 -9.609 1 97.88 223 LYS B N 1
ATOM 4592 C CA . LYS B 1 223 ? 19.391 4.699 -10.648 1 97.88 223 LYS B CA 1
ATOM 4593 C C . LYS B 1 223 ? 18.531 5.094 -11.852 1 97.88 223 LYS B C 1
ATOM 4595 O O . LYS B 1 223 ? 17.438 5.652 -11.688 1 97.88 223 LYS B O 1
ATOM 4600 N N . PRO B 1 224 ? 19.047 4.848 -13.047 1 97.38 224 PRO B N 1
ATOM 4601 C CA . PRO B 1 224 ? 18.141 5.016 -14.18 1 97.38 224 PRO B CA 1
ATOM 4602 C C . PRO B 1 224 ? 16.859 4.188 -14.047 1 97.38 224 PRO B C 1
ATOM 4604 O O . PRO B 1 224 ? 16.906 3.043 -13.586 1 97.38 224 PRO B O 1
ATOM 4607 N N . GLY B 1 225 ? 15.758 4.797 -14.32 1 97.62 225 GLY B N 1
ATOM 4608 C CA . GLY B 1 225 ? 14.492 4.074 -14.297 1 97.62 225 GLY B CA 1
ATOM 4609 C C . GLY B 1 225 ? 13.883 3.973 -12.914 1 97.62 225 GLY B C 1
ATOM 4610 O O . GLY B 1 225 ? 12.828 3.365 -12.734 1 97.62 225 GLY B O 1
ATOM 4611 N N . ALA B 1 226 ? 14.523 4.621 -11.898 1 98.5 226 ALA B N 1
ATOM 4612 C CA . ALA B 1 226 ? 14.008 4.566 -10.531 1 98.5 226 ALA B CA 1
ATOM 4613 C C . ALA B 1 226 ? 12.711 5.355 -10.398 1 98.5 226 ALA B C 1
ATOM 4615 O O . ALA B 1 226 ? 12.336 6.105 -11.297 1 98.5 226 ALA B O 1
ATOM 4616 N N . TYR B 1 227 ? 12 5.09 -9.328 1 98.88 227 TYR B N 1
ATOM 4617 C CA . TYR B 1 227 ? 10.75 5.781 -9.023 1 98.88 227 TYR B CA 1
ATOM 4618 C C . TYR B 1 227 ? 10.992 6.957 -8.086 1 98.88 227 TYR B C 1
ATOM 4620 O O . TYR B 1 227 ? 11.867 6.898 -7.219 1 98.88 227 TYR B O 1
ATOM 4628 N N . PHE B 1 228 ? 10.281 8.047 -8.352 1 98.94 228 PHE B N 1
ATOM 4629 C CA . PHE B 1 228 ? 10.375 9.25 -7.539 1 98.94 228 PHE B CA 1
ATOM 4630 C C . PHE B 1 228 ? 8.992 9.719 -7.102 1 98.94 228 PHE B C 1
ATOM 4632 O O . PHE B 1 228 ? 8.109 9.93 -7.938 1 98.94 228 PHE B O 1
ATOM 4639 N N . VAL B 1 229 ? 8.805 9.844 -5.746 1 98.94 229 VAL B N 1
ATOM 4640 C CA . VAL B 1 229 ? 7.508 10.289 -5.23 1 98.94 229 VAL B CA 1
ATOM 4641 C C . VAL B 1 229 ? 7.691 11.547 -4.398 1 98.94 229 VAL B C 1
ATOM 4643 O O . VAL B 1 229 ? 8.594 11.625 -3.561 1 98.94 229 VAL B O 1
ATOM 4646 N N . ASN B 1 230 ? 6.836 12.562 -4.652 1 98.69 230 ASN B N 1
ATOM 4647 C CA . ASN B 1 230 ? 6.809 13.758 -3.812 1 98.69 230 ASN B CA 1
ATOM 4648 C C . ASN B 1 230 ? 5.391 14.07 -3.338 1 98.69 230 ASN B C 1
ATOM 4650 O O . ASN B 1 230 ? 4.531 14.438 -4.141 1 98.69 230 ASN B O 1
ATOM 4654 N N . THR B 1 231 ? 5.176 13.906 -2.082 1 97.75 231 THR B N 1
ATOM 4655 C CA . THR B 1 231 ? 3.904 14.242 -1.456 1 97.75 231 THR B CA 1
ATOM 4656 C C . THR B 1 231 ? 4.094 15.32 -0.392 1 97.75 231 THR B C 1
ATOM 4658 O O . THR B 1 231 ? 3.295 15.422 0.543 1 97.75 231 THR B O 1
ATOM 4661 N N . SER B 1 232 ? 5.172 16.047 -0.46 1 94.31 232 SER B N 1
ATOM 4662 C CA . SER B 1 232 ? 5.469 17.109 0.488 1 94.31 232 SER B CA 1
ATOM 4663 C C . SER B 1 232 ? 5.125 18.484 -0.094 1 94.31 232 SER B C 1
ATOM 4665 O O . SER B 1 232 ? 3.951 18.844 -0.195 1 94.31 232 SER B O 1
ATOM 4667 N N . ARG B 1 233 ? 6.141 19.234 -0.51 1 91.06 233 ARG B N 1
ATOM 4668 C CA . ARG B 1 233 ? 5.934 20.531 -1.167 1 91.06 233 ARG B CA 1
ATOM 4669 C C . ARG B 1 233 ? 6.59 20.547 -2.543 1 91.06 233 ARG B C 1
ATOM 4671 O O . ARG B 1 233 ? 7.684 20.016 -2.727 1 91.06 233 ARG B O 1
ATOM 4678 N N . GLY B 1 234 ? 5.859 21.109 -3.52 1 95 234 GLY B N 1
ATOM 4679 C CA . GLY B 1 234 ? 6.359 21.125 -4.887 1 95 234 GLY B CA 1
ATOM 4680 C C . GLY B 1 234 ? 7.684 21.859 -5.023 1 95 234 GLY B C 1
ATOM 4681 O O . GLY B 1 234 ? 8.531 21.453 -5.824 1 95 234 GLY B O 1
ATOM 4682 N N . GLU B 1 235 ? 7.91 22.875 -4.137 1 93.94 235 GLU B N 1
ATOM 4683 C CA . GLU B 1 235 ? 9.055 23.766 -4.254 1 93.94 235 GLU B CA 1
ATOM 4684 C C . GLU B 1 235 ? 10.328 23.109 -3.732 1 93.94 235 GLU B C 1
ATOM 4686 O O . GLU B 1 235 ? 11.438 23.562 -4.035 1 93.94 235 GLU B O 1
ATOM 4691 N N . VAL B 1 236 ? 10.195 22.109 -2.984 1 96.81 236 VAL B N 1
ATOM 4692 C CA . VAL B 1 236 ? 11.352 21.391 -2.445 1 96.81 236 VAL B CA 1
ATOM 4693 C C . VAL B 1 236 ? 12.117 20.719 -3.578 1 96.81 236 VAL B C 1
ATOM 4695 O O . VAL B 1 236 ? 13.328 20.5 -3.48 1 96.81 236 VAL B O 1
ATOM 4698 N N . VAL B 1 237 ? 11.422 20.438 -4.68 1 98.06 237 VAL B N 1
ATOM 4699 C CA . VAL B 1 237 ? 11.984 19.734 -5.828 1 98.06 237 VAL B CA 1
ATOM 4700 C C . VAL B 1 237 ? 12.195 20.703 -6.984 1 98.06 237 VAL B C 1
ATOM 4702 O O . VAL B 1 237 ? 11.305 21.484 -7.312 1 98.06 237 VAL B O 1
ATOM 4705 N N . ASP B 1 238 ? 13.383 20.719 -7.523 1 98 238 ASP B N 1
ATOM 4706 C CA . ASP B 1 238 ? 13.586 21.406 -8.797 1 98 238 ASP B CA 1
ATOM 4707 C C . ASP B 1 238 ? 12.859 20.688 -9.93 1 98 238 ASP B C 1
ATOM 4709 O O . ASP B 1 238 ? 13.383 19.734 -10.516 1 98 238 ASP B O 1
ATOM 4713 N N . GLN B 1 239 ? 11.734 21.203 -10.312 1 96.38 239 GLN B N 1
ATOM 4714 C CA . GLN B 1 239 ? 10.836 20.5 -11.227 1 96.38 239 GLN B CA 1
ATOM 4715 C C . GLN B 1 239 ? 11.438 20.406 -12.625 1 96.38 239 GLN B C 1
ATOM 4717 O O . GLN B 1 239 ? 11.203 19.438 -13.344 1 96.38 239 GLN B O 1
ATOM 4722 N N . ASP B 1 240 ? 12.188 21.438 -12.984 1 96.62 240 ASP B N 1
ATOM 4723 C CA . ASP B 1 240 ? 12.859 21.375 -14.281 1 96.62 240 ASP B CA 1
ATOM 4724 C C . ASP B 1 240 ? 13.883 20.234 -14.312 1 96.62 240 ASP B C 1
ATOM 4726 O O . ASP B 1 240 ? 14 19.531 -15.305 1 96.62 240 ASP B O 1
ATOM 4730 N N . ALA B 1 241 ? 14.609 20.141 -13.266 1 98.06 241 ALA B N 1
ATOM 4731 C CA . ALA B 1 241 ? 15.57 19.062 -13.156 1 98.06 241 ALA B CA 1
ATOM 4732 C C . ALA B 1 241 ? 14.875 17.703 -13.164 1 98.06 241 ALA B C 1
ATOM 4734 O O . ALA B 1 241 ? 15.367 16.734 -13.758 1 98.06 241 ALA B O 1
ATOM 4735 N N . LEU B 1 242 ? 13.781 17.609 -12.477 1 98.38 242 LEU B N 1
ATOM 4736 C CA . LEU B 1 242 ? 13.008 16.375 -12.453 1 98.38 242 LEU B CA 1
ATOM 4737 C C . LEU B 1 242 ? 12.516 16.016 -13.852 1 98.38 242 LEU B C 1
ATOM 4739 O O . LEU B 1 242 ? 12.594 14.859 -14.273 1 98.38 242 LEU B O 1
ATOM 4743 N N . LEU B 1 243 ? 11.977 17.016 -14.523 1 97.5 243 LEU B N 1
ATOM 4744 C CA . LEU B 1 243 ? 11.492 16.812 -15.883 1 97.5 243 LEU B CA 1
ATOM 4745 C C . LEU B 1 243 ? 12.602 16.281 -16.781 1 97.5 243 LEU B C 1
ATOM 4747 O O . LEU B 1 243 ? 12.383 15.352 -17.578 1 97.5 243 LEU B O 1
ATOM 4751 N N . ALA B 1 244 ? 13.758 16.875 -16.656 1 97.94 244 ALA B N 1
ATOM 4752 C CA . ALA B 1 244 ? 14.914 16.422 -17.422 1 97.94 244 ALA B CA 1
ATOM 4753 C C . ALA B 1 244 ? 15.266 14.984 -17.094 1 97.94 244 ALA B C 1
ATOM 4755 O O . ALA B 1 244 ? 15.594 14.195 -17.984 1 97.94 244 ALA B O 1
ATOM 4756 N N . ALA B 1 245 ? 15.219 14.609 -15.852 1 98.25 245 ALA B N 1
ATOM 4757 C CA . ALA B 1 245 ? 15.539 13.25 -15.422 1 98.25 245 ALA B CA 1
ATOM 4758 C C . ALA B 1 245 ? 14.516 12.25 -15.938 1 98.25 245 ALA B C 1
ATOM 4760 O O . ALA B 1 245 ? 14.867 11.117 -16.281 1 98.25 245 ALA B O 1
ATOM 4761 N N . CYS B 1 246 ? 13.25 12.609 -15.984 1 98.19 246 CYS B N 1
ATOM 4762 C CA . CYS B 1 246 ? 12.211 11.75 -16.547 1 98.19 246 CYS B CA 1
ATOM 4763 C C . CYS B 1 246 ? 12.477 11.453 -18.016 1 98.19 246 CYS B C 1
ATOM 4765 O O . CYS B 1 246 ? 12.305 10.32 -18.469 1 98.19 246 CYS B O 1
ATOM 4767 N N . SER B 1 247 ? 12.93 12.398 -18.703 1 97.31 247 SER B N 1
ATOM 4768 C CA . SER B 1 247 ? 13.156 12.281 -20.141 1 97.31 247 SER B CA 1
ATOM 4769 C C . SER B 1 247 ? 14.445 11.531 -20.438 1 97.31 247 SER B C 1
ATOM 4771 O O . SER B 1 247 ? 14.477 10.672 -21.328 1 97.31 247 SER B O 1
ATOM 4773 N N . SER B 1 248 ? 15.531 11.797 -19.688 1 97.31 248 SER B N 1
ATOM 4774 C CA . SER B 1 248 ? 16.859 11.328 -20.062 1 97.31 248 SER B CA 1
ATOM 4775 C C . SER B 1 248 ? 17.234 10.055 -19.328 1 97.31 248 SER B C 1
ATOM 4777 O O . SER B 1 248 ? 18.047 9.258 -19.812 1 97.31 248 SER B O 1
ATOM 4779 N N . ARG B 1 249 ? 16.609 9.883 -18.219 1 97.25 249 ARG B N 1
ATOM 4780 C CA . ARG B 1 249 ? 17.062 8.766 -17.391 1 97.25 249 ARG B CA 1
ATOM 4781 C C . ARG B 1 249 ? 15.93 7.789 -17.125 1 97.25 249 ARG B C 1
ATOM 4783 O O . ARG B 1 249 ? 16.109 6.812 -16.391 1 97.25 249 ARG B O 1
ATOM 4790 N N . GLY B 1 250 ? 14.75 8.102 -17.609 1 97.5 250 GLY B N 1
ATOM 4791 C CA . GLY B 1 250 ? 13.625 7.184 -17.5 1 97.5 250 GLY B CA 1
ATOM 4792 C C . GLY B 1 250 ? 12.992 7.188 -16.125 1 97.5 250 GLY B C 1
ATOM 4793 O O . GLY B 1 250 ? 12.266 6.254 -15.766 1 97.5 250 GLY B O 1
ATOM 4794 N N . ILE B 1 251 ? 13.297 8.195 -15.32 1 98.31 251 ILE B N 1
ATOM 4795 C CA . ILE B 1 251 ? 12.688 8.297 -14 1 98.31 251 ILE B CA 1
ATOM 4796 C C . ILE B 1 251 ? 11.172 8.43 -14.133 1 98.31 251 ILE B C 1
ATOM 4798 O O . ILE B 1 251 ? 10.688 9.203 -14.961 1 98.31 251 ILE B O 1
ATOM 4802 N N . ARG B 1 252 ? 10.391 7.613 -13.43 1 98.31 252 ARG B N 1
ATOM 4803 C CA . ARG B 1 252 ? 8.945 7.777 -13.32 1 98.31 252 ARG B CA 1
ATOM 4804 C C . ARG B 1 252 ? 8.562 8.438 -11.992 1 98.31 252 ARG B C 1
ATOM 4806 O O . ARG B 1 252 ? 9.055 8.039 -10.938 1 98.31 252 ARG B O 1
ATOM 4813 N N . ALA B 1 253 ? 7.691 9.445 -12.047 1 98.81 253 ALA B N 1
ATOM 4814 C CA . ALA B 1 253 ? 7.453 10.258 -10.859 1 98.81 253 ALA B CA 1
ATOM 4815 C C . ALA B 1 253 ? 5.969 10.273 -10.492 1 98.81 253 ALA B C 1
ATOM 4817 O O . ALA B 1 253 ? 5.109 10.398 -11.367 1 98.81 253 ALA B O 1
ATOM 4818 N N . GLY B 1 254 ? 5.629 9.961 -9.258 1 98.81 254 GLY B N 1
ATOM 4819 C CA . GLY B 1 254 ? 4.336 10.242 -8.656 1 98.81 254 GLY B CA 1
ATOM 4820 C C . GLY B 1 254 ? 4.328 11.508 -7.824 1 98.81 254 GLY B C 1
ATOM 4821 O O . GLY B 1 254 ? 5.012 11.586 -6.801 1 98.81 254 GLY B O 1
ATOM 4822 N N . LEU B 1 255 ? 3.549 12.516 -8.234 1 98.62 255 LEU B N 1
ATOM 4823 C CA . LEU B 1 255 ? 3.562 13.82 -7.594 1 98.62 255 LEU B CA 1
ATOM 4824 C C . LEU B 1 255 ? 2.174 14.195 -7.082 1 98.62 255 LEU B C 1
ATOM 4826 O O . LEU B 1 255 ? 1.2 14.156 -7.836 1 98.62 255 LEU B O 1
ATOM 4830 N N . ASP B 1 256 ? 2.098 14.602 -5.82 1 98.19 256 ASP B N 1
ATOM 4831 C CA . ASP B 1 256 ? 0.851 15.141 -5.285 1 98.19 256 ASP B CA 1
ATOM 4832 C C . ASP B 1 256 ? 0.918 16.656 -5.16 1 98.19 256 ASP B C 1
ATOM 4834 O O . ASP B 1 256 ? -0.061 17.297 -4.773 1 98.19 256 ASP B O 1
ATOM 4838 N N . VAL B 1 257 ? 2.121 17.188 -5.41 1 96.31 257 VAL B N 1
ATOM 4839 C CA . VAL B 1 257 ? 2.34 18.625 -5.242 1 96.31 257 VAL B CA 1
ATOM 4840 C C . VAL B 1 257 ? 3.143 19.172 -6.422 1 96.31 257 VAL B C 1
ATOM 4842 O O . VAL B 1 257 ? 3.963 18.453 -7.004 1 96.31 257 VAL B O 1
ATOM 4845 N N . PHE B 1 258 ? 2.861 20.359 -6.781 1 95.62 258 PHE B N 1
ATOM 4846 C CA . PHE B 1 258 ? 3.494 21.062 -7.891 1 95.62 258 PHE B CA 1
ATOM 4847 C C . PHE B 1 258 ? 3.891 22.469 -7.477 1 95.62 258 PHE B C 1
ATOM 4849 O O . PHE B 1 258 ? 3.305 23.047 -6.555 1 95.62 258 PHE B O 1
ATOM 4856 N N . ALA B 1 259 ? 4.867 23.031 -8.094 1 90.44 259 ALA B N 1
ATOM 4857 C CA . ALA B 1 259 ? 5.387 24.344 -7.723 1 90.44 259 ALA B CA 1
ATOM 4858 C C . ALA B 1 259 ? 4.363 25.438 -8.008 1 90.44 259 ALA B C 1
ATOM 4860 O O . ALA B 1 259 ? 4.277 26.438 -7.281 1 90.44 259 ALA B O 1
ATOM 4861 N N . LYS B 1 260 ? 3.521 25.266 -9.094 1 89.62 260 LYS B N 1
ATOM 4862 C CA . LYS B 1 260 ? 2.545 26.266 -9.5 1 89.62 260 LYS B CA 1
ATOM 4863 C C . LYS B 1 260 ? 1.126 25.719 -9.445 1 89.62 260 LYS B C 1
ATOM 4865 O O . LYS B 1 260 ? 0.429 25.672 -10.461 1 89.62 260 LYS B O 1
ATOM 4870 N N . GLU B 1 261 ? 0.672 25.469 -8.25 1 92.19 261 GLU B N 1
ATOM 4871 C CA . GLU B 1 261 ? -0.669 24.922 -8.094 1 92.19 261 GLU B CA 1
ATOM 4872 C C . GLU B 1 261 ? -1.726 26.016 -8.102 1 92.19 261 GLU B C 1
ATOM 4874 O O . GLU B 1 261 ? -1.49 27.109 -7.594 1 92.19 261 GLU B O 1
ATOM 4879 N N . PRO B 1 262 ? -2.842 25.703 -8.664 1 91.19 262 PRO B N 1
ATOM 4880 C CA . PRO B 1 262 ? -3.939 26.672 -8.578 1 91.19 262 PRO B CA 1
ATOM 4881 C C . PRO B 1 262 ? -4.484 26.812 -7.16 1 91.19 262 PRO B C 1
ATOM 4883 O O . PRO B 1 262 ? -4.422 25.859 -6.371 1 91.19 262 PRO B O 1
ATOM 4886 N N . SER B 1 263 ? -4.996 27.953 -6.887 1 81.56 263 SER B N 1
ATOM 4887 C CA . SER B 1 263 ? -5.605 28.188 -5.582 1 81.56 263 SER B CA 1
ATOM 4888 C C . SER B 1 263 ? -7.02 27.625 -5.523 1 81.56 263 SER B C 1
ATOM 4890 O O . SER B 1 263 ? -7.488 27.219 -4.457 1 81.56 263 SER B O 1
ATOM 4892 N N . ALA B 1 264 ? -7.594 27.562 -6.691 1 82.56 264 ALA B N 1
ATOM 4893 C CA . ALA B 1 264 ? -8.977 27.109 -6.754 1 82.56 264 ALA B CA 1
ATOM 4894 C C . ALA B 1 264 ? -9.047 25.578 -6.816 1 82.56 264 ALA B C 1
ATOM 4896 O O . ALA B 1 264 ? -8.109 24.938 -7.277 1 82.56 264 ALA B O 1
ATOM 4897 N N . GLY B 1 265 ? -10.18 25.078 -6.367 1 88.19 265 GLY B N 1
ATOM 4898 C CA . GLY B 1 265 ? -10.414 23.641 -6.383 1 88.19 265 GLY B CA 1
ATOM 4899 C C . GLY B 1 265 ? -10.539 23.062 -7.781 1 88.19 265 GLY B C 1
ATOM 4900 O O . GLY B 1 265 ? -10.305 21.875 -7.996 1 88.19 265 GLY B O 1
ATOM 4901 N N . GLN B 1 266 ? -11.016 23.891 -8.703 1 93.38 266 GLN B N 1
ATOM 4902 C CA . GLN B 1 266 ? -11.078 23.562 -10.125 1 93.38 266 GLN B CA 1
ATOM 4903 C C . GLN B 1 266 ? -10.484 24.672 -10.977 1 93.38 266 GLN B C 1
ATOM 4905 O O . GLN B 1 266 ? -10.82 25.844 -10.812 1 93.38 266 GLN B O 1
ATOM 4910 N N . ALA B 1 267 ? -9.562 24.266 -11.797 1 95.69 267 ALA B N 1
ATOM 4911 C CA . ALA B 1 267 ? -8.875 25.25 -12.625 1 95.69 267 ALA B CA 1
ATOM 4912 C C . ALA B 1 267 ? -8.109 24.562 -13.758 1 95.69 267 ALA B C 1
ATOM 4914 O O . ALA B 1 267 ? -7.844 23.359 -13.695 1 95.69 267 ALA B O 1
ATOM 4915 N N . PRO B 1 268 ? -7.84 25.359 -14.797 1 95.81 268 PRO B N 1
ATOM 4916 C CA . PRO B 1 268 ? -6.871 24.828 -15.766 1 95.81 268 PRO B CA 1
ATOM 4917 C C . PRO B 1 268 ? -5.48 24.656 -15.172 1 95.81 268 PRO B C 1
ATOM 4919 O O . PRO B 1 268 ? -5.051 25.453 -14.336 1 95.81 268 PRO B O 1
ATOM 4922 N N . PHE B 1 269 ? -4.855 23.625 -15.547 1 95.75 269 PHE B N 1
ATOM 4923 C CA . PHE B 1 269 ? -3.506 23.328 -15.078 1 95.75 269 PHE B CA 1
ATOM 4924 C C . PHE B 1 269 ? -2.627 22.844 -16.234 1 95.75 269 PHE B C 1
ATOM 4926 O O . PHE B 1 269 ? -2.67 21.672 -16.609 1 95.75 269 PHE B O 1
ATOM 4933 N N . GLU B 1 270 ? -1.844 23.797 -16.75 1 94.12 270 GLU B N 1
ATOM 4934 C CA . GLU B 1 270 ? -0.971 23.5 -17.891 1 94.12 270 GLU B CA 1
ATOM 4935 C C . GLU B 1 270 ? 0.499 23.641 -17.5 1 94.12 270 GLU B C 1
ATOM 4937 O O . GLU B 1 270 ? 1.092 24.703 -17.656 1 94.12 270 GLU B O 1
ATOM 4942 N N . GLU B 1 271 ? 0.983 22.641 -16.953 1 92.81 271 GLU B N 1
ATOM 4943 C CA . GLU B 1 271 ? 2.389 22.594 -16.562 1 92.81 271 GLU B CA 1
ATOM 4944 C C . GLU B 1 271 ? 3.125 21.469 -17.297 1 92.81 271 GLU B C 1
ATOM 4946 O O . GLU B 1 271 ? 2.643 20.344 -17.359 1 92.81 271 GLU B O 1
ATOM 4951 N N . PRO B 1 272 ? 4.289 21.766 -17.891 1 92.38 272 PRO B N 1
ATOM 4952 C CA . PRO B 1 272 ? 5.039 20.766 -18.656 1 92.38 272 PRO B CA 1
ATOM 4953 C C . PRO B 1 272 ? 5.277 19.484 -17.875 1 92.38 272 PRO B C 1
ATOM 4955 O O . PRO B 1 272 ? 5.211 18.391 -18.438 1 92.38 272 PRO B O 1
ATOM 4958 N N . ILE B 1 273 ? 5.508 19.562 -16.641 1 93.25 273 ILE B N 1
ATOM 4959 C CA . ILE B 1 273 ? 5.824 18.391 -15.82 1 93.25 273 ILE B CA 1
ATOM 4960 C C . ILE B 1 273 ? 4.617 17.469 -15.766 1 93.25 273 ILE B C 1
ATOM 4962 O O . ILE B 1 273 ? 4.773 16.234 -15.75 1 93.25 273 ILE B O 1
ATOM 4966 N N . ALA B 1 274 ? 3.436 17.984 -15.781 1 91.12 274 ALA B N 1
ATOM 4967 C CA . ALA B 1 274 ? 2.219 17.188 -15.664 1 91.12 274 ALA B CA 1
ATOM 4968 C C . ALA B 1 274 ? 1.893 16.484 -16.984 1 91.12 274 ALA B C 1
ATOM 4970 O O . ALA B 1 274 ? 1.138 15.516 -17 1 91.12 274 ALA B O 1
ATOM 4971 N N . ASP B 1 275 ? 2.559 16.891 -18.062 1 91.06 275 ASP B N 1
ATOM 4972 C CA . ASP B 1 275 ? 2.289 16.359 -19.406 1 91.06 275 ASP B CA 1
ATOM 4973 C C . ASP B 1 275 ? 3.207 15.18 -19.719 1 91.06 275 ASP B C 1
ATOM 4975 O O . ASP B 1 275 ? 2.961 14.43 -20.672 1 91.06 275 ASP B O 1
ATOM 4979 N N . HIS B 1 276 ? 4.219 15.109 -19.016 1 95.38 276 HIS B N 1
ATOM 4980 C CA . HIS B 1 276 ? 5.203 14.086 -19.344 1 95.38 276 HIS B CA 1
ATOM 4981 C C . HIS B 1 276 ? 4.645 12.688 -19.094 1 95.38 276 HIS B C 1
ATOM 4983 O O . HIS B 1 276 ? 4.027 12.43 -18.062 1 95.38 276 HIS B O 1
ATOM 4989 N N . PRO B 1 277 ? 4.871 11.742 -19.969 1 95.62 277 PRO B N 1
ATOM 4990 C CA . PRO B 1 277 ? 4.277 10.406 -19.859 1 95.62 277 PRO B CA 1
ATOM 4991 C C . PRO B 1 277 ? 4.766 9.641 -18.625 1 95.62 277 PRO B C 1
ATOM 4993 O O . PRO B 1 277 ? 4.07 8.75 -18.125 1 95.62 277 PRO B O 1
ATOM 4996 N N . ASN B 1 278 ? 5.902 10.039 -18.078 1 97.75 278 ASN B N 1
ATOM 4997 C CA . ASN B 1 278 ? 6.457 9.344 -16.922 1 97.75 278 ASN B CA 1
ATOM 4998 C C . ASN B 1 278 ? 6.016 9.992 -15.617 1 97.75 278 ASN B C 1
ATOM 5000 O O . ASN B 1 278 ? 6.457 9.594 -14.539 1 97.75 278 ASN B O 1
ATOM 5004 N N . VAL B 1 279 ? 5.137 10.969 -15.734 1 98 279 VAL B N 1
ATOM 5005 C CA . VAL B 1 279 ? 4.691 11.648 -14.523 1 98 279 VAL B CA 1
ATOM 5006 C C . VAL B 1 279 ? 3.23 11.297 -14.242 1 98 279 VAL B C 1
ATOM 5008 O O . VAL B 1 279 ? 2.377 11.414 -15.125 1 98 279 VAL B O 1
ATOM 5011 N N . TYR B 1 280 ? 2.99 10.805 -13.102 1 98.5 280 TYR B N 1
ATOM 5012 C CA . TYR B 1 280 ? 1.668 10.484 -12.57 1 98.5 280 TYR B CA 1
ATOM 5013 C C . TYR B 1 280 ? 1.289 11.414 -11.43 1 98.5 280 TYR B C 1
ATOM 5015 O O . TYR B 1 280 ? 1.875 11.352 -10.352 1 98.5 280 TYR B O 1
ATOM 5023 N N . GLY B 1 281 ? 0.273 12.266 -11.641 1 97.88 281 GLY B N 1
ATOM 5024 C CA . GLY B 1 281 ? 0.007 13.328 -10.68 1 97.88 281 GLY B CA 1
ATOM 5025 C C . GLY B 1 281 ? -1.354 13.211 -10.023 1 97.88 281 GLY B C 1
ATOM 5026 O O . GLY B 1 281 ? -2.293 12.68 -10.617 1 97.88 281 GLY B O 1
ATOM 5027 N N . THR B 1 282 ? -1.455 13.633 -8.812 1 97.88 282 THR B N 1
ATOM 5028 C CA . THR B 1 282 ? -2.691 13.93 -8.094 1 97.88 282 THR B CA 1
ATOM 5029 C C . THR B 1 282 ? -2.725 15.391 -7.66 1 97.88 282 THR B C 1
ATOM 5031 O O . THR B 1 282 ? -1.688 16.062 -7.633 1 97.88 282 THR B O 1
ATOM 5034 N N . CYS B 1 283 ? -3.854 15.945 -7.402 1 96.56 283 CYS B N 1
ATOM 5035 C CA . CYS B 1 283 ? -4.039 17.391 -7.262 1 96.56 283 CYS B CA 1
ATOM 5036 C C . CYS B 1 283 ? -3.988 17.797 -5.797 1 96.56 283 CYS B C 1
ATOM 5038 O O . CYS B 1 283 ? -4.902 18.469 -5.305 1 96.56 283 CYS B O 1
ATOM 5040 N N . HIS B 1 284 ? -2.906 17.469 -5.109 1 93.88 284 HIS B N 1
ATOM 5041 C CA . HIS B 1 284 ? -2.643 17.875 -3.734 1 93.88 284 HIS B CA 1
ATOM 5042 C C . HIS B 1 284 ? -3.729 17.375 -2.789 1 93.88 284 HIS B C 1
ATOM 5044 O O . HIS B 1 284 ? -4.312 18.156 -2.033 1 93.88 284 HIS B O 1
ATOM 5050 N N . VAL B 1 285 ? -3.875 16.078 -2.791 1 95.12 285 VAL B N 1
ATOM 5051 C CA . VAL B 1 285 ? -4.992 15.492 -2.061 1 95.12 285 VAL B CA 1
ATOM 5052 C C . VAL B 1 285 ? -4.461 14.617 -0.928 1 95.12 285 VAL B C 1
ATOM 5054 O O . VAL B 1 285 ? -5.223 13.898 -0.282 1 95.12 285 VAL B O 1
ATOM 5057 N N . GLY B 1 286 ? -3.223 14.602 -0.646 1 94.38 286 GLY B N 1
ATOM 5058 C CA . GLY B 1 286 ? -2.594 13.68 0.293 1 94.38 286 GLY B CA 1
ATOM 5059 C C . GLY B 1 286 ? -3.25 13.688 1.661 1 94.38 286 GLY B C 1
ATOM 5060 O O . GLY B 1 286 ? -3.457 12.633 2.262 1 94.38 286 GLY B O 1
ATOM 5061 N N . ALA B 1 287 ? -3.613 14.875 2.088 1 90.19 287 ALA B N 1
ATOM 5062 C CA . ALA B 1 287 ? -4.184 15.016 3.426 1 90.19 287 ALA B CA 1
ATOM 5063 C C . ALA B 1 287 ? -5.707 15.008 3.375 1 90.19 287 ALA B C 1
ATOM 5065 O O . ALA B 1 287 ? -6.371 15.031 4.418 1 90.19 287 ALA B O 1
ATOM 5066 N N . SER B 1 288 ? -6.273 14.938 2.236 1 88.69 288 SER B N 1
ATOM 5067 C CA . SER B 1 288 ? -7.707 15.133 2.055 1 88.69 288 SER B CA 1
ATOM 5068 C C . SER B 1 288 ? -8.469 13.82 2.242 1 88.69 288 SER B C 1
ATOM 5070 O O . SER B 1 288 ? -9 13.266 1.281 1 88.69 288 SER B O 1
ATOM 5072 N N . THR B 1 289 ? -8.609 13.375 3.455 1 93.19 289 THR B N 1
ATOM 5073 C CA . THR B 1 289 ? -9.344 12.156 3.775 1 93.19 289 THR B CA 1
ATOM 5074 C C . THR B 1 289 ? -10.203 12.359 5.02 1 93.19 289 THR B C 1
ATOM 5076 O O . THR B 1 289 ? -9.906 13.219 5.855 1 93.19 289 THR B O 1
ATOM 5079 N N . ASP B 1 290 ? -11.25 11.539 5.102 1 93 290 ASP B N 1
ATOM 5080 C CA . ASP B 1 290 ? -12.055 11.516 6.312 1 93 290 ASP B CA 1
ATOM 5081 C C . ASP B 1 290 ? -11.211 11.141 7.531 1 93 290 ASP B C 1
ATOM 5083 O O . ASP B 1 290 ? -11.367 11.734 8.602 1 93 290 ASP B O 1
ATOM 5087 N N . GLU B 1 291 ? -10.367 10.25 7.301 1 93.38 291 GLU B N 1
ATOM 5088 C CA . GLU B 1 291 ? -9.508 9.805 8.391 1 93.38 291 GLU B CA 1
ATOM 5089 C C . GLU B 1 291 ? -8.656 10.945 8.93 1 93.38 291 GLU B C 1
ATOM 5091 O O . GLU B 1 291 ? -8.5 11.094 10.148 1 93.38 291 GLU B O 1
ATOM 5096 N N . ALA B 1 292 ? -8.07 11.664 8.047 1 92.44 292 ALA B N 1
ATOM 5097 C CA . ALA B 1 292 ? -7.25 12.805 8.453 1 92.44 292 ALA B CA 1
ATOM 5098 C C . ALA B 1 292 ? -8.086 13.852 9.172 1 92.44 292 ALA B C 1
ATOM 5100 O O . ALA B 1 292 ? -7.664 14.406 10.195 1 92.44 292 ALA B O 1
ATOM 5101 N N . GLU B 1 293 ? -9.266 14.117 8.641 1 91.5 293 GLU B N 1
ATOM 5102 C CA . GLU B 1 293 ? -10.164 15.086 9.25 1 91.5 293 GLU B CA 1
ATOM 5103 C C . GLU B 1 293 ? -10.594 14.648 10.648 1 91.5 293 GLU B C 1
ATOM 5105 O O . GLU B 1 293 ? -10.688 15.469 11.562 1 91.5 293 GLU B O 1
ATOM 5110 N N . GLU B 1 294 ? -10.844 13.406 10.734 1 93.44 294 GLU B N 1
ATOM 5111 C CA . GLU B 1 294 ? -11.219 12.852 12.023 1 93.44 294 GLU B CA 1
ATOM 5112 C C . GLU B 1 294 ? -10.078 12.977 13.031 1 93.44 294 GLU B C 1
ATOM 5114 O O . GLU B 1 294 ? -10.289 13.359 14.18 1 93.44 294 GLU B O 1
ATOM 5119 N N . ALA B 1 295 ? -8.922 12.711 12.594 1 92.94 295 ALA B N 1
ATOM 5120 C CA . ALA B 1 295 ? -7.746 12.812 13.461 1 92.94 295 ALA B CA 1
ATOM 5121 C C . ALA B 1 295 ? -7.5 14.258 13.875 1 92.94 295 ALA B C 1
ATOM 5123 O O . ALA B 1 295 ? -7.184 14.523 15.039 1 92.94 295 ALA B O 1
ATOM 5124 N N . VAL B 1 296 ? -7.652 15.109 12.969 1 93.62 296 VAL B N 1
ATOM 5125 C CA . VAL B 1 296 ? -7.508 16.531 13.25 1 93.62 296 VAL B CA 1
ATOM 5126 C C . VAL B 1 296 ? -8.578 16.984 14.242 1 93.62 296 VAL B C 1
ATOM 5128 O O . VAL B 1 296 ? -8.297 17.719 15.18 1 93.62 296 VAL B O 1
ATOM 5131 N N . GLY B 1 297 ? -9.781 16.516 13.992 1 94.94 297 GLY B N 1
ATOM 5132 C CA . GLY B 1 297 ? -10.875 16.844 14.898 1 94.94 297 GLY B CA 1
ATOM 5133 C C . GLY B 1 297 ? -10.617 16.406 16.328 1 94.94 297 GLY B C 1
ATOM 5134 O O . GLY B 1 297 ? -10.859 17.172 17.266 1 94.94 297 GLY B O 1
ATOM 5135 N N . GLU B 1 298 ? -10.133 15.234 16.438 1 94.69 298 GLU B N 1
ATOM 5136 C CA . GLU B 1 298 ? -9.797 14.734 17.766 1 94.69 298 GLU B CA 1
ATOM 5137 C C . GLU B 1 298 ? -8.734 15.594 18.438 1 94.69 298 GLU B C 1
ATOM 5139 O O . GLU B 1 298 ? -8.789 15.844 19.641 1 94.69 298 GLU B O 1
ATOM 5144 N N . GLU B 1 299 ? -7.777 16.016 17.656 1 94.19 299 GLU B N 1
ATOM 5145 C CA . GLU B 1 299 ? -6.699 16.844 18.188 1 94.19 299 GLU B CA 1
ATOM 5146 C C . GLU B 1 299 ? -7.219 18.203 18.609 1 94.19 299 GLU B C 1
ATOM 5148 O O . GLU B 1 299 ? -6.781 18.75 19.625 1 94.19 299 GLU B O 1
ATOM 5153 N N . VAL B 1 300 ? -8.156 18.703 17.844 1 95.56 300 VAL B N 1
ATOM 5154 C CA . VAL B 1 300 ? -8.773 19.984 18.172 1 95.56 300 VAL B CA 1
ATOM 5155 C C . VAL B 1 300 ? -9.484 19.875 19.531 1 95.56 300 VAL B C 1
ATOM 5157 O O . VAL B 1 300 ? -9.305 20.734 20.391 1 95.56 300 VAL B O 1
ATOM 5160 N N . VAL B 1 301 ? -10.203 18.812 19.672 1 95.62 301 VAL B N 1
ATOM 5161 C CA . VAL B 1 301 ? -10.93 18.594 20.922 1 95.62 301 VAL B CA 1
ATOM 5162 C C . VAL B 1 301 ? -9.953 18.469 22.078 1 95.62 301 VAL B C 1
ATOM 5164 O O . VAL B 1 301 ? -10.18 19.016 23.172 1 95.62 301 VAL B O 1
ATOM 5167 N N . ARG B 1 302 ? -8.898 17.797 21.812 1 93.81 302 ARG B N 1
ATOM 5168 C CA . ARG B 1 302 ? -7.875 17.625 22.828 1 93.81 302 ARG B CA 1
ATOM 5169 C C . ARG B 1 302 ? -7.27 18.953 23.234 1 93.81 302 ARG B C 1
ATOM 5171 O O . ARG B 1 302 ? -7.074 19.234 24.422 1 93.81 302 ARG B O 1
ATOM 5178 N N . ILE B 1 303 ? -6.965 19.828 22.312 1 92.56 303 ILE B N 1
ATOM 5179 C CA . ILE B 1 303 ? -6.367 21.141 22.547 1 92.56 303 ILE B CA 1
ATOM 5180 C C . ILE B 1 303 ? -7.332 22 23.344 1 92.56 303 ILE B C 1
ATOM 5182 O O . ILE B 1 303 ? -6.938 22.625 24.344 1 92.56 303 ILE B O 1
ATOM 5186 N N . VAL B 1 304 ? -8.617 22 22.969 1 93.19 304 VAL B N 1
ATOM 5187 C CA . VAL B 1 304 ? -9.625 22.797 23.672 1 93.19 304 VAL B CA 1
ATOM 5188 C C . VAL B 1 304 ? -9.781 22.281 25.109 1 93.19 304 VAL B C 1
ATOM 5190 O O . VAL B 1 304 ? -9.914 23.078 26.031 1 93.19 304 VAL B O 1
ATOM 5193 N N . GLY B 1 305 ? -9.766 21.031 25.188 1 90.38 305 GLY B N 1
ATOM 5194 C CA . GLY B 1 305 ? -9.844 20.453 26.531 1 90.38 305 GLY B CA 1
ATOM 5195 C C . GLY B 1 305 ? -8.703 20.875 27.422 1 90.38 305 GLY B C 1
ATOM 5196 O O . GLY B 1 305 ? -8.922 21.25 28.578 1 90.38 305 GLY B O 1
ATOM 5197 N N . ALA B 1 306 ? -7.508 20.812 26.938 1 85.31 306 ALA B N 1
ATOM 5198 C CA . ALA B 1 306 ? -6.34 21.25 27.688 1 85.31 306 ALA B CA 1
ATOM 5199 C C . ALA B 1 306 ? -6.453 22.734 28.062 1 85.31 306 ALA B C 1
ATOM 5201 O O . ALA B 1 306 ? -6.145 23.109 29.203 1 85.31 306 ALA B O 1
ATOM 5202 N N . TYR B 1 307 ? -6.891 23.547 27.156 1 84.81 307 TYR B N 1
ATOM 5203 C CA . TYR B 1 307 ? -7.098 24.984 27.391 1 84.81 307 TYR B CA 1
ATOM 5204 C C . TYR B 1 307 ? -8.109 25.219 28.5 1 84.81 307 TYR B C 1
ATOM 5206 O O . TYR B 1 307 ? -7.883 26.031 29.391 1 84.81 307 TYR B O 1
ATOM 5214 N N . GLN B 1 308 ? -9.148 24.453 28.406 1 81.56 308 GLN B N 1
ATOM 5215 C CA . GLN B 1 308 ? -10.219 24.594 29.391 1 81.56 308 GLN B CA 1
ATOM 5216 C C . GLN B 1 308 ? -9.727 24.25 30.797 1 81.56 308 GLN B C 1
ATOM 5218 O O . GLN B 1 308 ? -10.141 24.859 31.766 1 81.56 308 GLN B O 1
ATOM 5223 N N . ARG B 1 309 ? -8.852 23.312 30.812 1 76.31 309 ARG B N 1
ATOM 5224 C CA . ARG B 1 309 ? -8.359 22.844 32.094 1 76.31 309 ARG B CA 1
ATOM 5225 C C . ARG B 1 309 ? -7.117 23.625 32.531 1 76.31 309 ARG B C 1
ATOM 5227 O O . ARG B 1 309 ? -6.457 23.266 33.5 1 76.31 309 ARG B O 1
ATOM 5234 N N . ALA B 1 310 ? -6.785 24.656 31.766 1 73.81 310 ALA B N 1
ATOM 5235 C CA . ALA B 1 310 ? -5.617 25.469 32.062 1 73.81 310 ALA B CA 1
ATOM 5236 C C . ALA B 1 310 ? -4.348 24.625 32.094 1 73.81 310 ALA B C 1
ATOM 5238 O O . ALA B 1 310 ? -3.473 24.844 32.938 1 73.81 310 ALA B O 1
ATOM 5239 N N . GLU B 1 311 ? -4.332 23.609 31.266 1 70.75 311 GLU B N 1
ATOM 5240 C CA . GLU B 1 311 ? -3.143 22.797 31.047 1 70.75 311 GLU B CA 1
ATOM 5241 C C . GLU B 1 311 ? -2.297 23.359 29.906 1 70.75 311 GLU B C 1
ATOM 5243 O O . GLU B 1 311 ? -2.752 24.234 29.156 1 70.75 311 GLU B O 1
ATOM 5248 N N . PRO B 1 312 ? -1.015 22.984 29.969 1 73.88 312 PRO B N 1
ATOM 5249 C CA . PRO B 1 312 ? -0.232 23.391 28.797 1 73.88 312 PRO B CA 1
ATOM 5250 C C . PRO B 1 312 ? -0.913 23.031 27.484 1 73.88 312 PRO B C 1
ATOM 5252 O O . PRO B 1 312 ? -1.412 21.922 27.328 1 73.88 312 PRO B O 1
ATOM 5255 N N . ILE B 1 313 ? -1.051 24.031 26.625 1 80.81 313 ILE B N 1
ATOM 5256 C CA . ILE B 1 313 ? -1.724 23.844 25.344 1 80.81 313 ILE B CA 1
ATOM 5257 C C . ILE B 1 313 ? -0.85 23 24.406 1 80.81 313 ILE B C 1
ATOM 5259 O O . ILE B 1 313 ? 0.292 23.359 24.125 1 80.81 313 ILE B O 1
ATOM 5263 N N . PRO B 1 314 ? -1.393 21.875 23.984 1 88.38 314 PRO B N 1
ATOM 5264 C CA . PRO B 1 314 ? -0.614 21.062 23.047 1 88.38 314 PRO B CA 1
ATOM 5265 C C . PRO B 1 314 ? -0.313 21.781 21.734 1 88.38 314 PRO B C 1
ATOM 5267 O O . PRO B 1 314 ? -1.147 22.531 21.25 1 88.38 314 PRO B O 1
ATOM 5270 N N . ASN B 1 315 ? 0.883 21.625 21.219 1 88.19 315 ASN B N 1
ATOM 5271 C CA . ASN B 1 315 ? 1.261 22 19.859 1 88.19 315 ASN B CA 1
ATOM 5272 C C . ASN B 1 315 ? 1.214 23.516 19.672 1 88.19 315 ASN B C 1
ATOM 5274 O O . ASN B 1 315 ? 0.809 24.016 18.625 1 88.19 315 ASN B O 1
ATOM 5278 N N . CYS B 1 316 ? 1.447 24.203 20.766 1 84.5 316 CYS B N 1
ATOM 5279 C CA . CYS B 1 316 ? 1.515 25.656 20.641 1 84.5 316 CYS B CA 1
ATOM 5280 C C . CYS B 1 316 ? 2.727 26.078 19.812 1 84.5 316 CYS B C 1
ATOM 5282 O O . CYS B 1 316 ? 3.848 25.641 20.078 1 84.5 316 CYS B O 1
ATOM 5284 N N . VAL B 1 317 ? 2.535 26.938 18.797 1 85.31 317 VAL B N 1
ATOM 5285 C CA . VAL B 1 317 ? 3.592 27.172 17.812 1 85.31 317 VAL B CA 1
ATOM 5286 C C . VAL B 1 317 ? 4.148 28.594 17.984 1 85.31 317 VAL B C 1
ATOM 5288 O O . VAL B 1 317 ? 5.105 28.969 17.312 1 85.31 317 VAL B O 1
ATOM 5291 N N . ASN B 1 318 ? 3.58 29.391 18.891 1 78.31 318 ASN B N 1
ATOM 5292 C CA . ASN B 1 318 ? 4.051 30.766 19 1 78.31 318 ASN B CA 1
ATOM 5293 C C . ASN B 1 318 ? 4.598 31.078 20.391 1 78.31 318 ASN B C 1
ATOM 5295 O O . ASN B 1 318 ? 4.516 32.219 20.859 1 78.31 318 ASN B O 1
ATOM 5299 N N . LEU B 1 319 ? 4.992 30.016 21.047 1 67.81 319 LEU B N 1
ATOM 5300 C CA . LEU B 1 319 ? 5.676 30.219 22.312 1 67.81 319 LEU B CA 1
ATOM 5301 C C . LEU B 1 319 ? 7.176 30.391 22.109 1 67.81 319 LEU B C 1
ATOM 5303 O O . LEU B 1 319 ? 7.754 29.766 21.203 1 67.81 319 LEU B O 1
ATOM 5307 N N . ALA B 1 320 ? 7.742 31.312 22.703 1 58.91 320 ALA B N 1
ATOM 5308 C CA . ALA B 1 320 ? 9.188 31.5 22.641 1 58.91 320 ALA B CA 1
ATOM 5309 C C . ALA B 1 320 ? 9.922 30.281 23.188 1 58.91 320 ALA B C 1
ATOM 5311 O O . ALA B 1 320 ? 9.508 29.688 24.188 1 58.91 320 ALA B O 1
ATOM 5312 N N . VAL B 1 321 ? 10.633 29.344 22.297 1 50.94 321 VAL B N 1
ATOM 5313 C CA . VAL B 1 321 ? 11.391 28.156 22.688 1 50.94 321 VAL B CA 1
ATOM 5314 C C . VAL B 1 321 ? 12.344 28.5 23.828 1 50.94 321 VAL B C 1
ATOM 5316 O O . VAL B 1 321 ? 12.508 27.734 24.766 1 50.94 321 VAL B O 1
ATOM 5319 N N . ARG B 1 322 ? 13.234 29.578 23.547 1 52.66 322 ARG B N 1
ATOM 5320 C CA . ARG B 1 322 ? 14.266 29.922 24.531 1 52.66 322 ARG B CA 1
ATOM 5321 C C . ARG B 1 322 ? 13.906 31.219 25.25 1 52.66 322 ARG B C 1
ATOM 5323 O O . ARG B 1 322 ? 13.594 32.219 24.625 1 52.66 322 ARG B O 1
ATOM 5330 N N . SER B 1 323 ? 13.398 30.828 26.453 1 53.88 323 SER B N 1
ATOM 5331 C CA . SER B 1 323 ? 13.305 32 27.312 1 53.88 323 SER B CA 1
ATOM 5332 C C . SER B 1 323 ? 14.586 32.812 27.266 1 53.88 323 SER B C 1
ATOM 5334 O O . SER B 1 323 ? 15.68 32.281 27.109 1 53.88 323 SER B O 1
ATOM 5336 N N . ALA B 1 324 ? 14.43 34.062 26.859 1 60.62 324 ALA B N 1
ATOM 5337 C CA . ALA B 1 324 ? 15.609 34.938 26.953 1 60.62 324 ALA B CA 1
ATOM 5338 C C . ALA B 1 324 ? 16.188 34.938 28.359 1 60.62 324 ALA B C 1
ATOM 5340 O O . ALA B 1 324 ? 17.156 35.625 28.641 1 60.62 324 ALA B O 1
ATOM 5341 N N . ALA B 1 325 ? 15.578 34.031 29.016 1 63.91 325 ALA B N 1
ATOM 5342 C CA . ALA B 1 325 ? 16.047 34.031 30.406 1 63.91 325 ALA B CA 1
ATOM 5343 C C . ALA B 1 325 ? 17.484 33.531 30.5 1 63.91 325 ALA B C 1
ATOM 5345 O O . ALA B 1 325 ? 17.875 32.594 29.797 1 63.91 325 ALA B O 1
ATOM 5346 N N . THR B 1 326 ? 18.328 34.219 31.125 1 72.38 326 THR B N 1
ATOM 5347 C CA . THR B 1 326 ? 19.719 33.844 31.344 1 72.38 326 THR B CA 1
ATOM 5348 C C . THR B 1 326 ? 19.906 33.25 32.75 1 72.38 326 THR B C 1
ATOM 5350 O O . THR B 1 326 ? 20.875 32.562 33 1 72.38 326 THR B O 1
ATOM 5353 N N . HIS B 1 327 ? 18.922 33.562 33.625 1 76.31 327 HIS B N 1
ATOM 5354 C CA . HIS B 1 327 ? 19.016 33.156 35.031 1 76.31 327 HIS B CA 1
ATOM 5355 C C . HIS B 1 327 ? 17.672 32.656 35.562 1 76.31 327 HIS B C 1
ATOM 5357 O O . HIS B 1 327 ? 16.625 33 35 1 76.31 327 HIS B O 1
ATOM 5363 N N . VAL B 1 328 ? 17.797 31.75 36.469 1 80 328 VAL B N 1
ATOM 5364 C CA . VAL B 1 328 ? 16.609 31.297 37.188 1 80 328 VAL B CA 1
ATOM 5365 C C . VAL B 1 328 ? 16.719 31.656 38.688 1 80 328 VAL B C 1
ATOM 5367 O O . VAL B 1 328 ? 17.75 31.422 39.281 1 80 328 VAL B O 1
ATOM 5370 N N . VAL B 1 329 ? 15.664 32.344 39.156 1 81.94 329 VAL B N 1
ATOM 5371 C CA . VAL B 1 329 ? 15.539 32.625 40.562 1 81.94 329 VAL B CA 1
ATOM 5372 C C . VAL B 1 329 ? 14.625 31.594 41.219 1 81.94 329 VAL B C 1
ATOM 5374 O O . VAL B 1 329 ? 13.477 31.422 40.812 1 81.94 329 VAL B O 1
ATOM 5377 N N . VAL B 1 330 ? 15.234 30.859 42.156 1 80.5 330 VAL B N 1
ATOM 5378 C CA . VAL B 1 330 ? 14.461 29.859 42.875 1 80.5 330 VAL B CA 1
ATOM 5379 C C . VAL B 1 330 ? 14.125 30.375 44.281 1 80.5 330 VAL B C 1
ATOM 5381 O O . VAL B 1 330 ? 15.008 30.797 45.031 1 80.5 330 VAL B O 1
ATOM 5384 N N . VAL B 1 331 ? 12.789 30.359 44.562 1 80.44 331 VAL B N 1
ATOM 5385 C CA . VAL B 1 331 ? 12.312 30.859 45.844 1 80.44 331 VAL B CA 1
ATOM 5386 C C . VAL B 1 331 ? 11.5 29.781 46.562 1 80.44 331 VAL B C 1
ATOM 5388 O O . VAL B 1 331 ? 10.453 29.359 46.062 1 80.44 331 VAL B O 1
ATOM 5391 N N . ARG B 1 332 ? 12.055 29.266 47.625 1 80.5 332 ARG B N 1
ATOM 5392 C CA . ARG B 1 332 ? 11.266 28.453 48.562 1 80.5 332 ARG B CA 1
ATOM 5393 C C . ARG B 1 332 ? 10.523 29.328 49.562 1 80.5 332 ARG B C 1
ATOM 5395 O O . ARG B 1 332 ? 11.133 30.156 50.219 1 80.5 332 ARG B O 1
ATOM 5402 N N . HIS B 1 333 ? 9.234 29.125 49.562 1 80.38 333 HIS B N 1
ATOM 5403 C CA . HIS B 1 333 ? 8.461 30.078 50.375 1 80.38 333 HIS B CA 1
ATOM 5404 C C . HIS B 1 333 ? 7.238 29.406 50.969 1 80.38 333 HIS B C 1
ATOM 5406 O O . HIS B 1 333 ? 6.891 28.281 50.625 1 80.38 333 HIS B O 1
ATOM 5412 N N . ALA B 1 334 ? 6.762 30.109 52 1 76.62 334 ALA B N 1
ATOM 5413 C CA . ALA B 1 334 ? 5.484 29.672 52.562 1 76.62 334 ALA B CA 1
ATOM 5414 C C . ALA B 1 334 ? 4.355 29.859 51.562 1 76.62 334 ALA B C 1
ATOM 5416 O O . ALA B 1 334 ? 4.348 30.812 50.781 1 76.62 334 ALA B O 1
ATOM 5417 N N . ASP B 1 335 ? 3.457 28.891 51.594 1 78.25 335 ASP B N 1
ATOM 5418 C CA . ASP B 1 335 ? 2.303 29 50.719 1 78.25 335 ASP B CA 1
ATOM 5419 C C . ASP B 1 335 ? 1.283 30 51.25 1 78.25 335 ASP B C 1
ATOM 5421 O O . ASP B 1 335 ? 0.252 29.609 51.812 1 78.25 335 ASP B O 1
ATOM 5425 N N . ARG B 1 336 ? 1.628 31.281 51.125 1 77.94 336 ARG B N 1
ATOM 5426 C CA . ARG B 1 336 ? 0.807 32.375 51.594 1 77.94 336 ARG B CA 1
ATOM 5427 C C . ARG B 1 336 ? 0.582 33.406 50.5 1 77.94 336 ARG B C 1
ATOM 5429 O O . ARG B 1 336 ? 1.425 33.594 49.625 1 77.94 336 ARG B O 1
ATOM 5436 N N . VAL B 1 337 ? -0.59 34 50.656 1 77.62 337 VAL B N 1
ATOM 5437 C CA . VAL B 1 337 ? -0.956 35.062 49.688 1 77.62 337 VAL B CA 1
ATOM 5438 C C . VAL B 1 337 ? 0.056 36.188 49.75 1 77.62 337 VAL B C 1
ATOM 5440 O O . VAL B 1 337 ? 0.467 36.594 50.844 1 77.62 337 VAL B O 1
ATOM 5443 N N . GLY B 1 338 ? 0.612 36.656 48.531 1 79.5 338 GLY B N 1
ATOM 5444 C CA . GLY B 1 338 ? 1.413 37.844 48.469 1 79.5 338 GLY B CA 1
ATOM 5445 C C . GLY B 1 338 ? 2.893 37.594 48.25 1 79.5 338 GLY B C 1
ATOM 5446 O O . GLY B 1 338 ? 3.645 38.469 47.844 1 79.5 338 GLY B O 1
ATOM 5447 N N . VAL B 1 339 ? 3.215 36.312 48.469 1 79 339 VAL B N 1
ATOM 5448 C CA . VAL B 1 339 ? 4.648 36.031 48.406 1 79 339 VAL B CA 1
ATOM 5449 C C . VAL B 1 339 ? 5.141 36.188 46.969 1 79 339 VAL B C 1
ATOM 5451 O O . VAL B 1 339 ? 6.164 36.844 46.719 1 79 339 VAL B O 1
ATOM 5454 N N . LEU B 1 340 ? 4.426 35.656 46.094 1 79.06 340 LEU B N 1
ATOM 5455 C CA . LEU B 1 340 ? 4.852 35.75 44.719 1 79.06 340 LEU B CA 1
ATOM 5456 C C . LEU B 1 340 ? 4.801 37.188 44.219 1 79.06 340 LEU B C 1
ATOM 5458 O O . LEU B 1 340 ? 5.672 37.625 43.469 1 79.06 340 LEU B O 1
ATOM 5462 N N . ALA B 1 341 ? 3.854 37.875 44.719 1 79.62 341 ALA B N 1
ATOM 5463 C CA . ALA B 1 341 ? 3.766 39.281 44.406 1 79.62 341 ALA B CA 1
ATOM 5464 C C . ALA B 1 341 ? 4.988 40.062 44.906 1 79.62 341 ALA B C 1
ATOM 5466 O O . ALA B 1 341 ? 5.512 40.938 44.219 1 79.62 341 ALA B O 1
ATOM 5467 N N . HIS B 1 342 ? 5.371 39.688 46.062 1 82.06 342 HIS B N 1
ATOM 5468 C CA . HIS B 1 342 ? 6.57 40.25 46.656 1 82.06 342 HIS B CA 1
ATOM 5469 C C . HIS B 1 342 ? 7.797 40 45.781 1 82.06 342 HIS B C 1
ATOM 5471 O O . HIS B 1 342 ? 8.555 40.906 45.469 1 82.06 342 HIS B O 1
ATOM 5477 N N . VAL B 1 343 ? 7.871 38.812 45.375 1 81.88 343 VAL B N 1
ATOM 5478 C CA . VAL B 1 343 ? 9.016 38.406 44.562 1 81.88 343 VAL B CA 1
ATOM 5479 C C . VAL B 1 343 ? 9 39.188 43.25 1 81.88 343 VAL B C 1
ATOM 5481 O O . VAL B 1 343 ? 10.008 39.781 42.844 1 81.88 343 VAL B O 1
ATOM 5484 N N . LEU B 1 344 ? 7.898 39.25 42.688 1 81.19 344 LEU B N 1
ATOM 5485 C CA . LEU B 1 344 ? 7.781 39.844 41.375 1 81.19 344 LEU B CA 1
ATOM 5486 C C . LEU B 1 344 ? 7.965 41.375 41.469 1 81.19 344 LEU B C 1
ATOM 5488 O O . LEU B 1 344 ? 8.539 42 40.562 1 81.19 344 LEU B O 1
ATOM 5492 N N . ARG B 1 345 ? 7.508 41.906 42.531 1 81.19 345 ARG B N 1
ATOM 5493 C CA . ARG B 1 345 ? 7.688 43.344 42.781 1 81.19 345 ARG B CA 1
ATOM 5494 C C . ARG B 1 345 ? 9.164 43.688 42.844 1 81.19 345 ARG B C 1
ATOM 5496 O O . ARG B 1 345 ? 9.609 44.656 42.219 1 81.19 345 ARG B O 1
ATOM 5503 N N . ILE B 1 346 ? 9.844 42.906 43.5 1 85.69 346 ILE B N 1
ATOM 5504 C CA . ILE B 1 346 ? 11.266 43.156 43.688 1 85.69 346 ILE B CA 1
ATOM 5505 C C . ILE B 1 346 ? 12 43 42.344 1 85.69 346 ILE B C 1
ATOM 5507 O O . ILE B 1 346 ? 12.828 43.844 42 1 85.69 346 ILE B O 1
ATOM 5511 N N . LEU B 1 347 ? 11.617 42.062 41.688 1 85.25 347 LEU B N 1
ATOM 5512 C CA . LEU B 1 347 ? 12.266 41.812 40.406 1 85.25 347 LEU B CA 1
ATOM 5513 C C . LEU B 1 347 ? 11.93 42.938 39.438 1 85.25 347 LEU B C 1
ATOM 5515 O O . LEU B 1 347 ? 12.789 43.375 38.656 1 85.25 347 LEU B O 1
ATOM 5519 N N . SER B 1 348 ? 10.734 43.406 39.531 1 84.44 348 SER B N 1
ATOM 5520 C CA . SER B 1 348 ? 10.297 44.531 38.688 1 84.44 348 SER B CA 1
ATOM 5521 C C . SER B 1 348 ? 11.039 45.812 39.031 1 84.44 348 SER B C 1
ATOM 5523 O O . SER B 1 348 ? 11.492 46.531 38.156 1 84.44 348 SER B O 1
ATOM 5525 N N . GLU B 1 349 ? 11.172 46.031 40.25 1 84.62 349 GLU B N 1
ATOM 5526 C CA . GLU B 1 349 ? 11.875 47.219 40.719 1 84.62 349 GLU B CA 1
ATOM 5527 C C . GLU B 1 349 ? 13.336 47.219 40.281 1 84.62 349 GLU B C 1
ATOM 5529 O O . GLU B 1 349 ? 13.906 48.25 39.969 1 84.62 349 GLU B O 1
ATOM 5534 N N . ALA B 1 350 ? 13.758 46.031 40.188 1 87.06 350 ALA B N 1
ATOM 5535 C CA . ALA B 1 350 ? 15.156 45.875 39.781 1 87.06 350 ALA B CA 1
ATOM 5536 C C . ALA B 1 350 ? 15.266 45.781 38.25 1 87.06 350 ALA B C 1
ATOM 5538 O O . ALA B 1 350 ? 16.359 45.562 37.719 1 87.06 350 ALA B O 1
ATOM 5539 N N . ARG B 1 351 ? 14.125 45.812 37.594 1 84.75 351 ARG B N 1
ATOM 5540 C CA . ARG B 1 351 ? 14.031 45.844 36.125 1 84.75 351 ARG B CA 1
ATOM 5541 C C . ARG B 1 351 ? 14.523 44.531 35.531 1 84.75 351 ARG B C 1
ATOM 5543 O O . ARG B 1 351 ? 15.203 44.531 34.5 1 84.75 351 ARG B O 1
ATOM 5550 N N . HIS B 1 352 ? 14.32 43.438 36.312 1 83.81 352 HIS B N 1
ATOM 5551 C CA . HIS B 1 352 ? 14.547 42.125 35.719 1 83.81 352 HIS B CA 1
ATOM 5552 C C . HIS B 1 352 ? 13.305 41.594 35 1 83.81 352 HIS B C 1
ATOM 5554 O O . HIS B 1 352 ? 12.258 41.406 35.625 1 83.81 352 HIS B O 1
ATOM 5560 N N . ASN B 1 353 ? 13.469 41.406 33.719 1 77.56 353 ASN B N 1
ATOM 5561 C CA . ASN B 1 353 ? 12.367 40.875 32.906 1 77.56 353 ASN B CA 1
ATOM 5562 C C . ASN B 1 353 ? 12.148 39.375 33.188 1 77.56 353 ASN B C 1
ATOM 5564 O O . ASN B 1 353 ? 13.078 38.594 33.031 1 77.56 353 ASN B O 1
ATOM 5568 N N . VAL B 1 354 ? 10.945 39 33.656 1 71.38 354 VAL B N 1
ATOM 5569 C CA . VAL B 1 354 ? 10.602 37.594 33.906 1 71.38 354 VAL B CA 1
ATOM 5570 C C . VAL B 1 354 ? 10.148 36.938 32.625 1 71.38 354 VAL B C 1
ATOM 5572 O O . VAL B 1 354 ? 9.219 37.406 31.953 1 71.38 354 VAL B O 1
ATOM 5575 N N . GLN B 1 355 ? 10.883 35.875 32.281 1 68.56 355 GLN B N 1
ATOM 5576 C CA . GLN B 1 355 ? 10.594 35.156 31.031 1 68.56 355 GLN B CA 1
ATOM 5577 C C . GLN B 1 355 ? 9.703 33.969 31.297 1 68.56 355 GLN B C 1
ATOM 5579 O O . GLN B 1 355 ? 8.984 33.5 30.406 1 68.56 355 GLN B O 1
ATOM 5584 N N . GLY B 1 356 ? 9.742 33.438 32.375 1 68.62 356 GLY B N 1
ATOM 5585 C CA . GLY B 1 356 ? 8.969 32.281 32.812 1 68.62 356 GLY B CA 1
ATOM 5586 C C . GLY B 1 356 ? 8.883 32.125 34.312 1 68.62 356 GLY B C 1
ATOM 5587 O O . GLY B 1 356 ? 9.742 32.594 35.031 1 68.62 356 GLY B O 1
ATOM 5588 N N . MET B 1 357 ? 7.793 31.578 34.844 1 66.5 357 MET B N 1
ATOM 5589 C CA . MET B 1 357 ? 7.66 31.328 36.281 1 66.5 357 MET B CA 1
ATOM 5590 C C . MET B 1 357 ? 6.82 30.078 36.531 1 66.5 357 MET B C 1
ATOM 5592 O O . MET B 1 357 ? 5.848 29.828 35.812 1 66.5 357 MET B O 1
ATOM 5596 N N . GLU B 1 358 ? 7.355 29.344 37.344 1 66.62 358 GLU B N 1
ATOM 5597 C CA . GLU B 1 358 ? 6.621 28.188 37.844 1 66.62 358 GLU B CA 1
ATOM 5598 C C . GLU B 1 358 ? 6.59 28.172 39.375 1 66.62 358 GLU B C 1
ATOM 5600 O O . GLU B 1 358 ? 7.582 28.5 40.031 1 66.62 358 GLU B O 1
ATOM 5605 N N . ASN B 1 359 ? 5.355 27.922 39.938 1 68.25 359 ASN B N 1
ATOM 5606 C CA . ASN B 1 359 ? 5.207 27.734 41.375 1 68.25 359 ASN B CA 1
ATOM 5607 C C . ASN B 1 359 ? 4.617 26.375 41.719 1 68.25 359 ASN B C 1
ATOM 5609 O O . ASN B 1 359 ? 3.535 26.031 41.25 1 68.25 359 ASN B O 1
ATOM 5613 N N . VAL B 1 360 ? 5.355 25.656 42.469 1 63.81 360 VAL B N 1
ATOM 5614 C CA . VAL B 1 360 ? 4.91 24.328 42.844 1 63.81 360 VAL B CA 1
ATOM 5615 C C . VAL B 1 360 ? 4.656 24.266 44.344 1 63.81 360 VAL B C 1
ATOM 5617 O O . VAL B 1 360 ? 5.523 24.641 45.156 1 63.81 360 VAL B O 1
ATOM 5620 N N . VAL B 1 361 ? 3.459 23.859 44.719 1 65.25 361 VAL B N 1
ATOM 5621 C CA . VAL B 1 361 ? 3.107 23.734 46.125 1 65.25 361 VAL B CA 1
ATOM 5622 C C . VAL B 1 361 ? 3.393 22.312 46.625 1 65.25 361 VAL B C 1
ATOM 5624 O O . VAL B 1 361 ? 3.041 21.344 45.938 1 65.25 361 VAL B O 1
ATOM 5627 N N . PHE B 1 362 ? 4.129 22.203 47.75 1 53.91 362 PHE B N 1
ATOM 5628 C CA . PHE B 1 362 ? 4.44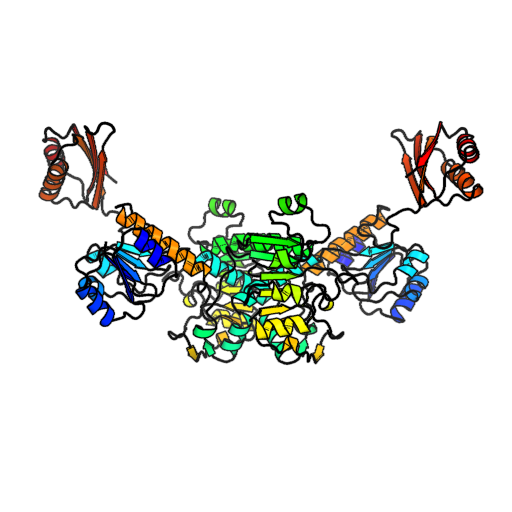9 20.891 48.312 1 53.91 362 PHE B CA 1
ATOM 5629 C C . PHE B 1 362 ? 3.219 20.266 48.969 1 53.91 362 PHE B C 1
ATOM 5631 O O . PHE B 1 362 ? 2.271 20.969 49.312 1 53.91 362 PHE B O 1
ATOM 5638 N N . SER B 1 363 ? 3.365 19 49.156 1 68.5 363 SER B N 1
ATOM 5639 C CA . SER B 1 363 ? 2.299 18.281 49.844 1 68.5 363 SER B CA 1
ATOM 5640 C C . SER B 1 363 ? 2.027 18.891 51.219 1 68.5 363 SER B C 1
ATOM 5642 O O . SER B 1 363 ? 2.961 19.234 51.938 1 68.5 363 SER B O 1
ATOM 5644 N N . GLY B 1 364 ? 0.795 19.141 51.625 1 67.75 364 GLY B N 1
ATOM 5645 C CA . GLY B 1 364 ? 0.396 19.734 52.906 1 67.75 364 GLY B CA 1
ATOM 5646 C C . GLY B 1 364 ? 0.048 21.203 52.781 1 67.75 364 GLY B C 1
ATOM 5647 O O . GLY B 1 364 ? -0.568 21.781 53.688 1 67.75 364 GLY B O 1
ATOM 5648 N N . GLY B 1 365 ? 0.497 21.844 51.688 1 64.88 365 GLY B N 1
ATOM 5649 C CA . GLY B 1 365 ? 0.04 23.188 51.344 1 64.88 365 GLY B CA 1
ATOM 5650 C C . GLY B 1 365 ? 0.654 24.25 52.25 1 64.88 365 GLY B C 1
ATOM 5651 O O . GLY B 1 365 ? 0.07 25.328 52.406 1 64.88 365 GLY B O 1
ATOM 5652 N N . ARG B 1 366 ? 1.736 24.031 52.844 1 73.5 366 ARG B N 1
ATOM 5653 C CA . ARG B 1 366 ? 2.346 25 53.719 1 73.5 366 ARG B CA 1
ATOM 5654 C C . ARG B 1 366 ? 3.486 25.734 53.031 1 73.5 366 ARG B C 1
ATOM 5656 O O . ARG B 1 366 ? 3.777 26.891 53.375 1 73.5 366 ARG B O 1
ATOM 5663 N N . ALA B 1 367 ? 4.148 24.922 52.125 1 69.19 367 ALA B N 1
ATOM 5664 C CA . ALA B 1 367 ? 5.305 25.5 51.438 1 69.19 367 ALA B CA 1
ATOM 5665 C C . ALA B 1 367 ? 5.184 25.344 49.906 1 69.19 367 ALA B C 1
ATOM 5667 O O . ALA B 1 367 ? 4.438 24.5 49.438 1 69.19 367 ALA B O 1
ATOM 5668 N N . ALA B 1 368 ? 5.816 26.266 49.188 1 72.69 368 ALA B N 1
ATOM 5669 C CA . ALA B 1 368 ? 5.848 26.25 47.719 1 72.69 368 ALA B CA 1
ATOM 5670 C C . ALA B 1 368 ? 7.238 26.609 47.188 1 72.69 368 ALA B C 1
ATOM 5672 O O . ALA B 1 368 ? 8.078 27.109 47.938 1 72.69 368 ALA B O 1
ATOM 5673 N N . LEU B 1 369 ? 7.52 26.141 46 1 71.19 369 LEU B N 1
ATOM 5674 C CA . LEU B 1 369 ? 8.742 26.484 45.281 1 71.19 369 LEU B CA 1
ATOM 5675 C C . LEU B 1 369 ? 8.422 27.234 44 1 71.19 369 LEU B C 1
ATOM 5677 O O . LEU B 1 369 ? 7.707 26.734 43.125 1 71.19 369 LEU B O 1
ATOM 5681 N N . ALA B 1 370 ? 8.875 28.469 43.969 1 74.38 370 ALA B N 1
ATOM 5682 C CA . ALA B 1 370 ? 8.711 29.281 42.781 1 74.38 370 ALA B CA 1
ATOM 5683 C C . ALA B 1 370 ? 10 29.312 41.938 1 74.38 370 ALA B C 1
ATOM 5685 O O . ALA B 1 370 ? 11.086 29.531 42.5 1 74.38 370 ALA B O 1
ATOM 5686 N N . ARG B 1 371 ? 9.891 28.984 40.719 1 73.94 371 ARG B N 1
ATOM 5687 C CA . ARG B 1 371 ? 10.961 29.156 39.719 1 73.94 371 ARG B CA 1
ATOM 5688 C C . ARG B 1 371 ? 10.641 30.297 38.781 1 73.94 371 ARG B C 1
ATOM 5690 O O . ARG B 1 371 ? 9.641 30.25 38.062 1 73.94 371 ARG B O 1
ATOM 5697 N N . VAL B 1 372 ? 11.453 31.375 38.875 1 74.19 372 VAL B N 1
ATOM 5698 C CA . VAL B 1 372 ? 11.242 32.531 38 1 74.19 372 VAL B CA 1
ATOM 5699 C C . VAL B 1 372 ? 12.438 32.719 37.062 1 74.19 372 VAL B C 1
ATOM 5701 O O . VAL B 1 372 ? 13.57 32.906 37.531 1 74.19 372 VAL B O 1
ATOM 5704 N N . GLU B 1 373 ? 12.195 32.594 35.844 1 75.25 373 GLU B N 1
ATOM 5705 C CA . GLU B 1 373 ? 13.227 32.781 34.812 1 75.25 373 GLU B CA 1
ATOM 5706 C C . GLU B 1 373 ? 13.32 34.25 34.406 1 75.25 373 GLU B C 1
ATOM 5708 O O . GLU B 1 373 ? 12.328 34.844 34 1 75.25 373 GLU B O 1
ATOM 5713 N N . VAL B 1 374 ? 14.609 34.844 34.656 1 78.81 374 VAL B N 1
ATOM 5714 C CA . VAL B 1 374 ? 14.75 36.281 34.406 1 78.81 374 VAL B CA 1
ATOM 5715 C C . VAL B 1 374 ? 15.922 36.531 33.438 1 78.81 374 VAL B C 1
ATOM 5717 O O . VAL B 1 374 ? 16.797 35.656 33.312 1 78.81 374 VAL B O 1
ATOM 5720 N N . VAL B 1 375 ? 15.828 37.688 32.844 1 79.19 375 VAL B N 1
ATOM 5721 C CA . VAL B 1 375 ? 16.938 38.125 32 1 79.19 375 VAL B CA 1
ATOM 5722 C C . VAL B 1 375 ? 17.938 38.906 32.875 1 79.19 375 VAL B C 1
ATOM 5724 O O . VAL B 1 375 ? 17.562 39.844 33.594 1 79.19 375 VAL B O 1
ATOM 5727 N N . GLY B 1 376 ? 19.203 38.469 32.844 1 79.62 376 GLY B N 1
ATOM 5728 C CA . GLY B 1 376 ? 20.234 39.156 33.625 1 79.62 376 GLY B CA 1
ATOM 5729 C C . GLY B 1 376 ? 20.406 38.594 35 1 79.62 376 GLY B C 1
ATOM 5730 O O . GLY B 1 376 ? 19.469 38 35.562 1 79.62 376 GLY B O 1
ATOM 5731 N N . GLU B 1 377 ? 21.516 38.688 35.5 1 85.25 377 GLU B N 1
ATOM 5732 C CA . GLU B 1 377 ? 21.797 38.156 36.844 1 85.25 377 GLU B CA 1
ATOM 5733 C C . GLU B 1 377 ? 21.219 39.062 37.906 1 85.25 377 GLU B C 1
ATOM 5735 O O . GLU B 1 377 ? 21.562 40.25 38 1 85.25 377 GLU B O 1
ATOM 5740 N N . PRO B 1 378 ? 20.297 38.531 38.656 1 87 378 PRO B N 1
ATOM 5741 C CA . PRO B 1 378 ? 19.844 39.344 39.781 1 87 378 PRO B CA 1
ATOM 5742 C C . PRO B 1 378 ? 20.984 39.656 40.781 1 87 378 PRO B C 1
ATOM 5744 O O . PRO B 1 378 ? 21.766 38.781 41.094 1 87 378 PRO B O 1
ATOM 5747 N N . SER B 1 379 ? 21.094 40.938 41.25 1 89.81 379 SER B N 1
ATOM 5748 C CA . SER B 1 379 ? 22.141 41.344 42.188 1 89.81 379 SER B CA 1
ATOM 5749 C C . SER B 1 379 ? 21.906 40.75 43.594 1 89.81 379 SER B C 1
ATOM 5751 O O . SER B 1 379 ? 20.812 40.25 43.875 1 89.81 379 SER B O 1
ATOM 5753 N N . ALA B 1 380 ? 22.953 40.75 44.312 1 88 380 ALA B N 1
ATOM 5754 C CA . ALA B 1 380 ? 22.844 40.281 45.688 1 88 380 ALA B CA 1
ATOM 5755 C C . ALA B 1 380 ? 21.797 41.094 46.469 1 88 380 ALA B C 1
ATOM 5757 O O . ALA B 1 380 ? 21.094 40.531 47.312 1 88 380 ALA B O 1
ATOM 5758 N N . GLU B 1 381 ? 21.672 42.312 46.125 1 91.69 381 GLU B N 1
ATOM 5759 C CA . GLU B 1 381 ? 20.688 43.156 46.781 1 91.69 381 GLU B CA 1
ATOM 5760 C C . GLU B 1 381 ? 19.266 42.719 46.438 1 91.69 381 GLU B C 1
ATOM 5762 O O . GLU B 1 381 ? 18.391 42.719 47.312 1 91.69 381 GLU B O 1
ATOM 5767 N N . VAL B 1 382 ? 19.109 42.344 45.25 1 92.31 382 VAL B N 1
ATOM 5768 C CA . VAL B 1 382 ? 17.781 41.906 44.812 1 92.31 382 VAL B CA 1
ATOM 5769 C C . VAL B 1 382 ? 17.406 40.594 45.5 1 92.31 382 VAL B C 1
ATOM 5771 O O . VAL B 1 382 ? 16.281 40.469 46 1 92.31 382 VAL B O 1
ATOM 5774 N N . LEU B 1 383 ? 18.344 39.688 45.594 1 90.88 383 LEU B N 1
ATOM 5775 C CA . LEU B 1 383 ? 18.078 38.406 46.25 1 90.88 383 LEU B CA 1
ATOM 5776 C C . LEU B 1 383 ? 17.812 38.594 47.719 1 90.88 383 LEU B C 1
ATOM 5778 O O . LEU B 1 383 ? 16.938 37.969 48.281 1 90.88 383 LEU B O 1
ATOM 5782 N N . ALA B 1 384 ? 18.594 39.531 48.281 1 89.19 384 ALA B N 1
ATOM 5783 C CA . ALA B 1 384 ? 18.391 39.844 49.719 1 89.19 384 ALA B CA 1
ATOM 5784 C C . ALA B 1 384 ? 17.016 40.438 49.938 1 89.19 384 ALA B C 1
ATOM 5786 O O . ALA B 1 384 ? 16.359 40.125 50.938 1 89.19 384 ALA B O 1
ATOM 5787 N N . ALA B 1 385 ? 16.625 41.25 49.031 1 91.44 385 ALA B N 1
ATOM 5788 C CA . ALA B 1 385 ? 15.312 41.875 49.156 1 91.44 385 ALA B CA 1
ATOM 5789 C C . ALA B 1 385 ? 14.195 40.844 49.062 1 91.44 385 ALA B C 1
ATOM 5791 O O . ALA B 1 385 ? 13.219 40.906 49.812 1 91.44 385 ALA B O 1
ATOM 5792 N N . ILE B 1 386 ? 14.336 39.938 48.219 1 91.31 386 ILE B N 1
ATOM 5793 C CA . ILE B 1 386 ? 13.344 38.875 48.094 1 91.31 386 ILE B CA 1
ATOM 5794 C C . ILE B 1 386 ? 13.312 38.062 49.375 1 91.31 386 ILE B C 1
ATOM 5796 O O . ILE B 1 386 ? 12.242 37.719 49.906 1 91.31 386 ILE B O 1
ATOM 5800 N N . GLY B 1 387 ? 14.453 37.781 49.875 1 89.62 387 GLY B N 1
ATOM 5801 C CA . GLY B 1 387 ? 14.594 36.969 51.062 1 89.62 387 GLY B CA 1
ATOM 5802 C C . GLY B 1 387 ? 14.18 37.656 52.312 1 89.62 387 GLY B C 1
ATOM 5803 O O . GLY B 1 387 ? 14.062 37.031 53.375 1 89.62 387 GLY B O 1
ATOM 5804 N N . ALA B 1 388 ? 13.969 38.906 52.219 1 88.94 388 ALA B N 1
ATOM 5805 C CA . ALA B 1 388 ? 13.672 39.719 53.406 1 88.94 388 ALA B CA 1
ATOM 5806 C C . ALA B 1 388 ? 12.258 39.438 53.906 1 88.94 388 ALA B C 1
ATOM 5808 O O . ALA B 1 388 ? 11.93 39.75 55.062 1 88.94 388 ALA B O 1
ATOM 5809 N N . SER B 1 389 ? 11.555 38.844 53.094 1 86.25 389 SER B N 1
ATOM 5810 C CA . SER B 1 389 ? 10.203 38.5 53.531 1 86.25 389 SER B CA 1
ATOM 5811 C C . SER B 1 389 ? 10.227 37.312 54.5 1 86.25 389 SER B C 1
ATOM 5813 O O . SER B 1 389 ? 10.945 36.344 54.281 1 86.25 389 SER B O 1
A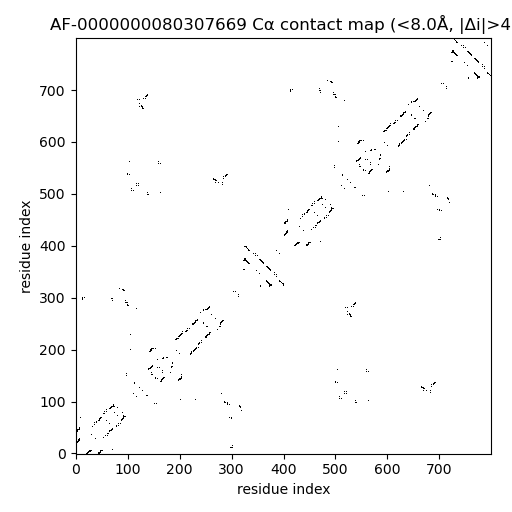TOM 5815 N N . ALA B 1 390 ? 9.344 37.375 55.531 1 86 390 ALA B N 1
ATOM 5816 C CA . ALA B 1 390 ? 9.25 36.312 56.531 1 86 390 ALA B CA 1
ATOM 5817 C C . ALA B 1 390 ? 8.695 35.031 55.906 1 86 390 ALA B C 1
ATOM 5819 O O . ALA B 1 390 ? 8.891 33.938 56.469 1 86 390 ALA B O 1
ATOM 5820 N N . ASP B 1 391 ? 8.133 35.219 54.781 1 85.31 391 ASP B N 1
ATOM 5821 C CA . ASP B 1 391 ? 7.488 34.094 54.156 1 85.31 391 ASP B CA 1
ATOM 5822 C C . ASP B 1 391 ? 8.422 33.406 53.156 1 85.31 391 ASP B C 1
ATOM 5824 O O . ASP B 1 391 ? 8.062 32.375 52.562 1 85.31 391 ASP B O 1
ATOM 5828 N N . VAL B 1 392 ? 9.586 33.969 53 1 87.69 392 VAL B N 1
ATOM 5829 C CA . VAL B 1 392 ? 10.578 33.375 52.125 1 87.69 392 VAL B CA 1
ATOM 5830 C C . VAL B 1 392 ? 11.625 32.625 52.938 1 87.69 392 VAL B C 1
ATOM 5832 O O . VAL B 1 392 ? 12.273 33.188 53.812 1 87.69 392 VAL B O 1
ATOM 5835 N N . PHE B 1 393 ? 11.758 31.312 52.656 1 76.5 393 PHE B N 1
ATOM 5836 C CA . PHE B 1 393 ? 12.695 30.469 53.406 1 76.5 393 PHE B CA 1
ATOM 5837 C C . PHE B 1 393 ? 14.094 30.562 52.812 1 76.5 393 PHE B C 1
ATOM 5839 O O . PHE B 1 393 ? 15.086 30.531 53.531 1 76.5 393 PHE B O 1
ATOM 5846 N N . HIS B 1 394 ? 14.078 30.578 51.531 1 80.25 394 HIS B N 1
ATOM 5847 C CA . HIS B 1 394 ? 15.336 30.578 50.812 1 80.25 394 HIS B CA 1
ATOM 5848 C C . HIS B 1 394 ? 15.164 31.188 49.406 1 80.25 394 HIS B C 1
ATOM 5850 O O . HIS B 1 394 ? 14.109 31.047 48.812 1 80.25 394 HIS B O 1
ATOM 5856 N N . VAL B 1 395 ? 16.125 31.922 48.938 1 87 395 VAL B N 1
ATOM 5857 C CA . VAL B 1 395 ? 16.156 32.469 47.594 1 87 395 VAL B CA 1
ATOM 5858 C C . VAL B 1 395 ? 17.547 32.281 47 1 87 395 VAL B C 1
ATOM 5860 O O . VAL B 1 395 ? 18.562 32.406 47.688 1 87 395 VAL B O 1
ATOM 5863 N N . GLY B 1 396 ? 17.625 31.797 45.812 1 82 396 GLY B N 1
ATOM 5864 C CA . GLY B 1 396 ? 18.859 31.641 45.062 1 82 396 GLY B CA 1
ATOM 5865 C C . GLY B 1 396 ? 18.688 31.891 43.562 1 82 396 GLY B C 1
ATOM 5866 O O . GLY B 1 396 ? 17.562 31.844 43.062 1 82 396 GLY B O 1
ATOM 5867 N N . ALA B 1 397 ? 19.828 32.281 42.938 1 83.44 397 ALA B N 1
ATOM 5868 C CA . ALA B 1 397 ? 19.828 32.5 41.5 1 83.44 397 ALA B CA 1
ATOM 5869 C C . ALA B 1 397 ? 20.938 31.703 40.844 1 83.44 397 ALA B C 1
ATOM 5871 O O . ALA B 1 397 ? 22 31.5 41.406 1 83.44 397 ALA B O 1
ATOM 5872 N N . SER B 1 398 ? 20.609 31.047 39.781 1 75.56 398 SER B N 1
ATOM 5873 C CA . SER B 1 398 ? 21.609 30.328 39 1 75.56 398 SER B CA 1
ATOM 5874 C C . SER B 1 398 ? 21.484 30.625 37.5 1 75.56 398 SER B C 1
ATOM 5876 O O . SER B 1 398 ? 20.438 31.094 37.062 1 75.56 398 SER B O 1
ATOM 5878 N N . THR B 1 399 ? 22.531 30.484 36.688 1 72.75 399 THR B N 1
ATOM 5879 C CA . THR B 1 399 ? 22.531 30.656 35.25 1 72.75 399 THR B CA 1
ATOM 5880 C C . THR B 1 399 ? 21.797 29.5 34.594 1 72.75 399 THR B C 1
ATOM 5882 O O . THR B 1 399 ? 21.922 28.344 35 1 72.75 399 THR B O 1
ATOM 5885 N N . ILE B 1 400 ? 20.906 29.875 33.688 1 65.12 400 ILE B N 1
ATOM 5886 C CA . ILE B 1 400 ? 20.203 28.859 32.906 1 65.12 400 ILE B CA 1
ATOM 5887 C C . ILE B 1 400 ? 21.109 28.359 31.781 1 65.12 400 ILE B C 1
ATOM 5889 O O . ILE B 1 400 ? 21.812 29.141 31.141 1 65.12 400 ILE B O 1
#

InterPro domains:
  IPR006139 D-isomer specific 2-hydroxyacid dehydrogenase, catalytic domain [PF00389] (5-318)
  IPR006140 D-isomer specific 2-hydroxyacid dehydrogenase, NAD-binding domain [PF02826] (107-286)
  IPR029753 D-isomer specific 2-hydroxyacid dehydrogenase, NAD-binding domain conserved site [PS00671] (222-238)
  IPR036291 NAD(P)-binding domain superfamily [SSF51735] (97-286)
  IPR045865 ACT-like domain [SSF55021] (325-395)
  IPR050857 D-isomer specific 2-hydroxyacid dehydrogenases [PTHR42789] (2-317)

Radius of gyration: 35.7 Å; Cα contacts (8 Å, |Δi|>4): 1778; chains: 2; bounding box: 53×114×89 Å

Organism: NCBI:txid927083

Secondary structure (DSSP, 8-state):
-EEEE-S---THHHHHHHHTT-EEEE-TT--HHHHHHHHHHH--SEEEESS--B-HHHHHH-TT--EEEESSS--TTB-HHHHHHTT-EEE--TTTTHHHHHHHHHHHHHHHHHTHHHHHHHHHTTEEEHHHH--B--STT-EEEEES-SHHHHHHHHHHHHTT-EEEEE-TT--HHHHHHHT-EE-SSHHHHHTT-SEEEE-----TTTTT-BSHHHHHHSPTT-EEEE-S-GGGB-HHHHHHHHHHH--EEEES--TT--SSSEEE---HHHHSTTEEE--S-TT-BHHHHHHHHHHHHHHHHHHHTTPPPTTBSSS-SS-S--EEEEEEEES-TTHHHHHHHHHHHTTPPEEEEEEEEPTTSSEEEEEEEESS---HHHHHHHHTSTTEEEEEEEE-/-EEEE-S---THHHHHHHHTT-EEEE-TT--HHHHHHHHHHH--SEEEESS--B-HHHHHH-TT--EEEESSS--TTB-HHHHHHTT-EEE--TTTTHHHHHHHHHHHHHHHHH-HHHHHHHHHTTEEEHHHH--B--STT-EEEEES-SHHHHHHHHHHHHTT-EEEEE-TT--HHHHHHHT-EE-SSHHHHHTT-SEEEE-----TTTTT-BSHHHHHHSPTT-EEEE-S-GGGB-HHHHHHHHHHH--EEEES--TT--SSSEEE---HHHHSTTEEE--S-TT-BHHHHHHHHHHHHHHHHHHHTTPPPTTBSSS-SS-S--EEEEEEEES-TTHHHHHHHHHHHTTPPEEEEEEEEPTTSSEEEEEEEESSPPPHHHHHHHHTSTTEEEEEEEE-

Nearest PDB structures (foldseek):
  8wpo-assembly1_A  TM=8.598E-01  e=7.070E-30  Anabaena sp. 90
  8wps-assembly1_A  TM=8.526E-01  e=1.439E-29  Anabaena sp. 90
  6v8a-assembly1_A-2  TM=7.972E-01  e=9.022E-29  Homo sapiens
  4e5k-assembly2_C-2  TM=8.102E-01  e=4.525E-26  Stutzerimonas stutzeri
  4s1v-assembly1_B  TM=7.423E-01  e=1.323E-24  Vibrio cholerae O395

pLDDT: mean 90.54, std 9.35, range [50.94, 98.94]

Solvent-accessible surface area (backbone atoms only — not comparable to full-atom values): 39939 Å² total; per-residue (Å²): 97,37,34,35,30,30,34,87,68,37,84,60,39,65,58,54,42,40,71,73,61,37,48,76,45,81,43,54,80,37,43,67,70,56,35,30,51,47,24,52,72,66,36,26,33,30,40,36,28,55,78,48,62,37,45,51,65,40,55,67,36,15,80,52,40,41,35,37,37,29,60,33,64,70,61,84,49,42,41,57,67,50,28,45,76,66,67,24,46,38,24,42,29,71,59,37,33,14,60,40,32,21,49,45,52,53,24,36,53,40,30,66,43,51,36,44,43,59,31,28,53,34,36,58,68,33,33,37,46,28,70,78,56,30,65,26,50,57,55,52,75,33,30,37,13,36,38,22,74,45,62,38,36,53,44,34,50,54,40,40,44,55,51,44,27,44,46,27,34,22,40,96,82,66,45,68,67,57,24,55,74,70,70,34,44,72,33,92,39,71,42,65,27,27,44,80,18,50,27,37,38,42,41,48,72,79,41,88,83,31,51,39,60,48,25,58,69,42,59,68,35,34,39,75,54,19,39,38,34,36,72,49,49,25,52,27,37,29,60,69,43,50,47,50,36,32,72,76,38,49,26,33,33,28,29,27,41,54,72,82,65,73,89,56,45,62,40,81,39,89,50,75,61,50,61,38,90,47,38,42,38,41,66,60,36,45,54,37,23,48,43,20,38,44,41,26,30,53,46,50,51,51,34,52,50,27,49,73,67,72,40,81,54,57,57,53,72,65,64,77,88,67,55,76,32,42,18,35,37,40,34,36,25,44,56,52,92,60,50,65,56,50,43,49,48,51,34,50,75,68,66,37,52,73,59,44,73,45,76,46,68,42,92,88,57,55,37,26,42,33,40,35,23,19,39,56,79,78,48,71,66,55,49,50,57,47,40,64,37,92,52,34,78,43,60,48,74,47,77,102,98,37,35,35,29,30,33,87,69,37,84,61,40,64,59,56,43,41,71,73,61,38,48,75,45,81,41,55,81,37,42,68,69,55,36,30,52,47,24,51,72,67,36,27,32,29,40,37,28,56,79,48,62,38,45,54,66,39,55,67,34,15,80,51,40,39,35,37,36,30,59,33,62,70,62,85,47,44,40,60,67,50,29,47,76,67,65,23,46,38,24,43,28,70,60,39,35,15,61,38,32,20,49,46,51,52,25,33,54,38,30,67,43,51,36,45,43,58,31,29,53,35,35,58,70,33,33,36,46,28,70,76,57,29,64,28,52,57,55,52,76,34,31,37,13,35,38,22,75,46,62,38,35,51,44,33,49,54,39,41,45,53,52,43,29,44,46,26,34,22,41,98,82,66,44,69,67,58,23,54,74,71,68,34,43,71,33,92,38,70,42,67,27,29,44,80,18,49,28,37,38,41,41,48,72,77,42,86,82,30,51,39,60,48,24,60,69,42,59,67,35,33,40,73,54,19,39,39,35,35,71,50,48,23,52,28,37,29,59,69,43,49,45,50,36,31,72,75,38,48,28,34,33,28,30,27,42,54,74,83,65,71,90,56,46,63,42,80,39,90,50,74,61,50,61,37,90,47,37,44,38,41,66,61,36,45,54,38,23,49,42,20,38,45,41,26,30,52,45,51,51,50,34,52,50,26,50,72,67,71,39,81,56,57,58,54,73,65,62,77,87,68,54,77,32,41,17,35,38,41,34,36,24,43,57,51,93,58,50,66,56,48,44,48,47,50,34,49,75,68,67,36,54,73,57,42,73,45,75,45,69,42,91,89,56,55,37,26,40,34,40,35,22,19,39,55,80,79,48,71,64,54,48,49,57,46,40,65,39,90,51,34,77,44,61,49,73,46,78,102

Foldseek 3Di:
DEEEEQADFFPCLVVLLVVLVYHYDYHVPAADVNLLVCLQVVLGQEYEYAQHAADLSNLVSRPNHAEYEHLAADDVRYPLVSCVVNNHWYFYQPLLLLLLLLVVQVVLVVCLFQVVVVCVVQVVVVHDDCVVRVGGDALAAFEEEEEDDDSNNLSNLVVSVVSNYAYEYEDPPDDPVNCVVSVHHYDDDLLRRAQRGLEYEYADADDPVQFQVAAQSNLVSHAQLGEYEYLHEQRSHPLVRVQVSCVPRVYAYEYAYHNDADPDPDDDDDDPSPPDPSYHYHPNCSSPDSSSSVSSSVLVSVQVSCVVVVHPRPRGDNQDPDQLFFKKKKWKFFLDPCLVVQLVVLCVVVVWAWRDKDKAADPPRGIIIMITGTNDDDDPVSQVSSCVDPGTPHIDMDTD/DEEEEQADFFPCLVVLLVVLVYHYDYHVPDADVNLLVCLQVVLGQEYEYAQHAADLSSLVSRPNHAEYEHLAADDVRYPLVSCVVNNHWYFYQPLLLLLLLLVVQVVLVVCLFQVVVVCVVQVVVVHDDCVVRVGGDALAAFEEEEEDCDSNNLSNLVVSVVSNYAYEYEDPPDDPVNCVVSVHHYDDDLLRRAQRGLEYEYADADDPVQFQVAAQSNLVSHAQLGEYEYLHEQRSHPLVRVQVSCVPRVYAYEYAYHNDADPDPDDDDDDPSCPDPSYHYHPNCSSPDPSSSVSSSVLVSVQVSCVVVVHPRPRGDSQDPDQLFFKKKKWKFFLDPCLVVQLVVLCVVVPWAWRDKDKAADPPRGIIIMITGTNDDDDPVSQVSSCVDPGTPHIDMDTD

Sequence (800 aa):
MRILVADKLASFVPGRLQDLGARLDVDPKLEGETLGAAMRELDPEVLIVRSTKVTAQHVESGKSLSLIIRAGAGVNTIDMSAASARGVYVANCPGKNAAAVAELTIGHLINLDRRIADNVASLRAHRWDKKTLGEARGLRGRTLAVLGVGAIAREVIVRAQALGMRVVGWSRRLTEAQAEELGIVRATTPEAAVTNADAVSVHLALTPETDKRIGASVFAAMKPGAYFVNTSRGEVVDQDALLAACSSRGIRAGLDVFAKEPSAGQAPFEEPIADHPNVYGTCHVGASTDEAEEAVGEEVVRIVGAYQRAEPIPNCVNLAVRSAATHVVVVRHADRVGVLAHVLRILSEARHNVQGMENVVFSGGRAALARVEVVGEPSAEVLAAIGASADVFHVGASTIMRILVADKLASFVPGRLQDLGARLDVDPKLEGETLGAAMRELDPEVLIVRSTKVTAQHVESGKSLSLIIRAGAGVNTIDMSAASARGVYVANCPGKNAAAVAELTIGHLINLDRRIADNVASLRAHRWDKKTLGEARGLRGRTLAVLGVGAIAREVIVRAQALGMRVVGWSRRLTEAQAEELGIVRATTPEAAVTNADAVSVHLALTPETDKRIGASVFAAMKPGAYFVNTSRGEVVDQDALLAACSSRGIRAGLDVFAKEPSAGQAPFEEPIADHPNVYGTCHVGASTDEAEEAVGEEVVRIVGAYQRAEPIPNCVNLAVRSAATHVVVVRHADRVGVLAHVLRILSEARHNVQGMENVVFSGGRAALARVEVVGEPSAEVLAAIGASADVFHVGASTI